Protein 2LLF (pdb70)

Solvent-accessible surface area: 7889 Å² total; per-residue (Å²): 60,101,7,20,33,2,38,32,166,136,66,194,57,72,50,76,90,38,87,37,86,66,54,137,82,36,67,149,59,26,0,6,0,2,1,18,239,106,22,14,20,24,28,29,12,162,47,13,71,140,69,4,70,109,34,1,22,128,61,5,74,133,75,22,175,86,70,117,56,107,188,95,70,89,58,108,63,94,116,14,135,72,63,127,100,42,29,88,5,4,24,75,20,131,60,197,33,108,106,39,158,59,98,189,192,70,268

Organism: Gallus gallus (NCBI:txid9031)

Sequence (107 aa):
PRLFECSNKTGRFLATEIVDFTQDDLDENDVYLLDTWDQIFFWIGKGANESEKEAAAETAQEYLRSHPGSRDLDTPIIVVKQGFEPPTFTGWFMAWDPLCWSDRKSYPRLFECSNKTGRFLATEIVDFTQDDLDENDVYLLDTWDQIFFWIGKGANESEKEAAAETAQEYLRSHPGSRDLDTPIIVVKQGFEPPTFTGWFMAWDPLCWSDRKSYPRLFECSNKTGRFLATEIVDFTQDDLDENDVYLLDTWDQIFFWIGKGANESEKEAAAETAQEYLRSHPGSRDLDTPIIVVKQGFEPPTFTGWFMAWDPLCWSDRKSYPRLFECSNKTGRFLATEIVDFTQDDLDENDVYLLDTWDQIFFWIGKGANESEKEAAAETAQEYLRSHPGSRDLDTPIIVVKQGFEPPTFTGWFMAWDPLCWSDRKSYPRLFECSNKTGRFLATEIVDFTQDDLDENDVYLLDTWDQIFFWIGKGANESEKEAAAETAQEYLRSHPGSRDLDTPIIVVKQGFEPPTFTGWFMAWDPLCWSDRKSYPRLFECSNKTGRFLATEIVDFTQDDLDENDVYLLDTWDQIFFWIGKGANESEKEAAAETAQEYLRSHPGSRDLDTPIIVVKQGFEPPTFTGWFMAWDPLCWSDRKSYPRLFECSNKTGRFLATEIVDFTQDDLDENDVYLLDTWDQIFFWIGKGANESEKEAAAETAQEYLRSHPGSRDLDTPIIVVKQGFEPPTFTGWFMAWDPLCWSDRKSYPRLFECSNKTGRFLATEIVDFTQDDLDENDVYLLDTWDQIFFWIGKGANESEKEAAAETAQEYLRSHPGSRDLDTPIIVVKQGFEPPTFTGWFMAWDPLCWSDRKSYPRLFECSNKTGRFLATEIVDFTQDDLDENDVYLLDTWDQIFFWIGKGANESEKEAAAETAQEYLRSHPGSRDLDTPIIVVKQGFEPPTFTGWFMAWDPLCWSDRKSYPRLFECSNKTGRFLATEIVDFTQDDLDENDVYLLDTWDQIFFWIGKGANESEKEAAAETAQEYLRSHPGSRDLDTPIIVVKQGFEPPTFTGWFMAWDPLCWSDRKSY

Foldseek 3Di:
DFKWWWADDPPDIGTGTGGQDACVPVDQATWMWAADDLGIETEGEDPGDPVRNVVNVVVVVVVCVVPDDPSHVVDDYDYHYHPDDDQVVNVSHPDHDPCVCVCVVPD

Radius of gyration: 14.47 Å; Cα contacts (8 Å, |Δi|>4): 159; chains: 1; bounding box: 26×46×34 Å

Structure (mmCIF, N/CA/C/O backbone):
data_2LLF
#
_entry.id   2LLF
#
loop_
_atom_site.group_PDB
_atom_site.id
_atom_site.type_symbol
_atom_site.label_atom_id
_atom_site.label_alt_id
_atom_site.label_comp_id
_atom_site.label_asym_id
_atom_site.label_entity_id
_atom_site.label_seq_id
_atom_site.pdbx_PDB_ins_code
_atom_site.Cartn_x
_atom_site.Cartn_y
_atom_site.Cartn_z
_atom_site.occupancy
_atom_site.B_iso_or_equiv
_atom_site.auth_seq_id
_atom_site.auth_comp_id
_atom_site.auth_asym_id
_atom_site.auth_atom_id
_atom_site.pdbx_PDB_model_num
ATOM 1 N N . PRO A 1 1 ? 0.966 -0.035 -0.511 1.00 4.44 1 PRO A N 1
ATOM 2 C CA . PRO A 1 1 ? 1.562 -0.266 -1.830 1.00 4.22 1 PRO A CA 1
ATOM 3 C C . PRO A 1 1 ? 1.649 -1.749 -2.175 1.00 4.52 1 PRO A C 1
ATOM 4 O O . PRO A 1 1 ? 1.536 -2.132 -3.339 1.00 72.21 1 PRO A O 1
ATOM 15 N N . ARG A 1 2 ? 1.851 -2.578 -1.156 1.00 0.41 2 ARG A N 1
ATOM 16 C CA . ARG A 1 2 ? 1.954 -4.019 -1.352 1.00 51.42 2 ARG A CA 1
ATOM 17 C C . ARG A 1 2 ? 0.647 -4.713 -0.981 1.00 14.51 2 ARG A C 1
ATOM 18 O O . ARG A 1 2 ? 0.003 -4.360 0.008 1.00 1.24 2 ARG A O 1
ATOM 39 N N . LEU A 1 3 ? 0.259 -5.700 -1.781 1.00 24.25 3 LEU A N 1
ATOM 40 C CA . LEU A 1 3 ? -0.972 -6.444 -1.537 1.00 4.02 3 LEU A CA 1
ATOM 41 C C . LEU A 1 3 ? -0.730 -7.591 -0.561 1.00 75.41 3 LEU A C 1
ATOM 42 O O . LEU A 1 3 ? 0.401 -7.838 -0.145 1.00 25.45 3 LEU A O 1
ATOM 58 N N . PHE A 1 4 ? -1.802 -8.291 -0.202 1.00 2.21 4 PHE A N 1
ATOM 59 C CA . PHE A 1 4 ? -1.707 -9.413 0.724 1.00 63.51 4 PHE A CA 1
ATOM 60 C C . PHE A 1 4 ? -2.838 -10.410 0.488 1.00 22.12 4 PHE A C 1
ATOM 61 O O . PHE A 1 4 ? -3.957 -10.217 0.961 1.00 53.42 4 PHE A O 1
ATOM 78 N N . GLU A 1 5 ? -2.536 -11.476 -0.247 1.00 22.15 5 GLU A N 1
ATOM 79 C CA . GLU A 1 5 ? -3.528 -12.502 -0.546 1.00 65.33 5 GLU A CA 1
ATOM 80 C C . GLU A 1 5 ? -3.547 -13.574 0.540 1.00 13.42 5 GLU A C 1
ATOM 81 O O . GLU A 1 5 ? -2.609 -14.361 0.668 1.00 44.41 5 GLU A O 1
ATOM 93 N N . CYS A 1 6 ? -4.622 -13.597 1.320 1.00 12.43 6 CYS A N 1
ATOM 94 C CA . CYS A 1 6 ? -4.765 -14.570 2.397 1.00 4.13 6 CYS A CA 1
ATOM 95 C C . CYS A 1 6 ? -6.091 -15.314 2.285 1.00 31.44 6 CYS A C 1
ATOM 96 O O . CYS A 1 6 ? -7.157 -14.740 2.507 1.00 32.42 6 CYS A O 1
ATOM 104 N N . SER A 1 7 ? -6.017 -16.595 1.938 1.00 34.44 7 SER A N 1
ATOM 105 C CA . SER A 1 7 ? -7.213 -17.418 1.791 1.00 3.53 7 SER A CA 1
ATOM 106 C C . SER A 1 7 ? -6.996 -18.803 2.391 1.00 31.44 7 SER A C 1
ATOM 107 O O . SER A 1 7 ? -5.864 -19.272 2.507 1.00 54.43 7 SER A O 1
ATOM 115 N N . ASN A 1 8 ? -8.091 -19.454 2.772 1.00 24.20 8 ASN A N 1
ATOM 116 C CA . ASN A 1 8 ? -8.022 -20.787 3.361 1.00 3.51 8 ASN A CA 1
ATOM 117 C C . ASN A 1 8 ? -8.168 -21.863 2.290 1.00 34.11 8 ASN A C 1
ATOM 118 O O . ASN A 1 8 ? -8.964 -21.726 1.361 1.00 51.14 8 ASN A O 1
ATOM 129 N N . LYS A 1 9 ? -7.396 -22.935 2.427 1.00 22.41 9 LYS A N 1
ATOM 130 C CA . LYS A 1 9 ? -7.440 -24.038 1.474 1.00 43.44 9 LYS A CA 1
ATOM 131 C C . LYS A 1 9 ? -8.716 -24.855 1.646 1.00 62.35 9 LYS A C 1
ATOM 132 O O . LYS A 1 9 ? -9.501 -25.005 0.709 1.00 60.34 9 LYS A O 1
ATOM 151 N N . THR A 1 10 ? -8.918 -25.382 2.849 1.00 14.24 10 THR A N 1
ATOM 152 C CA . THR A 1 10 ? -10.099 -26.184 3.144 1.00 11.31 10 THR A CA 1
ATOM 153 C C . THR A 1 10 ? -10.704 -25.798 4.489 1.00 21.22 10 THR A C 1
ATOM 154 O O . THR A 1 10 ? -11.878 -25.440 4.573 1.00 2.13 10 THR A O 1
ATOM 165 N N . GLY A 1 11 ? -9.894 -25.873 5.541 1.00 65.52 11 GLY A N 1
ATOM 166 C CA . GLY A 1 11 ? -10.367 -25.529 6.868 1.00 12.45 11 GLY A CA 1
ATOM 167 C C . GLY A 1 11 ? -9.380 -24.666 7.630 1.00 33.32 11 GLY A C 1
ATOM 168 O O . GLY A 1 11 ? -9.613 -24.321 8.789 1.00 42.12 11 GLY A O 1
ATOM 172 N N . ARG A 1 12 ? -8.275 -24.319 6.979 1.00 21.03 12 ARG A N 1
ATOM 173 C CA . ARG A 1 12 ? -7.248 -23.494 7.604 1.00 23.30 12 ARG A CA 1
ATOM 174 C C . ARG A 1 12 ? -6.961 -22.254 6.763 1.00 4.11 12 ARG A C 1
ATOM 175 O O . ARG A 1 12 ? -6.846 -22.333 5.540 1.00 70.22 12 ARG A O 1
ATOM 196 N N . PHE A 1 13 ? -6.846 -21.109 7.427 1.00 0.43 13 PHE A N 1
ATOM 197 C CA . PHE A 1 13 ? -6.574 -19.851 6.741 1.00 1.12 13 PHE A CA 1
ATOM 198 C C . PHE A 1 13 ? -5.076 -19.671 6.510 1.00 55.45 13 PHE A C 1
ATOM 199 O O . PHE A 1 13 ? -4.259 -19.996 7.372 1.00 75.20 13 PHE A O 1
ATOM 216 N N . LEU A 1 14 ? -4.724 -19.150 5.339 1.00 24.52 14 LEU A N 1
ATOM 217 C CA . LEU A 1 14 ? -3.324 -18.927 4.992 1.00 14.31 14 LEU A CA 1
ATOM 218 C C . LEU A 1 14 ? -3.069 -17.455 4.684 1.00 44.12 14 LEU A C 1
ATOM 219 O O . LEU A 1 14 ? -3.810 -16.831 3.925 1.00 32.52 14 LEU A O 1
ATOM 235 N N . ALA A 1 15 ? -2.013 -16.907 5.276 1.00 44.41 15 ALA A N 1
ATOM 236 C CA . ALA A 1 15 ? -1.656 -15.510 5.061 1.00 13.42 15 ALA A CA 1
ATOM 237 C C . ALA A 1 15 ? -0.384 -15.389 4.229 1.00 31.21 15 ALA A C 1
ATOM 238 O O . ALA A 1 15 ? 0.675 -15.882 4.619 1.00 1.44 15 ALA A O 1
ATOM 245 N N . THR A 1 16 ? -0.495 -14.732 3.079 1.00 43.31 16 THR A N 1
ATOM 246 C CA . THR A 1 16 ? 0.646 -14.548 2.191 1.00 61.44 16 THR A CA 1
ATOM 247 C C . THR A 1 16 ? 0.673 -13.137 1.614 1.00 21.34 16 THR A C 1
ATOM 248 O O . THR A 1 16 ? -0.356 -12.610 1.192 1.00 24.24 16 THR A O 1
ATOM 259 N N . GLU A 1 17 ? 1.856 -12.532 1.599 1.00 4.44 17 GLU A N 1
ATOM 260 C CA . GLU A 1 17 ? 2.016 -11.181 1.074 1.00 14.43 17 GLU A CA 1
ATOM 261 C C . GLU A 1 17 ? 2.290 -11.209 -0.427 1.00 22.15 17 GLU A C 1
ATOM 262 O O . GLU A 1 17 ? 2.931 -12.131 -0.933 1.00 53.55 17 GLU A O 1
ATOM 274 N N . ILE A 1 18 ? 1.801 -10.194 -1.131 1.00 34.32 18 ILE A N 1
ATOM 275 C CA . ILE A 1 18 ? 1.993 -10.103 -2.573 1.00 3.43 18 ILE A CA 1
ATOM 276 C C . ILE A 1 18 ? 2.544 -8.737 -2.968 1.00 0.41 18 ILE A C 1
ATOM 277 O O . ILE A 1 18 ? 1.882 -7.714 -2.792 1.00 2.44 18 ILE A O 1
ATOM 293 N N . VAL A 1 19 ? 3.760 -8.728 -3.505 1.00 52.43 19 VAL A N 1
ATOM 294 C CA . VAL A 1 19 ? 4.399 -7.488 -3.929 1.00 3.31 19 VAL A CA 1
ATOM 295 C C . VAL A 1 19 ? 3.441 -6.625 -4.741 1.00 54.44 19 VAL A C 1
ATOM 296 O O . VAL A 1 19 ? 2.554 -7.138 -5.424 1.00 41.25 19 VAL A O 1
ATOM 309 N N . ASP A 1 20 ? 3.625 -5.311 -4.663 1.00 34.40 20 ASP A N 1
ATOM 310 C CA . ASP A 1 20 ? 2.777 -4.376 -5.393 1.00 12.44 20 ASP A CA 1
ATOM 311 C C . ASP A 1 20 ? 2.543 -4.855 -6.822 1.00 11.02 20 ASP A C 1
ATOM 312 O O . ASP A 1 20 ? 3.365 -4.621 -7.708 1.00 74.24 20 ASP A O 1
ATOM 321 N N . PHE A 1 21 ? 1.417 -5.528 -7.038 1.00 45.41 21 PHE A N 1
ATOM 322 C CA . PHE A 1 21 ? 1.076 -6.042 -8.359 1.00 62.13 21 PHE A CA 1
ATOM 323 C C . PHE A 1 21 ? -0.095 -5.269 -8.958 1.00 50.11 21 PHE A C 1
ATOM 324 O O . PHE A 1 21 ? -0.669 -4.390 -8.314 1.00 30.11 21 PHE A O 1
ATOM 341 N N . THR A 1 22 ? -0.445 -5.602 -10.197 1.00 1.12 22 THR A N 1
ATOM 342 C CA . THR A 1 22 ? -1.546 -4.939 -10.884 1.00 44.05 22 THR A CA 1
ATOM 343 C C . THR A 1 22 ? -2.842 -5.728 -10.736 1.00 4.22 22 THR A C 1
ATOM 344 O O . THR A 1 22 ? -2.882 -6.747 -10.047 1.00 13.43 22 THR A O 1
ATOM 355 N N . GLN A 1 23 ? -3.897 -5.250 -11.387 1.00 35.53 23 GLN A N 1
ATOM 356 C CA . GLN A 1 23 ? -5.195 -5.913 -11.326 1.00 12.41 23 GLN A CA 1
ATOM 357 C C . GLN A 1 23 ? -5.167 -7.236 -12.084 1.00 12.30 23 GLN A C 1
ATOM 358 O O . GLN A 1 23 ? -6.012 -8.105 -11.867 1.00 50.40 23 GLN A O 1
ATOM 372 N N . ASP A 1 24 ? -4.191 -7.382 -12.974 1.00 15.55 24 ASP A N 1
ATOM 373 C CA . ASP A 1 24 ? -4.053 -8.599 -13.764 1.00 20.43 24 ASP A CA 1
ATOM 374 C C . ASP A 1 24 ? -3.929 -9.822 -12.860 1.00 71.22 24 ASP A C 1
ATOM 375 O O . ASP A 1 24 ? -4.607 -10.829 -13.065 1.00 73.12 24 ASP A O 1
ATOM 384 N N . ASP A 1 25 ? -3.058 -9.728 -11.861 1.00 54.44 25 ASP A N 1
ATOM 385 C CA . ASP A 1 25 ? -2.845 -10.826 -10.926 1.00 72.02 25 ASP A CA 1
ATOM 386 C C . ASP A 1 25 ? -3.959 -10.877 -9.885 1.00 2.23 25 ASP A C 1
ATOM 387 O O . ASP A 1 25 ? -4.057 -11.831 -9.112 1.00 15.23 25 ASP A O 1
ATOM 396 N N . LEU A 1 26 ? -4.794 -9.844 -9.869 1.00 35.30 26 LEU A N 1
ATOM 397 C CA . LEU A 1 26 ? -5.901 -9.770 -8.921 1.00 72.24 26 LEU A CA 1
ATOM 398 C C . LEU A 1 26 ? -6.866 -10.935 -9.119 1.00 53.32 26 LEU A C 1
ATOM 399 O O . LEU A 1 26 ? -7.692 -10.922 -10.033 1.00 3.35 26 LEU A O 1
ATOM 415 N N . ASP A 1 27 ? -6.758 -11.939 -8.256 1.00 41.04 27 ASP A N 1
ATOM 416 C CA . ASP A 1 27 ? -7.623 -13.110 -8.334 1.00 32.31 27 ASP A CA 1
ATOM 417 C C . ASP A 1 27 ? -9.091 -12.698 -8.401 1.00 25.55 27 ASP A C 1
ATOM 418 O O . ASP A 1 27 ? -9.428 -11.535 -8.185 1.00 73.03 27 ASP A O 1
ATOM 427 N N . GLU A 1 28 ? -9.957 -13.661 -8.701 1.00 50.22 28 GLU A N 1
ATOM 428 C CA . GLU A 1 28 ? -11.388 -13.397 -8.798 1.00 2.40 28 GLU A CA 1
ATOM 429 C C . GLU A 1 28 ? -11.962 -13.004 -7.440 1.00 4.43 28 GLU A C 1
ATOM 430 O O . GLU A 1 28 ? -12.406 -11.873 -7.246 1.00 2.05 28 GLU A O 1
ATOM 442 N N . ASN A 1 29 ? -11.949 -13.947 -6.503 1.00 42.32 29 ASN A N 1
ATOM 443 C CA . ASN A 1 29 ? -12.469 -13.700 -5.163 1.00 62.12 29 ASN A CA 1
ATOM 444 C C . ASN A 1 29 ? -11.427 -14.046 -4.103 1.00 73.34 29 ASN A C 1
ATOM 445 O O . ASN A 1 29 ? -11.240 -15.214 -3.761 1.00 1.24 29 ASN A O 1
ATOM 456 N N . ASP A 1 30 ? -10.753 -13.024 -3.588 1.00 74.12 30 ASP A N 1
ATOM 457 C CA . ASP A 1 30 ? -9.732 -13.219 -2.566 1.00 22.21 30 ASP A CA 1
ATOM 458 C C . ASP A 1 30 ? -9.669 -12.021 -1.624 1.00 53.54 30 ASP A C 1
ATOM 459 O O . ASP A 1 30 ? -10.256 -10.973 -1.896 1.00 73.01 30 ASP A O 1
ATOM 468 N N . VAL A 1 31 ? -8.955 -12.182 -0.515 1.00 65.23 31 VAL A N 1
ATOM 469 C CA . VAL A 1 31 ? -8.815 -11.114 0.467 1.00 52.31 31 VAL A CA 1
ATOM 470 C C . VAL A 1 31 ? -7.478 -10.398 0.314 1.00 2.22 31 VAL A C 1
ATOM 471 O O . VAL A 1 31 ? -6.428 -10.943 0.655 1.00 3.55 31 VAL A O 1
ATOM 484 N N . TYR A 1 32 ? -7.524 -9.174 -0.200 1.00 63.13 32 TYR A N 1
ATOM 485 C CA . TYR A 1 32 ? -6.315 -8.383 -0.400 1.00 72.23 32 TYR A CA 1
ATOM 486 C C . TYR A 1 32 ? -6.262 -7.213 0.577 1.00 22.12 32 TYR A C 1
ATOM 487 O O . TYR A 1 32 ? -7.285 -6.798 1.123 1.00 3.44 32 TYR A O 1
ATOM 505 N N . LEU A 1 33 ? -5.062 -6.685 0.793 1.00 70.24 33 LEU A N 1
ATOM 506 C CA . LEU A 1 33 ? -4.873 -5.562 1.704 1.00 42.33 33 LEU A CA 1
ATOM 507 C C . LEU A 1 33 ? -3.959 -4.508 1.086 1.00 13.22 33 LEU A C 1
ATOM 508 O O . LEU A 1 33 ? -2.762 -4.735 0.910 1.00 64.23 33 LEU A O 1
ATOM 524 N N . LEU A 1 34 ? -4.531 -3.354 0.761 1.00 13.44 34 LEU A N 1
ATOM 525 C CA . LEU A 1 34 ? -3.768 -2.262 0.165 1.00 31.55 34 LEU A CA 1
ATOM 526 C C . LEU A 1 34 ? -3.658 -1.085 1.129 1.00 31.21 34 LEU A C 1
ATOM 527 O O . LEU A 1 34 ? -4.581 -0.279 1.248 1.00 61.00 34 LEU A O 1
ATOM 543 N N . ASP A 1 35 ? -2.523 -0.992 1.813 1.00 12.42 35 ASP A N 1
ATOM 544 C CA . ASP A 1 35 ? -2.291 0.089 2.764 1.00 4.22 35 ASP A CA 1
ATOM 545 C C . ASP A 1 35 ? -1.734 1.323 2.060 1.00 73.43 35 ASP A C 1
ATOM 546 O O . ASP A 1 35 ? -0.605 1.315 1.569 1.00 24.14 35 ASP A O 1
ATOM 555 N N . THR A 1 36 ? -2.536 2.382 2.012 1.00 44.45 36 THR A N 1
ATOM 556 C CA . THR A 1 36 ? -2.125 3.622 1.365 1.00 1.42 36 THR A CA 1
ATOM 557 C C . THR A 1 36 ? -1.804 4.699 2.395 1.00 3.14 36 THR A C 1
ATOM 558 O O . THR A 1 36 ? -1.890 4.464 3.601 1.00 73.35 36 THR A O 1
ATOM 569 N N . TRP A 1 37 ? -1.434 5.880 1.914 1.00 43.13 37 TRP A N 1
ATOM 570 C CA . TRP A 1 37 ? -1.100 6.994 2.794 1.00 31.04 37 TRP A CA 1
ATOM 571 C C . TRP A 1 37 ? -2.330 7.470 3.559 1.00 10.33 37 TRP A C 1
ATOM 572 O O . TRP A 1 37 ? -2.322 7.532 4.789 1.00 51.21 37 TRP A O 1
ATOM 593 N N . ASP A 1 38 ? -3.385 7.805 2.825 1.00 50.40 38 ASP A N 1
ATOM 594 C CA . ASP A 1 38 ? -4.623 8.275 3.435 1.00 14.13 38 ASP A CA 1
ATOM 595 C C . ASP A 1 38 ? -5.217 7.208 4.350 1.00 0.42 38 ASP A C 1
ATOM 596 O O . ASP A 1 38 ? -5.609 7.496 5.481 1.00 62.12 38 ASP A O 1
ATOM 605 N N . GLN A 1 39 ? -5.281 5.978 3.852 1.00 24.23 39 GLN A N 1
ATOM 606 C CA . GLN A 1 39 ? -5.828 4.869 4.625 1.00 53.12 39 GLN A CA 1
ATOM 607 C C . GLN A 1 39 ? -5.719 3.560 3.851 1.00 64.42 39 GLN A C 1
ATOM 608 O O . GLN A 1 39 ? -5.492 3.560 2.640 1.00 11.14 39 GLN A O 1
ATOM 622 N N . ILE A 1 40 ? -5.880 2.446 4.557 1.00 70.53 40 ILE A N 1
ATOM 623 C CA . ILE A 1 40 ? -5.800 1.130 3.935 1.00 23.51 40 ILE A CA 1
ATOM 624 C C . ILE A 1 40 ? -7.135 0.731 3.316 1.00 13.52 40 ILE A C 1
ATOM 625 O O . ILE A 1 40 ? -8.172 0.760 3.979 1.00 32.14 40 ILE A O 1
ATOM 641 N N . PHE A 1 41 ? -7.103 0.359 2.041 1.00 24.31 41 PHE A N 1
ATOM 642 C CA . PHE A 1 41 ? -8.311 -0.047 1.332 1.00 45.32 41 PHE A CA 1
ATOM 643 C C . PHE A 1 41 ? -8.518 -1.555 1.430 1.00 74.13 41 PHE A C 1
ATOM 644 O O . PHE A 1 41 ? -7.733 -2.338 0.895 1.00 44.53 41 PHE A O 1
ATOM 661 N N . PHE A 1 42 ? -9.582 -1.956 2.118 1.00 73.34 42 PHE A N 1
ATOM 662 C CA . PHE A 1 42 ? -9.894 -3.371 2.288 1.00 41.31 42 PHE A CA 1
ATOM 663 C C . PHE A 1 42 ? -10.827 -3.859 1.184 1.00 54.31 42 PHE A C 1
ATOM 664 O O . PHE A 1 42 ? -12.015 -3.535 1.173 1.00 31.40 42 PHE A O 1
ATOM 681 N N . TRP A 1 43 ? -10.281 -4.638 0.257 1.00 11.44 43 TRP A N 1
ATOM 682 C CA . TRP A 1 43 ? -11.064 -5.170 -0.852 1.00 33.21 43 TRP A CA 1
ATOM 683 C C . TRP A 1 43 ? -11.518 -6.597 -0.562 1.00 52.44 43 TRP A C 1
ATOM 684 O O . TRP A 1 43 ? -10.705 -7.521 -0.525 1.00 51.33 43 TRP A O 1
ATOM 705 N N . ILE A 1 44 ? -12.820 -6.769 -0.358 1.00 42.22 44 ILE A N 1
ATOM 706 C CA . ILE A 1 44 ? -13.380 -8.084 -0.073 1.00 54.24 44 ILE A CA 1
ATOM 707 C C . ILE A 1 44 ? -14.348 -8.518 -1.169 1.00 65.25 44 ILE A C 1
ATOM 708 O O . ILE A 1 44 ? -15.361 -7.865 -1.412 1.00 51.44 44 ILE A O 1
ATOM 724 N N . GLY A 1 45 ? -14.027 -9.628 -1.828 1.00 74.11 45 GLY A N 1
ATOM 725 C CA . GLY A 1 45 ? -14.879 -10.132 -2.890 1.00 23.43 45 GLY A CA 1
ATOM 726 C C . GLY A 1 45 ? -16.071 -10.903 -2.360 1.00 35.24 45 GLY A C 1
ATOM 727 O O . GLY A 1 45 ? -16.424 -10.786 -1.186 1.00 34.21 45 GLY A O 1
ATOM 731 N N . LYS A 1 46 ? -16.696 -11.693 -3.226 1.00 72.04 46 LYS A N 1
ATOM 732 C CA . LYS A 1 46 ? -17.857 -12.486 -2.840 1.00 60.44 46 LYS A CA 1
ATOM 733 C C . LYS A 1 46 ? -17.440 -13.892 -2.421 1.00 21.40 46 LYS A C 1
ATOM 734 O O . LYS A 1 46 ? -18.058 -14.499 -1.547 1.00 72.14 46 LYS A O 1
ATOM 753 N N . GLY A 1 47 ? -16.386 -14.405 -3.049 1.00 43.52 47 GLY A N 1
ATOM 754 C CA . GLY A 1 47 ? -15.904 -15.735 -2.726 1.00 43.31 47 GLY A CA 1
ATOM 755 C C . GLY A 1 47 ? -15.110 -15.766 -1.435 1.00 60.01 47 GLY A C 1
ATOM 756 O O . GLY A 1 47 ? -15.113 -16.768 -0.721 1.00 70.30 47 GLY A O 1
ATOM 760 N N . ALA A 1 48 ? -14.427 -14.666 -1.135 1.00 62.24 48 ALA A N 1
ATOM 761 C CA . ALA A 1 48 ? -13.625 -14.572 0.078 1.00 12.33 48 ALA A CA 1
ATOM 762 C C . ALA A 1 48 ? -14.427 -15.006 1.301 1.00 42.32 48 ALA A C 1
ATOM 763 O O . ALA A 1 48 ? -15.487 -14.452 1.588 1.00 50.21 48 ALA A O 1
ATOM 770 N N . ASN A 1 49 ? -13.913 -16.001 2.017 1.00 50.51 49 ASN A N 1
ATOM 771 C CA . ASN A 1 49 ? -14.582 -16.510 3.208 1.00 14.33 49 ASN A CA 1
ATOM 772 C C . ASN A 1 49 ? -14.692 -15.425 4.276 1.00 74.31 49 ASN A C 1
ATOM 773 O O . ASN A 1 49 ? -14.033 -14.390 4.192 1.00 54.41 49 ASN A O 1
ATOM 784 N N . GLU A 1 50 ? -15.529 -15.672 5.279 1.00 73.42 50 GLU A N 1
ATOM 785 C CA . GLU A 1 50 ? -15.725 -14.717 6.362 1.00 12.45 50 GLU A CA 1
ATOM 786 C C . GLU A 1 50 ? -14.512 -14.687 7.288 1.00 71.02 50 GLU A C 1
ATOM 787 O O . GLU A 1 50 ? -14.177 -13.648 7.857 1.00 34.21 50 GLU A O 1
ATOM 799 N N . SER A 1 51 ? -13.858 -15.835 7.433 1.00 1.00 51 SER A N 1
ATOM 800 C CA . SER A 1 51 ? -12.685 -15.943 8.292 1.00 3.23 51 SER A CA 1
ATOM 801 C C . SER A 1 51 ? -11.473 -15.283 7.642 1.00 4.41 51 SER A C 1
ATOM 802 O O . SER A 1 51 ? -10.724 -14.556 8.295 1.00 54.11 51 SER A O 1
ATOM 810 N N . GLU A 1 52 ? -11.287 -15.542 6.352 1.00 44.24 52 GLU A N 1
ATOM 811 C CA . GLU A 1 52 ? -10.165 -14.974 5.613 1.00 51.41 52 GLU A CA 1
ATOM 812 C C . GLU A 1 52 ? -10.111 -13.459 5.787 1.00 41.53 52 GLU A C 1
ATOM 813 O O . GLU A 1 52 ? -9.059 -12.894 6.088 1.00 13.34 52 GLU A O 1
ATOM 825 N N . LYS A 1 53 ? -11.252 -12.806 5.593 1.00 2.44 53 LYS A N 1
ATOM 826 C CA . LYS A 1 53 ? -11.337 -11.356 5.729 1.00 70.42 53 LYS A CA 1
ATOM 827 C C . LYS A 1 53 ? -11.002 -10.922 7.152 1.00 22.21 53 LYS A C 1
ATOM 828 O O . LYS A 1 53 ? -10.498 -9.822 7.372 1.00 44.52 53 LYS A O 1
ATOM 847 N N . GLU A 1 54 ? -11.284 -11.795 8.114 1.00 12.13 54 GLU A N 1
ATOM 848 C CA . GLU A 1 54 ? -11.011 -11.500 9.516 1.00 34.31 54 GLU A CA 1
ATOM 849 C C . GLU A 1 54 ? -9.526 -11.659 9.826 1.00 4.51 54 GLU A C 1
ATOM 850 O O . GLU A 1 54 ? -8.880 -10.731 10.312 1.00 0.44 54 GLU A O 1
ATOM 862 N N . ALA A 1 55 ? -8.990 -12.841 9.541 1.00 35.24 55 ALA A N 1
ATOM 863 C CA . ALA A 1 55 ? -7.581 -13.121 9.788 1.00 75.50 55 ALA A CA 1
ATOM 864 C C . ALA A 1 55 ? -6.687 -12.205 8.960 1.00 25.33 55 ALA A C 1
ATOM 865 O O . ALA A 1 55 ? -5.761 -11.587 9.485 1.00 41.01 55 ALA A O 1
ATOM 872 N N . ALA A 1 56 ? -6.968 -12.124 7.664 1.00 14.31 56 ALA A N 1
ATOM 873 C CA . ALA A 1 56 ? -6.190 -11.282 6.764 1.00 5.04 56 ALA A CA 1
ATOM 874 C C . ALA A 1 56 ? -6.247 -9.820 7.193 1.00 10.33 56 ALA A C 1
ATOM 875 O O . ALA A 1 56 ? -5.341 -9.041 6.900 1.00 43.14 56 ALA A O 1
ATOM 882 N N . ALA A 1 57 ? -7.319 -9.454 7.889 1.00 44.41 57 ALA A N 1
ATOM 883 C CA . ALA A 1 57 ? -7.493 -8.085 8.359 1.00 33.00 57 ALA A CA 1
ATOM 884 C C . ALA A 1 57 ? -6.552 -7.779 9.519 1.00 0.30 57 ALA A C 1
ATOM 885 O O . ALA A 1 57 ? -5.944 -6.710 9.570 1.00 25.43 57 ALA A O 1
ATOM 892 N N . GLU A 1 58 ? -6.438 -8.723 10.448 1.00 13.21 58 GLU A N 1
ATOM 893 C CA . GLU A 1 58 ? -5.572 -8.551 11.608 1.00 24.42 58 GLU A CA 1
ATOM 894 C C . GLU A 1 58 ? -4.105 -8.711 11.220 1.00 44.34 58 GLU A C 1
ATOM 895 O O . GLU A 1 58 ? -3.242 -7.967 11.687 1.00 4.31 58 GLU A O 1
ATOM 907 N N . THR A 1 59 ? -3.828 -9.687 10.361 1.00 75.32 59 THR A N 1
ATOM 908 C CA . THR A 1 59 ? -2.467 -9.947 9.910 1.00 0.41 59 THR A CA 1
ATOM 909 C C . THR A 1 59 ? -1.855 -8.707 9.268 1.00 50.02 59 THR A C 1
ATOM 910 O O . THR A 1 59 ? -0.652 -8.471 9.375 1.00 51.41 59 THR A O 1
ATOM 921 N N . ALA A 1 60 ? -2.691 -7.918 8.601 1.00 41.02 60 ALA A N 1
ATOM 922 C CA . ALA A 1 60 ? -2.232 -6.701 7.943 1.00 1.45 60 ALA A CA 1
ATOM 923 C C . ALA A 1 60 ? -1.823 -5.646 8.966 1.00 41.43 60 ALA A C 1
ATOM 924 O O . ALA A 1 60 ? -0.819 -4.956 8.791 1.00 64.22 60 ALA A O 1
ATOM 931 N N . GLN A 1 61 ? -2.608 -5.525 10.031 1.00 21.35 61 GLN A N 1
ATOM 932 C CA . GLN A 1 61 ? -2.327 -4.552 11.081 1.00 61.44 61 GLN A CA 1
ATOM 933 C C . GLN A 1 61 ? -0.888 -4.680 11.570 1.00 41.43 61 GLN A C 1
ATOM 934 O O . GLN A 1 61 ? -0.269 -3.693 11.967 1.00 65.34 61 GLN A O 1
ATOM 948 N N . GLU A 1 62 ? -0.363 -5.901 11.538 1.00 0.42 62 GLU A N 1
ATOM 949 C CA . GLU A 1 62 ? 1.003 -6.156 11.980 1.00 41.41 62 GLU A CA 1
ATOM 950 C C . GLU A 1 62 ? 1.998 -5.317 11.182 1.00 22.54 62 GLU A C 1
ATOM 951 O O . GLU A 1 62 ? 2.968 -4.795 11.733 1.00 71.23 62 GLU A O 1
ATOM 963 N N . TYR A 1 63 ? 1.751 -5.194 9.883 1.00 30.31 63 TYR A N 1
ATOM 964 C CA . TYR A 1 63 ? 2.626 -4.423 9.008 1.00 11.35 63 TYR A CA 1
ATOM 965 C C . TYR A 1 63 ? 2.462 -2.926 9.256 1.00 33.30 63 TYR A C 1
ATOM 966 O O . TYR A 1 63 ? 3.437 -2.174 9.256 1.00 50.14 63 TYR A O 1
ATOM 984 N N . LEU A 1 64 ? 1.221 -2.501 9.468 1.00 61.21 64 LEU A N 1
ATOM 985 C CA . LEU A 1 64 ? 0.926 -1.095 9.718 1.00 5.50 64 LEU A CA 1
ATOM 986 C C . LEU A 1 64 ? 1.773 -0.557 10.867 1.00 4.20 64 LEU A C 1
ATOM 987 O O . LEU A 1 64 ? 2.157 0.613 10.874 1.00 15.21 64 LEU A O 1
ATOM 1003 N N . ARG A 1 65 ? 2.064 -1.419 11.836 1.00 75.35 65 ARG A N 1
ATOM 1004 C CA . ARG A 1 65 ? 2.866 -1.031 12.989 1.00 22.21 65 ARG A CA 1
ATOM 1005 C C . ARG A 1 65 ? 4.225 -0.493 12.550 1.00 53.22 65 ARG A C 1
ATOM 1006 O O . ARG A 1 65 ? 4.861 0.276 13.270 1.00 24.33 65 ARG A O 1
ATOM 1027 N N . SER A 1 66 ? 4.662 -0.902 11.363 1.00 23.34 66 SER A N 1
ATOM 1028 C CA . SER A 1 66 ? 5.947 -0.465 10.830 1.00 51.21 66 SER A CA 1
ATOM 1029 C C . SER A 1 66 ? 5.860 0.967 10.310 1.00 1.03 66 SER A C 1
ATOM 1030 O O . SER A 1 66 ? 6.861 1.682 10.256 1.00 24.03 66 SER A O 1
ATOM 1038 N N . HIS A 1 67 ? 4.655 1.379 9.929 1.00 44.43 67 HIS A N 1
ATOM 1039 C CA . HIS A 1 67 ? 4.436 2.726 9.413 1.00 1.25 67 HIS A CA 1
ATOM 1040 C C . HIS A 1 67 ? 4.481 3.753 10.541 1.00 50.20 67 HIS A C 1
ATOM 1041 O O . HIS A 1 67 ? 4.326 3.426 11.718 1.00 42.12 67 HIS A O 1
ATOM 1055 N N . PRO A 1 68 ? 4.699 5.025 10.175 1.00 14.23 68 PRO A N 1
ATOM 1056 C CA . PRO A 1 68 ? 4.769 6.126 11.141 1.00 22.53 68 PRO A CA 1
ATOM 1057 C C . PRO A 1 68 ? 3.414 6.435 11.768 1.00 71.30 68 PRO A C 1
ATOM 1058 O O . PRO A 1 68 ? 2.491 5.624 11.706 1.00 71.41 68 PRO A O 1
ATOM 1069 N N . GLY A 1 69 ? 3.301 7.614 12.372 1.00 41.04 69 GLY A N 1
ATOM 1070 C CA . GLY A 1 69 ? 2.054 8.009 13.001 1.00 44.24 69 GLY A CA 1
ATOM 1071 C C . GLY A 1 69 ? 1.888 7.411 14.384 1.00 52.34 69 GLY A C 1
ATOM 1072 O O . GLY A 1 69 ? 2.583 6.462 14.745 1.00 62.02 69 GLY A O 1
ATOM 1076 N N . SER A 1 70 ? 0.964 7.969 15.160 1.00 24.23 70 SER A N 1
ATOM 1077 C CA . SER A 1 70 ? 0.712 7.488 16.514 1.00 43.22 70 SER A CA 1
ATOM 1078 C C . SER A 1 70 ? -0.570 6.663 16.567 1.00 10.44 70 SER A C 1
ATOM 1079 O O . SER A 1 70 ? -0.528 5.437 16.667 1.00 35.00 70 SER A O 1
ATOM 1087 N N . ARG A 1 71 ? -1.708 7.346 16.501 1.00 73.04 71 ARG A N 1
ATOM 1088 C CA . ARG A 1 71 ? -3.003 6.678 16.543 1.00 75.13 71 ARG A CA 1
ATOM 1089 C C . ARG A 1 71 ? -3.601 6.561 15.143 1.00 23.05 71 ARG A C 1
ATOM 1090 O O . ARG A 1 71 ? -4.814 6.426 14.985 1.00 71.41 71 ARG A O 1
ATOM 1111 N N . ASP A 1 72 ? -2.741 6.615 14.133 1.00 64.15 72 ASP A N 1
ATOM 1112 C CA . ASP A 1 72 ? -3.183 6.515 12.746 1.00 23.44 72 ASP A CA 1
ATOM 1113 C C . ASP A 1 72 ? -3.940 5.211 12.510 1.00 3.44 72 ASP A C 1
ATOM 1114 O O . ASP A 1 72 ? -4.735 5.103 11.576 1.00 11.41 72 ASP A O 1
ATOM 1123 N N . LEU A 1 73 ? -3.687 4.224 13.362 1.00 64.30 73 LEU A N 1
ATOM 1124 C CA . LEU A 1 73 ? -4.343 2.926 13.246 1.00 55.30 73 LEU A CA 1
ATOM 1125 C C . LEU A 1 73 ? -5.819 3.028 13.620 1.00 62.51 73 LEU A C 1
ATOM 1126 O O . LEU A 1 73 ? -6.642 2.235 13.161 1.00 25.11 73 LEU A O 1
ATOM 1142 N N . ASP A 1 74 ? -6.146 4.009 14.454 1.00 74.45 74 ASP A N 1
ATOM 1143 C CA . ASP A 1 74 ? -7.523 4.216 14.887 1.00 54.04 74 ASP A CA 1
ATOM 1144 C C . ASP A 1 74 ? -8.426 4.528 13.697 1.00 31.21 74 ASP A C 1
ATOM 1145 O O . ASP A 1 74 ? -9.607 4.179 13.691 1.00 31.50 74 ASP A O 1
ATOM 1154 N N . THR A 1 75 ? -7.863 5.189 12.690 1.00 21.33 75 THR A N 1
ATOM 1155 C CA . THR A 1 75 ? -8.617 5.550 11.496 1.00 23.24 75 THR A CA 1
ATOM 1156 C C . THR A 1 75 ? -9.334 4.338 10.912 1.00 53.50 75 THR A C 1
ATOM 1157 O O . THR A 1 75 ? -8.756 3.265 10.745 1.00 64.31 75 THR A O 1
ATOM 1168 N N . PRO A 1 76 ? -10.625 4.512 10.592 1.00 34.12 76 PRO A N 1
ATOM 1169 C CA . PRO A 1 76 ? -11.450 3.443 10.020 1.00 44.31 76 PRO A CA 1
ATOM 1170 C C . PRO A 1 76 ? -11.041 3.098 8.592 1.00 31.30 76 PRO A C 1
ATOM 1171 O O . PRO A 1 76 ? -10.397 3.896 7.910 1.00 32.15 76 PRO A O 1
ATOM 1182 N N . ILE A 1 77 ? -11.419 1.905 8.146 1.00 74.23 77 ILE A N 1
ATOM 1183 C CA . ILE A 1 77 ? -11.093 1.455 6.798 1.00 53.30 77 ILE A CA 1
ATOM 1184 C C . ILE A 1 77 ? -12.328 1.459 5.903 1.00 32.24 77 ILE A C 1
ATOM 1185 O O . ILE A 1 77 ? -13.435 1.166 6.356 1.00 54.03 77 ILE A O 1
ATOM 1201 N N . ILE A 1 78 ? -12.130 1.790 4.632 1.00 1.30 78 ILE A N 1
ATOM 1202 C CA . ILE A 1 78 ? -13.227 1.829 3.673 1.00 31.31 78 ILE A CA 1
ATOM 1203 C C . ILE A 1 78 ? -13.496 0.446 3.090 1.00 33.41 78 ILE A C 1
ATOM 1204 O O . ILE A 1 78 ? -12.796 -0.005 2.183 1.00 0.14 78 ILE A O 1
ATOM 1220 N N . VAL A 1 79 ? -14.517 -0.224 3.616 1.00 54.32 79 VAL A N 1
ATOM 1221 C CA . VAL A 1 79 ? -14.882 -1.555 3.146 1.00 51.12 79 VAL A CA 1
ATOM 1222 C C . VAL A 1 79 ? -15.333 -1.519 1.690 1.00 34.21 79 VAL A C 1
ATOM 1223 O O . VAL A 1 79 ? -16.007 -0.582 1.260 1.00 24.42 79 VAL A O 1
ATOM 1236 N N . VAL A 1 80 ? -14.959 -2.547 0.935 1.00 44.34 80 VAL A N 1
ATOM 1237 C CA . VAL A 1 80 ? -15.326 -2.634 -0.474 1.00 31.54 80 VAL A CA 1
ATOM 1238 C C . VAL A 1 80 ? -16.013 -3.961 -0.781 1.00 4.42 80 VAL A C 1
ATOM 1239 O O . VAL A 1 80 ? -15.619 -5.009 -0.270 1.00 33.42 80 VAL A O 1
ATOM 1252 N N . LYS A 1 81 ? -17.042 -3.907 -1.620 1.00 25.32 81 LYS A N 1
ATOM 1253 C CA . LYS A 1 81 ? -17.784 -5.104 -1.998 1.00 64.02 81 LYS A CA 1
ATOM 1254 C C . LYS A 1 81 ? -17.398 -5.562 -3.401 1.00 75.12 81 LYS A C 1
ATOM 1255 O O . LYS A 1 81 ? -16.777 -4.817 -4.158 1.00 3.33 81 LYS A O 1
ATOM 1274 N N . GLN A 1 82 ? -17.773 -6.791 -3.741 1.00 74.14 82 GLN A N 1
ATOM 1275 C CA . GLN A 1 82 ? -17.467 -7.347 -5.054 1.00 52.32 82 GLN A CA 1
ATOM 1276 C C . GLN A 1 82 ? -18.418 -6.798 -6.113 1.00 3.41 82 GLN A C 1
ATOM 1277 O O . GLN A 1 82 ? -19.619 -7.060 -6.079 1.00 12.22 82 GLN A O 1
ATOM 1291 N N . GLY A 1 83 ? -17.871 -6.033 -7.053 1.00 64.13 83 GLY A N 1
ATOM 1292 C CA . GLY A 1 83 ? -18.684 -5.459 -8.109 1.00 15.54 83 GLY A CA 1
ATOM 1293 C C . GLY A 1 83 ? -18.599 -3.946 -8.148 1.00 42.32 83 GLY A C 1
ATOM 1294 O O . GLY A 1 83 ? -19.401 -3.288 -8.812 1.00 63.31 83 GLY A O 1
ATOM 1298 N N . PHE A 1 84 ? -17.625 -3.391 -7.434 1.00 40.22 84 PHE A N 1
ATOM 1299 C CA . PHE A 1 84 ? -17.439 -1.945 -7.388 1.00 71.22 84 PHE A CA 1
ATOM 1300 C C . PHE A 1 84 ? -15.957 -1.585 -7.441 1.00 72.43 84 PHE A C 1
ATOM 1301 O O . PHE A 1 84 ? -15.211 -1.846 -6.498 1.00 61.34 84 PHE A O 1
ATOM 1318 N N . GLU A 1 85 ? -15.539 -0.985 -8.552 1.00 34.35 85 GLU A N 1
ATOM 1319 C CA . GLU A 1 85 ? -14.147 -0.591 -8.728 1.00 64.12 85 GLU A CA 1
ATOM 1320 C C . GLU A 1 85 ? -14.029 0.917 -8.928 1.00 12.23 85 GLU A C 1
ATOM 1321 O O . GLU A 1 85 ? -14.080 1.427 -10.047 1.00 74.44 85 GLU A O 1
ATOM 1333 N N . PRO A 1 86 ? -13.868 1.650 -7.816 1.00 34.02 86 PRO A N 1
ATOM 1334 C CA . PRO A 1 86 ? -13.740 3.110 -7.842 1.00 15.04 86 PRO A CA 1
ATOM 1335 C C . PRO A 1 86 ? -12.419 3.565 -8.451 1.00 3.54 86 PRO A C 1
ATOM 1336 O O . PRO A 1 86 ? -11.377 2.933 -8.277 1.00 60.42 86 PRO A O 1
ATOM 1347 N N . PRO A 1 87 ? -12.459 4.690 -9.181 1.00 70.42 87 PRO A N 1
ATOM 1348 C CA . PRO A 1 87 ? -11.272 5.255 -9.830 1.00 13.12 87 PRO A CA 1
ATOM 1349 C C . PRO A 1 87 ? -10.280 5.828 -8.824 1.00 65.11 87 PRO A C 1
ATOM 1350 O O . PRO A 1 87 ? -9.127 6.102 -9.160 1.00 63.50 87 PRO A O 1
ATOM 1361 N N . THR A 1 88 ? -10.734 6.007 -7.587 1.00 45.14 88 THR A N 1
ATOM 1362 C CA . THR A 1 88 ? -9.885 6.548 -6.533 1.00 35.03 88 THR A CA 1
ATOM 1363 C C . THR A 1 88 ? -8.898 5.501 -6.031 1.00 4.34 88 THR A C 1
ATOM 1364 O O . THR A 1 88 ? -7.702 5.769 -5.911 1.00 63.31 88 THR A O 1
ATOM 1375 N N . PHE A 1 89 ? -9.404 4.308 -5.738 1.00 54.13 89 PHE A N 1
ATOM 1376 C CA . PHE A 1 89 ? -8.566 3.220 -5.248 1.00 42.44 89 PHE A CA 1
ATOM 1377 C C . PHE A 1 89 ? -7.488 2.863 -6.268 1.00 73.20 89 PHE A C 1
ATOM 1378 O O . PHE A 1 89 ? -6.316 2.711 -5.923 1.00 61.30 89 PHE A O 1
ATOM 1395 N N . THR A 1 90 ? -7.894 2.729 -7.527 1.00 12.20 90 THR A N 1
ATOM 1396 C CA . THR A 1 90 ? -6.966 2.388 -8.597 1.00 63.02 90 THR A CA 1
ATOM 1397 C C . THR A 1 90 ? -5.750 3.308 -8.585 1.00 32.12 90 THR A C 1
ATOM 1398 O O . THR A 1 90 ? -4.632 2.879 -8.868 1.00 53.41 90 THR A O 1
ATOM 1409 N N . GLY A 1 91 ? -5.976 4.576 -8.254 1.00 34.33 91 GLY A N 1
ATOM 1410 C CA . GLY A 1 91 ? -4.889 5.536 -8.210 1.00 14.20 91 GLY A CA 1
ATOM 1411 C C . GLY A 1 91 ? -3.769 5.102 -7.286 1.00 41.11 91 GLY A C 1
ATOM 1412 O O . GLY A 1 91 ? -2.639 5.575 -7.406 1.00 3.13 91 GLY A O 1
ATOM 1416 N N . TRP A 1 92 ? -4.082 4.201 -6.362 1.00 11.31 92 TRP A N 1
ATOM 1417 C CA . TRP A 1 92 ? -3.092 3.705 -5.412 1.00 74.14 92 TRP A CA 1
ATOM 1418 C C . TRP A 1 92 ? -2.083 2.796 -6.104 1.00 64.20 92 TRP A C 1
ATOM 1419 O O . TRP A 1 92 ? -1.065 2.424 -5.519 1.00 42.33 92 TRP A O 1
ATOM 1440 N N . PHE A 1 93 ? -2.370 2.441 -7.352 1.00 61.10 93 PHE A N 1
ATOM 1441 C CA . PHE A 1 93 ? -1.486 1.574 -8.123 1.00 52.20 93 PHE A CA 1
ATOM 1442 C C . PHE A 1 93 ? -0.478 2.396 -8.920 1.00 41.33 93 PHE A C 1
ATOM 1443 O O . PHE A 1 93 ? -0.565 3.623 -8.973 1.00 65.30 93 PHE A O 1
ATOM 1460 N N . MET A 1 94 ? 0.478 1.711 -9.539 1.00 4.05 94 MET A N 1
ATOM 1461 C CA . MET A 1 94 ? 1.503 2.377 -10.334 1.00 3.33 94 MET A CA 1
ATOM 1462 C C . MET A 1 94 ? 1.003 2.647 -11.749 1.00 64.45 94 MET A C 1
ATOM 1463 O O . MET A 1 94 ? 1.559 3.478 -12.466 1.00 44.13 94 MET A O 1
ATOM 1477 N N . ALA A 1 95 ? -0.049 1.938 -12.146 1.00 23.24 95 ALA A N 1
ATOM 1478 C CA . ALA A 1 95 ? -0.624 2.102 -13.475 1.00 0.02 95 ALA A CA 1
ATOM 1479 C C . ALA A 1 95 ? -1.933 2.882 -13.414 1.00 31.31 95 ALA A C 1
ATOM 1480 O O . ALA A 1 95 ? -2.950 2.370 -12.945 1.00 61.25 95 ALA A O 1
ATOM 1487 N N . TRP A 1 96 ? -1.900 4.121 -13.889 1.00 52.31 96 TRP A N 1
ATOM 1488 C CA . TRP A 1 96 ? -3.085 4.972 -13.888 1.00 32.14 96 TRP A CA 1
ATOM 1489 C C . TRP A 1 96 ? -4.267 4.260 -14.537 1.00 30.05 96 TRP A C 1
ATOM 1490 O O . TRP A 1 96 ? -4.092 3.279 -15.259 1.00 62.23 96 TRP A O 1
ATOM 1511 N N . ASP A 1 97 ? -5.470 4.760 -14.275 1.00 24.15 97 ASP A N 1
ATOM 1512 C CA . ASP A 1 97 ? -6.681 4.172 -14.835 1.00 23.32 97 ASP A CA 1
ATOM 1513 C C . ASP A 1 97 ? -7.430 5.186 -15.694 1.00 20.42 97 ASP A C 1
ATOM 1514 O O . ASP A 1 97 ? -7.560 6.358 -15.342 1.00 43.33 97 ASP A O 1
ATOM 1523 N N . PRO A 1 98 ? -7.935 4.725 -16.848 1.00 43.41 98 PRO A N 1
ATOM 1524 C CA . PRO A 1 98 ? -8.679 5.576 -17.782 1.00 31.04 98 PRO A CA 1
ATOM 1525 C C . PRO A 1 98 ? -10.043 5.982 -17.234 1.00 1.50 98 PRO A C 1
ATOM 1526 O O . PRO A 1 98 ? -10.718 6.844 -17.799 1.00 14.04 98 PRO A O 1
ATOM 1537 N N . LEU A 1 99 ? -10.442 5.358 -16.132 1.00 15.24 99 LEU A N 1
ATOM 1538 C CA . LEU A 1 99 ? -11.727 5.656 -15.507 1.00 23.33 99 LEU A CA 1
ATOM 1539 C C . LEU A 1 99 ? -11.586 6.775 -14.480 1.00 54.11 99 LEU A C 1
ATOM 1540 O O . LEU A 1 99 ? -12.503 7.032 -13.698 1.00 64.00 99 LEU A O 1
ATOM 1556 N N . CYS A 1 100 ? -10.436 7.439 -14.490 1.00 22.32 100 CYS A N 1
ATOM 1557 C CA . CYS A 1 100 ? -10.176 8.532 -13.560 1.00 50.31 100 CYS A CA 1
ATOM 1558 C C . CYS A 1 100 ? -11.006 9.760 -13.920 1.00 3.50 100 CYS A C 1
ATOM 1559 O O . CYS A 1 100 ? -11.114 10.701 -13.133 1.00 32.42 100 CYS A O 1
ATOM 1567 N N . TRP A 1 101 ? -11.587 9.746 -15.114 1.00 33.42 101 TRP A N 1
ATOM 1568 C CA . TRP A 1 101 ? -12.406 10.860 -15.579 1.00 31.53 101 TRP A CA 1
ATOM 1569 C C . TRP A 1 101 ? -13.874 10.637 -15.233 1.00 54.23 101 TRP A C 1
ATOM 1570 O O . TRP A 1 101 ? -14.757 11.299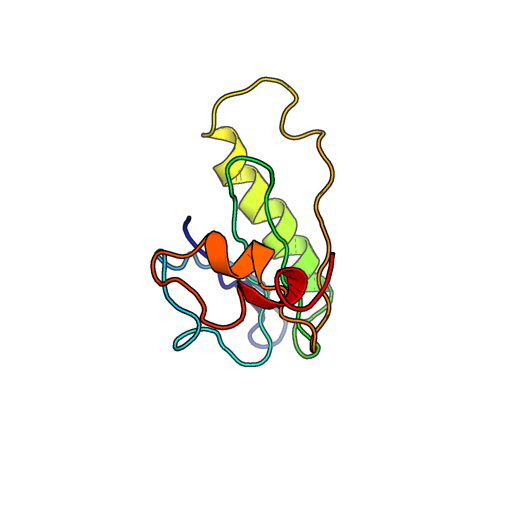 -15.780 1.00 31.43 101 TRP A O 1
ATOM 1591 N N . SER A 1 102 ? -14.129 9.703 -14.323 1.00 61.41 102 SER A N 1
ATOM 1592 C CA . SER A 1 102 ? -15.492 9.391 -13.908 1.00 5.23 102 SER A CA 1
ATOM 1593 C C . SER A 1 102 ? -16.150 10.602 -13.254 1.00 14.10 102 SER A C 1
ATOM 1594 O O . SER A 1 102 ? -17.372 10.657 -13.112 1.00 71.30 102 SER A O 1
ATOM 1602 N N . ASP A 1 103 ? -15.332 11.571 -12.858 1.00 31.31 103 ASP A N 1
ATOM 1603 C CA . ASP A 1 103 ? -15.834 12.782 -12.220 1.00 2.21 103 ASP A CA 1
ATOM 1604 C C . ASP A 1 103 ? -15.820 13.956 -13.195 1.00 23.53 103 ASP A C 1
ATOM 1605 O O . ASP A 1 103 ? -16.699 14.817 -13.157 1.00 64.24 103 ASP A O 1
ATOM 1614 N N . ARG A 1 104 ? -14.816 13.983 -14.065 1.00 70.24 104 ARG A N 1
ATOM 1615 C CA . ARG A 1 104 ? -14.686 15.052 -15.049 1.00 33.55 104 ARG A CA 1
ATOM 1616 C C . ARG A 1 104 ? -15.946 15.160 -15.903 1.00 42.01 104 ARG A C 1
ATOM 1617 O O . ARG A 1 104 ? -16.279 16.234 -16.404 1.00 12.34 104 ARG A O 1
ATOM 1638 N N . LYS A 1 105 ? -16.642 14.040 -16.066 1.00 41.15 105 LYS A N 1
ATOM 1639 C CA . LYS A 1 105 ? -17.865 14.008 -16.859 1.00 71.34 105 LYS A CA 1
ATOM 1640 C C . LYS A 1 105 ? -18.927 14.923 -16.258 1.00 74.45 105 LYS A C 1
ATOM 1641 O O . LYS A 1 105 ? -19.869 15.327 -16.940 1.00 35.31 105 LYS A O 1
ATOM 1660 N N . SER A 1 106 ? -18.768 15.246 -14.979 1.00 51.42 106 SER A N 1
ATOM 1661 C CA . SER A 1 106 ? -19.715 16.112 -14.286 1.00 51.12 106 SER A CA 1
ATOM 1662 C C . SER A 1 106 ? -18.999 17.297 -13.646 1.00 14.53 106 SER A C 1
ATOM 1663 O O . SER A 1 106 ? -17.774 17.401 -13.702 1.00 42.42 106 SER A O 1
ATOM 1671 N N . TYR A 1 107 ? -19.773 18.189 -13.037 1.00 74.01 107 TYR A N 1
ATOM 1672 C CA . TYR A 1 107 ? -19.215 19.369 -12.388 1.00 31.05 107 TYR A CA 1
ATOM 1673 C C . TYR A 1 107 ? -18.468 18.987 -11.113 1.00 53.31 107 TYR A C 1
ATOM 1674 O O . TYR A 1 107 ? -17.287 19.293 -10.959 1.00 60.54 107 TYR A O 1
ATOM 1692 N N . PRO A 1 1 ? 1.341 0.000 0.000 1.00 3.00 1 PRO A N 2
ATOM 1693 C CA . PRO A 1 1 ? 2.133 -0.001 -1.234 1.00 11.02 1 PRO A CA 2
ATOM 1694 C C . PRO A 1 1 ? 2.035 -1.325 -1.984 1.00 43.11 1 PRO A C 2
ATOM 1695 O O . PRO A 1 1 ? 1.952 -1.348 -3.212 1.00 65.52 1 PRO A O 2
ATOM 1706 N N . ARG A 1 2 ? 2.045 -2.425 -1.238 1.00 42.31 2 ARG A N 2
ATOM 1707 C CA . ARG A 1 2 ? 1.958 -3.753 -1.834 1.00 4.45 2 ARG A CA 2
ATOM 1708 C C . ARG A 1 2 ? 0.622 -4.411 -1.502 1.00 4.02 2 ARG A C 2
ATOM 1709 O O . ARG A 1 2 ? -0.229 -3.815 -0.841 1.00 3.52 2 ARG A O 2
ATOM 1730 N N . LEU A 1 3 ? 0.445 -5.643 -1.965 1.00 70.23 3 LEU A N 2
ATOM 1731 C CA . LEU A 1 3 ? -0.788 -6.383 -1.719 1.00 22.34 3 LEU A CA 2
ATOM 1732 C C . LEU A 1 3 ? -0.538 -7.560 -0.780 1.00 51.25 3 LEU A C 2
ATOM 1733 O O . LEU A 1 3 ? 0.603 -7.847 -0.418 1.00 11.01 3 LEU A O 2
ATOM 1749 N N . PHE A 1 4 ? -1.612 -8.239 -0.392 1.00 55.15 4 PHE A N 2
ATOM 1750 C CA . PHE A 1 4 ? -1.510 -9.386 0.502 1.00 11.45 4 PHE A CA 2
ATOM 1751 C C . PHE A 1 4 ? -2.678 -10.345 0.293 1.00 14.35 4 PHE A C 2
ATOM 1752 O O . PHE A 1 4 ? -3.783 -10.108 0.781 1.00 72.03 4 PHE A O 2
ATOM 1769 N N . GLU A 1 5 ? -2.425 -11.427 -0.435 1.00 64.31 5 GLU A N 2
ATOM 1770 C CA . GLU A 1 5 ? -3.456 -12.421 -0.710 1.00 25.31 5 GLU A CA 2
ATOM 1771 C C . GLU A 1 5 ? -3.483 -13.491 0.378 1.00 75.11 5 GLU A C 2
ATOM 1772 O O . GLU A 1 5 ? -2.540 -14.270 0.522 1.00 52.11 5 GLU A O 2
ATOM 1784 N N . CYS A 1 6 ? -4.570 -13.522 1.141 1.00 75.23 6 CYS A N 2
ATOM 1785 C CA . CYS A 1 6 ? -4.722 -14.495 2.217 1.00 63.21 6 CYS A CA 2
ATOM 1786 C C . CYS A 1 6 ? -6.038 -15.254 2.083 1.00 40.02 6 CYS A C 2
ATOM 1787 O O . CYS A 1 6 ? -7.114 -14.691 2.284 1.00 41.11 6 CYS A O 2
ATOM 1795 N N . SER A 1 7 ? -5.944 -16.535 1.740 1.00 14.21 7 SER A N 2
ATOM 1796 C CA . SER A 1 7 ? -7.128 -17.370 1.573 1.00 11.04 7 SER A CA 2
ATOM 1797 C C . SER A 1 7 ? -6.909 -18.751 2.184 1.00 62.04 7 SER A C 2
ATOM 1798 O O . SER A 1 7 ? -5.775 -19.207 2.322 1.00 21.41 7 SER A O 2
ATOM 1806 N N . ASN A 1 8 ? -8.004 -19.411 2.547 1.00 62.12 8 ASN A N 2
ATOM 1807 C CA . ASN A 1 8 ? -7.933 -20.740 3.143 1.00 24.20 8 ASN A CA 2
ATOM 1808 C C . ASN A 1 8 ? -8.042 -21.823 2.074 1.00 54.34 8 ASN A C 2
ATOM 1809 O O . ASN A 1 8 ? -8.817 -21.698 1.125 1.00 41.23 8 ASN A O 2
ATOM 1820 N N . LYS A 1 9 ? -7.262 -22.886 2.234 1.00 73.30 9 LYS A N 2
ATOM 1821 C CA . LYS A 1 9 ? -7.272 -23.993 1.285 1.00 42.14 9 LYS A CA 2
ATOM 1822 C C . LYS A 1 9 ? -8.542 -24.824 1.431 1.00 74.13 9 LYS A C 2
ATOM 1823 O O . LYS A 1 9 ? -9.302 -24.989 0.476 1.00 75.32 9 LYS A O 2
ATOM 1842 N N . THR A 1 10 ? -8.769 -25.345 2.633 1.00 43.02 10 THR A N 2
ATOM 1843 C CA . THR A 1 10 ? -9.947 -26.158 2.904 1.00 72.52 10 THR A CA 2
ATOM 1844 C C . THR A 1 10 ? -10.590 -25.771 4.231 1.00 44.33 10 THR A C 2
ATOM 1845 O O . THR A 1 10 ? -11.769 -25.425 4.283 1.00 50.42 10 THR A O 2
ATOM 1856 N N . GLY A 1 11 ? -9.805 -25.831 5.303 1.00 53.53 11 GLY A N 2
ATOM 1857 C CA . GLY A 1 11 ? -10.316 -25.482 6.616 1.00 62.13 11 GLY A CA 2
ATOM 1858 C C . GLY A 1 11 ? -9.357 -24.606 7.397 1.00 41.32 11 GLY A C 2
ATOM 1859 O O . GLY A 1 11 ? -9.622 -24.255 8.547 1.00 54.24 11 GLY A O 2
ATOM 1863 N N . ARG A 1 12 ? -8.238 -24.253 6.772 1.00 11.54 12 ARG A N 2
ATOM 1864 C CA . ARG A 1 12 ? -7.235 -23.414 7.418 1.00 61.33 12 ARG A CA 2
ATOM 1865 C C . ARG A 1 12 ? -6.939 -22.176 6.577 1.00 41.20 12 ARG A C 2
ATOM 1866 O O . ARG A 1 12 ? -6.791 -22.261 5.358 1.00 73.14 12 ARG A O 2
ATOM 1887 N N . PHE A 1 13 ? -6.854 -21.025 7.237 1.00 62.51 13 PHE A N 2
ATOM 1888 C CA . PHE A 1 13 ? -6.577 -19.769 6.551 1.00 50.05 13 PHE A CA 2
ATOM 1889 C C . PHE A 1 13 ? -5.076 -19.578 6.349 1.00 35.25 13 PHE A C 2
ATOM 1890 O O . PHE A 1 13 ? -4.275 -19.895 7.230 1.00 53.41 13 PHE A O 2
ATOM 1907 N N . LEU A 1 14 ? -4.703 -19.059 5.185 1.00 71.40 14 LEU A N 2
ATOM 1908 C CA . LEU A 1 14 ? -3.299 -18.826 4.866 1.00 23.14 14 LEU A CA 2
ATOM 1909 C C . LEU A 1 14 ? -3.048 -17.354 4.554 1.00 33.23 14 LEU A C 2
ATOM 1910 O O . LEU A 1 14 ? -3.778 -16.742 3.776 1.00 52.25 14 LEU A O 2
ATOM 1926 N N . ALA A 1 15 ? -2.010 -16.793 5.166 1.00 73.30 15 ALA A N 2
ATOM 1927 C CA . ALA A 1 15 ? -1.661 -15.395 4.950 1.00 1.32 15 ALA A CA 2
ATOM 1928 C C . ALA A 1 15 ? -0.375 -15.269 4.141 1.00 44.11 15 ALA A C 2
ATOM 1929 O O . ALA A 1 15 ? 0.682 -15.747 4.555 1.00 31.42 15 ALA A O 2
ATOM 1936 N N . THR A 1 16 ? -0.470 -14.622 2.983 1.00 21.22 16 THR A N 2
ATOM 1937 C CA . THR A 1 16 ? 0.685 -14.435 2.115 1.00 64.12 16 THR A CA 2
ATOM 1938 C C . THR A 1 16 ? 0.760 -13.002 1.600 1.00 22.22 16 THR A C 2
ATOM 1939 O O . THR A 1 16 ? -0.250 -12.303 1.536 1.00 33.12 16 THR A O 2
ATOM 1950 N N . GLU A 1 17 ? 1.964 -12.572 1.234 1.00 15.30 17 GLU A N 2
ATOM 1951 C CA . GLU A 1 17 ? 2.168 -11.221 0.725 1.00 45.21 17 GLU A CA 2
ATOM 1952 C C . GLU A 1 17 ? 2.390 -11.236 -0.785 1.00 32.12 17 GLU A C 2
ATOM 1953 O O . GLU A 1 17 ? 2.982 -12.170 -1.326 1.00 70.14 17 GLU A O 2
ATOM 1965 N N . ILE A 1 18 ? 1.910 -10.196 -1.458 1.00 14.23 18 ILE A N 2
ATOM 1966 C CA . ILE A 1 18 ? 2.055 -10.089 -2.904 1.00 62.21 18 ILE A CA 2
ATOM 1967 C C . ILE A 1 18 ? 2.515 -8.693 -3.309 1.00 13.41 18 ILE A C 2
ATOM 1968 O O . ILE A 1 18 ? 1.795 -7.712 -3.122 1.00 14.34 18 ILE A O 2
ATOM 1984 N N . VAL A 1 19 ? 3.718 -8.610 -3.867 1.00 24.03 19 VAL A N 2
ATOM 1985 C CA . VAL A 1 19 ? 4.274 -7.334 -4.301 1.00 53.14 19 VAL A CA 2
ATOM 1986 C C . VAL A 1 19 ? 3.254 -6.537 -5.107 1.00 11.31 19 VAL A C 2
ATOM 1987 O O . VAL A 1 19 ? 2.395 -7.108 -5.779 1.00 42.23 19 VAL A O 2
ATOM 2000 N N . ASP A 1 20 ? 3.355 -5.214 -5.034 1.00 73.15 20 ASP A N 2
ATOM 2001 C CA . ASP A 1 20 ? 2.442 -4.337 -5.758 1.00 51.14 20 ASP A CA 2
ATOM 2002 C C . ASP A 1 20 ? 2.224 -4.836 -7.183 1.00 60.23 20 ASP A C 2
ATOM 2003 O O . ASP A 1 20 ? 3.018 -4.552 -8.080 1.00 42.11 20 ASP A O 2
ATOM 2012 N N . PHE A 1 21 ? 1.143 -5.583 -7.384 1.00 43.15 21 PHE A N 2
ATOM 2013 C CA . PHE A 1 21 ? 0.822 -6.124 -8.700 1.00 12.10 21 PHE A CA 2
ATOM 2014 C C . PHE A 1 21 ? -0.410 -5.438 -9.284 1.00 22.10 21 PHE A C 2
ATOM 2015 O O . PHE A 1 21 ? -1.047 -4.614 -8.627 1.00 3.11 21 PHE A O 2
ATOM 2032 N N . THR A 1 22 ? -0.740 -5.784 -10.524 1.00 72.14 22 THR A N 2
ATOM 2033 C CA . THR A 1 22 ? -1.894 -5.202 -11.199 1.00 5.22 22 THR A CA 2
ATOM 2034 C C . THR A 1 22 ? -3.119 -6.098 -11.065 1.00 33.04 22 THR A C 2
ATOM 2035 O O . THR A 1 22 ? -3.089 -7.103 -10.354 1.00 53.35 22 THR A O 2
ATOM 2046 N N . GLN A 1 23 ? -4.195 -5.728 -11.751 1.00 53.04 23 GLN A N 2
ATOM 2047 C CA . GLN A 1 23 ? -5.432 -6.500 -11.708 1.00 5.11 23 GLN A CA 2
ATOM 2048 C C . GLN A 1 23 ? -5.264 -7.837 -12.422 1.00 40.24 23 GLN A C 2
ATOM 2049 O O . GLN A 1 23 ? -6.033 -8.772 -12.199 1.00 11.20 23 GLN A O 2
ATOM 2063 N N . ASP A 1 24 ? -4.255 -7.920 -13.282 1.00 43.01 24 ASP A N 2
ATOM 2064 C CA . ASP A 1 24 ? -3.986 -9.143 -14.029 1.00 64.13 24 ASP A CA 2
ATOM 2065 C C . ASP A 1 24 ? -3.825 -10.332 -13.087 1.00 4.55 24 ASP A C 2
ATOM 2066 O O . ASP A 1 24 ? -4.402 -11.396 -13.309 1.00 52.21 24 ASP A O 2
ATOM 2075 N N . ASP A 1 25 ? -3.036 -10.143 -12.034 1.00 42.25 25 ASP A N 2
ATOM 2076 C CA . ASP A 1 25 ? -2.799 -11.199 -11.057 1.00 65.15 25 ASP A CA 2
ATOM 2077 C C . ASP A 1 25 ? -3.890 -11.209 -9.992 1.00 1.34 25 ASP A C 2
ATOM 2078 O O . ASP A 1 25 ? -4.020 -12.168 -9.230 1.00 14.00 25 ASP A O 2
ATOM 2087 N N . LEU A 1 26 ? -4.671 -10.135 -9.942 1.00 62.23 26 LEU A N 2
ATOM 2088 C CA . LEU A 1 26 ? -5.751 -10.019 -8.969 1.00 10.02 26 LEU A CA 2
ATOM 2089 C C . LEU A 1 26 ? -6.817 -11.083 -9.209 1.00 30.34 26 LEU A C 2
ATOM 2090 O O . LEU A 1 26 ? -7.642 -10.957 -10.114 1.00 21.03 26 LEU A O 2
ATOM 2106 N N . ASP A 1 27 ? -6.795 -12.130 -8.391 1.00 11.23 27 ASP A N 2
ATOM 2107 C CA . ASP A 1 27 ? -7.762 -13.215 -8.511 1.00 42.04 27 ASP A CA 2
ATOM 2108 C C . ASP A 1 27 ? -9.186 -12.670 -8.569 1.00 24.54 27 ASP A C 2
ATOM 2109 O O . ASP A 1 27 ? -9.421 -11.494 -8.297 1.00 40.44 27 ASP A O 2
ATOM 2118 N N . GLU A 1 28 ? -10.131 -13.535 -8.924 1.00 63.13 28 GLU A N 2
ATOM 2119 C CA . GLU A 1 28 ? -11.531 -13.139 -9.019 1.00 21.22 28 GLU A CA 2
ATOM 2120 C C . GLU A 1 28 ? -12.080 -12.749 -7.649 1.00 44.13 28 GLU A C 2
ATOM 2121 O O . GLU A 1 28 ? -12.478 -11.606 -7.432 1.00 15.33 28 GLU A O 2
ATOM 2133 N N . ASN A 1 29 ? -12.096 -13.708 -6.730 1.00 34.42 29 ASN A N 2
ATOM 2134 C CA . ASN A 1 29 ? -12.597 -13.466 -5.382 1.00 21.25 29 ASN A CA 2
ATOM 2135 C C . ASN A 1 29 ? -11.557 -13.859 -4.336 1.00 71.25 29 ASN A C 2
ATOM 2136 O O . ASN A 1 29 ? -11.395 -15.038 -4.020 1.00 13.25 29 ASN A O 2
ATOM 2147 N N . ASP A 1 30 ? -10.856 -12.864 -3.805 1.00 23.33 30 ASP A N 2
ATOM 2148 C CA . ASP A 1 30 ? -9.832 -13.105 -2.794 1.00 15.01 30 ASP A CA 2
ATOM 2149 C C . ASP A 1 30 ? -9.741 -11.932 -1.823 1.00 40.32 30 ASP A C 2
ATOM 2150 O O . ASP A 1 30 ? -10.299 -10.863 -2.070 1.00 55.24 30 ASP A O 2
ATOM 2159 N N . VAL A 1 31 ? -9.034 -12.139 -0.717 1.00 64.20 31 VAL A N 2
ATOM 2160 C CA . VAL A 1 31 ? -8.869 -11.099 0.291 1.00 23.13 31 VAL A CA 2
ATOM 2161 C C . VAL A 1 31 ? -7.505 -10.428 0.171 1.00 53.34 31 VAL A C 2
ATOM 2162 O O . VAL A 1 31 ? -6.479 -11.017 0.511 1.00 12.12 31 VAL A O 2
ATOM 2175 N N . TYR A 1 32 ? -7.502 -9.192 -0.316 1.00 1.31 32 TYR A N 2
ATOM 2176 C CA . TYR A 1 32 ? -6.264 -8.440 -0.484 1.00 10.23 32 TYR A CA 2
ATOM 2177 C C . TYR A 1 32 ? -6.133 -7.360 0.586 1.00 54.21 32 TYR A C 2
ATOM 2178 O O . TYR A 1 32 ? -7.084 -7.073 1.315 1.00 23.12 32 TYR A O 2
ATOM 2196 N N . LEU A 1 33 ? -4.950 -6.763 0.673 1.00 24.31 33 LEU A N 2
ATOM 2197 C CA . LEU A 1 33 ? -4.692 -5.713 1.653 1.00 74.33 33 LEU A CA 2
ATOM 2198 C C . LEU A 1 33 ? -3.798 -4.627 1.064 1.00 2.13 33 LEU A C 2
ATOM 2199 O O . LEU A 1 33 ? -2.617 -4.857 0.797 1.00 14.34 33 LEU A O 2
ATOM 2215 N N . LEU A 1 34 ? -4.366 -3.443 0.866 1.00 14.22 34 LEU A N 2
ATOM 2216 C CA . LEU A 1 34 ? -3.620 -2.319 0.311 1.00 1.14 34 LEU A CA 2
ATOM 2217 C C . LEU A 1 34 ? -3.504 -1.187 1.328 1.00 73.33 34 LEU A C 2
ATOM 2218 O O . LEU A 1 34 ? -4.474 -0.477 1.594 1.00 41.25 34 LEU A O 2
ATOM 2234 N N . ASP A 1 35 ? -2.312 -1.025 1.891 1.00 52.42 35 ASP A N 2
ATOM 2235 C CA . ASP A 1 35 ? -2.068 0.023 2.876 1.00 53.14 35 ASP A CA 2
ATOM 2236 C C . ASP A 1 35 ? -1.524 1.281 2.207 1.00 44.32 35 ASP A C 2
ATOM 2237 O O . ASP A 1 35 ? -0.408 1.287 1.685 1.00 53.44 35 ASP A O 2
ATOM 2246 N N . THR A 1 36 ? -2.319 2.347 2.225 1.00 24.22 36 THR A N 2
ATOM 2247 C CA . THR A 1 36 ? -1.918 3.610 1.619 1.00 3.10 36 THR A CA 2
ATOM 2248 C C . THR A 1 36 ? -1.535 4.633 2.682 1.00 14.24 36 THR A C 2
ATOM 2249 O O . THR A 1 36 ? -1.670 4.378 3.879 1.00 11.31 36 THR A O 2
ATOM 2260 N N . TRP A 1 37 ? -1.059 5.791 2.238 1.00 31.34 37 TRP A N 2
ATOM 2261 C CA . TRP A 1 37 ? -0.658 6.853 3.153 1.00 2.25 37 TRP A CA 2
ATOM 2262 C C . TRP A 1 37 ? -1.865 7.420 3.893 1.00 61.24 37 TRP A C 2
ATOM 2263 O O . TRP A 1 37 ? -1.775 7.772 5.069 1.00 70.21 37 TRP A O 2
ATOM 2284 N N . ASP A 1 38 ? -2.993 7.505 3.196 1.00 0.13 38 ASP A N 2
ATOM 2285 C CA . ASP A 1 38 ? -4.219 8.028 3.788 1.00 50.12 38 ASP A CA 2
ATOM 2286 C C . ASP A 1 38 ? -4.902 6.970 4.648 1.00 22.43 38 ASP A C 2
ATOM 2287 O O . ASP A 1 38 ? -5.323 7.247 5.771 1.00 72.32 38 ASP A O 2
ATOM 2296 N N . GLN A 1 39 ? -5.008 5.758 4.113 1.00 21.42 39 GLN A N 2
ATOM 2297 C CA . GLN A 1 39 ? -5.641 4.658 4.832 1.00 13.51 39 GLN A CA 2
ATOM 2298 C C . GLN A 1 39 ? -5.554 3.363 4.032 1.00 31.22 39 GLN A C 2
ATOM 2299 O O . GLN A 1 39 ? -5.274 3.380 2.833 1.00 15.21 39 GLN A O 2
ATOM 2313 N N . ILE A 1 40 ? -5.794 2.242 4.703 1.00 35.35 40 ILE A N 2
ATOM 2314 C CA . ILE A 1 40 ? -5.744 0.937 4.055 1.00 44.55 40 ILE A CA 2
ATOM 2315 C C . ILE A 1 40 ? -7.088 0.581 3.430 1.00 53.52 40 ILE A C 2
ATOM 2316 O O . ILE A 1 40 ? -8.131 0.678 4.077 1.00 1.23 40 ILE A O 2
ATOM 2332 N N . PHE A 1 41 ? -7.057 0.167 2.167 1.00 1.44 41 PHE A N 2
ATOM 2333 C CA . PHE A 1 41 ? -8.273 -0.205 1.454 1.00 14.44 41 PHE A CA 2
ATOM 2334 C C . PHE A 1 41 ? -8.517 -1.708 1.543 1.00 74.23 41 PHE A C 2
ATOM 2335 O O . PHE A 1 41 ? -7.741 -2.506 1.017 1.00 74.51 41 PHE A O 2
ATOM 2352 N N . PHE A 1 42 ? -9.601 -2.087 2.212 1.00 21.42 42 PHE A N 2
ATOM 2353 C CA . PHE A 1 42 ? -9.948 -3.495 2.372 1.00 45.13 42 PHE A CA 2
ATOM 2354 C C . PHE A 1 42 ? -10.865 -3.960 1.245 1.00 71.13 42 PHE A C 2
ATOM 2355 O O . PHE A 1 42 ? -12.045 -3.611 1.207 1.00 70.30 42 PHE A O 2
ATOM 2372 N N . TRP A 1 43 ? -10.314 -4.748 0.329 1.00 30.41 43 TRP A N 2
ATOM 2373 C CA . TRP A 1 43 ? -11.082 -5.261 -0.800 1.00 32.43 43 TRP A CA 2
ATOM 2374 C C . TRP A 1 43 ? -11.569 -6.680 -0.527 1.00 35.12 43 TRP A C 2
ATOM 2375 O O . TRP A 1 43 ? -10.780 -7.625 -0.513 1.00 72.12 43 TRP A O 2
ATOM 2396 N N . ILE A 1 44 ? -12.873 -6.822 -0.310 1.00 63.03 44 ILE A N 2
ATOM 2397 C CA . ILE A 1 44 ? -13.464 -8.126 -0.039 1.00 61.52 44 ILE A CA 2
ATOM 2398 C C . ILE A 1 44 ? -14.459 -8.516 -1.127 1.00 13.31 44 ILE A C 2
ATOM 2399 O O . ILE A 1 44 ? -15.537 -7.932 -1.234 1.00 60.24 44 ILE A O 2
ATOM 2415 N N . GLY A 1 45 ? -14.091 -9.508 -1.931 1.00 64.05 45 GLY A N 2
ATOM 2416 C CA . GLY A 1 45 ? -14.963 -9.960 -3.000 1.00 22.04 45 GLY A CA 2
ATOM 2417 C C . GLY A 1 45 ? -16.163 -10.727 -2.482 1.00 73.43 45 GLY A C 2
ATOM 2418 O O . GLY A 1 45 ? -16.495 -10.652 -1.299 1.00 72.41 45 GLY A O 2
ATOM 2422 N N . LYS A 1 46 ? -16.818 -11.467 -3.371 1.00 33.23 46 LYS A N 2
ATOM 2423 C CA . LYS A 1 46 ? -17.990 -12.252 -2.999 1.00 4.22 46 LYS A CA 2
ATOM 2424 C C . LYS A 1 46 ? -17.598 -13.685 -2.655 1.00 64.44 46 LYS A C 2
ATOM 2425 O O . LYS A 1 46 ? -18.239 -14.334 -1.830 1.00 0.22 46 LYS A O 2
ATOM 2444 N N . GLY A 1 47 ? -16.538 -14.174 -3.294 1.00 55.11 47 GLY A N 2
ATOM 2445 C CA . GLY A 1 47 ? -16.079 -15.527 -3.041 1.00 42.13 47 GLY A CA 2
ATOM 2446 C C . GLY A 1 47 ? -15.260 -15.633 -1.770 1.00 61.01 47 GLY A C 2
ATOM 2447 O O . GLY A 1 47 ? -15.270 -16.666 -1.101 1.00 75.14 47 GLY A O 2
ATOM 2451 N N . ALA A 1 48 ? -14.547 -14.562 -1.436 1.00 63.44 48 ALA A N 2
ATOM 2452 C CA . ALA A 1 48 ? -13.719 -14.540 -0.237 1.00 3.50 48 ALA A CA 2
ATOM 2453 C C . ALA A 1 48 ? -14.503 -15.018 0.980 1.00 4.24 48 ALA A C 2
ATOM 2454 O O . ALA A 1 48 ? -15.594 -14.524 1.261 1.00 61.02 48 ALA A O 2
ATOM 2461 N N . ASN A 1 49 ? -13.939 -15.983 1.700 1.00 43.41 49 ASN A N 2
ATOM 2462 C CA . ASN A 1 49 ? -14.586 -16.529 2.887 1.00 12.41 49 ASN A CA 2
ATOM 2463 C C . ASN A 1 49 ? -14.715 -15.466 3.974 1.00 53.41 49 ASN A C 2
ATOM 2464 O O . ASN A 1 49 ? -14.066 -14.422 3.915 1.00 65.41 49 ASN A O 2
ATOM 2475 N N . GLU A 1 50 ? -15.558 -15.739 4.965 1.00 70.41 50 GLU A N 2
ATOM 2476 C CA . GLU A 1 50 ? -15.772 -14.806 6.065 1.00 61.14 50 GLU A CA 2
ATOM 2477 C C . GLU A 1 50 ? -14.567 -14.784 7.001 1.00 14.33 50 GLU A C 2
ATOM 2478 O O . GLU A 1 50 ? -14.250 -13.754 7.597 1.00 61.31 50 GLU A O 2
ATOM 2490 N N . SER A 1 51 ? -13.901 -15.927 7.126 1.00 12.04 51 SER A N 2
ATOM 2491 C CA . SER A 1 51 ? -12.734 -16.041 7.994 1.00 53.24 51 SER A CA 2
ATOM 2492 C C . SER A 1 51 ? -11.525 -15.351 7.370 1.00 64.52 51 SER A C 2
ATOM 2493 O O . SER A 1 51 ? -10.793 -14.628 8.045 1.00 53.01 51 SER A O 2
ATOM 2501 N N . GLU A 1 52 ? -11.321 -15.582 6.076 1.00 35.34 52 GLU A N 2
ATOM 2502 C CA . GLU A 1 52 ? -10.200 -14.984 5.361 1.00 31.44 52 GLU A CA 2
ATOM 2503 C C . GLU A 1 52 ? -10.165 -13.473 5.570 1.00 75.11 52 GLU A C 2
ATOM 2504 O O . GLU A 1 52 ? -9.126 -12.904 5.905 1.00 31.50 52 GLU A O 2
ATOM 2516 N N . LYS A 1 53 ? -11.309 -12.828 5.369 1.00 53.34 53 LYS A N 2
ATOM 2517 C CA . LYS A 1 53 ? -11.413 -11.383 5.535 1.00 44.25 53 LYS A CA 2
ATOM 2518 C C . LYS A 1 53 ? -11.102 -10.977 6.972 1.00 45.45 53 LYS A C 2
ATOM 2519 O O . LYS A 1 53 ? -10.611 -9.876 7.222 1.00 34.10 53 LYS A O 2
ATOM 2538 N N . GLU A 1 54 ? -11.388 -11.873 7.911 1.00 55.25 54 GLU A N 2
ATOM 2539 C CA . GLU A 1 54 ? -11.138 -11.606 9.322 1.00 30.11 54 GLU A CA 2
ATOM 2540 C C . GLU A 1 54 ? -9.655 -11.752 9.648 1.00 25.05 54 GLU A C 2
ATOM 2541 O O . GLU A 1 54 ? -9.027 -10.826 10.160 1.00 44.50 54 GLU A O 2
ATOM 2553 N N . ALA A 1 55 ? -9.101 -12.923 9.349 1.00 13.22 55 ALA A N 2
ATOM 2554 C CA . ALA A 1 55 ? -7.692 -13.191 9.609 1.00 52.50 55 ALA A CA 2
ATOM 2555 C C . ALA A 1 55 ? -6.798 -12.249 8.810 1.00 51.24 55 ALA A C 2
ATOM 2556 O O . ALA A 1 55 ? -5.886 -11.630 9.357 1.00 52.21 55 ALA A O 2
ATOM 2563 N N . ALA A 1 56 ? -7.065 -12.146 7.512 1.00 72.12 56 ALA A N 2
ATOM 2564 C CA . ALA A 1 56 ? -6.285 -11.279 6.638 1.00 53.24 56 ALA A CA 2
ATOM 2565 C C . ALA A 1 56 ? -6.360 -9.826 7.096 1.00 32.53 56 ALA A C 2
ATOM 2566 O O . ALA A 1 56 ? -5.457 -9.034 6.831 1.00 63.44 56 ALA A O 2
ATOM 2573 N N . ALA A 1 57 ? -7.443 -9.484 7.786 1.00 54.32 57 ALA A N 2
ATOM 2574 C CA . ALA A 1 57 ? -7.635 -8.127 8.282 1.00 12.24 57 ALA A CA 2
ATOM 2575 C C . ALA A 1 57 ? -6.716 -7.840 9.465 1.00 12.00 57 ALA A C 2
ATOM 2576 O O . ALA A 1 57 ? -6.087 -6.785 9.531 1.00 5.11 57 ALA A O 2
ATOM 2583 N N . GLU A 1 58 ? -6.645 -8.786 10.397 1.00 53.34 58 GLU A N 2
ATOM 2584 C CA . GLU A 1 58 ? -5.804 -8.632 11.578 1.00 62.25 58 GLU A CA 2
ATOM 2585 C C . GLU A 1 58 ? -4.327 -8.762 11.214 1.00 34.32 58 GLU A C 2
ATOM 2586 O O . GLU A 1 58 ? -3.479 -8.048 11.749 1.00 24.33 58 GLU A O 2
ATOM 2598 N N . THR A 1 59 ? -4.027 -9.680 10.300 1.00 35.23 59 THR A N 2
ATOM 2599 C CA . THR A 1 59 ? -2.655 -9.906 9.866 1.00 62.20 59 THR A CA 2
ATOM 2600 C C . THR A 1 59 ? -2.040 -8.631 9.300 1.00 72.32 59 THR A C 2
ATOM 2601 O O . THR A 1 59 ? -0.841 -8.394 9.439 1.00 22.15 59 THR A O 2
ATOM 2612 N N . ALA A 1 60 ? -2.870 -7.813 8.661 1.00 70.11 60 ALA A N 2
ATOM 2613 C CA . ALA A 1 60 ? -2.408 -6.560 8.076 1.00 70.50 60 ALA A CA 2
ATOM 2614 C C . ALA A 1 60 ? -2.013 -5.562 9.159 1.00 55.34 60 ALA A C 2
ATOM 2615 O O . ALA A 1 60 ? -1.009 -4.861 9.033 1.00 75.24 60 ALA A O 2
ATOM 2622 N N . GLN A 1 61 ? -2.810 -5.502 10.221 1.00 53.33 61 GLN A N 2
ATOM 2623 C CA . GLN A 1 61 ? -2.544 -4.587 11.324 1.00 3.23 61 GLN A CA 2
ATOM 2624 C C . GLN A 1 61 ? -1.109 -4.735 11.820 1.00 41.34 61 GLN A C 2
ATOM 2625 O O . GLN A 1 61 ? -0.496 -3.768 12.272 1.00 72.05 61 GLN A O 2
ATOM 2639 N N . GLU A 1 62 ? -0.580 -5.951 11.731 1.00 22.13 62 GLU A N 2
ATOM 2640 C CA . GLU A 1 62 ? 0.783 -6.225 12.172 1.00 10.50 62 GLU A CA 2
ATOM 2641 C C . GLU A 1 62 ? 1.783 -5.345 11.426 1.00 33.33 62 GLU A C 2
ATOM 2642 O O . GLU A 1 62 ? 2.749 -4.853 12.009 1.00 11.05 62 GLU A O 2
ATOM 2654 N N . TYR A 1 63 ? 1.543 -5.153 10.134 1.00 65.41 63 TYR A N 2
ATOM 2655 C CA . TYR A 1 63 ? 2.424 -4.337 9.307 1.00 54.53 63 TYR A CA 2
ATOM 2656 C C . TYR A 1 63 ? 2.255 -2.855 9.630 1.00 21.10 63 TYR A C 2
ATOM 2657 O O . TYR A 1 63 ? 3.229 -2.103 9.676 1.00 2.43 63 TYR A O 2
ATOM 2675 N N . LEU A 1 64 ? 1.012 -2.443 9.854 1.00 62.02 64 LEU A N 2
ATOM 2676 C CA . LEU A 1 64 ? 0.713 -1.051 10.174 1.00 64.50 64 LEU A CA 2
ATOM 2677 C C . LEU A 1 64 ? 1.550 -0.573 11.357 1.00 75.32 64 LEU A C 2
ATOM 2678 O O . LEU A 1 64 ? 2.042 0.555 11.365 1.00 24.24 64 LEU A O 2
ATOM 2694 N N . ARG A 1 65 ? 1.707 -1.440 12.352 1.00 14.53 65 ARG A N 2
ATOM 2695 C CA . ARG A 1 65 ? 2.484 -1.106 13.540 1.00 41.03 65 ARG A CA 2
ATOM 2696 C C . ARG A 1 65 ? 3.967 -0.981 13.201 1.00 32.34 65 ARG A C 2
ATOM 2697 O O . ARG A 1 65 ? 4.712 -0.277 13.883 1.00 61.43 65 ARG A O 2
ATOM 2718 N N . SER A 1 66 ? 4.387 -1.670 12.145 1.00 4.12 66 SER A N 2
ATOM 2719 C CA . SER A 1 66 ? 5.782 -1.640 11.719 1.00 54.11 66 SER A CA 2
ATOM 2720 C C . SER A 1 66 ? 6.193 -0.230 11.306 1.00 3.03 66 SER A C 2
ATOM 2721 O O . SER A 1 66 ? 7.369 0.130 11.371 1.00 2.02 66 SER A O 2
ATOM 2729 N N . HIS A 1 67 ? 5.216 0.565 10.881 1.00 20.43 67 HIS A N 2
ATOM 2730 C CA . HIS A 1 67 ? 5.475 1.936 10.458 1.00 3.10 67 HIS A CA 2
ATOM 2731 C C . HIS A 1 67 ? 5.076 2.926 11.548 1.00 22.24 67 HIS A C 2
ATOM 2732 O O . HIS A 1 67 ? 4.297 2.614 12.449 1.00 22.52 67 HIS A O 2
ATOM 2746 N N . PRO A 1 68 ? 5.622 4.148 11.468 1.00 42.35 68 PRO A N 2
ATOM 2747 C CA . PRO A 1 68 ? 5.338 5.208 12.439 1.00 13.24 68 PRO A CA 2
ATOM 2748 C C . PRO A 1 68 ? 3.910 5.731 12.325 1.00 10.33 68 PRO A C 2
ATOM 2749 O O . PRO A 1 68 ? 3.048 5.086 11.730 1.00 11.31 68 PRO A O 2
ATOM 2760 N N . GLY A 1 69 ? 3.667 6.906 12.900 1.00 71.42 69 GLY A N 2
ATOM 2761 C CA . GLY A 1 69 ? 2.342 7.495 12.851 1.00 52.44 69 GLY A CA 2
ATOM 2762 C C . GLY A 1 69 ? 1.703 7.601 14.221 1.00 0.12 69 GLY A C 2
ATOM 2763 O O . GLY A 1 69 ? 2.149 6.960 15.173 1.00 44.23 69 GLY A O 2
ATOM 2767 N N . SER A 1 70 ? 0.656 8.413 14.323 1.00 11.43 70 SER A N 2
ATOM 2768 C CA . SER A 1 70 ? -0.042 8.605 15.589 1.00 11.31 70 SER A CA 2
ATOM 2769 C C . SER A 1 70 ? -1.365 7.846 15.601 1.00 70.53 70 SER A C 2
ATOM 2770 O O . SER A 1 70 ? -1.490 6.805 16.246 1.00 32.15 70 SER A O 2
ATOM 2778 N N . ARG A 1 71 ? -2.350 8.374 14.881 1.00 22.23 71 ARG A N 2
ATOM 2779 C CA . ARG A 1 71 ? -3.664 7.747 14.809 1.00 12.30 71 ARG A CA 2
ATOM 2780 C C . ARG A 1 71 ? -3.869 7.067 13.459 1.00 43.15 71 ARG A C 2
ATOM 2781 O O . ARG A 1 71 ? -5.001 6.842 13.031 1.00 40.13 71 ARG A O 2
ATOM 2802 N N . ASP A 1 72 ? -2.766 6.743 12.792 1.00 11.03 72 ASP A N 2
ATOM 2803 C CA . ASP A 1 72 ? -2.824 6.088 11.491 1.00 41.14 72 ASP A CA 2
ATOM 2804 C C . ASP A 1 72 ? -3.575 4.764 11.581 1.00 34.35 72 ASP A C 2
ATOM 2805 O O . ASP A 1 72 ? -4.079 4.253 10.580 1.00 42.21 72 ASP A O 2
ATOM 2814 N N . LEU A 1 73 ? -3.647 4.211 12.788 1.00 45.44 73 LEU A N 2
ATOM 2815 C CA . LEU A 1 73 ? -4.336 2.945 13.010 1.00 42.13 73 LEU A CA 2
ATOM 2816 C C . LEU A 1 73 ? -5.769 3.180 13.476 1.00 71.31 73 LEU A C 2
ATOM 2817 O O . LEU A 1 73 ? -6.658 2.370 13.213 1.00 55.14 73 LEU A O 2
ATOM 2833 N N . ASP A 1 74 ? -5.986 4.293 14.167 1.00 1.03 74 ASP A N 2
ATOM 2834 C CA . ASP A 1 74 ? -7.312 4.636 14.667 1.00 11.54 74 ASP A CA 2
ATOM 2835 C C . ASP A 1 74 ? -8.262 4.953 13.516 1.00 3.43 74 ASP A C 2
ATOM 2836 O O . ASP A 1 74 ? -9.476 4.788 13.635 1.00 13.31 74 ASP A O 2
ATOM 2845 N N . THR A 1 75 ? -7.700 5.411 12.401 1.00 32.24 75 THR A N 2
ATOM 2846 C CA . THR A 1 75 ? -8.496 5.753 11.230 1.00 53.14 75 THR A CA 2
ATOM 2847 C C . THR A 1 75 ? -9.259 4.540 10.709 1.00 24.11 75 THR A C 2
ATOM 2848 O O . THR A 1 75 ? -8.711 3.446 10.568 1.00 40.31 75 THR A O 2
ATOM 2859 N N . PRO A 1 76 ? -10.553 4.734 10.416 1.00 42.53 76 PRO A N 2
ATOM 2860 C CA . PRO A 1 76 ? -11.418 3.667 9.905 1.00 62.04 76 PRO A CA 2
ATOM 2861 C C . PRO A 1 76 ? -11.055 3.259 8.481 1.00 72.31 76 PRO A C 2
ATOM 2862 O O . PRO A 1 76 ? -10.572 4.075 7.695 1.00 23.45 76 PRO A O 2
ATOM 2873 N N . ILE A 1 77 ? -11.292 1.993 8.155 1.00 61.50 77 ILE A N 2
ATOM 2874 C CA . ILE A 1 77 ? -10.991 1.478 6.825 1.00 73.41 77 ILE A CA 2
ATOM 2875 C C . ILE A 1 77 ? -12.224 1.517 5.929 1.00 74.24 77 ILE A C 2
ATOM 2876 O O . ILE A 1 77 ? -13.344 1.282 6.385 1.00 3.33 77 ILE A O 2
ATOM 2892 N N . ILE A 1 78 ? -12.011 1.813 4.651 1.00 72.10 78 ILE A N 2
ATOM 2893 C CA . ILE A 1 78 ? -13.105 1.880 3.690 1.00 71.40 78 ILE A CA 2
ATOM 2894 C C . ILE A 1 78 ? -13.426 0.500 3.126 1.00 72.31 78 ILE A C 2
ATOM 2895 O O . ILE A 1 78 ? -12.752 0.016 2.216 1.00 4.55 78 ILE A O 2
ATOM 2911 N N . VAL A 1 79 ? -14.462 -0.130 3.671 1.00 55.13 79 VAL A N 2
ATOM 2912 C CA . VAL A 1 79 ? -14.876 -1.453 3.220 1.00 21.51 79 VAL A CA 2
ATOM 2913 C C . VAL A 1 79 ? -15.304 -1.427 1.757 1.00 33.02 79 VAL A C 2
ATOM 2914 O O . VAL A 1 79 ? -15.927 -0.469 1.299 1.00 42.04 79 VAL A O 2
ATOM 2927 N N . VAL A 1 80 ? -14.967 -2.486 1.028 1.00 33.33 80 VAL A N 2
ATOM 2928 C CA . VAL A 1 80 ? -15.318 -2.586 -0.383 1.00 54.03 80 VAL A CA 2
ATOM 2929 C C . VAL A 1 80 ? -16.067 -3.882 -0.673 1.00 63.23 80 VAL A C 2
ATOM 2930 O O . VAL A 1 80 ? -15.824 -4.908 -0.037 1.00 14.02 80 VAL A O 2
ATOM 2943 N N . LYS A 1 81 ? -16.978 -3.830 -1.639 1.00 44.31 81 LYS A N 2
ATOM 2944 C CA . LYS A 1 81 ? -17.762 -5.000 -2.017 1.00 3.45 81 LYS A CA 2
ATOM 2945 C C . LYS A 1 81 ? -17.388 -5.476 -3.417 1.00 34.24 81 LYS A C 2
ATOM 2946 O O . LYS A 1 81 ? -16.736 -4.757 -4.173 1.00 13.12 81 LYS A O 2
ATOM 2965 N N . GLN A 1 82 ? -17.808 -6.691 -3.755 1.00 24.45 82 GLN A N 2
ATOM 2966 C CA . GLN A 1 82 ? -17.517 -7.262 -5.064 1.00 72.24 82 GLN A CA 2
ATOM 2967 C C . GLN A 1 82 ? -18.439 -6.677 -6.130 1.00 21.44 82 GLN A C 2
ATOM 2968 O O . GLN A 1 82 ? -19.649 -6.895 -6.105 1.00 34.31 82 GLN A O 2
ATOM 2982 N N . GLY A 1 83 ? -17.857 -5.932 -7.065 1.00 21.52 83 GLY A N 2
ATOM 2983 C CA . GLY A 1 83 ? -18.641 -5.327 -8.125 1.00 71.23 83 GLY A CA 2
ATOM 2984 C C . GLY A 1 83 ? -18.496 -3.819 -8.165 1.00 13.11 83 GLY A C 2
ATOM 2985 O O . GLY A 1 83 ? -19.265 -3.132 -8.838 1.00 3.40 83 GLY A O 2
ATOM 2989 N N . PHE A 1 84 ? -17.510 -3.302 -7.441 1.00 4.55 84 PHE A N 2
ATOM 2990 C CA . PHE A 1 84 ? -17.268 -1.864 -7.393 1.00 72.23 84 PHE A CA 2
ATOM 2991 C C . PHE A 1 84 ? -15.773 -1.563 -7.417 1.00 44.35 84 PHE A C 2
ATOM 2992 O O . PHE A 1 84 ? -15.056 -1.849 -6.459 1.00 32.01 84 PHE A O 2
ATOM 3009 N N . GLU A 1 85 ? -15.309 -0.984 -8.521 1.00 14.52 85 GLU A N 2
ATOM 3010 C CA . GLU A 1 85 ? -13.899 -0.645 -8.670 1.00 51.35 85 GLU A CA 2
ATOM 3011 C C . GLU A 1 85 ? -13.719 0.856 -8.878 1.00 12.45 85 GLU A C 2
ATOM 3012 O O . GLU A 1 85 ? -13.727 1.359 -10.002 1.00 25.15 85 GLU A O 2
ATOM 3024 N N . PRO A 1 86 ? -13.554 1.591 -7.767 1.00 73.23 86 PRO A N 2
ATOM 3025 C CA . PRO A 1 86 ? -13.369 3.045 -7.800 1.00 75.31 86 PRO A CA 2
ATOM 3026 C C . PRO A 1 86 ? -12.018 3.444 -8.383 1.00 53.31 86 PRO A C 2
ATOM 3027 O O . PRO A 1 86 ? -10.997 2.799 -8.145 1.00 72.13 86 PRO A O 2
ATOM 3038 N N . PRO A 1 87 ? -12.009 4.534 -9.165 1.00 12.10 87 PRO A N 2
ATOM 3039 C CA . PRO A 1 87 ? -10.789 5.045 -9.797 1.00 72.42 87 PRO A CA 2
ATOM 3040 C C . PRO A 1 87 ? -9.818 5.643 -8.785 1.00 33.32 87 PRO A C 2
ATOM 3041 O O . PRO A 1 87 ? -8.644 5.858 -9.087 1.00 21.14 87 PRO A O 2
ATOM 3052 N N . THR A 1 88 ? -10.315 5.910 -7.581 1.00 35.50 88 THR A N 2
ATOM 3053 C CA . THR A 1 88 ? -9.492 6.483 -6.524 1.00 53.41 88 THR A CA 2
ATOM 3054 C C . THR A 1 88 ? -8.540 5.444 -5.943 1.00 40.44 88 THR A C 2
ATOM 3055 O O . THR A 1 88 ? -7.344 5.697 -5.797 1.00 61.12 88 THR A O 2
ATOM 3066 N N . PHE A 1 89 ? -9.077 4.274 -5.614 1.00 55.43 89 PHE A N 2
ATOM 3067 C CA . PHE A 1 89 ? -8.275 3.196 -5.049 1.00 4.30 89 PHE A CA 2
ATOM 3068 C C . PHE A 1 89 ? -7.158 2.791 -6.006 1.00 25.40 89 PHE A C 2
ATOM 3069 O O . PHE A 1 89 ? -6.003 2.641 -5.604 1.00 40.32 89 PHE A O 2
ATOM 3086 N N . THR A 1 90 ? -7.509 2.613 -7.276 1.00 35.13 90 THR A N 2
ATOM 3087 C CA . THR A 1 90 ? -6.539 2.223 -8.290 1.00 62.14 90 THR A CA 2
ATOM 3088 C C . THR A 1 90 ? -5.313 3.129 -8.256 1.00 32.31 90 THR A C 2
ATOM 3089 O O . THR A 1 90 ? -4.189 2.678 -8.473 1.00 34.52 90 THR A O 2
ATOM 3100 N N . GLY A 1 91 ? -5.537 4.410 -7.981 1.00 14.22 91 GLY A N 2
ATOM 3101 C CA . GLY A 1 91 ? -4.441 5.359 -7.922 1.00 51.23 91 GLY A CA 2
ATOM 3102 C C . GLY A 1 91 ? -3.364 4.941 -6.942 1.00 24.53 91 GLY A C 2
ATOM 3103 O O . GLY A 1 91 ? -2.218 5.381 -7.043 1.00 35.23 91 GLY A O 2
ATOM 3107 N N . TRP A 1 92 ? -3.730 4.090 -5.990 1.00 74.12 92 TRP A N 2
ATOM 3108 C CA . TRP A 1 92 ? -2.786 3.613 -4.986 1.00 11.31 92 TRP A CA 2
ATOM 3109 C C . TRP A 1 92 ? -1.771 2.658 -5.603 1.00 42.13 92 TRP A C 2
ATOM 3110 O O . TRP A 1 92 ? -0.781 2.293 -4.968 1.00 34.20 92 TRP A O 2
ATOM 3131 N N . PHE A 1 93 ? -2.021 2.257 -6.845 1.00 73.31 93 PHE A N 2
ATOM 3132 C CA . PHE A 1 93 ? -1.128 1.343 -7.548 1.00 35.30 93 PHE A CA 2
ATOM 3133 C C . PHE A 1 93 ? -0.244 2.098 -8.535 1.00 41.44 93 PHE A C 2
ATOM 3134 O O . PHE A 1 93 ? -0.425 3.295 -8.757 1.00 2.44 93 PHE A O 2
ATOM 3151 N N . MET A 1 94 ? 0.713 1.390 -9.125 1.00 63.12 94 MET A N 2
ATOM 3152 C CA . MET A 1 94 ? 1.626 1.993 -10.090 1.00 10.05 94 MET A CA 2
ATOM 3153 C C . MET A 1 94 ? 0.936 2.201 -11.434 1.00 44.21 94 MET A C 2
ATOM 3154 O O . MET A 1 94 ? 1.413 2.962 -12.275 1.00 43.34 94 MET A O 2
ATOM 3168 N N . ALA A 1 95 ? -0.188 1.520 -11.629 1.00 62.14 95 ALA A N 2
ATOM 3169 C CA . ALA A 1 95 ? -0.943 1.632 -12.871 1.00 32.01 95 ALA A CA 2
ATOM 3170 C C . ALA A 1 95 ? -2.227 2.429 -12.663 1.00 24.34 95 ALA A C 2
ATOM 3171 O O . ALA A 1 95 ? -3.172 1.948 -12.038 1.00 72.33 95 ALA A O 2
ATOM 3178 N N . TRP A 1 96 ? -2.252 3.648 -13.188 1.00 71.02 96 TRP A N 2
ATOM 3179 C CA . TRP A 1 96 ? -3.420 4.512 -13.059 1.00 33.43 96 TRP A CA 2
ATOM 3180 C C . TRP A 1 96 ? -4.622 3.914 -13.781 1.00 72.44 96 TRP A C 2
ATOM 3181 O O . TRP A 1 96 ? -4.474 3.033 -14.629 1.00 25.12 96 TRP A O 2
ATOM 3202 N N . ASP A 1 97 ? -5.812 4.397 -13.442 1.00 0.13 97 ASP A N 2
ATOM 3203 C CA . ASP A 1 97 ? -7.040 3.911 -14.060 1.00 21.41 97 ASP A CA 2
ATOM 3204 C C . ASP A 1 97 ? -7.641 4.969 -14.980 1.00 35.44 97 ASP A C 2
ATOM 3205 O O . ASP A 1 97 ? -7.682 6.156 -14.657 1.00 42.22 97 ASP A O 2
ATOM 3214 N N . PRO A 1 98 ? -8.120 4.530 -16.153 1.00 42.05 98 PRO A N 2
ATOM 3215 C CA . PRO A 1 98 ? -8.727 5.423 -17.144 1.00 53.42 98 PRO A CA 2
ATOM 3216 C C . PRO A 1 98 ? -10.077 5.966 -16.686 1.00 23.35 98 PRO A C 2
ATOM 3217 O O . PRO A 1 98 ? -10.651 6.849 -17.323 1.00 14.42 98 PRO A O 2
ATOM 3228 N N . LEU A 1 99 ? -10.578 5.432 -15.577 1.00 25.10 99 LEU A N 2
ATOM 3229 C CA . LEU A 1 99 ? -11.860 5.863 -15.032 1.00 53.01 99 LEU A CA 2
ATOM 3230 C C . LEU A 1 99 ? -11.675 7.016 -14.050 1.00 72.43 99 LEU A C 2
ATOM 3231 O O . LEU A 1 99 ? -12.596 7.369 -13.312 1.00 44.44 99 LEU A O 2
ATOM 3247 N N . CYS A 1 100 ? -10.481 7.598 -14.049 1.00 15.34 100 CYS A N 2
ATOM 3248 C CA . CYS A 1 100 ? -10.176 8.713 -13.158 1.00 61.34 100 CYS A CA 2
ATOM 3249 C C . CYS A 1 100 ? -11.045 9.923 -13.484 1.00 42.04 100 CYS A C 2
ATOM 3250 O O . CYS A 1 100 ? -11.180 10.839 -12.673 1.00 33.31 100 CYS A O 2
ATOM 3258 N N . TRP A 1 101 ? -11.629 9.921 -14.677 1.00 34.32 101 TRP A N 2
ATOM 3259 C CA . TRP A 1 101 ? -12.484 11.020 -15.111 1.00 32.12 101 TRP A CA 2
ATOM 3260 C C . TRP A 1 101 ? -13.944 10.743 -14.767 1.00 44.03 101 TRP A C 2
ATOM 3261 O O . TRP A 1 101 ? -14.848 11.402 -15.281 1.00 5.11 101 TRP A O 2
ATOM 3282 N N . SER A 1 102 ? -14.167 9.764 -13.896 1.00 3.51 102 SER A N 2
ATOM 3283 C CA . SER A 1 102 ? -15.518 9.398 -13.487 1.00 3.52 102 SER A CA 2
ATOM 3284 C C . SER A 1 102 ? -16.193 10.551 -12.749 1.00 24.43 102 SER A C 2
ATOM 3285 O O . SER A 1 102 ? -17.411 10.558 -12.569 1.00 5.42 102 SER A O 2
ATOM 3293 N N . ASP A 1 103 ? -15.392 11.522 -12.324 1.00 34.03 103 ASP A N 2
ATOM 3294 C CA . ASP A 1 103 ? -15.911 12.681 -11.606 1.00 21.43 103 ASP A CA 2
ATOM 3295 C C . ASP A 1 103 ? -16.167 13.842 -12.561 1.00 75.22 103 ASP A C 2
ATOM 3296 O O . ASP A 1 103 ? -17.171 14.545 -12.444 1.00 33.21 103 ASP A O 2
ATOM 3305 N N . ARG A 1 104 ? -15.253 14.037 -13.506 1.00 12.43 104 ARG A N 2
ATOM 3306 C CA . ARG A 1 104 ? -15.379 15.115 -14.480 1.00 34.32 104 ARG A CA 2
ATOM 3307 C C . ARG A 1 104 ? -16.695 15.005 -15.245 1.00 30.41 104 ARG A C 2
ATOM 3308 O O . ARG A 1 104 ? -17.266 16.010 -15.669 1.00 24.12 104 ARG A O 2
ATOM 3329 N N . LYS A 1 105 ? -17.171 13.776 -15.418 1.00 54.45 105 LYS A N 2
ATOM 3330 C CA . LYS A 1 105 ? -18.420 13.533 -16.131 1.00 42.15 105 LYS A CA 2
ATOM 3331 C C . LYS A 1 105 ? -19.620 13.926 -15.276 1.00 72.13 105 LYS A C 2
ATOM 3332 O O . LYS A 1 105 ? -20.715 14.149 -15.792 1.00 74.21 105 LYS A O 2
ATOM 3351 N N . SER A 1 106 ? -19.406 14.010 -13.967 1.00 53.11 106 SER A N 2
ATOM 3352 C CA . SER A 1 106 ? -20.472 14.374 -13.040 1.00 63.03 106 SER A CA 2
ATOM 3353 C C . SER A 1 106 ? -20.324 15.823 -12.585 1.00 32.41 106 SER A C 2
ATOM 3354 O O . SER A 1 106 ? -19.241 16.402 -12.661 1.00 65.14 106 SER A O 2
ATOM 3362 N N . TYR A 1 107 ? -21.422 16.401 -12.111 1.00 2.50 107 TYR A N 2
ATOM 3363 C CA . TYR A 1 107 ? -21.417 17.783 -11.645 1.00 41.11 107 TYR A CA 2
ATOM 3364 C C . TYR A 1 107 ? -20.835 17.882 -10.238 1.00 74.51 107 TYR A C 2
ATOM 3365 O O . TYR A 1 107 ? -20.565 16.868 -9.596 1.00 5.42 107 TYR A O 2
ATOM 3383 N N . PRO A 1 1 ? 2.458 -0.103 -0.210 1.00 3.42 1 PRO A N 3
ATOM 3384 C CA . PRO A 1 1 ? 2.144 -0.061 -1.641 1.00 34.51 1 PRO A CA 3
ATOM 3385 C C . PRO A 1 1 ? 2.117 -1.451 -2.269 1.00 3.31 1 PRO A C 3
ATOM 3386 O O . PRO A 1 1 ? 2.251 -1.595 -3.484 1.00 74.51 1 PRO A O 3
ATOM 3397 N N . ARG A 1 2 ? 1.944 -2.470 -1.433 1.00 43.43 2 ARG A N 3
ATOM 3398 C CA . ARG A 1 2 ? 1.901 -3.848 -1.907 1.00 43.43 2 ARG A CA 3
ATOM 3399 C C . ARG A 1 2 ? 0.580 -4.511 -1.531 1.00 32.22 2 ARG A C 3
ATOM 3400 O O . ARG A 1 2 ? -0.224 -3.943 -0.790 1.00 25.13 2 ARG A O 3
ATOM 3421 N N . LEU A 1 3 ? 0.361 -5.716 -2.046 1.00 52.32 3 LEU A N 3
ATOM 3422 C CA . LEU A 1 3 ? -0.864 -6.457 -1.765 1.00 24.21 3 LEU A CA 3
ATOM 3423 C C . LEU A 1 3 ? -0.596 -7.602 -0.793 1.00 62.11 3 LEU A C 3
ATOM 3424 O O . LEU A 1 3 ? 0.543 -7.829 -0.384 1.00 30.41 3 LEU A O 3
ATOM 3440 N N . PHE A 1 4 ? -1.652 -8.322 -0.429 1.00 50.41 4 PHE A N 3
ATOM 3441 C CA . PHE A 1 4 ? -1.531 -9.444 0.494 1.00 60.33 4 PHE A CA 3
ATOM 3442 C C . PHE A 1 4 ? -2.646 -10.460 0.263 1.00 21.33 4 PHE A C 3
ATOM 3443 O O . PHE A 1 4 ? -3.777 -10.266 0.706 1.00 32.24 4 PHE A O 3
ATOM 3460 N N . GLU A 1 5 ? -2.317 -11.543 -0.434 1.00 24.43 5 GLU A N 3
ATOM 3461 C CA . GLU A 1 5 ? -3.290 -12.589 -0.724 1.00 74.23 5 GLU A CA 3
ATOM 3462 C C . GLU A 1 5 ? -3.320 -13.630 0.391 1.00 32.03 5 GLU A C 3
ATOM 3463 O O . GLU A 1 5 ? -2.363 -14.382 0.579 1.00 40.11 5 GLU A O 3
ATOM 3475 N N . CYS A 1 6 ? -4.425 -13.667 1.128 1.00 4.34 6 CYS A N 3
ATOM 3476 C CA . CYS A 1 6 ? -4.580 -14.614 2.227 1.00 43.12 6 CYS A CA 3
ATOM 3477 C C . CYS A 1 6 ? -5.872 -15.411 2.079 1.00 2.43 6 CYS A C 3
ATOM 3478 O O . CYS A 1 6 ? -6.967 -14.871 2.235 1.00 10.32 6 CYS A O 3
ATOM 3486 N N . SER A 1 7 ? -5.736 -16.698 1.776 1.00 10.33 7 SER A N 3
ATOM 3487 C CA . SER A 1 7 ? -6.893 -17.568 1.602 1.00 61.10 7 SER A CA 3
ATOM 3488 C C . SER A 1 7 ? -6.653 -18.927 2.253 1.00 71.13 7 SER A C 3
ATOM 3489 O O . SER A 1 7 ? -5.511 -19.349 2.432 1.00 15.30 7 SER A O 3
ATOM 3497 N N . ASN A 1 8 ? -7.739 -19.608 2.604 1.00 13.32 8 ASN A N 3
ATOM 3498 C CA . ASN A 1 8 ? -7.649 -20.919 3.236 1.00 65.12 8 ASN A CA 3
ATOM 3499 C C . ASN A 1 8 ? -7.703 -22.031 2.192 1.00 12.51 8 ASN A C 3
ATOM 3500 O O . ASN A 1 8 ? -8.461 -21.953 1.225 1.00 51.21 8 ASN A O 3
ATOM 3511 N N . LYS A 1 9 ? -6.895 -23.065 2.395 1.00 63.31 9 LYS A N 3
ATOM 3512 C CA . LYS A 1 9 ? -6.851 -24.195 1.474 1.00 50.32 9 LYS A CA 3
ATOM 3513 C C . LYS A 1 9 ? -8.098 -25.061 1.616 1.00 72.31 9 LYS A C 3
ATOM 3514 O O . LYS A 1 9 ? -8.837 -25.268 0.652 1.00 11.25 9 LYS A O 3
ATOM 3533 N N . THR A 1 10 ? -8.328 -25.566 2.824 1.00 14.12 10 THR A N 3
ATOM 3534 C CA . THR A 1 10 ? -9.486 -26.410 3.092 1.00 11.53 10 THR A CA 3
ATOM 3535 C C . THR A 1 10 ? -10.160 -26.018 4.402 1.00 31.14 10 THR A C 3
ATOM 3536 O O . THR A 1 10 ? -11.350 -25.708 4.431 1.00 33.20 10 THR A O 3
ATOM 3547 N N . GLY A 1 11 ? -9.390 -26.034 5.487 1.00 55.24 11 GLY A N 3
ATOM 3548 C CA . GLY A 1 11 ? -9.931 -25.678 6.785 1.00 12.33 11 GLY A CA 3
ATOM 3549 C C . GLY A 1 11 ? -9.016 -24.751 7.560 1.00 24.03 11 GLY A C 3
ATOM 3550 O O . GLY A 1 11 ? -9.312 -24.383 8.697 1.00 2.11 11 GLY A O 3
ATOM 3554 N N . ARG A 1 12 ? -7.899 -24.374 6.945 1.00 34.23 12 ARG A N 3
ATOM 3555 C CA . ARG A 1 12 ? -6.936 -23.487 7.586 1.00 31.22 12 ARG A CA 3
ATOM 3556 C C . ARG A 1 12 ? -6.668 -22.259 6.721 1.00 75.10 12 ARG A C 3
ATOM 3557 O O . ARG A 1 12 ? -6.520 -22.365 5.503 1.00 3.14 12 ARG A O 3
ATOM 3578 N N . PHE A 1 13 ? -6.609 -21.094 7.358 1.00 31.41 13 PHE A N 3
ATOM 3579 C CA . PHE A 1 13 ? -6.361 -19.846 6.647 1.00 51.30 13 PHE A CA 3
ATOM 3580 C C . PHE A 1 13 ? -4.864 -19.610 6.468 1.00 52.12 13 PHE A C 3
ATOM 3581 O O . PHE A 1 13 ? -4.069 -19.879 7.370 1.00 53.35 13 PHE A O 3
ATOM 3598 N N . LEU A 1 14 ? -4.487 -19.107 5.298 1.00 42.42 14 LEU A N 3
ATOM 3599 C CA . LEU A 1 14 ? -3.085 -18.834 4.998 1.00 32.53 14 LEU A CA 3
ATOM 3600 C C . LEU A 1 14 ? -2.876 -17.361 4.666 1.00 4.43 14 LEU A C 3
ATOM 3601 O O . LEU A 1 14 ? -3.609 -16.785 3.863 1.00 44.21 14 LEU A O 3
ATOM 3617 N N . ALA A 1 15 ? -1.869 -16.757 5.289 1.00 44.53 15 ALA A N 3
ATOM 3618 C CA . ALA A 1 15 ? -1.560 -15.351 5.056 1.00 23.11 15 ALA A CA 3
ATOM 3619 C C . ALA A 1 15 ? -0.266 -15.197 4.264 1.00 24.32 15 ALA A C 3
ATOM 3620 O O . ALA A 1 15 ? 0.798 -15.642 4.699 1.00 54.42 15 ALA A O 3
ATOM 3627 N N . THR A 1 16 ? -0.362 -14.566 3.098 1.00 0.54 16 THR A N 3
ATOM 3628 C CA . THR A 1 16 ? 0.800 -14.355 2.245 1.00 44.12 16 THR A CA 3
ATOM 3629 C C . THR A 1 16 ? 0.824 -12.936 1.688 1.00 75.13 16 THR A C 3
ATOM 3630 O O . THR A 1 16 ? -0.215 -12.284 1.583 1.00 61.43 16 THR A O 3
ATOM 3641 N N . GLU A 1 17 ? 2.014 -12.464 1.332 1.00 63.45 17 GLU A N 3
ATOM 3642 C CA . GLU A 1 17 ? 2.171 -11.122 0.785 1.00 51.31 17 GLU A CA 3
ATOM 3643 C C . GLU A 1 17 ? 2.412 -11.172 -0.721 1.00 73.02 17 GLU A C 3
ATOM 3644 O O . GLU A 1 17 ? 3.021 -12.112 -1.232 1.00 20.43 17 GLU A O 3
ATOM 3656 N N . ILE A 1 18 ? 1.929 -10.154 -1.426 1.00 35.42 18 ILE A N 3
ATOM 3657 C CA . ILE A 1 18 ? 2.091 -10.082 -2.873 1.00 24.25 18 ILE A CA 3
ATOM 3658 C C . ILE A 1 18 ? 2.622 -8.717 -3.298 1.00 71.55 18 ILE A C 3
ATOM 3659 O O . ILE A 1 18 ? 1.958 -7.697 -3.118 1.00 15.02 18 ILE A O 3
ATOM 3675 N N . VAL A 1 19 ? 3.823 -8.707 -3.867 1.00 45.10 19 VAL A N 3
ATOM 3676 C CA . VAL A 1 19 ? 4.443 -7.468 -4.322 1.00 70.02 19 VAL A CA 3
ATOM 3677 C C . VAL A 1 19 ? 3.456 -6.619 -5.116 1.00 20.32 19 VAL A C 3
ATOM 3678 O O . VAL A 1 19 ? 2.553 -7.145 -5.767 1.00 41.21 19 VAL A O 3
ATOM 3691 N N . ASP A 1 20 ? 3.635 -5.304 -5.057 1.00 74.31 20 ASP A N 3
ATOM 3692 C CA . ASP A 1 20 ? 2.760 -4.381 -5.772 1.00 25.31 20 ASP A CA 3
ATOM 3693 C C . ASP A 1 20 ? 2.493 -4.875 -7.190 1.00 42.55 20 ASP A C 3
ATOM 3694 O O . ASP A 1 20 ? 3.292 -4.646 -8.099 1.00 52.22 20 ASP A O 3
ATOM 3703 N N . PHE A 1 21 ? 1.365 -5.553 -7.373 1.00 24.32 21 PHE A N 3
ATOM 3704 C CA . PHE A 1 21 ? 0.994 -6.081 -8.680 1.00 55.04 21 PHE A CA 3
ATOM 3705 C C . PHE A 1 21 ? -0.184 -5.306 -9.265 1.00 30.23 21 PHE A C 3
ATOM 3706 O O . PHE A 1 21 ? -0.737 -4.414 -8.621 1.00 2.23 21 PHE A O 3
ATOM 3723 N N . THR A 1 22 ? -0.563 -5.653 -10.491 1.00 33.42 22 THR A N 3
ATOM 3724 C CA . THR A 1 22 ? -1.673 -4.991 -11.164 1.00 12.31 22 THR A CA 3
ATOM 3725 C C . THR A 1 22 ? -2.953 -5.812 -11.053 1.00 65.25 22 THR A C 3
ATOM 3726 O O . THR A 1 22 ? -2.933 -6.944 -10.572 1.00 35.45 22 THR A O 3
ATOM 3737 N N . GLN A 1 23 ? -4.062 -5.235 -11.504 1.00 2.35 23 GLN A N 3
ATOM 3738 C CA . GLN A 1 23 ? -5.351 -5.915 -11.455 1.00 25.14 23 GLN A CA 3
ATOM 3739 C C . GLN A 1 23 ? -5.318 -7.203 -12.271 1.00 5.11 23 GLN A C 3
ATOM 3740 O O . GLN A 1 23 ? -6.149 -8.091 -12.082 1.00 11.24 23 GLN A O 3
ATOM 3754 N N . ASP A 1 24 ? -4.352 -7.297 -13.179 1.00 34.43 24 ASP A N 3
ATOM 3755 C CA . ASP A 1 24 ? -4.210 -8.477 -14.024 1.00 35.31 24 ASP A CA 3
ATOM 3756 C C . ASP A 1 24 ? -4.062 -9.738 -13.177 1.00 54.42 24 ASP A C 3
ATOM 3757 O O . ASP A 1 24 ? -4.733 -10.741 -13.418 1.00 33.51 24 ASP A O 3
ATOM 3766 N N . ASP A 1 25 ? -3.180 -9.678 -12.186 1.00 64.14 25 ASP A N 3
ATOM 3767 C CA . ASP A 1 25 ? -2.943 -10.815 -11.304 1.00 11.54 25 ASP A CA 3
ATOM 3768 C C . ASP A 1 25 ? -4.048 -10.930 -10.259 1.00 34.14 25 ASP A C 3
ATOM 3769 O O . ASP A 1 25 ? -4.132 -11.923 -9.535 1.00 21.31 25 ASP A O 3
ATOM 3778 N N . LEU A 1 26 ? -4.894 -9.908 -10.184 1.00 73.53 26 LEU A N 3
ATOM 3779 C CA . LEU A 1 26 ? -5.995 -9.894 -9.227 1.00 23.42 26 LEU A CA 3
ATOM 3780 C C . LEU A 1 26 ? -6.962 -11.043 -9.492 1.00 71.51 26 LEU A C 3
ATOM 3781 O O . LEU A 1 26 ? -7.771 -10.986 -10.419 1.00 25.12 26 LEU A O 3
ATOM 3797 N N . ASP A 1 27 ? -6.875 -12.085 -8.672 1.00 0.44 27 ASP A N 3
ATOM 3798 C CA . ASP A 1 27 ? -7.745 -13.246 -8.815 1.00 62.23 27 ASP A CA 3
ATOM 3799 C C . ASP A 1 27 ? -9.211 -12.827 -8.840 1.00 74.12 27 ASP A C 3
ATOM 3800 O O . ASP A 1 27 ? -9.535 -11.657 -8.638 1.00 35.54 27 ASP A O 3
ATOM 3809 N N . GLU A 1 28 ? -10.093 -13.790 -9.091 1.00 22.21 28 GLU A N 3
ATOM 3810 C CA . GLU A 1 28 ? -11.525 -13.520 -9.144 1.00 44.51 28 GLU A CA 3
ATOM 3811 C C . GLU A 1 28 ? -12.056 -13.128 -7.768 1.00 61.41 28 GLU A C 3
ATOM 3812 O O . GLU A 1 28 ? -12.492 -11.997 -7.558 1.00 72.52 28 GLU A O 3
ATOM 3824 N N . ASN A 1 29 ? -12.016 -14.073 -6.834 1.00 64.32 29 ASN A N 3
ATOM 3825 C CA . ASN A 1 29 ? -12.494 -13.829 -5.478 1.00 42.33 29 ASN A CA 3
ATOM 3826 C C . ASN A 1 29 ? -11.421 -14.179 -4.452 1.00 1.23 29 ASN A C 3
ATOM 3827 O O . ASN A 1 29 ? -11.203 -15.350 -4.141 1.00 71.01 29 ASN A O 3
ATOM 3838 N N . ASP A 1 30 ? -10.754 -13.156 -3.928 1.00 54.35 30 ASP A N 3
ATOM 3839 C CA . ASP A 1 30 ? -9.705 -13.354 -2.935 1.00 72.43 30 ASP A CA 3
ATOM 3840 C C . ASP A 1 30 ? -9.651 -12.182 -1.960 1.00 62.34 30 ASP A C 3
ATOM 3841 O O . ASP A 1 30 ? -10.254 -11.136 -2.197 1.00 42.54 30 ASP A O 3
ATOM 3850 N N . VAL A 1 31 ? -8.925 -12.366 -0.862 1.00 41.10 31 VAL A N 3
ATOM 3851 C CA . VAL A 1 31 ? -8.792 -11.324 0.149 1.00 24.13 31 VAL A CA 3
ATOM 3852 C C . VAL A 1 31 ? -7.453 -10.606 0.025 1.00 3.22 31 VAL A C 3
ATOM 3853 O O . VAL A 1 31 ? -6.399 -11.185 0.291 1.00 42.44 31 VAL A O 3
ATOM 3866 N N . TYR A 1 32 ? -7.501 -9.342 -0.379 1.00 53.43 32 TYR A N 3
ATOM 3867 C CA . TYR A 1 32 ? -6.292 -8.544 -0.541 1.00 4.33 32 TYR A CA 3
ATOM 3868 C C . TYR A 1 32 ? -6.245 -7.412 0.482 1.00 61.23 32 TYR A C 3
ATOM 3869 O O . TYR A 1 32 ? -7.244 -7.108 1.135 1.00 23.12 32 TYR A O 3
ATOM 3887 N N . LEU A 1 33 ? -5.078 -6.791 0.614 1.00 21.52 33 LEU A N 3
ATOM 3888 C CA . LEU A 1 33 ? -4.899 -5.692 1.556 1.00 23.11 33 LEU A CA 3
ATOM 3889 C C . LEU A 1 33 ? -3.981 -4.621 0.975 1.00 72.10 33 LEU A C 3
ATOM 3890 O O . LEU A 1 33 ? -2.784 -4.846 0.794 1.00 4.44 33 LEU A O 3
ATOM 3906 N N . LEU A 1 34 ? -4.550 -3.456 0.686 1.00 43.12 34 LEU A N 3
ATOM 3907 C CA . LEU A 1 34 ? -3.783 -2.348 0.127 1.00 5.00 34 LEU A CA 3
ATOM 3908 C C . LEU A 1 34 ? -3.679 -1.199 1.125 1.00 24.44 34 LEU A C 3
ATOM 3909 O O . LEU A 1 34 ? -4.615 -0.416 1.285 1.00 45.32 34 LEU A O 3
ATOM 3925 N N . ASP A 1 35 ? -2.534 -1.105 1.793 1.00 11.12 35 ASP A N 3
ATOM 3926 C CA . ASP A 1 35 ? -2.306 -0.050 2.774 1.00 51.01 35 ASP A CA 3
ATOM 3927 C C . ASP A 1 35 ? -1.895 1.249 2.088 1.00 11.55 35 ASP A C 3
ATOM 3928 O O . ASP A 1 35 ? -0.809 1.346 1.517 1.00 43.52 35 ASP A O 3
ATOM 3937 N N . THR A 1 36 ? -2.772 2.247 2.149 1.00 44.34 36 THR A N 3
ATOM 3938 C CA . THR A 1 36 ? -2.501 3.540 1.532 1.00 15.12 36 THR A CA 3
ATOM 3939 C C . THR A 1 36 ? -2.181 4.595 2.585 1.00 21.10 36 THR A C 3
ATOM 3940 O O . THR A 1 36 ? -2.087 4.290 3.774 1.00 52.00 36 THR A O 3
ATOM 3951 N N . TRP A 1 37 ? -2.015 5.835 2.141 1.00 44.31 37 TRP A N 3
ATOM 3952 C CA . TRP A 1 37 ? -1.705 6.936 3.047 1.00 50.05 37 TRP A CA 3
ATOM 3953 C C . TRP A 1 37 ? -2.880 7.225 3.974 1.00 53.13 37 TRP A C 3
ATOM 3954 O O . TRP A 1 37 ? -2.744 7.181 5.196 1.00 24.14 37 TRP A O 3
ATOM 3975 N N . ASP A 1 38 ? -4.034 7.521 3.385 1.00 61.50 38 ASP A N 3
ATOM 3976 C CA . ASP A 1 38 ? -5.234 7.816 4.159 1.00 21.43 38 ASP A CA 3
ATOM 3977 C C . ASP A 1 38 ? -5.643 6.615 5.007 1.00 62.23 38 ASP A C 3
ATOM 3978 O O . ASP A 1 38 ? -5.935 6.753 6.194 1.00 22.42 38 ASP A O 3
ATOM 3987 N N . GLN A 1 39 ? -5.662 5.439 4.387 1.00 12.03 39 GLN A N 3
ATOM 3988 C CA . GLN A 1 39 ? -6.037 4.215 5.085 1.00 73.21 39 GLN A CA 3
ATOM 3989 C C . GLN A 1 39 ? -5.911 3.004 4.166 1.00 4.12 39 GLN A C 3
ATOM 3990 O O . GLN A 1 39 ? -5.794 3.146 2.949 1.00 44.44 39 GLN A O 3
ATOM 4004 N N . ILE A 1 40 ? -5.934 1.814 4.757 1.00 14.20 40 ILE A N 3
ATOM 4005 C CA . ILE A 1 40 ? -5.823 0.579 3.991 1.00 1.10 40 ILE A CA 3
ATOM 4006 C C . ILE A 1 40 ? -7.164 0.190 3.378 1.00 64.32 40 ILE A C 3
ATOM 4007 O O . ILE A 1 40 ? -8.156 0.016 4.086 1.00 4.21 40 ILE A O 3
ATOM 4023 N N . PHE A 1 41 ? -7.186 0.052 2.056 1.00 22.02 41 PHE A N 3
ATOM 4024 C CA . PHE A 1 41 ? -8.405 -0.318 1.347 1.00 62.25 41 PHE A CA 3
ATOM 4025 C C . PHE A 1 41 ? -8.649 -1.822 1.432 1.00 24.13 41 PHE A C 3
ATOM 4026 O O . PHE A 1 41 ? -7.865 -2.620 0.917 1.00 2.24 41 PHE A O 3
ATOM 4043 N N . PHE A 1 42 ? -9.741 -2.202 2.087 1.00 3.12 42 PHE A N 3
ATOM 4044 C CA . PHE A 1 42 ? -10.088 -3.610 2.243 1.00 52.43 42 PHE A CA 3
ATOM 4045 C C . PHE A 1 42 ? -10.995 -4.075 1.107 1.00 12.41 42 PHE A C 3
ATOM 4046 O O . PHE A 1 42 ? -12.175 -3.727 1.059 1.00 11.02 42 PHE A O 3
ATOM 4063 N N . TRP A 1 43 ? -10.435 -4.861 0.196 1.00 72.45 43 TRP A N 3
ATOM 4064 C CA . TRP A 1 43 ? -11.193 -5.374 -0.941 1.00 3.14 43 TRP A CA 3
ATOM 4065 C C . TRP A 1 43 ? -11.651 -6.806 -0.688 1.00 64.11 43 TRP A C 3
ATOM 4066 O O . TRP A 1 43 ? -10.851 -7.741 -0.739 1.00 42.05 43 TRP A O 3
ATOM 4087 N N . ILE A 1 44 ? -12.941 -6.971 -0.416 1.00 24.02 44 ILE A N 3
ATOM 4088 C CA . ILE A 1 44 ? -13.504 -8.290 -0.157 1.00 24.31 44 ILE A CA 3
ATOM 4089 C C . ILE A 1 44 ? -14.447 -8.715 -1.277 1.00 65.24 44 ILE A C 3
ATOM 4090 O O . ILE A 1 44 ? -15.459 -8.064 -1.531 1.00 71.22 44 ILE A O 3
ATOM 4106 N N . GLY A 1 45 ? -14.107 -9.814 -1.945 1.00 30.13 45 GLY A N 3
ATOM 4107 C CA . GLY A 1 45 ? -14.935 -10.309 -3.029 1.00 45.35 45 GLY A CA 3
ATOM 4108 C C . GLY A 1 45 ? -16.124 -11.107 -2.534 1.00 21.02 45 GLY A C 3
ATOM 4109 O O . GLY A 1 45 ? -16.490 -11.027 -1.361 1.00 21.31 45 GLY A O 3
ATOM 4113 N N . LYS A 1 46 ? -16.731 -11.879 -3.429 1.00 51.51 46 LYS A N 3
ATOM 4114 C CA . LYS A 1 46 ? -17.887 -12.695 -3.078 1.00 21.13 46 LYS A CA 3
ATOM 4115 C C . LYS A 1 46 ? -17.460 -14.113 -2.711 1.00 52.03 46 LYS A C 3
ATOM 4116 O O . LYS A 1 46 ? -18.067 -14.752 -1.853 1.00 75.24 46 LYS A O 3
ATOM 4135 N N . GLY A 1 47 ? -16.410 -14.598 -3.367 1.00 32.50 47 GLY A N 3
ATOM 4136 C CA . GLY A 1 47 ? -15.920 -15.937 -3.095 1.00 2.11 47 GLY A CA 3
ATOM 4137 C C . GLY A 1 47 ? -15.097 -16.006 -1.824 1.00 12.35 47 GLY A C 3
ATOM 4138 O O . GLY A 1 47 ? -15.088 -17.027 -1.137 1.00 45.01 47 GLY A O 3
ATOM 4142 N N . ALA A 1 48 ? -14.404 -14.916 -1.510 1.00 24.33 48 ALA A N 3
ATOM 4143 C CA . ALA A 1 48 ? -13.574 -14.857 -0.312 1.00 75.24 48 ALA A CA 3
ATOM 4144 C C . ALA A 1 48 ? -14.345 -15.335 0.913 1.00 34.24 48 ALA A C 3
ATOM 4145 O O . ALA A 1 48 ? -15.444 -14.858 1.192 1.00 54.10 48 ALA A O 3
ATOM 4152 N N . ASN A 1 49 ? -13.762 -16.281 1.642 1.00 23.30 49 ASN A N 3
ATOM 4153 C CA . ASN A 1 49 ? -14.395 -16.825 2.838 1.00 52.11 49 ASN A CA 3
ATOM 4154 C C . ASN A 1 49 ? -14.549 -15.749 3.909 1.00 64.30 49 ASN A C 3
ATOM 4155 O O . ASN A 1 49 ? -13.904 -14.703 3.848 1.00 40.01 49 ASN A O 3
ATOM 4166 N N . GLU A 1 50 ? -15.406 -16.016 4.889 1.00 12.11 50 GLU A N 3
ATOM 4167 C CA . GLU A 1 50 ? -15.644 -15.070 5.973 1.00 21.34 50 GLU A CA 3
ATOM 4168 C C . GLU A 1 50 ? -14.452 -15.024 6.926 1.00 54.33 50 GLU A C 3
ATOM 4169 O O . GLU A 1 50 ? -14.157 -13.985 7.517 1.00 62.13 50 GLU A O 3
ATOM 4181 N N . SER A 1 51 ? -13.773 -16.157 7.069 1.00 5.33 51 SER A N 3
ATOM 4182 C CA . SER A 1 51 ? -12.616 -16.247 7.953 1.00 61.43 51 SER A CA 3
ATOM 4183 C C . SER A 1 51 ? -11.405 -15.554 7.335 1.00 30.42 51 SER A C 3
ATOM 4184 O O . SER A 1 51 ? -10.683 -14.824 8.013 1.00 41.13 51 SER A O 3
ATOM 4192 N N . GLU A 1 52 ? -11.190 -15.790 6.045 1.00 75.24 52 GLU A N 3
ATOM 4193 C CA . GLU A 1 52 ? -10.067 -15.189 5.336 1.00 62.54 52 GLU A CA 3
ATOM 4194 C C . GLU A 1 52 ? -10.046 -13.676 5.531 1.00 33.20 52 GLU A C 3
ATOM 4195 O O . GLU A 1 52 ? -9.019 -13.098 5.886 1.00 62.02 52 GLU A O 3
ATOM 4207 N N . LYS A 1 53 ? -11.189 -13.040 5.296 1.00 1.13 53 LYS A N 3
ATOM 4208 C CA . LYS A 1 53 ? -11.305 -11.594 5.446 1.00 21.25 53 LYS A CA 3
ATOM 4209 C C . LYS A 1 53 ? -11.021 -11.172 6.884 1.00 4.04 53 LYS A C 3
ATOM 4210 O O . LYS A 1 53 ? -10.545 -10.065 7.133 1.00 50.45 53 LYS A O 3
ATOM 4229 N N . GLU A 1 54 ? -11.314 -12.062 7.827 1.00 61.40 54 GLU A N 3
ATOM 4230 C CA . GLU A 1 54 ? -11.088 -11.781 9.240 1.00 55.52 54 GLU A CA 3
ATOM 4231 C C . GLU A 1 54 ? -9.610 -11.913 9.592 1.00 45.33 54 GLU A C 3
ATOM 4232 O O . GLU A 1 54 ? -8.994 -10.973 10.095 1.00 70.41 54 GLU A O 3
ATOM 4244 N N . ALA A 1 55 ? -9.046 -13.086 9.324 1.00 72.24 55 ALA A N 3
ATOM 4245 C CA . ALA A 1 55 ? -7.640 -13.342 9.610 1.00 11.21 55 ALA A CA 3
ATOM 4246 C C . ALA A 1 55 ? -6.739 -12.401 8.817 1.00 25.54 55 ALA A C 3
ATOM 4247 O O . ALA A 1 55 ? -5.840 -11.772 9.374 1.00 1.23 55 ALA A O 3
ATOM 4254 N N . ALA A 1 56 ? -6.984 -12.312 7.514 1.00 35.14 56 ALA A N 3
ATOM 4255 C CA . ALA A 1 56 ? -6.196 -11.448 6.646 1.00 45.44 56 ALA A CA 3
ATOM 4256 C C . ALA A 1 56 ? -6.288 -9.992 7.090 1.00 43.34 56 ALA A C 3
ATOM 4257 O O . ALA A 1 56 ? -5.382 -9.198 6.837 1.00 10.45 56 ALA A O 3
ATOM 4264 N N . ALA A 1 57 ? -7.388 -9.648 7.751 1.00 21.23 57 ALA A N 3
ATOM 4265 C CA . ALA A 1 57 ? -7.597 -8.288 8.231 1.00 12.13 57 ALA A CA 3
ATOM 4266 C C . ALA A 1 57 ? -6.706 -7.986 9.431 1.00 44.31 57 ALA A C 3
ATOM 4267 O O . ALA A 1 57 ? -6.028 -6.959 9.469 1.00 71.34 57 ALA A O 3
ATOM 4274 N N . GLU A 1 58 ? -6.712 -8.886 10.409 1.00 62.11 58 GLU A N 3
ATOM 4275 C CA . GLU A 1 58 ? -5.904 -8.713 11.610 1.00 21.45 58 GLU A CA 3
ATOM 4276 C C . GLU A 1 58 ? -4.416 -8.800 11.283 1.00 70.22 58 GLU A C 3
ATOM 4277 O O . GLU A 1 58 ? -3.601 -8.063 11.839 1.00 34.01 58 GLU A O 3
ATOM 4289 N N . THR A 1 59 ? -4.068 -9.707 10.375 1.00 22.45 59 THR A N 3
ATOM 4290 C CA . THR A 1 59 ? -2.679 -9.893 9.974 1.00 31.12 59 THR A CA 3
ATOM 4291 C C . THR A 1 59 ? -2.087 -8.599 9.428 1.00 60.02 59 THR A C 3
ATOM 4292 O O . THR A 1 59 ? -0.900 -8.326 9.603 1.00 62.23 59 THR A O 3
ATOM 4303 N N . ALA A 1 60 ? -2.922 -7.805 8.766 1.00 51.21 60 ALA A N 3
ATOM 4304 C CA . ALA A 1 60 ? -2.481 -6.538 8.196 1.00 12.43 60 ALA A CA 3
ATOM 4305 C C . ALA A 1 60 ? -2.143 -5.532 9.291 1.00 11.43 60 ALA A C 3
ATOM 4306 O O . ALA A 1 60 ? -1.157 -4.802 9.193 1.00 62.23 60 ALA A O 3
ATOM 4313 N N . GLN A 1 61 ? -2.968 -5.498 10.333 1.00 61.11 61 GLN A N 3
ATOM 4314 C CA . GLN A 1 61 ? -2.756 -4.580 11.445 1.00 1.35 61 GLN A CA 3
ATOM 4315 C C . GLN A 1 61 ? -1.331 -4.689 11.978 1.00 61.51 61 GLN A C 3
ATOM 4316 O O . GLN A 1 61 ? -0.756 -3.707 12.446 1.00 74.13 61 GLN A O 3
ATOM 4330 N N . GLU A 1 62 ? -0.767 -5.891 11.903 1.00 34.24 62 GLU A N 3
ATOM 4331 C CA . GLU A 1 62 ? 0.590 -6.128 12.380 1.00 63.35 62 GLU A CA 3
ATOM 4332 C C . GLU A 1 62 ? 1.585 -5.222 11.660 1.00 22.02 62 GLU A C 3
ATOM 4333 O O . GLU A 1 62 ? 2.523 -4.705 12.268 1.00 33.12 62 GLU A O 3
ATOM 4345 N N . TYR A 1 63 ? 1.374 -5.035 10.362 1.00 1.22 63 TYR A N 3
ATOM 4346 C CA . TYR A 1 63 ? 2.253 -4.194 9.558 1.00 2.14 63 TYR A CA 3
ATOM 4347 C C . TYR A 1 63 ? 2.038 -2.718 9.879 1.00 5.14 63 TYR A C 3
ATOM 4348 O O . TYR A 1 63 ? 2.992 -1.941 9.953 1.00 75.04 63 TYR A O 3
ATOM 4366 N N . LEU A 1 64 ? 0.780 -2.338 10.071 1.00 60.13 64 LEU A N 3
ATOM 4367 C CA . LEU A 1 64 ? 0.438 -0.955 10.385 1.00 34.31 64 LEU A CA 3
ATOM 4368 C C . LEU A 1 64 ? 1.228 -0.460 11.592 1.00 54.50 64 LEU A C 3
ATOM 4369 O O . LEU A 1 64 ? 1.725 0.666 11.601 1.00 44.45 64 LEU A O 3
ATOM 4385 N N . ARG A 1 65 ? 1.340 -1.308 12.608 1.00 21.44 65 ARG A N 3
ATOM 4386 C CA . ARG A 1 65 ? 2.071 -0.957 13.820 1.00 14.11 65 ARG A CA 3
ATOM 4387 C C . ARG A 1 65 ? 3.572 -0.899 13.552 1.00 32.55 65 ARG A C 3
ATOM 4388 O O . ARG A 1 65 ? 4.313 -0.216 14.259 1.00 33.43 65 ARG A O 3
ATOM 4409 N N . SER A 1 66 ? 4.013 -1.622 12.528 1.00 40.24 66 SER A N 3
ATOM 4410 C CA . SER A 1 66 ? 5.426 -1.657 12.169 1.00 1.32 66 SER A CA 3
ATOM 4411 C C . SER A 1 66 ? 5.873 -0.317 11.592 1.00 63.11 66 SER A C 3
ATOM 4412 O O . SER A 1 66 ? 7.049 0.042 11.664 1.00 21.15 66 SER A O 3
ATOM 4420 N N . HIS A 1 67 ? 4.926 0.419 11.018 1.00 65.50 67 HIS A N 3
ATOM 4421 C CA . HIS A 1 67 ? 5.222 1.719 10.428 1.00 55.41 67 HIS A CA 3
ATOM 4422 C C . HIS A 1 67 ? 4.816 2.848 11.371 1.00 51.22 67 HIS A C 3
ATOM 4423 O O . HIS A 1 67 ? 4.006 2.669 12.281 1.00 70.04 67 HIS A O 3
ATOM 4437 N N . PRO A 1 68 ? 5.392 4.040 11.151 1.00 73.51 68 PRO A N 3
ATOM 4438 C CA . PRO A 1 68 ? 5.105 5.221 11.971 1.00 64.43 68 PRO A CA 3
ATOM 4439 C C . PRO A 1 68 ? 3.694 5.752 11.748 1.00 14.05 68 PRO A C 3
ATOM 4440 O O . PRO A 1 68 ? 2.833 5.053 11.215 1.00 64.20 68 PRO A O 3
ATOM 4451 N N . GLY A 1 69 ? 3.462 6.995 12.161 1.00 31.32 69 GLY A N 3
ATOM 4452 C CA . GLY A 1 69 ? 2.153 7.599 11.998 1.00 75.41 69 GLY A CA 3
ATOM 4453 C C . GLY A 1 69 ? 1.505 7.947 13.324 1.00 44.24 69 GLY A C 3
ATOM 4454 O O . GLY A 1 69 ? 1.920 7.455 14.373 1.00 42.11 69 GLY A O 3
ATOM 4458 N N . SER A 1 70 ? 0.487 8.800 13.277 1.00 32.11 70 SER A N 3
ATOM 4459 C CA . SER A 1 70 ? -0.215 9.218 14.485 1.00 54.44 70 SER A CA 3
ATOM 4460 C C . SER A 1 70 ? -1.569 8.524 14.594 1.00 34.20 70 SER A C 3
ATOM 4461 O O . SER A 1 70 ? -1.739 7.590 15.378 1.00 3.25 70 SER A O 3
ATOM 4469 N N . ARG A 1 71 ? -2.531 8.987 13.802 1.00 64.25 71 ARG A N 3
ATOM 4470 C CA . ARG A 1 71 ? -3.870 8.412 13.809 1.00 33.23 71 ARG A CA 3
ATOM 4471 C C . ARG A 1 71 ? -4.107 7.567 12.561 1.00 64.21 71 ARG A C 3
ATOM 4472 O O . ARG A 1 71 ? -5.248 7.332 12.165 1.00 55.41 71 ARG A O 3
ATOM 4493 N N . ASP A 1 72 ? -3.020 7.113 11.946 1.00 51.34 72 ASP A N 3
ATOM 4494 C CA . ASP A 1 72 ? -3.109 6.294 10.742 1.00 23.05 72 ASP A CA 3
ATOM 4495 C C . ASP A 1 72 ? -3.985 5.068 10.983 1.00 42.52 72 ASP A C 3
ATOM 4496 O O . ASP A 1 72 ? -4.573 4.520 10.050 1.00 65.42 72 ASP A O 3
ATOM 4505 N N . LEU A 1 73 ? -4.067 4.644 12.239 1.00 60.43 73 LEU A N 3
ATOM 4506 C CA . LEU A 1 73 ? -4.871 3.482 12.602 1.00 23.33 73 LEU A CA 3
ATOM 4507 C C . LEU A 1 73 ? -6.241 3.908 13.118 1.00 35.32 73 LEU A C 3
ATOM 4508 O O . LEU A 1 73 ? -7.205 3.144 13.054 1.00 23.55 73 LEU A O 3
ATOM 4524 N N . ASP A 1 74 ? -6.322 5.132 13.627 1.00 40.21 74 ASP A N 3
ATOM 4525 C CA . ASP A 1 74 ? -7.576 5.662 14.151 1.00 63.42 74 ASP A CA 3
ATOM 4526 C C . ASP A 1 74 ? -8.610 5.810 13.039 1.00 23.01 74 ASP A C 3
ATOM 4527 O O . ASP A 1 74 ? -9.813 5.689 13.274 1.00 25.11 74 ASP A O 3
ATOM 4536 N N . THR A 1 75 ? -8.134 6.074 11.826 1.00 5.22 75 THR A N 3
ATOM 4537 C CA . THR A 1 75 ? -9.016 6.242 10.678 1.00 21.44 75 THR A CA 3
ATOM 4538 C C . THR A 1 75 ? -9.629 4.911 10.258 1.00 74.11 75 THR A C 3
ATOM 4539 O O . THR A 1 75 ? -8.946 3.893 10.143 1.00 2.42 75 THR A O 3
ATOM 4550 N N . PRO A 1 76 ? -10.950 4.916 10.021 1.00 24.42 76 PRO A N 3
ATOM 4551 C CA . PRO A 1 76 ? -11.684 3.716 9.608 1.00 0.10 76 PRO A CA 3
ATOM 4552 C C . PRO A 1 76 ? -11.332 3.281 8.190 1.00 71.34 76 PRO A C 3
ATOM 4553 O O . PRO A 1 76 ? -10.973 4.105 7.348 1.00 14.34 76 PRO A O 3
ATOM 4564 N N . ILE A 1 77 ? -11.437 1.982 7.931 1.00 33.42 77 ILE A N 3
ATOM 4565 C CA . ILE A 1 77 ? -11.131 1.438 6.614 1.00 54.23 77 ILE A CA 3
ATOM 4566 C C . ILE A 1 77 ? -12.356 1.477 5.705 1.00 24.24 77 ILE A C 3
ATOM 4567 O O . ILE A 1 77 ? -13.480 1.250 6.153 1.00 72.13 77 ILE A O 3
ATOM 4583 N N . ILE A 1 78 ? -12.129 1.764 4.428 1.00 21.30 78 ILE A N 3
ATOM 4584 C CA . ILE A 1 78 ? -13.213 1.829 3.456 1.00 31.11 78 ILE A CA 3
ATOM 4585 C C . ILE A 1 78 ? -13.531 0.448 2.894 1.00 73.50 78 ILE A C 3
ATOM 4586 O O . ILE A 1 78 ? -12.845 -0.043 1.997 1.00 54.42 78 ILE A O 3
ATOM 4602 N N . VAL A 1 79 ? -14.578 -0.176 3.427 1.00 42.54 79 VAL A N 3
ATOM 4603 C CA . VAL A 1 79 ? -14.990 -1.500 2.976 1.00 4.34 79 VAL A CA 3
ATOM 4604 C C . VAL A 1 79 ? -15.384 -1.482 1.504 1.00 45.43 79 VAL A C 3
ATOM 4605 O O . VAL A 1 79 ? -15.994 -0.526 1.025 1.00 52.11 79 VAL A O 3
ATOM 4618 N N . VAL A 1 80 ? -15.030 -2.545 0.789 1.00 33.42 80 VAL A N 3
ATOM 4619 C CA . VAL A 1 80 ? -15.348 -2.653 -0.630 1.00 32.23 80 VAL A CA 3
ATOM 4620 C C . VAL A 1 80 ? -16.031 -3.980 -0.941 1.00 31.34 80 VAL A C 3
ATOM 4621 O O . VAL A 1 80 ? -15.648 -5.026 -0.416 1.00 71.44 80 VAL A O 3
ATOM 4634 N N . LYS A 1 81 ? -17.045 -3.931 -1.798 1.00 12.14 81 LYS A N 3
ATOM 4635 C CA . LYS A 1 81 ? -17.782 -5.129 -2.181 1.00 52.04 81 LYS A CA 3
ATOM 4636 C C . LYS A 1 81 ? -17.324 -5.636 -3.545 1.00 23.41 81 LYS A C 3
ATOM 4637 O O . LYS A 1 81 ? -16.649 -4.923 -4.287 1.00 21.41 81 LYS A O 3
ATOM 4656 N N . GLN A 1 82 ? -17.696 -6.871 -3.868 1.00 1.14 82 GLN A N 3
ATOM 4657 C CA . GLN A 1 82 ? -17.323 -7.472 -5.143 1.00 23.05 82 GLN A CA 3
ATOM 4658 C C . GLN A 1 82 ? -18.215 -6.959 -6.268 1.00 62.01 82 GLN A C 3
ATOM 4659 O O . GLN A 1 82 ? -19.414 -7.233 -6.297 1.00 41.40 82 GLN A O 3
ATOM 4673 N N . GLY A 1 83 ? -17.621 -6.213 -7.194 1.00 43.44 83 GLY A N 3
ATOM 4674 C CA . GLY A 1 83 ? -18.377 -5.673 -8.309 1.00 42.32 83 GLY A CA 3
ATOM 4675 C C . GLY A 1 83 ? -18.302 -4.160 -8.382 1.00 35.51 83 GLY A C 3
ATOM 4676 O O . GLY A 1 83 ? -19.074 -3.528 -9.103 1.00 13.31 83 GLY A O 3
ATOM 4680 N N . PHE A 1 84 ? -17.372 -3.579 -7.632 1.00 53.42 84 PHE A N 3
ATOM 4681 C CA . PHE A 1 84 ? -17.202 -2.130 -7.613 1.00 21.55 84 PHE A CA 3
ATOM 4682 C C . PHE A 1 84 ? -15.723 -1.757 -7.587 1.00 65.24 84 PHE A C 3
ATOM 4683 O O . PHE A 1 84 ? -15.032 -1.984 -6.595 1.00 21.04 84 PHE A O 3
ATOM 4700 N N . GLU A 1 85 ? -15.244 -1.184 -8.687 1.00 71.34 85 GLU A N 3
ATOM 4701 C CA . GLU A 1 85 ? -13.847 -0.781 -8.792 1.00 23.01 85 GLU A CA 3
ATOM 4702 C C . GLU A 1 85 ? -13.731 0.721 -9.034 1.00 5.21 85 GLU A C 3
ATOM 4703 O O . GLU A 1 85 ? -13.718 1.193 -10.171 1.00 11.21 85 GLU A O 3
ATOM 4715 N N . PRO A 1 86 ? -13.644 1.491 -7.939 1.00 40.42 86 PRO A N 3
ATOM 4716 C CA . PRO A 1 86 ? -13.527 2.951 -8.006 1.00 14.25 86 PRO A CA 3
ATOM 4717 C C . PRO A 1 86 ? -12.175 3.401 -8.548 1.00 72.33 86 PRO A C 3
ATOM 4718 O O . PRO A 1 86 ? -11.145 2.768 -8.316 1.00 43.13 86 PRO A O 3
ATOM 4729 N N . PRO A 1 87 ? -12.176 4.519 -9.288 1.00 42.33 87 PRO A N 3
ATOM 4730 C CA . PRO A 1 87 ? -10.956 5.079 -9.879 1.00 32.25 87 PRO A CA 3
ATOM 4731 C C . PRO A 1 87 ? -10.016 5.658 -8.827 1.00 12.12 87 PRO A C 3
ATOM 4732 O O . PRO A 1 87 ? -8.839 5.901 -9.096 1.00 74.04 87 PRO A O 3
ATOM 4743 N N . THR A 1 88 ? -10.543 5.878 -7.626 1.00 25.42 88 THR A N 3
ATOM 4744 C CA . THR A 1 88 ? -9.751 6.429 -6.534 1.00 23.05 88 THR A CA 3
ATOM 4745 C C . THR A 1 88 ? -8.790 5.388 -5.971 1.00 64.01 88 THR A C 3
ATOM 4746 O O . THR A 1 88 ? -7.602 5.658 -5.791 1.00 10.22 88 THR A O 3
ATOM 4757 N N . PHE A 1 89 ? -9.310 4.197 -5.696 1.00 61.50 89 PHE A N 3
ATOM 4758 C CA . PHE A 1 89 ? -8.497 3.114 -5.153 1.00 51.24 89 PHE A CA 3
ATOM 4759 C C . PHE A 1 89 ? -7.391 2.723 -6.129 1.00 70.10 89 PHE A C 3
ATOM 4760 O O . PHE A 1 89 ? -6.232 2.569 -5.743 1.00 22.10 89 PHE A O 3
ATOM 4777 N N . THR A 1 90 ? -7.758 2.563 -7.397 1.00 23.21 90 THR A N 3
ATOM 4778 C CA . THR A 1 90 ? -6.799 2.188 -8.428 1.00 63.13 90 THR A CA 3
ATOM 4779 C C . THR A 1 90 ? -5.571 3.091 -8.392 1.00 22.54 90 THR A C 3
ATOM 4780 O O . THR A 1 90 ? -4.452 2.643 -8.639 1.00 41.22 90 THR A O 3
ATOM 4791 N N . GLY A 1 91 ? -5.788 4.365 -8.080 1.00 64.11 91 GLY A N 3
ATOM 4792 C CA . GLY A 1 91 ? -4.688 5.310 -8.016 1.00 55.32 91 GLY A CA 3
ATOM 4793 C C . GLY A 1 91 ? -3.591 4.860 -7.073 1.00 4.11 91 GLY A C 3
ATOM 4794 O O . GLY A 1 91 ? -2.444 5.290 -7.195 1.00 24.11 91 GLY A O 3
ATOM 4798 N N . TRP A 1 92 ? -3.942 3.994 -6.129 1.00 52.05 92 TRP A N 3
ATOM 4799 C CA . TRP A 1 92 ? -2.978 3.487 -5.160 1.00 64.21 92 TRP A CA 3
ATOM 4800 C C . TRP A 1 92 ? -1.988 2.535 -5.823 1.00 53.05 92 TRP A C 3
ATOM 4801 O O . TRP A 1 92 ? -0.890 2.311 -5.314 1.00 12.04 92 TRP A O 3
ATOM 4822 N N . PHE A 1 93 ? -2.384 1.977 -6.963 1.00 44.31 93 PHE A N 3
ATOM 4823 C CA . PHE A 1 93 ? -1.531 1.049 -7.696 1.00 30.52 93 PHE A CA 3
ATOM 4824 C C . PHE A 1 93 ? -0.497 1.801 -8.528 1.00 24.30 93 PHE A C 3
ATOM 4825 O O . PHE A 1 93 ? -0.540 3.026 -8.632 1.00 12.23 93 PHE A O 3
ATOM 4842 N N . MET A 1 94 ? 0.433 1.057 -9.118 1.00 42.04 94 MET A N 3
ATOM 4843 C CA . MET A 1 94 ? 1.479 1.653 -9.942 1.00 53.10 94 MET A CA 3
ATOM 4844 C C . MET A 1 94 ? 0.950 1.990 -11.332 1.00 55.34 94 MET A C 3
ATOM 4845 O O . MET A 1 94 ? 1.571 2.748 -12.076 1.00 44.13 94 MET A O 3
ATOM 4859 N N . ALA A 1 95 ? -0.202 1.422 -11.676 1.00 43.43 95 ALA A N 3
ATOM 4860 C CA . ALA A 1 95 ? -0.815 1.665 -12.976 1.00 63.44 95 ALA A CA 3
ATOM 4861 C C . ALA A 1 95 ? -2.080 2.504 -12.839 1.00 13.02 95 ALA A C 3
ATOM 4862 O O . ALA A 1 95 ? -3.095 2.034 -12.326 1.00 35.44 95 ALA A O 3
ATOM 4869 N N . TRP A 1 96 ? -2.012 3.748 -13.299 1.00 72.24 96 TRP A N 3
ATOM 4870 C CA . TRP A 1 96 ? -3.154 4.653 -13.227 1.00 4.04 96 TRP A CA 3
ATOM 4871 C C . TRP A 1 96 ? -4.371 4.051 -13.920 1.00 43.32 96 TRP A C 3
ATOM 4872 O O . TRP A 1 96 ? -4.246 3.121 -14.717 1.00 42.31 96 TRP A O 3
ATOM 4893 N N . ASP A 1 97 ? -5.547 4.587 -13.612 1.00 44.35 97 ASP A N 3
ATOM 4894 C CA . ASP A 1 97 ? -6.787 4.103 -14.208 1.00 2.41 97 ASP A CA 3
ATOM 4895 C C . ASP A 1 97 ? -7.423 5.176 -15.086 1.00 45.25 97 ASP A C 3
ATOM 4896 O O . ASP A 1 97 ? -7.464 6.356 -14.736 1.00 61.14 97 ASP A O 3
ATOM 4905 N N . PRO A 1 98 ? -7.930 4.760 -16.256 1.00 65.33 98 PRO A N 3
ATOM 4906 C CA . PRO A 1 98 ? -8.572 5.669 -17.210 1.00 1.55 98 PRO A CA 3
ATOM 4907 C C . PRO A 1 98 ? -9.913 6.189 -16.702 1.00 5.14 98 PRO A C 3
ATOM 4908 O O . PRO A 1 98 ? -10.501 7.097 -17.290 1.00 74.11 98 PRO A O 3
ATOM 4919 N N . LEU A 1 99 ? -10.390 5.609 -15.606 1.00 61.12 99 LEU A N 3
ATOM 4920 C CA . LEU A 1 99 ? -11.662 6.014 -15.018 1.00 50.11 99 LEU A CA 3
ATOM 4921 C C . LEU A 1 99 ? -11.459 7.129 -13.998 1.00 15.44 99 LEU A C 3
ATOM 4922 O O . LEU A 1 99 ? -12.372 7.467 -13.242 1.00 72.45 99 LEU A O 3
ATOM 4938 N N . CYS A 1 100 ? -10.260 7.699 -13.982 1.00 44.11 100 CYS A N 3
ATOM 4939 C CA . CYS A 1 100 ? -9.938 8.778 -13.055 1.00 45.31 100 CYS A CA 3
ATOM 4940 C C . CYS A 1 100 ? -10.712 10.045 -13.405 1.00 31.22 100 CYS A C 3
ATOM 4941 O O . CYS A 1 100 ? -10.799 10.973 -12.600 1.00 75.45 100 CYS A O 3
ATOM 4949 N N . TRP A 1 101 ? -11.271 10.076 -14.609 1.00 43.42 101 TRP A N 3
ATOM 4950 C CA . TRP A 1 101 ? -12.037 11.230 -15.066 1.00 43.41 101 TRP A CA 3
ATOM 4951 C C . TRP A 1 101 ? -13.516 11.067 -14.736 1.00 73.13 101 TRP A C 3
ATOM 4952 O O . TRP A 1 101 ? -14.361 11.801 -15.249 1.00 42.01 101 TRP A O 3
ATOM 4973 N N . SER A 1 102 ? -13.823 10.100 -13.877 1.00 54.32 102 SER A N 3
ATOM 4974 C CA . SER A 1 102 ? -15.202 9.839 -13.482 1.00 34.31 102 SER A CA 3
ATOM 4975 C C . SER A 1 102 ? -15.751 10.983 -12.634 1.00 61.53 102 SER A C 3
ATOM 4976 O O . SER A 1 102 ? -16.953 11.060 -12.380 1.00 50.52 102 SER A O 3
ATOM 4984 N N . ASP A 1 103 ? -14.861 11.868 -12.200 1.00 22.22 103 ASP A N 3
ATOM 4985 C CA . ASP A 1 103 ? -15.254 13.009 -11.381 1.00 72.14 103 ASP A CA 3
ATOM 4986 C C . ASP A 1 103 ? -15.342 14.277 -12.224 1.00 52.42 103 ASP A C 3
ATOM 4987 O O . ASP A 1 103 ? -16.085 15.202 -11.896 1.00 15.32 103 ASP A O 3
ATOM 4996 N N . ARG A 1 104 ? -14.578 14.314 -13.311 1.00 20.02 104 ARG A N 3
ATOM 4997 C CA . ARG A 1 104 ? -14.568 15.470 -14.199 1.00 60.13 104 ARG A CA 3
ATOM 4998 C C . ARG A 1 104 ? -15.971 15.768 -14.719 1.00 13.53 104 ARG A C 3
ATOM 4999 O O . ARG A 1 104 ? -16.286 16.906 -15.070 1.00 34.31 104 ARG A O 3
ATOM 5020 N N . LYS A 1 105 ? -16.811 14.739 -14.765 1.00 44.55 105 LYS A N 3
ATOM 5021 C CA . LYS A 1 105 ? -18.181 14.890 -15.241 1.00 3.00 105 LYS A CA 3
ATOM 5022 C C . LYS A 1 105 ? -19.094 15.379 -14.122 1.00 15.02 105 LYS A C 3
ATOM 5023 O O . LYS A 1 105 ? -20.172 15.916 -14.377 1.00 51.15 105 LYS A O 3
ATOM 5042 N N . SER A 1 106 ? -18.656 15.191 -12.881 1.00 71.42 106 SER A N 3
ATOM 5043 C CA . SER A 1 106 ? -19.436 15.611 -11.723 1.00 20.32 106 SER A CA 3
ATOM 5044 C C . SER A 1 106 ? -18.947 16.957 -11.198 1.00 2.02 106 SER A C 3
ATOM 5045 O O . SER A 1 106 ? -17.894 17.449 -11.605 1.00 13.42 106 SER A O 3
ATOM 5053 N N . TYR A 1 107 ? -19.718 17.547 -10.292 1.00 13.03 107 TYR A N 3
ATOM 5054 C CA . TYR A 1 107 ? -19.366 18.838 -9.712 1.00 31.43 107 TYR A CA 3
ATOM 5055 C C . TYR A 1 107 ? -19.156 18.719 -8.205 1.00 71.13 107 TYR A C 3
ATOM 5056 O O . TYR A 1 107 ? -18.607 17.731 -7.721 1.00 61.45 107 TYR A O 3
ATOM 5074 N N . PRO A 1 1 ? 3.543 0.203 -0.901 1.00 22.23 1 PRO A N 4
ATOM 5075 C CA . PRO A 1 1 ? 2.226 -0.137 -1.446 1.00 34.31 1 PRO A CA 4
ATOM 5076 C C . PRO A 1 1 ? 2.199 -1.528 -2.072 1.00 14.51 1 PRO A C 4
ATOM 5077 O O . PRO A 1 1 ? 2.316 -1.673 -3.289 1.00 1.12 1 PRO A O 4
ATOM 5088 N N . ARG A 1 2 ? 2.043 -2.546 -1.233 1.00 33.31 2 ARG A N 4
ATOM 5089 C CA . ARG A 1 2 ? 2.001 -3.925 -1.705 1.00 20.12 2 ARG A CA 4
ATOM 5090 C C . ARG A 1 2 ? 0.690 -4.597 -1.306 1.00 42.21 2 ARG A C 4
ATOM 5091 O O . ARG A 1 2 ? -0.003 -4.139 -0.396 1.00 65.50 2 ARG A O 4
ATOM 5112 N N . LEU A 1 3 ? 0.356 -5.683 -1.993 1.00 74.41 3 LEU A N 4
ATOM 5113 C CA . LEU A 1 3 ? -0.873 -6.419 -1.711 1.00 44.44 3 LEU A CA 4
ATOM 5114 C C . LEU A 1 3 ? -0.611 -7.564 -0.739 1.00 64.31 3 LEU A C 4
ATOM 5115 O O . LEU A 1 3 ? 0.530 -7.810 -0.346 1.00 31.13 3 LEU A O 4
ATOM 5131 N N . PHE A 1 4 ? -1.674 -8.264 -0.357 1.00 1.23 4 PHE A N 4
ATOM 5132 C CA . PHE A 1 4 ? -1.559 -9.385 0.569 1.00 40.04 4 PHE A CA 4
ATOM 5133 C C . PHE A 1 4 ? -2.696 -10.381 0.360 1.00 20.01 4 PHE A C 4
ATOM 5134 O O . PHE A 1 4 ? -3.816 -10.165 0.822 1.00 22.21 4 PHE A O 4
ATOM 5151 N N . GLU A 1 5 ? -2.399 -11.472 -0.340 1.00 4.44 5 GLU A N 4
ATOM 5152 C CA . GLU A 1 5 ? -3.396 -12.500 -0.611 1.00 31.04 5 GLU A CA 4
ATOM 5153 C C . GLU A 1 5 ? -3.416 -13.545 0.501 1.00 15.25 5 GLU A C 4
ATOM 5154 O O . GLU A 1 5 ? -2.458 -14.297 0.678 1.00 25.24 5 GLU A O 4
ATOM 5166 N N . CYS A 1 6 ? -4.515 -13.584 1.248 1.00 64.33 6 CYS A N 4
ATOM 5167 C CA . CYS A 1 6 ? -4.660 -14.535 2.344 1.00 33.40 6 CYS A CA 4
ATOM 5168 C C . CYS A 1 6 ? -5.956 -15.329 2.207 1.00 45.02 6 CYS A C 4
ATOM 5169 O O . CYS A 1 6 ? -7.048 -14.788 2.376 1.00 1.53 6 CYS A O 4
ATOM 5177 N N . SER A 1 7 ? -5.826 -16.615 1.897 1.00 25.12 7 SER A N 4
ATOM 5178 C CA . SER A 1 7 ? -6.986 -17.482 1.732 1.00 61.55 7 SER A CA 4
ATOM 5179 C C . SER A 1 7 ? -6.745 -18.842 2.381 1.00 61.05 7 SER A C 4
ATOM 5180 O O . SER A 1 7 ? -5.603 -19.267 2.551 1.00 51.12 7 SER A O 4
ATOM 5188 N N . ASN A 1 8 ? -7.830 -19.519 2.741 1.00 72.43 8 ASN A N 4
ATOM 5189 C CA . ASN A 1 8 ? -7.738 -20.831 3.372 1.00 52.02 8 ASN A CA 4
ATOM 5190 C C . ASN A 1 8 ? -7.795 -21.942 2.328 1.00 62.21 8 ASN A C 4
ATOM 5191 O O . ASN A 1 8 ? -8.553 -21.863 1.361 1.00 43.02 8 ASN A O 4
ATOM 5202 N N . LYS A 1 9 ? -6.988 -22.978 2.530 1.00 32.35 9 LYS A N 4
ATOM 5203 C CA . LYS A 1 9 ? -6.946 -24.108 1.609 1.00 14.32 9 LYS A CA 4
ATOM 5204 C C . LYS A 1 9 ? -8.194 -24.973 1.752 1.00 15.11 9 LYS A C 4
ATOM 5205 O O . LYS A 1 9 ? -8.932 -25.182 0.788 1.00 13.54 9 LYS A O 4
ATOM 5224 N N . THR A 1 10 ? -8.427 -25.474 2.962 1.00 44.24 10 THR A N 4
ATOM 5225 C CA . THR A 1 10 ? -9.585 -26.316 3.231 1.00 53.14 10 THR A CA 4
ATOM 5226 C C . THR A 1 10 ? -10.262 -25.919 4.538 1.00 63.12 10 THR A C 4
ATOM 5227 O O . THR A 1 10 ? -11.452 -25.608 4.563 1.00 62.32 10 THR A O 4
ATOM 5238 N N . GLY A 1 11 ? -9.494 -25.931 5.624 1.00 73.14 11 GLY A N 4
ATOM 5239 C CA . GLY A 1 11 ? -10.037 -25.570 6.920 1.00 54.31 11 GLY A CA 4
ATOM 5240 C C . GLY A 1 11 ? -9.120 -24.645 7.696 1.00 72.25 11 GLY A C 4
ATOM 5241 O O . GLY A 1 11 ? -9.418 -24.274 8.831 1.00 24.32 11 GLY A O 4
ATOM 5245 N N . ARG A 1 12 ? -8.001 -24.273 7.082 1.00 33.24 12 ARG A N 4
ATOM 5246 C CA . ARG A 1 12 ? -7.036 -23.389 7.724 1.00 12.22 12 ARG A CA 4
ATOM 5247 C C . ARG A 1 12 ? -6.762 -22.163 6.857 1.00 24.44 12 ARG A C 4
ATOM 5248 O O . ARG A 1 12 ? -6.608 -22.272 5.641 1.00 64.43 12 ARG A O 4
ATOM 5269 N N . PHE A 1 13 ? -6.702 -20.997 7.492 1.00 32.31 13 PHE A N 4
ATOM 5270 C CA . PHE A 1 13 ? -6.448 -19.751 6.779 1.00 2.11 13 PHE A CA 4
ATOM 5271 C C . PHE A 1 13 ? -4.950 -19.526 6.594 1.00 20.20 13 PHE A C 4
ATOM 5272 O O . PHE A 1 13 ? -4.153 -19.803 7.492 1.00 53.50 13 PHE A O 4
ATOM 5289 N N . LEU A 1 14 ? -4.574 -19.024 5.423 1.00 4.23 14 LEU A N 4
ATOM 5290 C CA . LEU A 1 14 ? -3.171 -18.762 5.118 1.00 13.24 14 LEU A CA 4
ATOM 5291 C C . LEU A 1 14 ? -2.954 -17.291 4.776 1.00 21.33 14 LEU A C 4
ATOM 5292 O O . LEU A 1 14 ? -3.690 -16.715 3.976 1.00 45.23 14 LEU A O 4
ATOM 5308 N N . ALA A 1 15 ? -1.938 -16.691 5.387 1.00 23.01 15 ALA A N 4
ATOM 5309 C CA . ALA A 1 15 ? -1.621 -15.289 5.144 1.00 23.20 15 ALA A CA 4
ATOM 5310 C C . ALA A 1 15 ? -0.324 -15.149 4.353 1.00 15.42 15 ALA A C 4
ATOM 5311 O O . ALA A 1 15 ? 0.736 -15.592 4.795 1.00 44.41 15 ALA A O 4
ATOM 5318 N N . THR A 1 16 ? -0.416 -14.530 3.180 1.00 14.42 16 THR A N 4
ATOM 5319 C CA . THR A 1 16 ? 0.748 -14.332 2.327 1.00 64.43 16 THR A CA 4
ATOM 5320 C C . THR A 1 16 ? 0.782 -12.918 1.760 1.00 12.42 16 THR A C 4
ATOM 5321 O O . THR A 1 16 ? -0.252 -12.260 1.648 1.00 74.33 16 THR A O 4
ATOM 5332 N N . GLU A 1 17 ? 1.976 -12.455 1.404 1.00 24.45 17 GLU A N 4
ATOM 5333 C CA . GLU A 1 17 ? 2.143 -11.117 0.849 1.00 33.34 17 GLU A CA 4
ATOM 5334 C C . GLU A 1 17 ? 2.351 -11.177 -0.661 1.00 44.01 17 GLU A C 4
ATOM 5335 O O . GLU A 1 17 ? 2.934 -12.129 -1.180 1.00 64.14 17 GLU A O 4
ATOM 5347 N N . ILE A 1 18 ? 1.871 -10.154 -1.360 1.00 34.04 18 ILE A N 4
ATOM 5348 C CA . ILE A 1 18 ? 2.005 -10.090 -2.810 1.00 14.44 18 ILE A CA 4
ATOM 5349 C C . ILE A 1 18 ? 2.540 -8.732 -3.252 1.00 72.14 18 ILE A C 4
ATOM 5350 O O . ILE A 1 18 ? 1.882 -7.706 -3.077 1.00 25.13 18 ILE A O 4
ATOM 5366 N N . VAL A 1 19 ? 3.737 -8.734 -3.830 1.00 2.33 19 VAL A N 4
ATOM 5367 C CA . VAL A 1 19 ? 4.360 -7.503 -4.301 1.00 43.21 19 VAL A CA 4
ATOM 5368 C C . VAL A 1 19 ? 3.379 -6.666 -5.114 1.00 73.32 19 VAL A C 4
ATOM 5369 O O . VAL A 1 19 ? 2.478 -7.202 -5.760 1.00 53.41 19 VAL A O 4
ATOM 5382 N N . ASP A 1 20 ? 3.560 -5.351 -5.078 1.00 52.21 20 ASP A N 4
ATOM 5383 C CA . ASP A 1 20 ? 2.691 -4.439 -5.813 1.00 51.01 20 ASP A CA 4
ATOM 5384 C C . ASP A 1 20 ? 2.421 -4.962 -7.221 1.00 11.24 20 ASP A C 4
ATOM 5385 O O . ASP A 1 20 ? 3.220 -4.756 -8.134 1.00 61.43 20 ASP A O 4
ATOM 5394 N N . PHE A 1 21 ? 1.290 -5.639 -7.388 1.00 20.43 21 PHE A N 4
ATOM 5395 C CA . PHE A 1 21 ? 0.915 -6.194 -8.683 1.00 43.24 21 PHE A CA 4
ATOM 5396 C C . PHE A 1 21 ? -0.258 -5.425 -9.285 1.00 63.51 21 PHE A C 4
ATOM 5397 O O . PHE A 1 21 ? -0.806 -4.516 -8.661 1.00 22.42 21 PHE A O 4
ATOM 5414 N N . THR A 1 22 ? -0.638 -5.797 -10.504 1.00 12.04 22 THR A N 4
ATOM 5415 C CA . THR A 1 22 ? -1.744 -5.143 -11.192 1.00 31.05 22 THR A CA 4
ATOM 5416 C C . THR A 1 22 ? -3.032 -5.947 -11.051 1.00 4.12 22 THR A C 4
ATOM 5417 O O . THR A 1 22 ? -3.049 -7.000 -10.414 1.00 13.21 22 THR A O 4
ATOM 5428 N N . GLN A 1 23 ? -4.106 -5.444 -11.650 1.00 13.15 23 GLN A N 4
ATOM 5429 C CA . GLN A 1 23 ? -5.398 -6.117 -11.590 1.00 55.30 23 GLN A CA 4
ATOM 5430 C C . GLN A 1 23 ? -5.359 -7.439 -12.349 1.00 52.01 23 GLN A C 4
ATOM 5431 O O . GLN A 1 23 ? -6.198 -8.314 -12.135 1.00 33.11 23 GLN A O 4
ATOM 5445 N N . ASP A 1 24 ? -4.380 -7.577 -13.236 1.00 73.04 24 ASP A N 4
ATOM 5446 C CA . ASP A 1 24 ? -4.231 -8.793 -14.027 1.00 71.22 24 ASP A CA 4
ATOM 5447 C C . ASP A 1 24 ? -4.108 -10.017 -13.125 1.00 2.35 24 ASP A C 4
ATOM 5448 O O . ASP A 1 24 ? -4.781 -11.026 -13.335 1.00 1.13 24 ASP A O 4
ATOM 5457 N N . ASP A 1 25 ? -3.243 -9.920 -12.121 1.00 13.04 25 ASP A N 4
ATOM 5458 C CA . ASP A 1 25 ? -3.031 -11.019 -11.185 1.00 54.25 25 ASP A CA 4
ATOM 5459 C C . ASP A 1 25 ? -4.155 -11.080 -10.155 1.00 44.30 25 ASP A C 4
ATOM 5460 O O . ASP A 1 25 ? -4.260 -12.040 -9.391 1.00 64.53 25 ASP A O 4
ATOM 5469 N N . LEU A 1 26 ? -4.991 -10.048 -10.138 1.00 74.11 26 LEU A N 4
ATOM 5470 C CA . LEU A 1 26 ? -6.107 -9.983 -9.200 1.00 71.34 26 LEU A CA 4
ATOM 5471 C C . LEU A 1 26 ? -7.079 -11.136 -9.430 1.00 31.20 26 LEU A C 4
ATOM 5472 O O . LEU A 1 26 ? -7.896 -11.098 -10.350 1.00 34.41 26 LEU A O 4
ATOM 5488 N N . ASP A 1 27 ? -6.986 -12.159 -8.587 1.00 3.51 27 ASP A N 4
ATOM 5489 C CA . ASP A 1 27 ? -7.859 -13.321 -8.695 1.00 60.45 27 ASP A CA 4
ATOM 5490 C C . ASP A 1 27 ? -9.325 -12.900 -8.719 1.00 41.24 27 ASP A C 4
ATOM 5491 O O . ASP A 1 27 ? -9.645 -11.726 -8.539 1.00 53.53 27 ASP A O 4
ATOM 5500 N N . GLU A 1 28 ? -10.210 -13.866 -8.944 1.00 62.11 28 GLU A N 4
ATOM 5501 C CA . GLU A 1 28 ? -11.641 -13.594 -8.994 1.00 14.55 28 GLU A CA 4
ATOM 5502 C C . GLU A 1 28 ? -12.163 -13.175 -7.622 1.00 12.10 28 GLU A C 4
ATOM 5503 O O . GLU A 1 28 ? -12.591 -12.038 -7.430 1.00 12.32 28 GLU A O 4
ATOM 5515 N N . ASN A 1 29 ? -12.124 -14.103 -6.672 1.00 32.51 29 ASN A N 4
ATOM 5516 C CA . ASN A 1 29 ? -12.594 -13.832 -5.318 1.00 60.01 29 ASN A CA 4
ATOM 5517 C C . ASN A 1 29 ? -11.521 -14.178 -4.290 1.00 60.43 29 ASN A C 4
ATOM 5518 O O . ASN A 1 29 ? -11.317 -15.347 -3.960 1.00 40.25 29 ASN A O 4
ATOM 5529 N N . ASP A 1 30 ? -10.839 -13.155 -3.788 1.00 21.33 30 ASP A N 4
ATOM 5530 C CA . ASP A 1 30 ? -9.788 -13.350 -2.796 1.00 23.51 30 ASP A CA 4
ATOM 5531 C C . ASP A 1 30 ? -9.710 -12.160 -1.845 1.00 62.02 30 ASP A C 4
ATOM 5532 O O . ASP A 1 30 ? -10.300 -11.110 -2.099 1.00 42.30 30 ASP A O 4
ATOM 5541 N N . VAL A 1 31 ? -8.979 -12.332 -0.748 1.00 44.25 31 VAL A N 4
ATOM 5542 C CA . VAL A 1 31 ? -8.823 -11.272 0.241 1.00 53.03 31 VAL A CA 4
ATOM 5543 C C . VAL A 1 31 ? -7.478 -10.571 0.089 1.00 61.32 31 VAL A C 4
ATOM 5544 O O . VAL A 1 31 ? -6.426 -11.165 0.329 1.00 13.13 31 VAL A O 4
ATOM 5557 N N . TYR A 1 32 ? -7.518 -9.305 -0.311 1.00 75.33 32 TYR A N 4
ATOM 5558 C CA . TYR A 1 32 ? -6.302 -8.523 -0.497 1.00 71.24 32 TYR A CA 4
ATOM 5559 C C . TYR A 1 32 ? -6.208 -7.408 0.539 1.00 3.32 32 TYR A C 4
ATOM 5560 O O . TYR A 1 32 ? -7.177 -7.110 1.239 1.00 61.32 32 TYR A O 4
ATOM 5578 N N . LEU A 1 33 ? -5.034 -6.793 0.632 1.00 64.23 33 LEU A N 4
ATOM 5579 C CA . LEU A 1 33 ? -4.810 -5.709 1.582 1.00 74.10 33 LEU A CA 4
ATOM 5580 C C . LEU A 1 33 ? -3.914 -4.632 0.979 1.00 74.13 33 LEU A C 4
ATOM 5581 O O . LEU A 1 33 ? -2.725 -4.855 0.750 1.00 61.44 33 LEU A O 4
ATOM 5597 N N . LEU A 1 34 ? -4.492 -3.463 0.725 1.00 31.03 34 LEU A N 4
ATOM 5598 C CA . LEU A 1 34 ? -3.746 -2.349 0.151 1.00 64.24 34 LEU A CA 4
ATOM 5599 C C . LEU A 1 34 ? -3.659 -1.186 1.134 1.00 73.41 34 LEU A C 4
ATOM 5600 O O . LEU A 1 34 ? -4.608 -0.417 1.285 1.00 11.41 34 LEU A O 4
ATOM 5616 N N . ASP A 1 35 ? -2.515 -1.064 1.798 1.00 35.13 35 ASP A N 4
ATOM 5617 C CA . ASP A 1 35 ? -2.304 0.007 2.765 1.00 44.11 35 ASP A CA 4
ATOM 5618 C C . ASP A 1 35 ? -1.742 1.251 2.083 1.00 22.13 35 ASP A C 4
ATOM 5619 O O . ASP A 1 35 ? -0.604 1.254 1.612 1.00 72.14 35 ASP A O 4
ATOM 5628 N N . THR A 1 36 ? -2.547 2.307 2.034 1.00 54.41 36 THR A N 4
ATOM 5629 C CA . THR A 1 36 ? -2.132 3.556 1.408 1.00 12.42 36 THR A CA 4
ATOM 5630 C C . THR A 1 36 ? -1.825 4.621 2.456 1.00 71.44 36 THR A C 4
ATOM 5631 O O . THR A 1 36 ? -1.936 4.373 3.656 1.00 14.14 36 THR A O 4
ATOM 5642 N N . TRP A 1 37 ? -1.439 5.804 1.994 1.00 52.33 37 TRP A N 4
ATOM 5643 C CA . TRP A 1 37 ? -1.117 6.907 2.892 1.00 4.02 37 TRP A CA 4
ATOM 5644 C C . TRP A 1 37 ? -2.358 7.380 3.641 1.00 43.12 37 TRP A C 4
ATOM 5645 O O . TRP A 1 37 ? -2.368 7.436 4.871 1.00 54.14 37 TRP A O 4
ATOM 5666 N N . ASP A 1 38 ? -3.401 7.719 2.892 1.00 14.32 38 ASP A N 4
ATOM 5667 C CA . ASP A 1 38 ? -4.649 8.187 3.486 1.00 63.51 38 ASP A CA 4
ATOM 5668 C C . ASP A 1 38 ? -5.257 7.115 4.386 1.00 42.40 38 ASP A C 4
ATOM 5669 O O . ASP A 1 38 ? -5.666 7.397 5.512 1.00 52.33 38 ASP A O 4
ATOM 5678 N N . GLN A 1 39 ? -5.313 5.887 3.881 1.00 40.31 39 GLN A N 4
ATOM 5679 C CA . GLN A 1 39 ? -5.873 4.775 4.639 1.00 30.11 39 GLN A CA 4
ATOM 5680 C C . GLN A 1 39 ? -5.756 3.470 3.858 1.00 1.12 39 GLN A C 4
ATOM 5681 O O . GLN A 1 39 ? -5.516 3.478 2.650 1.00 31.14 39 GLN A O 4
ATOM 5695 N N . ILE A 1 40 ? -5.926 2.352 4.555 1.00 30.24 40 ILE A N 4
ATOM 5696 C CA . ILE A 1 40 ? -5.840 1.040 3.927 1.00 61.34 40 ILE A CA 4
ATOM 5697 C C . ILE A 1 40 ? -7.172 0.642 3.300 1.00 31.22 40 ILE A C 4
ATOM 5698 O O . ILE A 1 40 ? -8.215 0.688 3.952 1.00 15.31 40 ILE A O 4
ATOM 5714 N N . PHE A 1 41 ? -7.129 0.249 2.031 1.00 31.35 41 PHE A N 4
ATOM 5715 C CA . PHE A 1 41 ? -8.333 -0.159 1.316 1.00 2.31 41 PHE A CA 4
ATOM 5716 C C . PHE A 1 41 ? -8.540 -1.667 1.415 1.00 30.24 41 PHE A C 4
ATOM 5717 O O . PHE A 1 41 ? -7.746 -2.450 0.893 1.00 54.03 41 PHE A O 4
ATOM 5734 N N . PHE A 1 42 ? -9.612 -2.068 2.091 1.00 51.13 42 PHE A N 4
ATOM 5735 C CA . PHE A 1 42 ? -9.924 -3.482 2.261 1.00 71.22 42 PHE A CA 4
ATOM 5736 C C . PHE A 1 42 ? -10.836 -3.976 1.142 1.00 73.31 42 PHE A C 4
ATOM 5737 O O . PHE A 1 42 ? -12.024 -3.654 1.107 1.00 21.02 42 PHE A O 4
ATOM 5754 N N . TRP A 1 43 ? -10.272 -4.759 0.230 1.00 73.34 43 TRP A N 4
ATOM 5755 C CA . TRP A 1 43 ? -11.034 -5.298 -0.892 1.00 11.24 43 TRP A CA 4
ATOM 5756 C C . TRP A 1 43 ? -11.462 -6.735 -0.618 1.00 74.32 43 TRP A C 4
ATOM 5757 O O . TRP A 1 43 ? -10.626 -7.633 -0.517 1.00 63.14 43 TRP A O 4
ATOM 5778 N N . ILE A 1 44 ? -12.769 -6.947 -0.500 1.00 2.53 44 ILE A N 4
ATOM 5779 C CA . ILE A 1 44 ? -13.307 -8.276 -0.239 1.00 63.04 44 ILE A CA 4
ATOM 5780 C C . ILE A 1 44 ? -14.311 -8.682 -1.312 1.00 71.53 44 ILE A C 4
ATOM 5781 O O . ILE A 1 44 ? -15.299 -7.988 -1.547 1.00 72.35 44 ILE A O 4
ATOM 5797 N N . GLY A 1 45 ? -14.052 -9.814 -1.960 1.00 63.41 45 GLY A N 4
ATOM 5798 C CA . GLY A 1 45 ? -14.943 -10.295 -2.999 1.00 61.35 45 GLY A CA 4
ATOM 5799 C C . GLY A 1 45 ? -16.127 -11.059 -2.440 1.00 63.34 45 GLY A C 4
ATOM 5800 O O . GLY A 1 45 ? -16.435 -10.960 -1.253 1.00 12.53 45 GLY A O 4
ATOM 5804 N N . LYS A 1 46 ? -16.794 -11.824 -3.298 1.00 63.11 46 LYS A N 4
ATOM 5805 C CA . LYS A 1 46 ? -17.951 -12.608 -2.885 1.00 32.54 46 LYS A CA 4
ATOM 5806 C C . LYS A 1 46 ? -17.541 -14.031 -2.517 1.00 52.00 46 LYS A C 4
ATOM 5807 O O . LYS A 1 46 ? -18.144 -14.655 -1.645 1.00 73.54 46 LYS A O 4
ATOM 5826 N N . GLY A 1 47 ? -16.510 -14.537 -3.187 1.00 73.02 47 GLY A N 4
ATOM 5827 C CA . GLY A 1 47 ? -16.037 -15.882 -2.915 1.00 41.35 47 GLY A CA 4
ATOM 5828 C C . GLY A 1 47 ? -15.205 -15.959 -1.651 1.00 3.11 47 GLY A C 4
ATOM 5829 O O . GLY A 1 47 ? -15.210 -16.975 -0.957 1.00 73.43 47 GLY A O 4
ATOM 5833 N N . ALA A 1 48 ? -14.486 -14.882 -1.351 1.00 22.11 48 ALA A N 4
ATOM 5834 C CA . ALA A 1 48 ? -13.645 -14.832 -0.161 1.00 61.13 48 ALA A CA 4
ATOM 5835 C C . ALA A 1 48 ? -14.413 -15.291 1.074 1.00 52.44 48 ALA A C 4
ATOM 5836 O O . ALA A 1 48 ? -15.488 -14.773 1.375 1.00 4.13 48 ALA A O 4
ATOM 5843 N N . ASN A 1 49 ? -13.855 -16.265 1.784 1.00 70.50 49 ASN A N 4
ATOM 5844 C CA . ASN A 1 49 ? -14.489 -16.795 2.986 1.00 10.40 49 ASN A CA 4
ATOM 5845 C C . ASN A 1 49 ? -14.653 -15.704 4.040 1.00 50.42 49 ASN A C 4
ATOM 5846 O O . ASN A 1 49 ? -14.026 -14.648 3.956 1.00 12.05 49 ASN A O 4
ATOM 5857 N N . GLU A 1 50 ? -15.499 -15.967 5.030 1.00 35.43 50 GLU A N 4
ATOM 5858 C CA . GLU A 1 50 ? -15.746 -15.008 6.100 1.00 5.51 50 GLU A CA 4
ATOM 5859 C C . GLU A 1 50 ? -14.549 -14.927 7.044 1.00 14.42 50 GLU A C 4
ATOM 5860 O O . GLU A 1 50 ? -14.258 -13.870 7.604 1.00 25.13 50 GLU A O 4
ATOM 5872 N N . SER A 1 51 ? -13.861 -16.051 7.216 1.00 54.12 51 SER A N 4
ATOM 5873 C CA . SER A 1 51 ? -12.700 -16.109 8.095 1.00 24.42 51 SER A CA 4
ATOM 5874 C C . SER A 1 51 ? -11.498 -15.422 7.454 1.00 62.31 51 SER A C 4
ATOM 5875 O O . SER A 1 51 ? -10.780 -14.666 8.108 1.00 32.40 51 SER A O 4
ATOM 5883 N N . GLU A 1 52 ? -11.286 -15.692 6.169 1.00 3.35 52 GLU A N 4
ATOM 5884 C CA . GLU A 1 52 ? -10.170 -15.100 5.440 1.00 75.24 52 GLU A CA 4
ATOM 5885 C C . GLU A 1 52 ? -10.164 -13.582 5.592 1.00 14.13 52 GLU A C 4
ATOM 5886 O O . GLU A 1 52 ? -9.136 -12.982 5.906 1.00 12.21 52 GLU A O 4
ATOM 5898 N N . LYS A 1 53 ? -11.320 -12.966 5.367 1.00 31.13 53 LYS A N 4
ATOM 5899 C CA . LYS A 1 53 ? -11.451 -11.518 5.480 1.00 64.22 53 LYS A CA 4
ATOM 5900 C C . LYS A 1 53 ? -11.161 -11.055 6.904 1.00 51.21 53 LYS A C 4
ATOM 5901 O O . LYS A 1 53 ? -10.695 -9.937 7.119 1.00 5.21 53 LYS A O 4
ATOM 5920 N N . GLU A 1 54 ? -11.440 -11.922 7.872 1.00 21.20 54 GLU A N 4
ATOM 5921 C CA . GLU A 1 54 ? -11.208 -11.600 9.275 1.00 32.42 54 GLU A CA 4
ATOM 5922 C C . GLU A 1 54 ? -9.725 -11.705 9.620 1.00 52.24 54 GLU A C 4
ATOM 5923 O O . GLU A 1 54 ? -9.120 -10.747 10.101 1.00 60.34 54 GLU A O 4
ATOM 5935 N N . ALA A 1 55 ? -9.147 -12.875 9.370 1.00 22.01 55 ALA A N 4
ATOM 5936 C CA . ALA A 1 55 ? -7.735 -13.105 9.652 1.00 73.01 55 ALA A CA 4
ATOM 5937 C C . ALA A 1 55 ? -6.852 -12.175 8.827 1.00 12.33 55 ALA A C 4
ATOM 5938 O O . ALA A 1 55 ? -5.957 -11.520 9.360 1.00 64.00 55 ALA A O 4
ATOM 5945 N N . ALA A 1 56 ? -7.110 -12.122 7.525 1.00 53.23 56 ALA A N 4
ATOM 5946 C CA . ALA A 1 56 ? -6.339 -11.271 6.627 1.00 14.41 56 ALA A CA 4
ATOM 5947 C C . ALA A 1 56 ? -6.451 -9.804 7.030 1.00 32.24 56 ALA A C 4
ATOM 5948 O O . ALA A 1 56 ? -5.564 -9.002 6.741 1.00 0.13 56 ALA A O 4
ATOM 5955 N N . ALA A 1 57 ? -7.547 -9.461 7.699 1.00 73.01 57 ALA A N 4
ATOM 5956 C CA . ALA A 1 57 ? -7.774 -8.091 8.143 1.00 60.32 57 ALA A CA 4
ATOM 5957 C C . ALA A 1 57 ? -6.869 -7.738 9.318 1.00 31.23 57 ALA A C 4
ATOM 5958 O O . ALA A 1 57 ? -6.295 -6.651 9.366 1.00 11.11 57 ALA A O 4
ATOM 5965 N N . GLU A 1 58 ? -6.747 -8.664 10.264 1.00 33.15 58 GLU A N 4
ATOM 5966 C CA . GLU A 1 58 ? -5.913 -8.448 11.441 1.00 62.24 58 GLU A CA 4
ATOM 5967 C C . GLU A 1 58 ? -4.434 -8.588 11.092 1.00 61.15 58 GLU A C 4
ATOM 5968 O O . GLU A 1 58 ? -3.588 -7.865 11.619 1.00 40.34 58 GLU A O 4
ATOM 5980 N N . THR A 1 59 ? -4.129 -9.525 10.199 1.00 45.11 59 THR A N 4
ATOM 5981 C CA . THR A 1 59 ? -2.753 -9.762 9.780 1.00 41.00 59 THR A CA 4
ATOM 5982 C C . THR A 1 59 ? -2.125 -8.494 9.212 1.00 70.53 59 THR A C 4
ATOM 5983 O O . THR A 1 59 ? -0.926 -8.262 9.364 1.00 71.53 59 THR A O 4
ATOM 5994 N N . ALA A 1 60 ? -2.943 -7.677 8.557 1.00 41.21 60 ALA A N 4
ATOM 5995 C CA . ALA A 1 60 ? -2.467 -6.431 7.968 1.00 15.03 60 ALA A CA 4
ATOM 5996 C C . ALA A 1 60 ? -2.062 -5.433 9.048 1.00 73.21 60 ALA A C 4
ATOM 5997 O O . ALA A 1 60 ? -1.047 -4.750 8.923 1.00 4.45 60 ALA A O 4
ATOM 6004 N N . GLN A 1 61 ? -2.863 -5.355 10.106 1.00 74.04 61 GLN A N 4
ATOM 6005 C CA . GLN A 1 61 ? -2.588 -4.439 11.206 1.00 44.10 61 GLN A CA 4
ATOM 6006 C C . GLN A 1 61 ? -1.159 -4.609 11.711 1.00 64.11 61 GLN A C 4
ATOM 6007 O O . GLN A 1 61 ? -0.533 -3.651 12.163 1.00 24.11 61 GLN A O 4
ATOM 6021 N N . GLU A 1 62 ? -0.650 -5.835 11.630 1.00 4.55 62 GLU A N 4
ATOM 6022 C CA . GLU A 1 62 ? 0.706 -6.129 12.081 1.00 74.21 62 GLU A CA 4
ATOM 6023 C C . GLU A 1 62 ? 1.724 -5.268 11.340 1.00 65.22 62 GLU A C 4
ATOM 6024 O O . GLU A 1 62 ? 2.695 -4.790 11.928 1.00 34.33 62 GLU A O 4
ATOM 6036 N N . TYR A 1 63 ? 1.497 -5.075 10.045 1.00 20.44 63 TYR A N 4
ATOM 6037 C CA . TYR A 1 63 ? 2.396 -4.275 9.222 1.00 12.03 63 TYR A CA 4
ATOM 6038 C C . TYR A 1 63 ? 2.248 -2.790 9.540 1.00 23.11 63 TYR A C 4
ATOM 6039 O O . TYR A 1 63 ? 3.234 -2.054 9.595 1.00 2.35 63 TYR A O 4
ATOM 6057 N N . LEU A 1 64 ? 1.010 -2.357 9.749 1.00 50.13 64 LEU A N 4
ATOM 6058 C CA . LEU A 1 64 ? 0.731 -0.960 10.062 1.00 12.22 64 LEU A CA 4
ATOM 6059 C C . LEU A 1 64 ? 1.562 -0.492 11.253 1.00 72.23 64 LEU A C 4
ATOM 6060 O O . LEU A 1 64 ? 1.983 0.663 11.313 1.00 61.01 64 LEU A O 4
ATOM 6076 N N . ARG A 1 65 ? 1.795 -1.398 12.197 1.00 44.11 65 ARG A N 4
ATOM 6077 C CA . ARG A 1 65 ? 2.577 -1.079 13.385 1.00 1.53 65 ARG A CA 4
ATOM 6078 C C . ARG A 1 65 ? 3.923 -0.469 13.003 1.00 13.33 65 ARG A C 4
ATOM 6079 O O . ARG A 1 65 ? 4.488 0.330 13.750 1.00 53.41 65 ARG A O 4
ATOM 6100 N N . SER A 1 66 ? 4.430 -0.852 11.836 1.00 23.02 66 SER A N 4
ATOM 6101 C CA . SER A 1 66 ? 5.711 -0.347 11.357 1.00 44.31 66 SER A CA 4
ATOM 6102 C C . SER A 1 66 ? 5.596 1.116 10.938 1.00 61.21 66 SER A C 4
ATOM 6103 O O . SER A 1 66 ? 6.499 1.917 11.182 1.00 62.31 66 SER A O 4
ATOM 6111 N N . HIS A 1 67 ? 4.478 1.457 10.305 1.00 11.24 67 HIS A N 4
ATOM 6112 C CA . HIS A 1 67 ? 4.243 2.823 9.852 1.00 13.51 67 HIS A CA 4
ATOM 6113 C C . HIS A 1 67 ? 4.321 3.804 11.019 1.00 73.15 67 HIS A C 4
ATOM 6114 O O . HIS A 1 67 ? 4.202 3.429 12.185 1.00 33.02 67 HIS A O 4
ATOM 6128 N N . PRO A 1 68 ? 4.526 5.090 10.698 1.00 1.15 68 PRO A N 4
ATOM 6129 C CA . PRO A 1 68 ? 4.625 6.150 11.706 1.00 51.51 68 PRO A CA 4
ATOM 6130 C C . PRO A 1 68 ? 3.289 6.431 12.385 1.00 12.10 68 PRO A C 4
ATOM 6131 O O . PRO A 1 68 ? 2.365 5.621 12.319 1.00 64.12 68 PRO A O 4
ATOM 6142 N N . GLY A 1 69 ? 3.193 7.585 13.038 1.00 12.33 69 GLY A N 4
ATOM 6143 C CA . GLY A 1 69 ? 1.965 7.952 13.720 1.00 43.11 69 GLY A CA 4
ATOM 6144 C C . GLY A 1 69 ? 1.744 7.150 14.987 1.00 52.01 69 GLY A C 4
ATOM 6145 O O . GLY A 1 69 ? 2.379 6.116 15.194 1.00 75.11 69 GLY A O 4
ATOM 6149 N N . SER A 1 70 ? 0.842 7.628 15.838 1.00 11.21 70 SER A N 4
ATOM 6150 C CA . SER A 1 70 ? 0.542 6.951 17.095 1.00 43.44 70 SER A CA 4
ATOM 6151 C C . SER A 1 70 ? -0.784 6.203 17.006 1.00 54.33 70 SER A C 4
ATOM 6152 O O . SER A 1 70 ? -0.812 4.977 16.906 1.00 73.42 70 SER A O 4
ATOM 6160 N N . ARG A 1 71 ? -1.882 6.952 17.043 1.00 31.41 71 ARG A N 4
ATOM 6161 C CA . ARG A 1 71 ? -3.213 6.360 16.968 1.00 4.42 71 ARG A CA 4
ATOM 6162 C C . ARG A 1 71 ? -3.737 6.382 15.536 1.00 54.24 71 ARG A C 4
ATOM 6163 O O . ARG A 1 71 ? -4.945 6.322 15.305 1.00 33.34 71 ARG A O 4
ATOM 6184 N N . ASP A 1 72 ? -2.822 6.470 14.577 1.00 22.41 72 ASP A N 4
ATOM 6185 C CA . ASP A 1 72 ? -3.192 6.499 13.167 1.00 62.02 72 ASP A CA 4
ATOM 6186 C C . ASP A 1 72 ? -3.989 5.255 12.788 1.00 32.11 72 ASP A C 4
ATOM 6187 O O . ASP A 1 72 ? -4.733 5.256 11.806 1.00 1.02 72 ASP A O 4
ATOM 6196 N N . LEU A 1 73 ? -3.829 4.194 13.572 1.00 2.50 73 LEU A N 4
ATOM 6197 C CA . LEU A 1 73 ? -4.533 2.942 13.319 1.00 51.22 73 LEU A CA 4
ATOM 6198 C C . LEU A 1 73 ? -6.018 3.078 13.642 1.00 63.53 73 LEU A C 4
ATOM 6199 O O . LEU A 1 73 ? -6.851 2.357 13.092 1.00 41.24 73 LEU A O 4
ATOM 6215 N N . ASP A 1 74 ? -6.341 4.006 14.535 1.00 52.01 74 ASP A N 4
ATOM 6216 C CA . ASP A 1 74 ? -7.726 4.239 14.929 1.00 61.52 74 ASP A CA 4
ATOM 6217 C C . ASP A 1 74 ? -8.598 4.521 13.709 1.00 4.32 74 ASP A C 4
ATOM 6218 O O . ASP A 1 74 ? -9.775 4.161 13.676 1.00 1.34 74 ASP A O 4
ATOM 6227 N N . THR A 1 75 ? -8.012 5.170 12.707 1.00 32.30 75 THR A N 4
ATOM 6228 C CA . THR A 1 75 ? -8.735 5.503 11.486 1.00 13.14 75 THR A CA 4
ATOM 6229 C C . THR A 1 75 ? -9.424 4.275 10.902 1.00 31.05 75 THR A C 4
ATOM 6230 O O . THR A 1 75 ? -8.826 3.209 10.755 1.00 45.35 75 THR A O 4
ATOM 6241 N N . PRO A 1 76 ? -10.713 4.424 10.561 1.00 3.43 76 PRO A N 4
ATOM 6242 C CA . PRO A 1 76 ? -11.511 3.337 9.986 1.00 5.35 76 PRO A CA 4
ATOM 6243 C C . PRO A 1 76 ? -11.074 2.985 8.568 1.00 13.24 76 PRO A C 4
ATOM 6244 O O . PRO A 1 76 ? -10.347 3.744 7.927 1.00 64.52 76 PRO A O 4
ATOM 6255 N N . ILE A 1 77 ? -11.523 1.832 8.085 1.00 35.24 77 ILE A N 4
ATOM 6256 C CA . ILE A 1 77 ? -11.180 1.381 6.742 1.00 11.14 77 ILE A CA 4
ATOM 6257 C C . ILE A 1 77 ? -12.403 1.385 5.832 1.00 52.33 77 ILE A C 4
ATOM 6258 O O . ILE A 1 77 ? -13.517 1.097 6.270 1.00 31.13 77 ILE A O 4
ATOM 6274 N N . ILE A 1 78 ? -12.187 1.712 4.562 1.00 15.51 78 ILE A N 4
ATOM 6275 C CA . ILE A 1 78 ? -13.272 1.751 3.589 1.00 41.02 78 ILE A CA 4
ATOM 6276 C C . ILE A 1 78 ? -13.540 0.366 3.009 1.00 11.24 78 ILE A C 4
ATOM 6277 O O . ILE A 1 78 ? -12.845 -0.083 2.098 1.00 4.22 78 ILE A O 4
ATOM 6293 N N . VAL A 1 79 ? -14.555 -0.306 3.543 1.00 21.33 79 VAL A N 4
ATOM 6294 C CA . VAL A 1 79 ? -14.918 -1.639 3.078 1.00 61.44 79 VAL A CA 4
ATOM 6295 C C . VAL A 1 79 ? -15.345 -1.613 1.614 1.00 24.02 79 VAL A C 4
ATOM 6296 O O . VAL A 1 79 ? -16.004 -0.676 1.165 1.00 13.54 79 VAL A O 4
ATOM 6309 N N . VAL A 1 80 ? -14.964 -2.649 0.874 1.00 61.33 80 VAL A N 4
ATOM 6310 C CA . VAL A 1 80 ? -15.308 -2.746 -0.540 1.00 33.53 80 VAL A CA 4
ATOM 6311 C C . VAL A 1 80 ? -15.986 -4.076 -0.850 1.00 20.40 80 VAL A C 4
ATOM 6312 O O . VAL A 1 80 ? -15.584 -5.124 -0.343 1.00 72.12 80 VAL A O 4
ATOM 6325 N N . LYS A 1 81 ? -17.017 -4.028 -1.687 1.00 1.32 81 LYS A N 4
ATOM 6326 C CA . LYS A 1 81 ? -17.751 -5.228 -2.068 1.00 31.42 81 LYS A CA 4
ATOM 6327 C C . LYS A 1 81 ? -17.332 -5.705 -3.455 1.00 21.44 81 LYS A C 4
ATOM 6328 O O . LYS A 1 81 ? -16.683 -4.974 -4.202 1.00 11.01 81 LYS A O 4
ATOM 6347 N N . GLN A 1 82 ? -17.708 -6.935 -3.791 1.00 53.14 82 GLN A N 4
ATOM 6348 C CA . GLN A 1 82 ? -17.371 -7.508 -5.089 1.00 53.21 82 GLN A CA 4
ATOM 6349 C C . GLN A 1 82 ? -18.300 -6.977 -6.176 1.00 70.12 82 GLN A C 4
ATOM 6350 O O . GLN A 1 82 ? -19.499 -7.253 -6.171 1.00 41.35 82 GLN A O 4
ATOM 6364 N N . GLY A 1 83 ? -17.737 -6.213 -7.108 1.00 32.13 83 GLY A N 4
ATOM 6365 C CA . GLY A 1 83 ? -18.530 -5.655 -8.188 1.00 24.30 83 GLY A CA 4
ATOM 6366 C C . GLY A 1 83 ? -18.459 -4.142 -8.237 1.00 13.11 83 GLY A C 4
ATOM 6367 O O . GLY A 1 83 ? -19.256 -3.498 -8.919 1.00 54.14 83 GLY A O 4
ATOM 6371 N N . PHE A 1 84 ? -17.504 -3.572 -7.510 1.00 50.31 84 PHE A N 4
ATOM 6372 C CA . PHE A 1 84 ? -17.334 -2.124 -7.471 1.00 54.22 84 PHE A CA 4
ATOM 6373 C C . PHE A 1 84 ? -15.856 -1.749 -7.499 1.00 4.40 84 PHE A C 4
ATOM 6374 O O . PHE A 1 84 ? -15.125 -1.993 -6.540 1.00 20.33 84 PHE A O 4
ATOM 6391 N N . GLU A 1 85 ? -15.423 -1.154 -8.606 1.00 41.43 85 GLU A N 4
ATOM 6392 C CA . GLU A 1 85 ? -14.031 -0.746 -8.760 1.00 12.04 85 GLU A CA 4
ATOM 6393 C C . GLU A 1 85 ? -13.926 0.761 -8.975 1.00 53.14 85 GLU A C 4
ATOM 6394 O O . GLU A 1 85 ? -13.961 1.256 -10.102 1.00 51.21 85 GLU A O 4
ATOM 6406 N N . PRO A 1 86 ? -13.795 1.509 -7.870 1.00 34.13 86 PRO A N 4
ATOM 6407 C CA . PRO A 1 86 ? -13.683 2.970 -7.911 1.00 21.11 86 PRO A CA 4
ATOM 6408 C C . PRO A 1 86 ? -12.355 3.433 -8.499 1.00 65.45 86 PRO A C 4
ATOM 6409 O O . PRO A 1 86 ? -11.312 2.806 -8.310 1.00 21.14 86 PRO A O 4
ATOM 6420 N N . PRO A 1 87 ? -12.390 4.556 -9.231 1.00 41.23 87 PRO A N 4
ATOM 6421 C CA . PRO A 1 87 ? -11.196 5.128 -9.862 1.00 15.23 87 PRO A CA 4
ATOM 6422 C C . PRO A 1 87 ? -10.223 5.707 -8.841 1.00 2.21 87 PRO A C 4
ATOM 6423 O O . PRO A 1 87 ? -9.062 5.973 -9.155 1.00 61.31 87 PRO A O 4
ATOM 6434 N N . THR A 1 88 ? -10.702 5.901 -7.616 1.00 71.21 88 THR A N 4
ATOM 6435 C CA . THR A 1 88 ? -9.874 6.449 -6.549 1.00 72.02 88 THR A CA 4
ATOM 6436 C C . THR A 1 88 ? -8.886 5.410 -6.032 1.00 3.44 88 THR A C 4
ATOM 6437 O O . THR A 1 88 ? -7.694 5.687 -5.894 1.00 11.53 88 THR A O 4
ATOM 6448 N N . PHE A 1 89 ? -9.387 4.213 -5.747 1.00 13.21 89 PHE A N 4
ATOM 6449 C CA . PHE A 1 89 ? -8.547 3.132 -5.244 1.00 15.32 89 PHE A CA 4
ATOM 6450 C C . PHE A 1 89 ? -7.471 2.762 -6.260 1.00 1.21 89 PHE A C 4
ATOM 6451 O O . PHE A 1 89 ? -6.300 2.604 -5.912 1.00 71.33 89 PHE A O 4
ATOM 6468 N N . THR A 1 90 ? -7.876 2.625 -7.519 1.00 3.12 90 THR A N 4
ATOM 6469 C CA . THR A 1 90 ? -6.948 2.272 -8.586 1.00 20.02 90 THR A CA 4
ATOM 6470 C C . THR A 1 90 ? -5.725 3.181 -8.574 1.00 4.30 90 THR A C 4
ATOM 6471 O O . THR A 1 90 ? -4.611 2.744 -8.863 1.00 14.35 90 THR A O 4
ATOM 6482 N N . GLY A 1 91 ? -5.939 4.450 -8.237 1.00 63.34 91 GLY A N 4
ATOM 6483 C CA . GLY A 1 91 ? -4.843 5.401 -8.194 1.00 33.34 91 GLY A CA 4
ATOM 6484 C C . GLY A 1 91 ? -3.724 4.953 -7.275 1.00 44.41 91 GLY A C 4
ATOM 6485 O O . GLY A 1 91 ? -2.588 5.410 -7.403 1.00 4.24 91 GLY A O 4
ATOM 6489 N N . TRP A 1 92 ? -4.044 4.060 -6.346 1.00 60.25 92 TRP A N 4
ATOM 6490 C CA . TRP A 1 92 ? -3.056 3.552 -5.401 1.00 41.13 92 TRP A CA 4
ATOM 6491 C C . TRP A 1 92 ? -2.078 2.608 -6.091 1.00 65.12 92 TRP A C 4
ATOM 6492 O O . TRP A 1 92 ? -1.045 2.247 -5.526 1.00 43.43 92 TRP A O 4
ATOM 6513 N N . PHE A 1 93 ? -2.409 2.211 -7.315 1.00 63.43 93 PHE A N 4
ATOM 6514 C CA . PHE A 1 93 ? -1.559 1.307 -8.082 1.00 3.11 93 PHE A CA 4
ATOM 6515 C C . PHE A 1 93 ? -0.556 2.089 -8.926 1.00 72.31 93 PHE A C 4
ATOM 6516 O O . PHE A 1 93 ? -0.623 3.315 -9.011 1.00 24.52 93 PHE A O 4
ATOM 6533 N N . MET A 1 94 ? 0.372 1.369 -9.548 1.00 41.43 94 MET A N 4
ATOM 6534 C CA . MET A 1 94 ? 1.388 1.995 -10.387 1.00 24.15 94 MET A CA 4
ATOM 6535 C C . MET A 1 94 ? 0.839 2.290 -11.779 1.00 30.34 94 MET A C 4
ATOM 6536 O O . MET A 1 94 ? 1.391 3.107 -12.514 1.00 5.53 94 MET A O 4
ATOM 6550 N N . ALA A 1 95 ? -0.251 1.618 -12.134 1.00 73.01 95 ALA A N 4
ATOM 6551 C CA . ALA A 1 95 ? -0.876 1.810 -13.437 1.00 63.31 95 ALA A CA 4
ATOM 6552 C C . ALA A 1 95 ? -2.148 2.641 -13.319 1.00 14.40 95 ALA A C 4
ATOM 6553 O O . ALA A 1 95 ? -3.166 2.168 -12.813 1.00 25.15 95 ALA A O 4
ATOM 6560 N N . TRP A 1 96 ? -2.084 3.882 -13.788 1.00 51.04 96 TRP A N 4
ATOM 6561 C CA . TRP A 1 96 ? -3.232 4.780 -13.734 1.00 72.02 96 TRP A CA 4
ATOM 6562 C C . TRP A 1 96 ? -4.448 4.150 -14.405 1.00 41.21 96 TRP A C 4
ATOM 6563 O O . TRP A 1 96 ? -4.320 3.196 -15.173 1.00 10.31 96 TRP A O 4
ATOM 6584 N N . ASP A 1 97 ? -5.626 4.689 -14.111 1.00 1.11 97 ASP A N 4
ATOM 6585 C CA . ASP A 1 97 ? -6.865 4.180 -14.687 1.00 40.03 97 ASP A CA 4
ATOM 6586 C C . ASP A 1 97 ? -7.568 5.259 -15.505 1.00 1.55 97 ASP A C 4
ATOM 6587 O O . ASP A 1 97 ? -7.644 6.422 -15.107 1.00 40.44 97 ASP A O 4
ATOM 6596 N N . PRO A 1 98 ? -8.094 4.868 -16.675 1.00 24.13 98 PRO A N 4
ATOM 6597 C CA . PRO A 1 98 ? -8.799 5.787 -17.573 1.00 10.13 98 PRO A CA 4
ATOM 6598 C C . PRO A 1 98 ? -10.143 6.234 -17.007 1.00 23.55 98 PRO A C 4
ATOM 6599 O O . PRO A 1 98 ? -10.792 7.126 -17.552 1.00 52.54 98 PRO A O 4
ATOM 6610 N N . LEU A 1 99 ? -10.554 5.608 -15.909 1.00 73.35 99 LEU A N 4
ATOM 6611 C CA . LEU A 1 99 ? -11.822 5.941 -15.268 1.00 44.23 99 LEU A CA 4
ATOM 6612 C C . LEU A 1 99 ? -11.633 7.039 -14.227 1.00 4.51 99 LEU A C 4
ATOM 6613 O O . LEU A 1 99 ? -12.530 7.312 -13.428 1.00 44.32 99 LEU A O 4
ATOM 6629 N N . CYS A 1 100 ? -10.462 7.667 -14.243 1.00 10.24 100 CYS A N 4
ATOM 6630 C CA . CYS A 1 100 ? -10.156 8.737 -13.300 1.00 43.52 100 CYS A CA 4
ATOM 6631 C C . CYS A 1 100 ? -10.972 9.987 -13.612 1.00 53.25 100 CYS A C 4
ATOM 6632 O O . CYS A 1 100 ? -11.078 10.894 -12.786 1.00 73.35 100 CYS A O 4
ATOM 6640 N N . TRP A 1 101 ? -11.546 10.029 -14.810 1.00 23.44 101 TRP A N 4
ATOM 6641 C CA . TRP A 1 101 ? -12.352 11.169 -15.232 1.00 23.42 101 TRP A CA 4
ATOM 6642 C C . TRP A 1 101 ? -13.824 10.945 -14.906 1.00 31.23 101 TRP A C 4
ATOM 6643 O O . TRP A 1 101 ? -14.697 11.643 -15.422 1.00 62.42 101 TRP A O 4
ATOM 6664 N N . SER A 1 102 ? -14.094 9.968 -14.046 1.00 24.32 102 SER A N 4
ATOM 6665 C CA . SER A 1 102 ? -15.462 9.650 -13.654 1.00 2.11 102 SER A CA 4
ATOM 6666 C C . SER A 1 102 ? -16.103 10.824 -12.921 1.00 54.40 102 SER A C 4
ATOM 6667 O O . SER A 1 102 ? -17.323 10.880 -12.764 1.00 12.54 102 SER A O 4
ATOM 6675 N N . ASP A 1 103 ? -15.273 11.760 -12.475 1.00 43.20 103 ASP A N 4
ATOM 6676 C CA . ASP A 1 103 ? -15.757 12.935 -11.759 1.00 74.33 103 ASP A CA 4
ATOM 6677 C C . ASP A 1 103 ? -15.896 14.126 -12.702 1.00 4.55 103 ASP A C 4
ATOM 6678 O O . ASP A 1 103 ? -16.865 14.881 -12.625 1.00 52.34 103 ASP A O 4
ATOM 6687 N N . ARG A 1 104 ? -14.919 14.290 -13.588 1.00 71.31 104 ARG A N 4
ATOM 6688 C CA . ARG A 1 104 ? -14.931 15.391 -14.543 1.00 63.04 104 ARG A CA 4
ATOM 6689 C C . ARG A 1 104 ? -16.206 15.370 -15.382 1.00 4.25 104 ARG A C 4
ATOM 6690 O O . ARG A 1 104 ? -16.713 16.417 -15.786 1.00 62.54 104 ARG A O 4
ATOM 6711 N N . LYS A 1 105 ? -16.719 14.172 -15.639 1.00 22.02 105 LYS A N 4
ATOM 6712 C CA . LYS A 1 105 ? -17.935 14.013 -16.428 1.00 4.21 105 LYS A CA 4
ATOM 6713 C C . LYS A 1 105 ? -19.162 14.439 -15.628 1.00 22.50 105 LYS A C 4
ATOM 6714 O O . LYS A 1 105 ? -20.213 14.735 -16.196 1.00 63.03 105 LYS A O 4
ATOM 6733 N N . SER A 1 106 ? -19.020 14.468 -14.307 1.00 35.44 106 SER A N 4
ATOM 6734 C CA . SER A 1 106 ? -20.119 14.855 -13.429 1.00 25.23 106 SER A CA 4
ATOM 6735 C C . SER A 1 106 ? -19.971 16.306 -12.981 1.00 64.24 106 SER A C 4
ATOM 6736 O O . SER A 1 106 ? -18.858 16.819 -12.858 1.00 52.04 106 SER A O 4
ATOM 6744 N N . TYR A 1 107 ? -21.100 16.962 -12.739 1.00 72.55 107 TYR A N 4
ATOM 6745 C CA . TYR A 1 107 ? -21.098 18.354 -12.308 1.00 51.31 107 TYR A CA 4
ATOM 6746 C C . TYR A 1 107 ? -20.902 18.457 -10.799 1.00 33.24 107 TYR A C 4
ATOM 6747 O O . TYR A 1 107 ? -19.901 18.994 -10.328 1.00 12.01 107 TYR A O 4
ATOM 6765 N N . PRO A 1 1 ? 2.535 -0.305 -0.135 1.00 23.45 1 PRO A N 5
ATOM 6766 C CA . PRO A 1 1 ? 2.318 -0.246 -1.583 1.00 35.11 1 PRO A CA 5
ATOM 6767 C C . PRO A 1 1 ? 2.268 -1.631 -2.219 1.00 34.22 1 PRO A C 5
ATOM 6768 O O . PRO A 1 1 ? 2.397 -1.771 -3.435 1.00 64.10 1 PRO A O 5
ATOM 6779 N N . ARG A 1 2 ? 2.078 -2.652 -1.389 1.00 4.21 2 ARG A N 5
ATOM 6780 C CA . ARG A 1 2 ? 2.012 -4.026 -1.871 1.00 22.23 2 ARG A CA 5
ATOM 6781 C C . ARG A 1 2 ? 0.679 -4.669 -1.499 1.00 1.11 2 ARG A C 5
ATOM 6782 O O . ARG A 1 2 ? -0.116 -4.091 -0.757 1.00 3.53 2 ARG A O 5
ATOM 6803 N N . LEU A 1 3 ? 0.441 -5.868 -2.020 1.00 13.53 3 LEU A N 5
ATOM 6804 C CA . LEU A 1 3 ? -0.796 -6.590 -1.743 1.00 54.52 3 LEU A CA 5
ATOM 6805 C C . LEU A 1 3 ? -0.546 -7.755 -0.791 1.00 42.32 3 LEU A C 5
ATOM 6806 O O . LEU A 1 3 ? 0.596 -8.037 -0.426 1.00 75.31 3 LEU A O 5
ATOM 6822 N N . PHE A 1 4 ? -1.620 -8.429 -0.394 1.00 62.23 4 PHE A N 5
ATOM 6823 C CA . PHE A 1 4 ? -1.516 -9.565 0.514 1.00 35.13 4 PHE A CA 5
ATOM 6824 C C . PHE A 1 4 ? -2.683 -10.529 0.315 1.00 1.43 4 PHE A C 5
ATOM 6825 O O . PHE A 1 4 ? -3.803 -10.261 0.749 1.00 41.52 4 PHE A O 5
ATOM 6842 N N . GLU A 1 5 ? -2.410 -11.650 -0.344 1.00 34.41 5 GLU A N 5
ATOM 6843 C CA . GLU A 1 5 ? -3.437 -12.653 -0.602 1.00 14.14 5 GLU A CA 5
ATOM 6844 C C . GLU A 1 5 ? -3.467 -13.700 0.508 1.00 3.34 5 GLU A C 5
ATOM 6845 O O . GLU A 1 5 ? -2.518 -14.466 0.678 1.00 22.32 5 GLU A O 5
ATOM 6857 N N . CYS A 1 6 ? -4.561 -13.725 1.261 1.00 40.32 6 CYS A N 5
ATOM 6858 C CA . CYS A 1 6 ? -4.714 -14.676 2.356 1.00 72.01 6 CYS A CA 5
ATOM 6859 C C . CYS A 1 6 ? -6.018 -15.456 2.220 1.00 12.55 6 CYS A C 5
ATOM 6860 O O . CYS A 1 6 ? -7.105 -14.900 2.382 1.00 23.35 6 CYS A O 5
ATOM 6868 N N . SER A 1 7 ? -5.902 -16.745 1.921 1.00 71.33 7 SER A N 5
ATOM 6869 C CA . SER A 1 7 ? -7.072 -17.600 1.758 1.00 61.43 7 SER A CA 5
ATOM 6870 C C . SER A 1 7 ? -6.853 -18.954 2.426 1.00 24.30 7 SER A C 5
ATOM 6871 O O . SER A 1 7 ? -5.717 -19.391 2.610 1.00 74.33 7 SER A O 5
ATOM 6879 N N . ASN A 1 8 ? -7.949 -19.613 2.788 1.00 62.14 8 ASN A N 5
ATOM 6880 C CA . ASN A 1 8 ? -7.878 -20.917 3.436 1.00 24.34 8 ASN A CA 5
ATOM 6881 C C . ASN A 1 8 ? -7.971 -22.042 2.409 1.00 1.44 8 ASN A C 5
ATOM 6882 O O . ASN A 1 8 ? -8.737 -21.959 1.449 1.00 34.04 8 ASN A O 5
ATOM 6893 N N . LYS A 1 9 ? -7.186 -23.093 2.618 1.00 4.12 9 LYS A N 5
ATOM 6894 C CA . LYS A 1 9 ? -7.180 -24.236 1.713 1.00 45.11 9 LYS A CA 5
ATOM 6895 C C . LYS A 1 9 ? -8.446 -25.069 1.880 1.00 54.12 9 LYS A C 5
ATOM 6896 O O . LYS A 1 9 ? -9.195 -25.279 0.925 1.00 42.34 9 LYS A O 5
ATOM 6915 N N . THR A 1 10 ? -8.683 -25.541 3.100 1.00 5.11 10 THR A N 5
ATOM 6916 C CA . THR A 1 10 ? -9.859 -26.350 3.392 1.00 22.40 10 THR A CA 5
ATOM 6917 C C . THR A 1 10 ? -10.518 -25.912 4.695 1.00 54.05 10 THR A C 5
ATOM 6918 O O . THR A 1 10 ? -11.700 -25.570 4.719 1.00 42.31 10 THR A O 5
ATOM 6929 N N . GLY A 1 11 ? -9.746 -25.924 5.777 1.00 34.11 11 GLY A N 5
ATOM 6930 C CA . GLY A 1 11 ? -10.274 -25.525 7.069 1.00 42.12 11 GLY A CA 5
ATOM 6931 C C . GLY A 1 11 ? -9.321 -24.625 7.831 1.00 74.01 11 GLY A C 5
ATOM 6932 O O . GLY A 1 11 ? -9.590 -24.250 8.972 1.00 33.44 11 GLY A O 5
ATOM 6936 N N . ARG A 1 12 ? -8.204 -24.278 7.200 1.00 74.54 12 ARG A N 5
ATOM 6937 C CA . ARG A 1 12 ? -7.207 -23.419 7.827 1.00 74.41 12 ARG A CA 5
ATOM 6938 C C . ARG A 1 12 ? -6.912 -22.202 6.955 1.00 35.40 12 ARG A C 5
ATOM 6939 O O . ARG A 1 12 ? -6.758 -22.319 5.739 1.00 31.32 12 ARG A O 5
ATOM 6960 N N . PHE A 1 13 ? -6.836 -21.035 7.585 1.00 52.55 13 PHE A N 5
ATOM 6961 C CA . PHE A 1 13 ? -6.561 -19.795 6.866 1.00 34.44 13 PHE A CA 5
ATOM 6962 C C . PHE A 1 13 ? -5.061 -19.602 6.670 1.00 63.12 13 PHE A C 5
ATOM 6963 O O . PHE A 1 13 ? -4.265 -19.877 7.569 1.00 44.14 13 PHE A O 5
ATOM 6980 N N . LEU A 1 14 ? -4.681 -19.128 5.488 1.00 33.12 14 LEU A N 5
ATOM 6981 C CA . LEU A 1 14 ? -3.276 -18.898 5.172 1.00 40.14 14 LEU A CA 5
ATOM 6982 C C . LEU A 1 14 ? -3.032 -17.436 4.809 1.00 22.52 14 LEU A C 5
ATOM 6983 O O . LEU A 1 14 ? -3.763 -16.855 4.009 1.00 53.32 14 LEU A O 5
ATOM 6999 N N . ALA A 1 15 ? -1.997 -16.850 5.402 1.00 12.04 15 ALA A N 5
ATOM 7000 C CA . ALA A 1 15 ? -1.654 -15.458 5.139 1.00 62.21 15 ALA A CA 5
ATOM 7001 C C . ALA A 1 15 ? -0.382 -15.355 4.304 1.00 23.13 15 ALA A C 5
ATOM 7002 O O . ALA A 1 15 ? 0.681 -15.826 4.711 1.00 32.52 15 ALA A O 5
ATOM 7009 N N . THR A 1 16 ? -0.496 -14.736 3.133 1.00 30.13 16 THR A N 5
ATOM 7010 C CA . THR A 1 16 ? 0.644 -14.573 2.240 1.00 2.04 16 THR A CA 5
ATOM 7011 C C . THR A 1 16 ? 0.729 -13.146 1.712 1.00 1.42 16 THR A C 5
ATOM 7012 O O . THR A 1 16 ? -0.271 -12.430 1.671 1.00 43.45 16 THR A O 5
ATOM 7023 N N . GLU A 1 17 ? 1.929 -12.739 1.309 1.00 11.11 17 GLU A N 5
ATOM 7024 C CA . GLU A 1 17 ? 2.143 -11.396 0.783 1.00 13.34 17 GLU A CA 5
ATOM 7025 C C . GLU A 1 17 ? 2.362 -11.431 -0.726 1.00 41.13 17 GLU A C 5
ATOM 7026 O O . GLU A 1 17 ? 2.929 -12.385 -1.259 1.00 63.05 17 GLU A O 5
ATOM 7038 N N . ILE A 1 18 ? 1.908 -10.385 -1.409 1.00 4.13 18 ILE A N 5
ATOM 7039 C CA . ILE A 1 18 ? 2.055 -10.296 -2.856 1.00 43.31 18 ILE A CA 5
ATOM 7040 C C . ILE A 1 18 ? 2.604 -8.934 -3.270 1.00 22.50 18 ILE A C 5
ATOM 7041 O O . ILE A 1 18 ? 1.954 -7.907 -3.080 1.00 54.21 18 ILE A O 5
ATOM 7057 N N . VAL A 1 19 ? 3.806 -8.935 -3.839 1.00 13.03 19 VAL A N 5
ATOM 7058 C CA . VAL A 1 19 ? 4.442 -7.701 -4.283 1.00 13.50 19 VAL A CA 5
ATOM 7059 C C . VAL A 1 19 ? 3.471 -6.839 -5.083 1.00 60.31 19 VAL A C 5
ATOM 7060 O O . VAL A 1 19 ? 2.569 -7.354 -5.745 1.00 1.52 19 VAL A O 5
ATOM 7073 N N . ASP A 1 20 ? 3.662 -5.526 -5.018 1.00 62.33 20 ASP A N 5
ATOM 7074 C CA . ASP A 1 20 ? 2.804 -4.592 -5.738 1.00 64.22 20 ASP A CA 5
ATOM 7075 C C . ASP A 1 20 ? 2.534 -5.085 -7.156 1.00 61.24 20 ASP A C 5
ATOM 7076 O O . ASP A 1 20 ? 3.338 -4.870 -8.064 1.00 1.34 20 ASP A O 5
ATOM 7085 N N . PHE A 1 21 ? 1.398 -5.749 -7.340 1.00 15.10 21 PHE A N 5
ATOM 7086 C CA . PHE A 1 21 ? 1.022 -6.275 -8.647 1.00 51.33 21 PHE A CA 5
ATOM 7087 C C . PHE A 1 21 ? -0.137 -5.479 -9.241 1.00 20.11 21 PHE A C 5
ATOM 7088 O O . PHE A 1 21 ? -0.676 -4.574 -8.603 1.00 42.10 21 PHE A O 5
ATOM 7105 N N . THR A 1 22 ? -0.516 -5.823 -10.468 1.00 0.00 22 THR A N 5
ATOM 7106 C CA . THR A 1 22 ? -1.609 -5.141 -11.150 1.00 21.24 22 THR A CA 5
ATOM 7107 C C . THR A 1 22 ? -2.902 -5.943 -11.055 1.00 64.51 22 THR A C 5
ATOM 7108 O O . THR A 1 22 ? -2.953 -6.978 -10.390 1.00 1.51 22 THR A O 5
ATOM 7119 N N . GLN A 1 23 ? -3.943 -5.460 -11.725 1.00 62.42 23 GLN A N 5
ATOM 7120 C CA . GLN A 1 23 ? -5.236 -6.134 -11.716 1.00 21.12 23 GLN A CA 5
ATOM 7121 C C . GLN A 1 23 ? -5.174 -7.441 -12.499 1.00 74.23 23 GLN A C 5
ATOM 7122 O O . GLN A 1 23 ? -6.021 -8.318 -12.329 1.00 73.55 23 GLN A O 5
ATOM 7136 N N . ASP A 1 24 ? -4.168 -7.564 -13.357 1.00 42.13 24 ASP A N 5
ATOM 7137 C CA . ASP A 1 24 ? -3.995 -8.764 -14.167 1.00 33.40 24 ASP A CA 5
ATOM 7138 C C . ASP A 1 24 ? -3.902 -10.006 -13.285 1.00 42.22 24 ASP A C 5
ATOM 7139 O O . ASP A 1 24 ? -4.563 -11.012 -13.541 1.00 34.13 24 ASP A O 5
ATOM 7148 N N . ASP A 1 25 ? -3.076 -9.927 -12.248 1.00 22.32 25 ASP A N 5
ATOM 7149 C CA . ASP A 1 25 ? -2.895 -11.044 -11.328 1.00 34.31 25 ASP A CA 5
ATOM 7150 C C . ASP A 1 25 ? -4.049 -11.120 -10.333 1.00 31.52 25 ASP A C 5
ATOM 7151 O O . ASP A 1 25 ? -4.171 -12.088 -9.580 1.00 10.20 25 ASP A O 5
ATOM 7160 N N . LEU A 1 26 ? -4.893 -10.095 -10.334 1.00 0.53 26 LEU A N 5
ATOM 7161 C CA . LEU A 1 26 ? -6.037 -10.044 -9.430 1.00 72.21 26 LEU A CA 5
ATOM 7162 C C . LEU A 1 26 ? -6.980 -11.217 -9.680 1.00 12.22 26 LEU A C 5
ATOM 7163 O O . LEU A 1 26 ? -7.802 -11.181 -10.596 1.00 32.14 26 LEU A O 5
ATOM 7179 N N . ASP A 1 27 ? -6.857 -12.254 -8.858 1.00 41.54 27 ASP A N 5
ATOM 7180 C CA . ASP A 1 27 ? -7.701 -13.436 -8.988 1.00 25.03 27 ASP A CA 5
ATOM 7181 C C . ASP A 1 27 ? -9.177 -13.052 -9.001 1.00 3.35 27 ASP A C 5
ATOM 7182 O O . ASP A 1 27 ? -9.527 -11.890 -8.796 1.00 44.22 27 ASP A O 5
ATOM 7191 N N . GLU A 1 28 ? -10.037 -14.036 -9.243 1.00 52.40 28 GLU A N 5
ATOM 7192 C CA . GLU A 1 28 ? -11.475 -13.799 -9.284 1.00 54.23 28 GLU A CA 5
ATOM 7193 C C . GLU A 1 28 ? -12.002 -13.406 -7.907 1.00 30.42 28 GLU A C 5
ATOM 7194 O O . GLU A 1 28 ? -12.460 -12.283 -7.703 1.00 5.23 28 GLU A O 5
ATOM 7206 N N . ASN A 1 29 ? -11.934 -14.342 -6.965 1.00 42.12 29 ASN A N 5
ATOM 7207 C CA . ASN A 1 29 ? -12.404 -14.095 -5.607 1.00 75.11 29 ASN A CA 5
ATOM 7208 C C . ASN A 1 29 ? -11.318 -14.421 -4.587 1.00 61.51 29 ASN A C 5
ATOM 7209 O O . ASN A 1 29 ? -11.073 -15.588 -4.278 1.00 4.43 29 ASN A O 5
ATOM 7220 N N . ASP A 1 30 ? -10.671 -13.384 -4.068 1.00 2.00 30 ASP A N 5
ATOM 7221 C CA . ASP A 1 30 ? -9.611 -13.559 -3.081 1.00 73.43 30 ASP A CA 5
ATOM 7222 C C . ASP A 1 30 ? -9.587 -12.394 -2.097 1.00 70.20 30 ASP A C 5
ATOM 7223 O O . ASP A 1 30 ? -10.219 -11.362 -2.324 1.00 61.45 30 ASP A O 5
ATOM 7232 N N . VAL A 1 31 ? -8.854 -12.567 -1.002 1.00 11.45 31 VAL A N 5
ATOM 7233 C CA . VAL A 1 31 ? -8.747 -11.530 0.018 1.00 53.31 31 VAL A CA 5
ATOM 7234 C C . VAL A 1 31 ? -7.420 -10.787 -0.091 1.00 14.03 31 VAL A C 5
ATOM 7235 O O . VAL A 1 31 ? -6.366 -11.326 0.247 1.00 1.40 31 VAL A O 5
ATOM 7248 N N . TYR A 1 32 ? -7.480 -9.547 -0.564 1.00 21.14 32 TYR A N 5
ATOM 7249 C CA . TYR A 1 32 ? -6.282 -8.730 -0.719 1.00 14.12 32 TYR A CA 5
ATOM 7250 C C . TYR A 1 32 ? -6.220 -7.646 0.353 1.00 41.11 32 TYR A C 5
ATOM 7251 O O . TYR A 1 32 ? -7.233 -7.300 0.963 1.00 44.22 32 TYR A O 5
ATOM 7269 N N . LEU A 1 33 ? -5.024 -7.113 0.577 1.00 41.13 33 LEU A N 5
ATOM 7270 C CA . LEU A 1 33 ? -4.827 -6.067 1.574 1.00 1.22 33 LEU A CA 5
ATOM 7271 C C . LEU A 1 33 ? -3.936 -4.955 1.029 1.00 74.12 33 LEU A C 5
ATOM 7272 O O . LEU A 1 33 ? -2.745 -5.159 0.791 1.00 72.40 33 LEU A O 5
ATOM 7288 N N . LEU A 1 34 ? -4.521 -3.778 0.835 1.00 44.14 34 LEU A N 5
ATOM 7289 C CA . LEU A 1 34 ? -3.780 -2.632 0.319 1.00 4.23 34 LEU A CA 5
ATOM 7290 C C . LEU A 1 34 ? -3.693 -1.525 1.365 1.00 5.21 34 LEU A C 5
ATOM 7291 O O . LEU A 1 34 ? -4.697 -0.901 1.708 1.00 42.52 34 LEU A O 5
ATOM 7307 N N . ASP A 1 35 ? -2.486 -1.286 1.867 1.00 41.22 35 ASP A N 5
ATOM 7308 C CA . ASP A 1 35 ? -2.267 -0.252 2.871 1.00 3.52 35 ASP A CA 5
ATOM 7309 C C . ASP A 1 35 ? -1.671 1.002 2.239 1.00 41.40 35 ASP A C 5
ATOM 7310 O O . ASP A 1 35 ? -0.522 1.002 1.795 1.00 20.03 35 ASP A O 5
ATOM 7319 N N . THR A 1 36 ? -2.460 2.072 2.200 1.00 71.43 36 THR A N 5
ATOM 7320 C CA . THR A 1 36 ? -2.012 3.331 1.620 1.00 51.41 36 THR A CA 5
ATOM 7321 C C . THR A 1 36 ? -1.736 4.368 2.703 1.00 21.22 36 THR A C 5
ATOM 7322 O O . THR A 1 36 ? -2.004 4.134 3.882 1.00 53.14 36 THR A O 5
ATOM 7333 N N . TRP A 1 37 ? -1.199 5.512 2.297 1.00 52.53 37 TRP A N 5
ATOM 7334 C CA . TRP A 1 37 ? -0.887 6.586 3.234 1.00 34.41 37 TRP A CA 5
ATOM 7335 C C . TRP A 1 37 ? -2.161 7.176 3.829 1.00 51.34 37 TRP A C 5
ATOM 7336 O O . TRP A 1 37 ? -2.195 7.548 5.002 1.00 40.23 37 TRP A O 5
ATOM 7357 N N . ASP A 1 38 ? -3.206 7.260 3.013 1.00 72.51 38 ASP A N 5
ATOM 7358 C CA . ASP A 1 38 ? -4.483 7.804 3.459 1.00 11.24 38 ASP A CA 5
ATOM 7359 C C . ASP A 1 38 ? -5.242 6.786 4.305 1.00 11.52 38 ASP A C 5
ATOM 7360 O O . ASP A 1 38 ? -5.787 7.123 5.356 1.00 74.21 38 ASP A O 5
ATOM 7369 N N . GLN A 1 39 ? -5.273 5.542 3.839 1.00 50.44 39 GLN A N 5
ATOM 7370 C CA . GLN A 1 39 ? -5.967 4.477 4.552 1.00 61.42 39 GLN A CA 5
ATOM 7371 C C . GLN A 1 39 ? -5.773 3.136 3.850 1.00 12.33 39 GLN A C 5
ATOM 7372 O O . GLN A 1 39 ? -5.361 3.086 2.691 1.00 25.53 39 GLN A O 5
ATOM 7386 N N . ILE A 1 40 ? -6.073 2.054 4.560 1.00 32.11 40 ILE A N 5
ATOM 7387 C CA . ILE A 1 40 ? -5.933 0.714 4.005 1.00 65.43 40 ILE A CA 5
ATOM 7388 C C . ILE A 1 40 ? -7.233 0.247 3.359 1.00 21.34 40 ILE A C 5
ATOM 7389 O O . ILE A 1 40 ? -8.238 0.043 4.040 1.00 14.31 40 ILE A O 5
ATOM 7405 N N . PHE A 1 41 ? -7.205 0.077 2.042 1.00 73.24 41 PHE A N 5
ATOM 7406 C CA . PHE A 1 41 ? -8.382 -0.367 1.303 1.00 22.43 41 PHE A CA 5
ATOM 7407 C C . PHE A 1 41 ? -8.462 -1.891 1.273 1.00 44.11 41 PHE A C 5
ATOM 7408 O O . PHE A 1 41 ? -7.655 -2.553 0.620 1.00 62.12 41 PHE A O 5
ATOM 7425 N N . PHE A 1 42 ? -9.440 -2.440 1.985 1.00 61.53 42 PHE A N 5
ATOM 7426 C CA . PHE A 1 42 ? -9.625 -3.886 2.041 1.00 13.24 42 PHE A CA 5
ATOM 7427 C C . PHE A 1 42 ? -10.566 -4.357 0.937 1.00 74.23 42 PHE A C 5
ATOM 7428 O O . PHE A 1 42 ? -11.768 -4.093 0.976 1.00 51.10 42 PHE A O 5
ATOM 7445 N N . TRP A 1 43 ? -10.011 -5.055 -0.047 1.00 71.31 43 TRP A N 5
ATOM 7446 C CA . TRP A 1 43 ? -10.800 -5.563 -1.164 1.00 32.34 43 TRP A CA 5
ATOM 7447 C C . TRP A 1 43 ? -11.234 -7.003 -0.913 1.00 33.22 43 TRP A C 5
ATOM 7448 O O . TRP A 1 43 ? -10.399 -7.895 -0.758 1.00 40.33 43 TRP A O 5
ATOM 7469 N N . ILE A 1 44 ? -12.544 -7.223 -0.874 1.00 30.53 44 ILE A N 5
ATOM 7470 C CA . ILE A 1 44 ? -13.087 -8.556 -0.643 1.00 34.21 44 ILE A CA 5
ATOM 7471 C C . ILE A 1 44 ? -14.085 -8.939 -1.731 1.00 12.13 44 ILE A C 5
ATOM 7472 O O . ILE A 1 44 ? -15.006 -8.183 -2.037 1.00 12.12 44 ILE A O 5
ATOM 7488 N N . GLY A 1 45 ? -13.896 -10.120 -2.311 1.00 31.43 45 GLY A N 5
ATOM 7489 C CA . GLY A 1 45 ? -14.788 -10.584 -3.357 1.00 73.40 45 GLY A CA 5
ATOM 7490 C C . GLY A 1 45 ? -15.978 -11.347 -2.809 1.00 12.44 45 GLY A C 5
ATOM 7491 O O . GLY A 1 45 ? -16.298 -11.245 -1.624 1.00 53.21 45 GLY A O 5
ATOM 7495 N N . LYS A 1 46 ? -16.637 -12.112 -3.672 1.00 34.03 46 LYS A N 5
ATOM 7496 C CA . LYS A 1 46 ? -17.800 -12.895 -3.269 1.00 5.15 46 LYS A CA 5
ATOM 7497 C C . LYS A 1 46 ? -17.392 -14.311 -2.874 1.00 44.30 46 LYS A C 5
ATOM 7498 O O . LYS A 1 46 ? -18.010 -14.927 -2.007 1.00 54.43 46 LYS A O 5
ATOM 7517 N N . GLY A 1 47 ? -16.345 -14.821 -3.516 1.00 5.24 47 GLY A N 5
ATOM 7518 C CA . GLY A 1 47 ? -15.871 -16.160 -3.217 1.00 15.35 47 GLY A CA 5
ATOM 7519 C C . GLY A 1 47 ? -15.086 -16.221 -1.922 1.00 21.34 47 GLY A C 5
ATOM 7520 O O . GLY A 1 47 ? -15.122 -17.227 -1.213 1.00 52.31 47 GLY A O 5
ATOM 7524 N N . ALA A 1 48 ? -14.372 -15.144 -1.613 1.00 11.45 48 ALA A N 5
ATOM 7525 C CA . ALA A 1 48 ? -13.574 -15.079 -0.394 1.00 75.33 48 ALA A CA 5
ATOM 7526 C C . ALA A 1 48 ? -14.399 -15.483 0.824 1.00 42.34 48 ALA A C 5
ATOM 7527 O O . ALA A 1 48 ? -15.518 -15.009 1.011 1.00 15.14 48 ALA A O 5
ATOM 7534 N N . ASN A 1 49 ? -13.837 -16.361 1.648 1.00 73.11 49 ASN A N 5
ATOM 7535 C CA . ASN A 1 49 ? -14.522 -16.829 2.848 1.00 63.34 49 ASN A CA 5
ATOM 7536 C C . ASN A 1 49 ? -14.695 -15.695 3.853 1.00 43.21 49 ASN A C 5
ATOM 7537 O O . ASN A 1 49 ? -14.050 -14.652 3.743 1.00 35.22 49 ASN A O 5
ATOM 7548 N N . GLU A 1 50 ? -15.568 -15.907 4.832 1.00 15.01 50 GLU A N 5
ATOM 7549 C CA . GLU A 1 50 ? -15.826 -14.902 5.857 1.00 42.34 50 GLU A CA 5
ATOM 7550 C C . GLU A 1 50 ? -14.655 -14.806 6.831 1.00 53.00 50 GLU A C 5
ATOM 7551 O O . GLU A 1 50 ? -14.365 -13.736 7.366 1.00 61.02 50 GLU A O 5
ATOM 7563 N N . SER A 1 51 ? -13.987 -15.933 7.057 1.00 53.31 51 SER A N 5
ATOM 7564 C CA . SER A 1 51 ? -12.851 -15.978 7.970 1.00 53.10 51 SER A CA 5
ATOM 7565 C C . SER A 1 51 ? -11.624 -15.323 7.343 1.00 70.41 51 SER A C 5
ATOM 7566 O O . SER A 1 51 ? -10.926 -14.543 7.989 1.00 13.50 51 SER A O 5
ATOM 7574 N N . GLU A 1 52 ? -11.368 -15.649 6.080 1.00 41.23 52 GLU A N 5
ATOM 7575 C CA . GLU A 1 52 ? -10.225 -15.093 5.365 1.00 25.42 52 GLU A CA 5
ATOM 7576 C C . GLU A 1 52 ? -10.212 -13.570 5.459 1.00 71.32 52 GLU A C 5
ATOM 7577 O O . GLU A 1 52 ? -9.189 -12.965 5.780 1.00 53.44 52 GLU A O 5
ATOM 7589 N N . LYS A 1 53 ? -11.356 -12.957 5.176 1.00 51.23 53 LYS A N 5
ATOM 7590 C CA . LYS A 1 53 ? -11.479 -11.505 5.228 1.00 55.12 53 LYS A CA 5
ATOM 7591 C C . LYS A 1 53 ? -11.229 -10.988 6.641 1.00 50.11 53 LYS A C 5
ATOM 7592 O O . LYS A 1 53 ? -10.755 -9.868 6.826 1.00 2.31 53 LYS A O 5
ATOM 7611 N N . GLU A 1 54 ? -11.550 -11.812 7.633 1.00 24.33 54 GLU A N 5
ATOM 7612 C CA . GLU A 1 54 ? -11.358 -11.437 9.029 1.00 0.03 54 GLU A CA 5
ATOM 7613 C C . GLU A 1 54 ? -9.887 -11.538 9.423 1.00 51.11 54 GLU A C 5
ATOM 7614 O O . GLU A 1 54 ? -9.291 -10.568 9.890 1.00 22.12 54 GLU A O 5
ATOM 7626 N N . ALA A 1 55 ? -9.309 -12.719 9.231 1.00 41.03 55 ALA A N 5
ATOM 7627 C CA . ALA A 1 55 ? -7.908 -12.947 9.564 1.00 73.12 55 ALA A CA 5
ATOM 7628 C C . ALA A 1 55 ? -6.995 -12.044 8.742 1.00 4.14 55 ALA A C 5
ATOM 7629 O O . ALA A 1 55 ? -6.110 -11.382 9.284 1.00 23.54 55 ALA A O 5
ATOM 7636 N N . ALA A 1 56 ? -7.215 -12.022 7.432 1.00 45.11 56 ALA A N 5
ATOM 7637 C CA . ALA A 1 56 ? -6.411 -11.199 6.536 1.00 15.22 56 ALA A CA 5
ATOM 7638 C C . ALA A 1 56 ? -6.523 -9.722 6.900 1.00 74.14 56 ALA A C 5
ATOM 7639 O O . ALA A 1 56 ? -5.610 -8.939 6.641 1.00 11.34 56 ALA A O 5
ATOM 7646 N N . ALA A 1 57 ? -7.649 -9.349 7.499 1.00 11.34 57 ALA A N 5
ATOM 7647 C CA . ALA A 1 57 ? -7.879 -7.966 7.899 1.00 33.12 57 ALA A CA 5
ATOM 7648 C C . ALA A 1 57 ? -7.048 -7.603 9.125 1.00 34.53 57 ALA A C 5
ATOM 7649 O O . ALA A 1 57 ? -6.458 -6.526 9.189 1.00 12.31 57 ALA A O 5
ATOM 7656 N N . GLU A 1 58 ? -7.008 -8.510 10.096 1.00 30.45 58 GLU A N 5
ATOM 7657 C CA . GLU A 1 58 ? -6.250 -8.284 11.321 1.00 11.44 58 GLU A CA 5
ATOM 7658 C C . GLU A 1 58 ? -4.754 -8.462 11.077 1.00 74.14 58 GLU A C 5
ATOM 7659 O O . GLU A 1 58 ? -3.931 -7.729 11.627 1.00 73.55 58 GLU A O 5
ATOM 7671 N N . THR A 1 59 ? -4.409 -9.442 10.247 1.00 32.23 59 THR A N 5
ATOM 7672 C CA . THR A 1 59 ? -3.014 -9.719 9.930 1.00 21.23 59 THR A CA 5
ATOM 7673 C C . THR A 1 59 ? -2.325 -8.486 9.358 1.00 4.35 59 THR A C 5
ATOM 7674 O O . THR A 1 59 ? -1.134 -8.270 9.580 1.00 5.22 59 THR A O 5
ATOM 7685 N N . ALA A 1 60 ? -3.081 -7.679 8.622 1.00 13.41 60 ALA A N 5
ATOM 7686 C CA . ALA A 1 60 ? -2.543 -6.465 8.021 1.00 52.32 60 ALA A CA 5
ATOM 7687 C C . ALA A 1 60 ? -2.211 -5.425 9.086 1.00 63.31 60 ALA A C 5
ATOM 7688 O O . ALA A 1 60 ? -1.182 -4.755 9.011 1.00 43.53 60 ALA A O 5
ATOM 7695 N N . GLN A 1 61 ? -3.088 -5.297 10.076 1.00 73.52 61 GLN A N 5
ATOM 7696 C CA . GLN A 1 61 ? -2.887 -4.338 11.155 1.00 32.02 61 GLN A CA 5
ATOM 7697 C C . GLN A 1 61 ? -1.502 -4.497 11.774 1.00 34.32 61 GLN A C 5
ATOM 7698 O O . GLN A 1 61 ? -0.904 -3.527 12.237 1.00 52.45 61 GLN A O 5
ATOM 7712 N N . GLU A 1 62 ? -1.000 -5.728 11.779 1.00 21.03 62 GLU A N 5
ATOM 7713 C CA . GLU A 1 62 ? 0.314 -6.013 12.343 1.00 23.41 62 GLU A CA 5
ATOM 7714 C C . GLU A 1 62 ? 1.395 -5.190 11.648 1.00 71.10 62 GLU A C 5
ATOM 7715 O O . GLU A 1 62 ? 2.321 -4.693 12.290 1.00 53.14 62 GLU A O 5
ATOM 7727 N N . TYR A 1 63 ? 1.270 -5.051 10.333 1.00 61.31 63 TYR A N 5
ATOM 7728 C CA . TYR A 1 63 ? 2.237 -4.291 9.549 1.00 32.43 63 TYR A CA 5
ATOM 7729 C C . TYR A 1 63 ? 2.080 -2.794 9.794 1.00 54.30 63 TYR A C 5
ATOM 7730 O O . TYR A 1 63 ? 3.065 -2.062 9.892 1.00 3.41 63 TYR A O 5
ATOM 7748 N N . LEU A 1 64 ? 0.833 -2.345 9.892 1.00 2.22 64 LEU A N 5
ATOM 7749 C CA . LEU A 1 64 ? 0.544 -0.934 10.126 1.00 22.24 64 LEU A CA 5
ATOM 7750 C C . LEU A 1 64 ? 1.289 -0.423 11.355 1.00 10.52 64 LEU A C 5
ATOM 7751 O O . LEU A 1 64 ? 1.805 0.695 11.360 1.00 50.23 64 LEU A O 5
ATOM 7767 N N . ARG A 1 65 ? 1.342 -1.249 12.395 1.00 45.41 65 ARG A N 5
ATOM 7768 C CA . ARG A 1 65 ? 2.025 -0.880 13.629 1.00 22.02 65 ARG A CA 5
ATOM 7769 C C . ARG A 1 65 ? 3.533 -0.791 13.411 1.00 52.21 65 ARG A C 5
ATOM 7770 O O . ARG A 1 65 ? 4.235 -0.087 14.137 1.00 54.33 65 ARG A O 5
ATOM 7791 N N . SER A 1 66 ? 4.024 -1.510 12.406 1.00 13.24 66 SER A N 5
ATOM 7792 C CA . SER A 1 66 ? 5.448 -1.515 12.095 1.00 22.41 66 SER A CA 5
ATOM 7793 C C . SER A 1 66 ? 5.905 -0.141 11.614 1.00 34.34 66 SER A C 5
ATOM 7794 O O . SER A 1 66 ? 7.070 0.227 11.766 1.00 61.34 66 SER A O 5
ATOM 7802 N N . HIS A 1 67 ? 4.977 0.614 11.034 1.00 62.20 67 HIS A N 5
ATOM 7803 C CA . HIS A 1 67 ? 5.283 1.948 10.531 1.00 51.32 67 HIS A CA 5
ATOM 7804 C C . HIS A 1 67 ? 4.815 3.019 11.512 1.00 53.14 67 HIS A C 5
ATOM 7805 O O . HIS A 1 67 ? 3.965 2.780 12.370 1.00 54.43 67 HIS A O 5
ATOM 7819 N N . PRO A 1 68 ? 5.382 4.228 11.384 1.00 32.11 68 PRO A N 5
ATOM 7820 C CA . PRO A 1 68 ? 5.038 5.359 12.251 1.00 51.13 68 PRO A CA 5
ATOM 7821 C C . PRO A 1 68 ? 3.630 5.883 11.988 1.00 3.53 68 PRO A C 5
ATOM 7822 O O . PRO A 1 68 ? 2.809 5.204 11.375 1.00 53.05 68 PRO A O 5
ATOM 7833 N N . GLY A 1 69 ? 3.359 7.098 12.457 1.00 31.33 69 GLY A N 5
ATOM 7834 C CA . GLY A 1 69 ? 2.050 7.693 12.263 1.00 75.53 69 GLY A CA 5
ATOM 7835 C C . GLY A 1 69 ? 1.394 8.091 13.570 1.00 52.41 69 GLY A C 5
ATOM 7836 O O . GLY A 1 69 ? 1.807 7.647 14.641 1.00 63.44 69 GLY A O 5
ATOM 7840 N N . SER A 1 70 ? 0.369 8.934 13.483 1.00 23.24 70 SER A N 5
ATOM 7841 C CA . SER A 1 70 ? -0.341 9.397 14.669 1.00 15.33 70 SER A CA 5
ATOM 7842 C C . SER A 1 70 ? -1.687 8.692 14.806 1.00 14.01 70 SER A C 5
ATOM 7843 O O . SER A 1 70 ? -1.850 7.798 15.637 1.00 75.04 70 SER A O 5
ATOM 7851 N N . ARG A 1 71 ? -2.649 9.101 13.985 1.00 1.40 71 ARG A N 5
ATOM 7852 C CA . ARG A 1 71 ? -3.981 8.511 14.014 1.00 35.44 71 ARG A CA 5
ATOM 7853 C C . ARG A 1 71 ? -4.197 7.596 12.812 1.00 32.02 71 ARG A C 5
ATOM 7854 O O . ARG A 1 71 ? -5.333 7.314 12.430 1.00 51.10 71 ARG A O 5
ATOM 7875 N N . ASP A 1 72 ? -3.100 7.137 12.221 1.00 71.53 72 ASP A N 5
ATOM 7876 C CA . ASP A 1 72 ? -3.169 6.253 11.062 1.00 2.42 72 ASP A CA 5
ATOM 7877 C C . ASP A 1 72 ? -4.017 5.022 11.367 1.00 45.31 72 ASP A C 5
ATOM 7878 O O . ASP A 1 72 ? -4.591 4.412 10.464 1.00 31.13 72 ASP A O 5
ATOM 7887 N N . LEU A 1 73 ? -4.089 4.662 12.643 1.00 35.14 73 LEU A N 5
ATOM 7888 C CA . LEU A 1 73 ? -4.866 3.502 13.068 1.00 54.41 73 LEU A CA 5
ATOM 7889 C C . LEU A 1 73 ? -6.247 3.923 13.561 1.00 20.15 73 LEU A C 5
ATOM 7890 O O . LEU A 1 73 ? -7.200 3.146 13.507 1.00 71.42 73 LEU A O 5
ATOM 7906 N N . ASP A 1 74 ? -6.347 5.158 14.041 1.00 72.31 74 ASP A N 5
ATOM 7907 C CA . ASP A 1 74 ? -7.612 5.683 14.541 1.00 11.41 74 ASP A CA 5
ATOM 7908 C C . ASP A 1 74 ? -8.619 5.848 13.407 1.00 43.22 74 ASP A C 5
ATOM 7909 O O . ASP A 1 74 ? -9.829 5.771 13.620 1.00 73.15 74 ASP A O 5
ATOM 7918 N N . THR A 1 75 ? -8.110 6.077 12.200 1.00 54.12 75 THR A N 5
ATOM 7919 C CA . THR A 1 75 ? -8.964 6.255 11.032 1.00 11.31 75 THR A CA 5
ATOM 7920 C C . THR A 1 75 ? -9.549 4.925 10.571 1.00 51.44 75 THR A C 5
ATOM 7921 O O . THR A 1 75 ? -8.850 3.918 10.458 1.00 33.12 75 THR A O 5
ATOM 7932 N N . PRO A 1 76 ? -10.862 4.919 10.296 1.00 42.15 76 PRO A N 5
ATOM 7933 C CA . PRO A 1 76 ? -11.569 3.719 9.840 1.00 34.32 76 PRO A CA 5
ATOM 7934 C C . PRO A 1 76 ? -11.171 3.313 8.425 1.00 33.23 76 PRO A C 5
ATOM 7935 O O . PRO A 1 76 ? -10.780 4.154 7.615 1.00 23.34 76 PRO A O 5
ATOM 7946 N N . ILE A 1 77 ? -11.274 2.020 8.134 1.00 12.45 77 ILE A N 5
ATOM 7947 C CA . ILE A 1 77 ? -10.926 1.504 6.816 1.00 12.44 77 ILE A CA 5
ATOM 7948 C C . ILE A 1 77 ? -12.150 1.443 5.909 1.00 13.31 77 ILE A C 5
ATOM 7949 O O . ILE A 1 77 ? -13.245 1.093 6.350 1.00 32.31 77 ILE A O 5
ATOM 7965 N N . ILE A 1 78 ? -11.957 1.785 4.640 1.00 64.02 78 ILE A N 5
ATOM 7966 C CA . ILE A 1 78 ? -13.044 1.766 3.670 1.00 53.03 78 ILE A CA 5
ATOM 7967 C C . ILE A 1 78 ? -13.259 0.363 3.111 1.00 5.33 78 ILE A C 5
ATOM 7968 O O . ILE A 1 78 ? -12.588 -0.049 2.165 1.00 24.21 78 ILE A O 5
ATOM 7984 N N . VAL A 1 79 ? -14.200 -0.366 3.703 1.00 43.24 79 VAL A N 5
ATOM 7985 C CA . VAL A 1 79 ? -14.505 -1.722 3.263 1.00 53.12 79 VAL A CA 5
ATOM 7986 C C . VAL A 1 79 ? -15.015 -1.732 1.826 1.00 41.11 79 VAL A C 5
ATOM 7987 O O . VAL A 1 79 ? -15.772 -0.851 1.418 1.00 34.22 79 VAL A O 5
ATOM 8000 N N . VAL A 1 80 ? -14.594 -2.735 1.062 1.00 53.24 80 VAL A N 5
ATOM 8001 C CA . VAL A 1 80 ? -15.009 -2.861 -0.330 1.00 71.24 80 VAL A CA 5
ATOM 8002 C C . VAL A 1 80 ? -15.775 -4.159 -0.560 1.00 33.22 80 VAL A C 5
ATOM 8003 O O . VAL A 1 80 ? -15.506 -5.174 0.083 1.00 72.20 80 VAL A O 5
ATOM 8016 N N . LYS A 1 81 ? -16.732 -4.120 -1.481 1.00 62.12 81 LYS A N 5
ATOM 8017 C CA . LYS A 1 81 ? -17.538 -5.293 -1.799 1.00 25.24 81 LYS A CA 5
ATOM 8018 C C . LYS A 1 81 ? -17.274 -5.765 -3.225 1.00 41.41 81 LYS A C 5
ATOM 8019 O O . LYS A 1 81 ? -16.696 -5.036 -4.031 1.00 61.54 81 LYS A O 5
ATOM 8038 N N . GLN A 1 82 ? -17.703 -6.985 -3.529 1.00 22.31 82 GLN A N 5
ATOM 8039 C CA . GLN A 1 82 ? -17.513 -7.552 -4.859 1.00 31.22 82 GLN A CA 5
ATOM 8040 C C . GLN A 1 82 ? -18.499 -6.949 -5.854 1.00 11.45 82 GLN A C 5
ATOM 8041 O O . GLN A 1 82 ? -19.703 -7.191 -5.774 1.00 43.43 82 GLN A O 5
ATOM 8055 N N . GLY A 1 83 ? -17.980 -6.161 -6.790 1.00 41.34 83 GLY A N 5
ATOM 8056 C CA . GLY A 1 83 ? -18.829 -5.534 -7.787 1.00 22.31 83 GLY A CA 5
ATOM 8057 C C . GLY A 1 83 ? -18.716 -4.023 -7.777 1.00 44.34 83 GLY A C 5
ATOM 8058 O O . GLY A 1 83 ? -19.572 -3.325 -8.322 1.00 64.42 83 GLY A O 5
ATOM 8062 N N . PHE A 1 84 ? -17.657 -3.514 -7.155 1.00 72.13 84 PHE A N 5
ATOM 8063 C CA . PHE A 1 84 ? -17.436 -2.075 -7.075 1.00 14.14 84 PHE A CA 5
ATOM 8064 C C . PHE A 1 84 ? -15.951 -1.745 -7.186 1.00 23.51 84 PHE A C 5
ATOM 8065 O O . PHE A 1 84 ? -15.167 -2.058 -6.290 1.00 62.15 84 PHE A O 5
ATOM 8082 N N . GLU A 1 85 ? -15.572 -1.113 -8.292 1.00 52.21 85 GLU A N 5
ATOM 8083 C CA . GLU A 1 85 ? -14.181 -0.742 -8.521 1.00 65.43 85 GLU A CA 5
ATOM 8084 C C . GLU A 1 85 ? -14.037 0.770 -8.670 1.00 33.44 85 GLU A C 5
ATOM 8085 O O . GLU A 1 85 ? -14.134 1.323 -9.765 1.00 14.31 85 GLU A O 5
ATOM 8097 N N . PRO A 1 86 ? -13.801 1.455 -7.541 1.00 33.32 86 PRO A N 5
ATOM 8098 C CA . PRO A 1 86 ? -13.640 2.911 -7.518 1.00 43.50 86 PRO A CA 5
ATOM 8099 C C . PRO A 1 86 ? -12.341 3.361 -8.178 1.00 62.04 86 PRO A C 5
ATOM 8100 O O . PRO A 1 86 ? -11.296 2.723 -8.047 1.00 72.21 86 PRO A O 5
ATOM 8111 N N . PRO A 1 87 ? -12.404 4.486 -8.906 1.00 14.23 87 PRO A N 5
ATOM 8112 C CA . PRO A 1 87 ? -11.241 5.047 -9.600 1.00 74.43 87 PRO A CA 5
ATOM 8113 C C . PRO A 1 87 ? -10.207 5.613 -8.634 1.00 43.20 87 PRO A C 5
ATOM 8114 O O . PRO A 1 87 ? -9.057 5.850 -9.007 1.00 53.41 87 PRO A O 5
ATOM 8125 N N . THR A 1 88 ? -10.621 5.828 -7.389 1.00 53.23 88 THR A N 5
ATOM 8126 C CA . THR A 1 88 ? -9.731 6.368 -6.370 1.00 23.45 88 THR A CA 5
ATOM 8127 C C . THR A 1 88 ? -8.726 5.319 -5.907 1.00 21.14 88 THR A C 5
ATOM 8128 O O . THR A 1 88 ? -7.526 5.584 -5.833 1.00 42.23 88 THR A O 5
ATOM 8139 N N . PHE A 1 89 ? -9.223 4.126 -5.596 1.00 11.55 89 PHE A N 5
ATOM 8140 C CA . PHE A 1 89 ? -8.368 3.037 -5.139 1.00 60.01 89 PHE A CA 5
ATOM 8141 C C . PHE A 1 89 ? -7.291 2.722 -6.173 1.00 23.53 89 PHE A C 5
ATOM 8142 O O . PHE A 1 89 ? -6.115 2.577 -5.837 1.00 44.03 89 PHE A O 5
ATOM 8159 N N . THR A 1 90 ? -7.701 2.615 -7.433 1.00 10.22 90 THR A N 5
ATOM 8160 C CA . THR A 1 90 ? -6.773 2.315 -8.516 1.00 12.21 90 THR A CA 5
ATOM 8161 C C . THR A 1 90 ? -5.569 3.250 -8.483 1.00 72.42 90 THR A C 5
ATOM 8162 O O . THR A 1 90 ? -4.447 2.842 -8.779 1.00 3.20 90 THR A O 5
ATOM 8173 N N . GLY A 1 91 ? -5.810 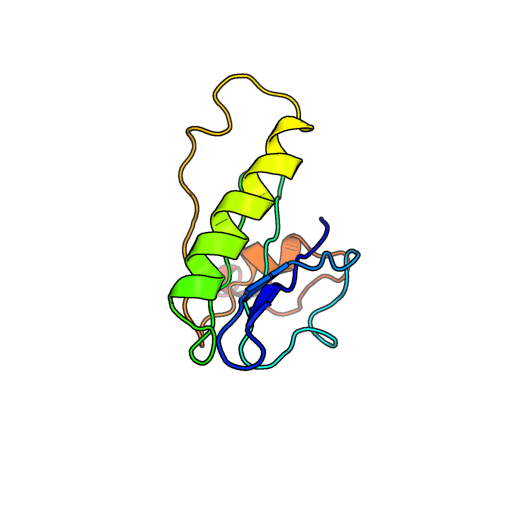4.506 -8.121 1.00 35.03 91 GLY A N 5
ATOM 8174 C CA . GLY A 1 91 ? -4.735 5.479 -8.056 1.00 34.35 91 GLY A CA 5
ATOM 8175 C C . GLY A 1 91 ? -3.603 5.032 -7.152 1.00 72.21 91 GLY A C 5
ATOM 8176 O O . GLY A 1 91 ? -2.479 5.521 -7.267 1.00 33.52 91 GLY A O 5
ATOM 8180 N N . TRP A 1 92 ? -3.900 4.102 -6.251 1.00 4.51 92 TRP A N 5
ATOM 8181 C CA . TRP A 1 92 ? -2.897 3.591 -5.323 1.00 14.23 92 TRP A CA 5
ATOM 8182 C C . TRP A 1 92 ? -1.892 2.701 -6.044 1.00 24.32 92 TRP A C 5
ATOM 8183 O O . TRP A 1 92 ? -0.779 2.487 -5.561 1.00 52.13 92 TRP A O 5
ATOM 8204 N N . PHE A 1 93 ? -2.289 2.183 -7.202 1.00 10.45 93 PHE A N 5
ATOM 8205 C CA . PHE A 1 93 ? -1.422 1.315 -7.989 1.00 24.12 93 PHE A CA 5
ATOM 8206 C C . PHE A 1 93 ? -0.366 2.129 -8.732 1.00 12.15 93 PHE A C 5
ATOM 8207 O O . PHE A 1 93 ? -0.407 3.359 -8.738 1.00 31.00 93 PHE A O 5
ATOM 8224 N N . MET A 1 94 ? 0.578 1.433 -9.356 1.00 22.02 94 MET A N 5
ATOM 8225 C CA . MET A 1 94 ? 1.644 2.091 -10.102 1.00 64.23 94 MET A CA 5
ATOM 8226 C C . MET A 1 94 ? 1.162 2.503 -11.489 1.00 43.34 94 MET A C 5
ATOM 8227 O O . MET A 1 94 ? 1.794 3.321 -12.158 1.00 74.13 94 MET A O 5
ATOM 8241 N N . ALA A 1 95 ? 0.041 1.932 -11.915 1.00 75.03 95 ALA A N 5
ATOM 8242 C CA . ALA A 1 95 ? -0.526 2.242 -13.222 1.00 14.01 95 ALA A CA 5
ATOM 8243 C C . ALA A 1 95 ? -1.822 3.034 -13.084 1.00 51.21 95 ALA A C 5
ATOM 8244 O O . ALA A 1 95 ? -2.847 2.497 -12.664 1.00 1.34 95 ALA A O 5
ATOM 8251 N N . TRP A 1 96 ? -1.769 4.312 -13.440 1.00 42.51 96 TRP A N 5
ATOM 8252 C CA . TRP A 1 96 ? -2.939 5.179 -13.355 1.00 72.32 96 TRP A CA 5
ATOM 8253 C C . TRP A 1 96 ? -4.134 4.550 -14.064 1.00 11.34 96 TRP A C 5
ATOM 8254 O O . TRP A 1 96 ? -3.977 3.638 -14.876 1.00 2.44 96 TRP A O 5
ATOM 8275 N N . ASP A 1 97 ? -5.328 5.043 -13.752 1.00 4.23 97 ASP A N 5
ATOM 8276 C CA . ASP A 1 97 ? -6.550 4.530 -14.360 1.00 44.12 97 ASP A CA 5
ATOM 8277 C C . ASP A 1 97 ? -7.274 5.628 -15.133 1.00 70.22 97 ASP A C 5
ATOM 8278 O O . ASP A 1 97 ? -7.380 6.770 -14.685 1.00 73.35 97 ASP A O 5
ATOM 8287 N N . PRO A 1 98 ? -7.784 5.276 -16.323 1.00 1.20 98 PRO A N 5
ATOM 8288 C CA . PRO A 1 98 ? -8.507 6.217 -17.184 1.00 5.32 98 PRO A CA 5
ATOM 8289 C C . PRO A 1 98 ? -9.864 6.606 -16.607 1.00 64.20 98 PRO A C 5
ATOM 8290 O O . PRO A 1 98 ? -10.526 7.515 -17.109 1.00 3.20 98 PRO A O 5
ATOM 8301 N N . LEU A 1 99 ? -10.272 5.912 -15.550 1.00 55.34 99 LEU A N 5
ATOM 8302 C CA . LEU A 1 99 ? -11.552 6.185 -14.904 1.00 44.33 99 LEU A CA 5
ATOM 8303 C C . LEU A 1 99 ? -11.394 7.231 -13.805 1.00 31.11 99 LEU A C 5
ATOM 8304 O O . LEU A 1 99 ? -12.309 7.454 -13.011 1.00 21.10 99 LEU A O 5
ATOM 8320 N N . CYS A 1 100 ? -10.230 7.870 -13.766 1.00 53.00 100 CYS A N 5
ATOM 8321 C CA . CYS A 1 100 ? -9.953 8.894 -12.765 1.00 33.13 100 CYS A CA 5
ATOM 8322 C C . CYS A 1 100 ? -10.759 10.159 -13.043 1.00 63.23 100 CYS A C 5
ATOM 8323 O O . CYS A 1 100 ? -10.880 11.031 -12.183 1.00 74.20 100 CYS A O 5
ATOM 8331 N N . TRP A 1 101 ? -11.305 10.252 -14.250 1.00 62.12 101 TRP A N 5
ATOM 8332 C CA . TRP A 1 101 ? -12.097 11.412 -14.643 1.00 33.31 101 TRP A CA 5
ATOM 8333 C C . TRP A 1 101 ? -13.578 11.180 -14.360 1.00 44.34 101 TRP A C 5
ATOM 8334 O O . TRP A 1 101 ? -14.436 11.906 -14.863 1.00 63.43 101 TRP A O 5
ATOM 8355 N N . SER A 1 102 ? -13.870 10.166 -13.553 1.00 32.11 102 SER A N 5
ATOM 8356 C CA . SER A 1 102 ? -15.248 9.837 -13.207 1.00 10.33 102 SER A CA 5
ATOM 8357 C C . SER A 1 102 ? -15.901 10.979 -12.433 1.00 23.33 102 SER A C 5
ATOM 8358 O O . SER A 1 102 ? -17.123 11.032 -12.297 1.00 52.34 102 SER A O 5
ATOM 8366 N N . ASP A 1 103 ? -15.076 11.889 -11.927 1.00 13.21 103 ASP A N 5
ATOM 8367 C CA . ASP A 1 103 ? -15.572 13.031 -11.167 1.00 43.10 103 ASP A CA 5
ATOM 8368 C C . ASP A 1 103 ? -15.671 14.270 -12.051 1.00 40.40 103 ASP A C 5
ATOM 8369 O O . ASP A 1 103 ? -16.467 15.172 -11.786 1.00 63.42 103 ASP A O 5
ATOM 8378 N N . ARG A 1 104 ? -14.857 14.309 -13.101 1.00 72.41 104 ARG A N 5
ATOM 8379 C CA . ARG A 1 104 ? -14.852 15.438 -14.023 1.00 2.33 104 ARG A CA 5
ATOM 8380 C C . ARG A 1 104 ? -16.243 15.671 -14.605 1.00 43.32 104 ARG A C 5
ATOM 8381 O O . ARG A 1 104 ? -16.586 16.788 -14.994 1.00 31.01 104 ARG A O 5
ATOM 8402 N N . LYS A 1 105 ? -17.040 14.610 -14.663 1.00 64.34 105 LYS A N 5
ATOM 8403 C CA . LYS A 1 105 ? -18.394 14.697 -15.197 1.00 65.04 105 LYS A CA 5
ATOM 8404 C C . LYS A 1 105 ? -19.381 15.113 -14.112 1.00 21.13 105 LYS A C 5
ATOM 8405 O O . LYS A 1 105 ? -20.473 15.599 -14.406 1.00 2.42 105 LYS A O 5
ATOM 8424 N N . SER A 1 106 ? -18.989 14.920 -12.856 1.00 73.44 106 SER A N 5
ATOM 8425 C CA . SER A 1 106 ? -19.841 15.273 -11.727 1.00 32.32 106 SER A CA 5
ATOM 8426 C C . SER A 1 106 ? -20.158 16.765 -11.731 1.00 2.21 106 SER A C 5
ATOM 8427 O O . SER A 1 106 ? -19.776 17.490 -12.650 1.00 25.20 106 SER A O 5
ATOM 8435 N N . TYR A 1 107 ? -20.859 17.217 -10.697 1.00 44.41 107 TYR A N 5
ATOM 8436 C CA . TYR A 1 107 ? -21.230 18.623 -10.581 1.00 64.33 107 TYR A CA 5
ATOM 8437 C C . TYR A 1 107 ? -20.764 19.201 -9.249 1.00 2.23 107 TYR A C 5
ATOM 8438 O O . TYR A 1 107 ? -19.804 18.716 -8.652 1.00 32.21 107 TYR A O 5
ATOM 8456 N N . PRO A 1 1 ? 1.633 -0.197 0.058 1.00 60.01 1 PRO A N 6
ATOM 8457 C CA . PRO A 1 1 ? 2.307 -0.140 -1.243 1.00 21.34 1 PRO A CA 6
ATOM 8458 C C . PRO A 1 1 ? 2.200 -1.454 -2.009 1.00 30.21 1 PRO A C 6
ATOM 8459 O O . PRO A 1 1 ? 2.264 -1.474 -3.238 1.00 44.32 1 PRO A O 6
ATOM 8470 N N . ARG A 1 2 ? 2.036 -2.550 -1.275 1.00 72.12 2 ARG A N 6
ATOM 8471 C CA . ARG A 1 2 ? 1.920 -3.869 -1.887 1.00 4.44 2 ARG A CA 6
ATOM 8472 C C . ARG A 1 2 ? 0.595 -4.526 -1.514 1.00 71.51 2 ARG A C 6
ATOM 8473 O O . ARG A 1 2 ? -0.191 -3.972 -0.745 1.00 13.11 2 ARG A O 6
ATOM 8494 N N . LEU A 1 3 ? 0.353 -5.711 -2.065 1.00 2.03 3 LEU A N 6
ATOM 8495 C CA . LEU A 1 3 ? -0.877 -6.445 -1.791 1.00 75.01 3 LEU A CA 6
ATOM 8496 C C . LEU A 1 3 ? -0.620 -7.599 -0.827 1.00 15.31 3 LEU A C 6
ATOM 8497 O O . LEU A 1 3 ? 0.517 -7.844 -0.425 1.00 1.11 3 LEU A O 6
ATOM 8513 N N . PHE A 1 4 ? -1.685 -8.306 -0.461 1.00 43.42 4 PHE A N 6
ATOM 8514 C CA . PHE A 1 4 ? -1.574 -9.435 0.455 1.00 54.21 4 PHE A CA 6
ATOM 8515 C C . PHE A 1 4 ? -2.708 -10.431 0.229 1.00 64.33 4 PHE A C 6
ATOM 8516 O O . PHE A 1 4 ? -3.817 -10.248 0.728 1.00 73.04 4 PHE A O 6
ATOM 8533 N N . GLU A 1 5 ? -2.418 -11.486 -0.528 1.00 14.43 5 GLU A N 6
ATOM 8534 C CA . GLU A 1 5 ? -3.413 -12.510 -0.821 1.00 74.33 5 GLU A CA 6
ATOM 8535 C C . GLU A 1 5 ? -3.402 -13.601 0.246 1.00 71.23 5 GLU A C 6
ATOM 8536 O O . GLU A 1 5 ? -2.452 -14.379 0.343 1.00 74.30 5 GLU A O 6
ATOM 8548 N N . CYS A 1 6 ? -4.463 -13.651 1.043 1.00 11.04 6 CYS A N 6
ATOM 8549 C CA . CYS A 1 6 ? -4.576 -14.645 2.105 1.00 64.22 6 CYS A CA 6
ATOM 8550 C C . CYS A 1 6 ? -5.897 -15.401 2.004 1.00 3.31 6 CYS A C 6
ATOM 8551 O O . CYS A 1 6 ? -6.964 -14.841 2.253 1.00 12.32 6 CYS A O 6
ATOM 8559 N N . SER A 1 7 ? -5.817 -16.675 1.636 1.00 61.43 7 SER A N 6
ATOM 8560 C CA . SER A 1 7 ? -7.007 -17.507 1.496 1.00 2.34 7 SER A CA 6
ATOM 8561 C C . SER A 1 7 ? -6.769 -18.898 2.076 1.00 3.45 7 SER A C 6
ATOM 8562 O O . SER A 1 7 ? -5.631 -19.356 2.170 1.00 31.33 7 SER A O 6
ATOM 8570 N N . ASN A 1 8 ? -7.852 -19.563 2.464 1.00 24.44 8 ASN A N 6
ATOM 8571 C CA . ASN A 1 8 ? -7.762 -20.902 3.036 1.00 22.12 8 ASN A CA 6
ATOM 8572 C C . ASN A 1 8 ? -7.917 -21.967 1.955 1.00 65.03 8 ASN A C 6
ATOM 8573 O O . ASN A 1 8 ? -8.729 -21.826 1.040 1.00 5.10 8 ASN A O 6
ATOM 8584 N N . LYS A 1 9 ? -7.132 -23.034 2.066 1.00 13.21 9 LYS A N 6
ATOM 8585 C CA . LYS A 1 9 ? -7.182 -24.125 1.100 1.00 10.11 9 LYS A CA 6
ATOM 8586 C C . LYS A 1 9 ? -8.448 -24.956 1.283 1.00 62.10 9 LYS A C 6
ATOM 8587 O O . LYS A 1 9 ? -9.246 -25.104 0.356 1.00 25.45 9 LYS A O 6
ATOM 8606 N N . THR A 1 10 ? -8.627 -25.496 2.484 1.00 35.25 10 THR A N 6
ATOM 8607 C CA . THR A 1 10 ? -9.796 -26.312 2.789 1.00 52.02 10 THR A CA 6
ATOM 8608 C C . THR A 1 10 ? -10.383 -25.946 4.147 1.00 33.42 10 THR A C 6
ATOM 8609 O O . THR A 1 10 ? -11.558 -25.598 4.253 1.00 35.21 10 THR A O 6
ATOM 8620 N N . GLY A 1 11 ? -9.557 -26.027 5.185 1.00 25.45 11 GLY A N 6
ATOM 8621 C CA . GLY A 1 11 ? -10.012 -25.701 6.524 1.00 35.20 11 GLY A CA 6
ATOM 8622 C C . GLY A 1 11 ? -9.019 -24.843 7.282 1.00 61.20 11 GLY A C 6
ATOM 8623 O O . GLY A 1 11 ? -9.232 -24.521 8.451 1.00 63.10 11 GLY A O 6
ATOM 8627 N N . ARG A 1 12 ? -7.930 -24.473 6.616 1.00 22.50 12 ARG A N 6
ATOM 8628 C CA . ARG A 1 12 ? -6.898 -23.650 7.235 1.00 33.25 12 ARG A CA 6
ATOM 8629 C C . ARG A 1 12 ? -6.634 -22.395 6.408 1.00 35.52 12 ARG A C 6
ATOM 8630 O O . ARG A 1 12 ? -6.539 -22.456 5.182 1.00 32.22 12 ARG A O 6
ATOM 8651 N N . PHE A 1 13 ? -6.518 -21.259 7.087 1.00 31.11 13 PHE A N 6
ATOM 8652 C CA . PHE A 1 13 ? -6.267 -19.989 6.415 1.00 21.42 13 PHE A CA 6
ATOM 8653 C C . PHE A 1 13 ? -4.775 -19.795 6.159 1.00 32.24 13 PHE A C 6
ATOM 8654 O O . PHE A 1 13 ? -3.941 -20.124 7.004 1.00 62.02 13 PHE A O 6
ATOM 8671 N N . LEU A 1 14 ? -4.447 -19.259 4.989 1.00 23.51 14 LEU A N 6
ATOM 8672 C CA . LEU A 1 14 ? -3.056 -19.021 4.620 1.00 24.21 14 LEU A CA 6
ATOM 8673 C C . LEU A 1 14 ? -2.816 -17.544 4.323 1.00 33.30 14 LEU A C 6
ATOM 8674 O O . LEU A 1 14 ? -3.577 -16.918 3.586 1.00 34.13 14 LEU A O 6
ATOM 8690 N N . ALA A 1 15 ? -1.753 -16.995 4.900 1.00 44.20 15 ALA A N 6
ATOM 8691 C CA . ALA A 1 15 ? -1.410 -15.593 4.694 1.00 75.04 15 ALA A CA 6
ATOM 8692 C C . ALA A 1 15 ? -0.150 -15.455 3.847 1.00 40.53 15 ALA A C 6
ATOM 8693 O O . ALA A 1 15 ? 0.918 -15.940 4.220 1.00 65.21 15 ALA A O 6
ATOM 8700 N N . THR A 1 16 ? -0.281 -14.789 2.703 1.00 21.02 16 THR A N 6
ATOM 8701 C CA . THR A 1 16 ? 0.847 -14.588 1.802 1.00 30.42 16 THR A CA 6
ATOM 8702 C C . THR A 1 16 ? 0.848 -13.176 1.228 1.00 32.14 16 THR A C 6
ATOM 8703 O O . THR A 1 16 ? -0.191 -12.665 0.812 1.00 35.43 16 THR A O 6
ATOM 8714 N N . GLU A 1 17 ? 2.021 -12.551 1.209 1.00 12.20 17 GLU A N 6
ATOM 8715 C CA . GLU A 1 17 ? 2.155 -11.196 0.686 1.00 61.44 17 GLU A CA 6
ATOM 8716 C C . GLU A 1 17 ? 2.398 -11.217 -0.821 1.00 1.13 17 GLU A C 6
ATOM 8717 O O . GLU A 1 17 ? 3.036 -12.131 -1.345 1.00 2.54 17 GLU A O 6
ATOM 8729 N N . ILE A 1 18 ? 1.885 -10.204 -1.511 1.00 34.13 18 ILE A N 6
ATOM 8730 C CA . ILE A 1 18 ? 2.046 -10.105 -2.956 1.00 20.31 18 ILE A CA 6
ATOM 8731 C C . ILE A 1 18 ? 2.525 -8.716 -3.362 1.00 4.22 18 ILE A C 6
ATOM 8732 O O . ILE A 1 18 ? 1.826 -7.723 -3.161 1.00 41.31 18 ILE A O 6
ATOM 8748 N N . VAL A 1 19 ? 3.723 -8.653 -3.936 1.00 33.01 19 VAL A N 6
ATOM 8749 C CA . VAL A 1 19 ? 4.295 -7.386 -4.374 1.00 2.55 19 VAL A CA 6
ATOM 8750 C C . VAL A 1 19 ? 3.271 -6.555 -5.140 1.00 25.53 19 VAL A C 6
ATOM 8751 O O . VAL A 1 19 ? 2.383 -7.099 -5.797 1.00 44.41 19 VAL A O 6
ATOM 8764 N N . ASP A 1 20 ? 3.402 -5.236 -5.051 1.00 31.50 20 ASP A N 6
ATOM 8765 C CA . ASP A 1 20 ? 2.489 -4.330 -5.737 1.00 51.14 20 ASP A CA 6
ATOM 8766 C C . ASP A 1 20 ? 2.234 -4.796 -7.168 1.00 11.45 20 ASP A C 6
ATOM 8767 O O . ASP A 1 20 ? 3.012 -4.501 -8.075 1.00 73.24 20 ASP A O 6
ATOM 8776 N N . PHE A 1 21 ? 1.140 -5.525 -7.361 1.00 11.13 21 PHE A N 6
ATOM 8777 C CA . PHE A 1 21 ? 0.783 -6.033 -8.680 1.00 62.41 21 PHE A CA 6
ATOM 8778 C C . PHE A 1 21 ? -0.473 -5.345 -9.207 1.00 21.53 21 PHE A C 6
ATOM 8779 O O . PHE A 1 21 ? -1.085 -4.530 -8.516 1.00 32.32 21 PHE A O 6
ATOM 8796 N N . THR A 1 22 ? -0.852 -5.679 -10.437 1.00 20.45 22 THR A N 6
ATOM 8797 C CA . THR A 1 22 ? -2.033 -5.094 -11.058 1.00 11.23 22 THR A CA 6
ATOM 8798 C C . THR A 1 22 ? -3.222 -6.045 -10.985 1.00 22.45 22 THR A C 6
ATOM 8799 O O . THR A 1 22 ? -3.092 -7.180 -10.525 1.00 51.24 22 THR A O 6
ATOM 8810 N N . GLN A 1 23 ? -4.379 -5.576 -11.441 1.00 4.05 23 GLN A N 6
ATOM 8811 C CA . GLN A 1 23 ? -5.590 -6.387 -11.426 1.00 54.21 23 GLN A CA 6
ATOM 8812 C C . GLN A 1 23 ? -5.407 -7.655 -12.254 1.00 10.51 23 GLN A C 6
ATOM 8813 O O . GLN A 1 23 ? -6.139 -8.630 -12.084 1.00 52.33 23 GLN A O 6
ATOM 8827 N N . ASP A 1 24 ? -4.426 -7.633 -13.149 1.00 71.54 24 ASP A N 6
ATOM 8828 C CA . ASP A 1 24 ? -4.146 -8.782 -14.004 1.00 1.34 24 ASP A CA 6
ATOM 8829 C C . ASP A 1 24 ? -3.916 -10.037 -13.168 1.00 71.32 24 ASP A C 6
ATOM 8830 O O . ASP A 1 24 ? -4.466 -11.099 -13.461 1.00 60.14 24 ASP A O 6
ATOM 8839 N N . ASP A 1 25 ? -3.100 -9.908 -12.128 1.00 31.30 25 ASP A N 6
ATOM 8840 C CA . ASP A 1 25 ? -2.797 -11.032 -11.250 1.00 33.52 25 ASP A CA 6
ATOM 8841 C C . ASP A 1 25 ? -3.851 -11.166 -10.155 1.00 75.43 25 ASP A C 6
ATOM 8842 O O . ASP A 1 25 ? -3.887 -12.162 -9.431 1.00 3.12 25 ASP A O 6
ATOM 8851 N N . LEU A 1 26 ? -4.708 -10.158 -10.040 1.00 12.33 26 LEU A N 6
ATOM 8852 C CA . LEU A 1 26 ? -5.764 -10.162 -9.033 1.00 5.24 26 LEU A CA 6
ATOM 8853 C C . LEU A 1 26 ? -6.754 -11.294 -9.286 1.00 24.22 26 LEU A C 6
ATOM 8854 O O . LEU A 1 26 ? -7.536 -11.247 -10.235 1.00 32.20 26 LEU A O 6
ATOM 8870 N N . ASP A 1 27 ? -6.715 -12.309 -8.430 1.00 23.31 27 ASP A N 6
ATOM 8871 C CA . ASP A 1 27 ? -7.611 -13.453 -8.559 1.00 3.34 27 ASP A CA 6
ATOM 8872 C C . ASP A 1 27 ? -9.068 -13.001 -8.581 1.00 22.41 27 ASP A C 6
ATOM 8873 O O . ASP A 1 27 ? -9.376 -11.854 -8.263 1.00 13.53 27 ASP A O 6
ATOM 8882 N N . GLU A 1 28 ? -9.959 -13.913 -8.960 1.00 45.50 28 GLU A N 6
ATOM 8883 C CA . GLU A 1 28 ? -11.383 -13.606 -9.026 1.00 23.45 28 GLU A CA 6
ATOM 8884 C C . GLU A 1 28 ? -11.916 -13.200 -7.654 1.00 65.15 28 GLU A C 6
ATOM 8885 O O . GLU A 1 28 ? -12.358 -12.069 -7.459 1.00 44.12 28 GLU A O 6
ATOM 8897 N N . ASN A 1 29 ? -11.870 -14.132 -6.708 1.00 70.54 29 ASN A N 6
ATOM 8898 C CA . ASN A 1 29 ? -12.349 -13.873 -5.356 1.00 0.44 29 ASN A CA 6
ATOM 8899 C C . ASN A 1 29 ? -11.272 -14.198 -4.325 1.00 42.23 29 ASN A C 6
ATOM 8900 O O . ASN A 1 29 ? -11.049 -15.362 -3.991 1.00 13.41 29 ASN A O 6
ATOM 8911 N N . ASP A 1 30 ? -10.607 -13.162 -3.826 1.00 1.03 30 ASP A N 6
ATOM 8912 C CA . ASP A 1 30 ? -9.554 -13.336 -2.832 1.00 60.50 30 ASP A CA 6
ATOM 8913 C C . ASP A 1 30 ? -9.514 -12.154 -1.869 1.00 52.01 30 ASP A C 6
ATOM 8914 O O . ASP A 1 30 ? -10.134 -11.119 -2.115 1.00 4.24 30 ASP A O 6
ATOM 8923 N N . VAL A 1 31 ? -8.782 -12.316 -0.771 1.00 51.43 31 VAL A N 6
ATOM 8924 C CA . VAL A 1 31 ? -8.661 -11.262 0.229 1.00 13.20 31 VAL A CA 6
ATOM 8925 C C . VAL A 1 31 ? -7.338 -10.518 0.087 1.00 52.14 31 VAL A C 6
ATOM 8926 O O . VAL A 1 31 ? -6.277 -11.049 0.413 1.00 22.53 31 VAL A O 6
ATOM 8939 N N . TYR A 1 32 ? -7.409 -9.285 -0.403 1.00 0.03 32 TYR A N 6
ATOM 8940 C CA . TYR A 1 32 ? -6.216 -8.468 -0.590 1.00 52.45 32 TYR A CA 6
ATOM 8941 C C . TYR A 1 32 ? -6.165 -7.336 0.431 1.00 12.41 32 TYR A C 6
ATOM 8942 O O . TYR A 1 32 ? -7.164 -7.023 1.080 1.00 33.43 32 TYR A O 6
ATOM 8960 N N . LEU A 1 33 ? -4.994 -6.724 0.568 1.00 51.53 33 LEU A N 6
ATOM 8961 C CA . LEU A 1 33 ? -4.810 -5.625 1.509 1.00 15.45 33 LEU A CA 6
ATOM 8962 C C . LEU A 1 33 ? -3.884 -4.560 0.930 1.00 20.34 33 LEU A C 6
ATOM 8963 O O . LEU A 1 33 ? -2.687 -4.792 0.757 1.00 5.45 33 LEU A O 6
ATOM 8979 N N . LEU A 1 34 ? -4.445 -3.393 0.634 1.00 3.03 34 LEU A N 6
ATOM 8980 C CA . LEU A 1 34 ? -3.668 -2.291 0.077 1.00 55.23 34 LEU A CA 6
ATOM 8981 C C . LEU A 1 34 ? -3.551 -1.146 1.078 1.00 61.20 34 LEU A C 6
ATOM 8982 O O . LEU A 1 34 ? -4.470 -0.340 1.225 1.00 22.23 34 LEU A O 6
ATOM 8998 N N . ASP A 1 35 ? -2.414 -1.080 1.762 1.00 31.11 35 ASP A N 6
ATOM 8999 C CA . ASP A 1 35 ? -2.174 -0.032 2.747 1.00 34.03 35 ASP A CA 6
ATOM 9000 C C . ASP A 1 35 ? -1.710 1.254 2.071 1.00 73.03 35 ASP A C 6
ATOM 9001 O O . ASP A 1 35 ? -0.613 1.315 1.515 1.00 40.41 35 ASP A O 6
ATOM 9010 N N . THR A 1 36 ? -2.554 2.281 2.120 1.00 24.43 36 THR A N 6
ATOM 9011 C CA . THR A 1 36 ? -2.231 3.565 1.511 1.00 73.43 36 THR A CA 6
ATOM 9012 C C . THR A 1 36 ? -1.875 4.602 2.569 1.00 24.23 36 THR A C 6
ATOM 9013 O O . THR A 1 36 ? -1.809 4.291 3.759 1.00 63.04 36 THR A O 6
ATOM 9024 N N . TRP A 1 37 ? -1.646 5.834 2.130 1.00 71.12 37 TRP A N 6
ATOM 9025 C CA . TRP A 1 37 ? -1.296 6.918 3.041 1.00 35.32 37 TRP A CA 6
ATOM 9026 C C . TRP A 1 37 ? -2.465 7.254 3.961 1.00 53.24 37 TRP A C 6
ATOM 9027 O O . TRP A 1 37 ? -2.338 7.206 5.184 1.00 33.22 37 TRP A O 6
ATOM 9048 N N . ASP A 1 38 ? -3.602 7.595 3.364 1.00 34.43 38 ASP A N 6
ATOM 9049 C CA . ASP A 1 38 ? -4.795 7.938 4.131 1.00 63.14 38 ASP A CA 6
ATOM 9050 C C . ASP A 1 38 ? -5.253 6.757 4.980 1.00 35.21 38 ASP A C 6
ATOM 9051 O O . ASP A 1 38 ? -5.542 6.909 6.167 1.00 52.44 38 ASP A O 6
ATOM 9060 N N . GLN A 1 39 ? -5.319 5.581 4.364 1.00 42.13 39 GLN A N 6
ATOM 9061 C CA . GLN A 1 39 ? -5.744 4.375 5.064 1.00 74.24 39 GLN A CA 6
ATOM 9062 C C . GLN A 1 39 ? -5.667 3.158 4.148 1.00 61.05 39 GLN A C 6
ATOM 9063 O O . GLN A 1 39 ? -5.552 3.293 2.929 1.00 64.10 39 GLN A O 6
ATOM 9077 N N . ILE A 1 40 ? -5.731 1.971 4.742 1.00 43.33 40 ILE A N 6
ATOM 9078 C CA . ILE A 1 40 ? -5.669 0.731 3.979 1.00 44.05 40 ILE A CA 6
ATOM 9079 C C . ILE A 1 40 ? -7.029 0.381 3.386 1.00 54.41 40 ILE A C 6
ATOM 9080 O O . ILE A 1 40 ? -8.053 0.456 4.066 1.00 3.44 40 ILE A O 6
ATOM 9096 N N . PHE A 1 41 ? -7.034 -0.003 2.114 1.00 45.23 41 PHE A N 6
ATOM 9097 C CA . PHE A 1 41 ? -8.269 -0.365 1.429 1.00 63.43 41 PHE A CA 6
ATOM 9098 C C . PHE A 1 41 ? -8.521 -1.867 1.522 1.00 75.42 41 PHE A C 6
ATOM 9099 O O . PHE A 1 41 ? -7.731 -2.673 1.031 1.00 64.03 41 PHE A O 6
ATOM 9116 N N . PHE A 1 42 ? -9.629 -2.237 2.156 1.00 13.41 42 PHE A N 6
ATOM 9117 C CA . PHE A 1 42 ? -9.987 -3.641 2.316 1.00 63.42 42 PHE A CA 6
ATOM 9118 C C . PHE A 1 42 ? -10.918 -4.096 1.196 1.00 34.22 42 PHE A C 6
ATOM 9119 O O . PHE A 1 42 ? -12.097 -3.742 1.173 1.00 51.21 42 PHE A O 6
ATOM 9136 N N . TRP A 1 43 ? -10.381 -4.882 0.270 1.00 21.15 43 TRP A N 6
ATOM 9137 C CA . TRP A 1 43 ? -11.163 -5.385 -0.853 1.00 34.42 43 TRP A CA 6
ATOM 9138 C C . TRP A 1 43 ? -11.611 -6.822 -0.605 1.00 2.45 43 TRP A C 6
ATOM 9139 O O . TRP A 1 43 ? -10.813 -7.755 -0.699 1.00 3.34 43 TRP A O 6
ATOM 9160 N N . ILE A 1 44 ? -12.890 -6.992 -0.288 1.00 1.03 44 ILE A N 6
ATOM 9161 C CA . ILE A 1 44 ? -13.442 -8.316 -0.028 1.00 11.44 44 ILE A CA 6
ATOM 9162 C C . ILE A 1 44 ? -14.382 -8.749 -1.148 1.00 25.22 44 ILE A C 6
ATOM 9163 O O . ILE A 1 44 ? -15.439 -8.154 -1.350 1.00 71.35 44 ILE A O 6
ATOM 9179 N N . GLY A 1 45 ? -13.988 -9.792 -1.873 1.00 21.25 45 GLY A N 6
ATOM 9180 C CA . GLY A 1 45 ? -14.807 -10.290 -2.963 1.00 2.54 45 GLY A CA 6
ATOM 9181 C C . GLY A 1 45 ? -16.005 -11.079 -2.474 1.00 51.21 45 GLY A C 6
ATOM 9182 O O . GLY A 1 45 ? -16.390 -10.980 -1.309 1.00 32.52 45 GLY A O 6
ATOM 9186 N N . LYS A 1 46 ? -16.599 -11.864 -3.367 1.00 44.41 46 LYS A N 6
ATOM 9187 C CA . LYS A 1 46 ? -17.761 -12.673 -3.022 1.00 60.41 46 LYS A CA 6
ATOM 9188 C C . LYS A 1 46 ? -17.341 -14.081 -2.611 1.00 41.11 46 LYS A C 6
ATOM 9189 O O . LYS A 1 46 ? -17.975 -14.705 -1.761 1.00 61.24 46 LYS A O 6
ATOM 9208 N N . GLY A 1 47 ? -16.266 -14.575 -3.219 1.00 54.42 47 GLY A N 6
ATOM 9209 C CA . GLY A 1 47 ? -15.780 -15.904 -2.902 1.00 23.42 47 GLY A CA 6
ATOM 9210 C C . GLY A 1 47 ? -14.967 -15.934 -1.623 1.00 31.35 47 GLY A C 6
ATOM 9211 O O . GLY A 1 47 ? -14.959 -16.936 -0.908 1.00 13.14 47 GLY A O 6
ATOM 9215 N N . ALA A 1 48 ? -14.280 -14.834 -1.334 1.00 1.01 48 ALA A N 6
ATOM 9216 C CA . ALA A 1 48 ? -13.461 -14.738 -0.132 1.00 64.22 48 ALA A CA 6
ATOM 9217 C C . ALA A 1 48 ? -14.241 -15.180 1.101 1.00 32.20 48 ALA A C 6
ATOM 9218 O O . ALA A 1 48 ? -15.304 -14.638 1.402 1.00 61.35 48 ALA A O 6
ATOM 9225 N N . ASN A 1 49 ? -13.707 -16.168 1.811 1.00 24.32 49 ASN A N 6
ATOM 9226 C CA . ASN A 1 49 ? -14.355 -16.684 3.012 1.00 65.03 49 ASN A CA 6
ATOM 9227 C C . ASN A 1 49 ? -14.454 -15.603 4.084 1.00 43.25 49 ASN A C 6
ATOM 9228 O O . ASN A 1 49 ? -13.794 -14.568 3.997 1.00 52.41 49 ASN A O 6
ATOM 9239 N N . GLU A 1 50 ? -15.282 -15.852 5.093 1.00 1.01 50 GLU A N 6
ATOM 9240 C CA . GLU A 1 50 ? -15.467 -14.899 6.181 1.00 20.34 50 GLU A CA 6
ATOM 9241 C C . GLU A 1 50 ? -14.246 -14.875 7.097 1.00 51.35 50 GLU A C 6
ATOM 9242 O O . GLU A 1 50 ? -13.907 -13.839 7.669 1.00 31.22 50 GLU A O 6
ATOM 9254 N N . SER A 1 51 ? -13.590 -16.023 7.229 1.00 31.22 51 SER A N 6
ATOM 9255 C CA . SER A 1 51 ? -12.410 -16.136 8.078 1.00 44.52 51 SER A CA 6
ATOM 9256 C C . SER A 1 51 ? -11.203 -15.471 7.421 1.00 33.21 51 SER A C 6
ATOM 9257 O O . SER A 1 51 ? -10.447 -14.752 8.073 1.00 63.42 51 SER A O 6
ATOM 9265 N N . GLU A 1 52 ? -11.032 -15.718 6.126 1.00 23.21 52 GLU A N 6
ATOM 9266 C CA . GLU A 1 52 ? -9.917 -15.145 5.381 1.00 50.10 52 GLU A CA 6
ATOM 9267 C C . GLU A 1 52 ? -9.858 -13.632 5.569 1.00 1.30 52 GLU A C 6
ATOM 9268 O O . GLU A 1 52 ? -8.805 -13.073 5.876 1.00 24.13 52 GLU A O 6
ATOM 9280 N N . LYS A 1 53 ? -10.997 -12.973 5.382 1.00 63.33 53 LYS A N 6
ATOM 9281 C CA . LYS A 1 53 ? -11.077 -11.525 5.531 1.00 72.13 53 LYS A CA 6
ATOM 9282 C C . LYS A 1 53 ? -10.733 -11.105 6.956 1.00 11.20 53 LYS A C 6
ATOM 9283 O O . LYS A 1 53 ? -10.225 -10.007 7.183 1.00 30.40 53 LYS A O 6
ATOM 9302 N N . GLU A 1 54 ? -11.012 -11.986 7.912 1.00 52.32 54 GLU A N 6
ATOM 9303 C CA . GLU A 1 54 ? -10.731 -11.705 9.315 1.00 41.43 54 GLU A CA 6
ATOM 9304 C C . GLU A 1 54 ? -9.243 -11.867 9.614 1.00 14.44 54 GLU A C 6
ATOM 9305 O O . GLU A 1 54 ? -8.593 -10.942 10.101 1.00 33.22 54 GLU A O 6
ATOM 9317 N N . ALA A 1 55 ? -8.712 -13.049 9.320 1.00 1.32 55 ALA A N 6
ATOM 9318 C CA . ALA A 1 55 ? -7.302 -13.332 9.556 1.00 22.33 55 ALA A CA 6
ATOM 9319 C C . ALA A 1 55 ? -6.411 -12.410 8.731 1.00 63.42 55 ALA A C 6
ATOM 9320 O O . ALA A 1 55 ? -5.482 -11.796 9.255 1.00 32.23 55 ALA A O 6
ATOM 9327 N N . ALA A 1 56 ? -6.699 -12.319 7.437 1.00 71.23 56 ALA A N 6
ATOM 9328 C CA . ALA A 1 56 ? -5.924 -11.471 6.539 1.00 34.13 56 ALA A CA 6
ATOM 9329 C C . ALA A 1 56 ? -5.969 -10.014 6.986 1.00 13.21 56 ALA A C 6
ATOM 9330 O O . ALA A 1 56 ? -5.053 -9.241 6.708 1.00 70.03 56 ALA A O 6
ATOM 9337 N N . ALA A 1 57 ? -7.041 -9.645 7.680 1.00 73.13 57 ALA A N 6
ATOM 9338 C CA . ALA A 1 57 ? -7.205 -8.281 8.166 1.00 45.31 57 ALA A CA 6
ATOM 9339 C C . ALA A 1 57 ? -6.281 -8.005 9.348 1.00 75.10 57 ALA A C 6
ATOM 9340 O O . ALA A 1 57 ? -5.669 -6.941 9.433 1.00 22.42 57 ALA A O 6
ATOM 9347 N N . GLU A 1 58 ? -6.188 -8.970 10.258 1.00 51.04 58 GLU A N 6
ATOM 9348 C CA . GLU A 1 58 ? -5.340 -8.829 11.436 1.00 53.24 58 GLU A CA 6
ATOM 9349 C C . GLU A 1 58 ? -3.867 -8.975 11.066 1.00 1.42 58 GLU A C 6
ATOM 9350 O O . GLU A 1 58 ? -3.019 -8.214 11.534 1.00 41.42 58 GLU A O 6
ATOM 9362 N N . THR A 1 59 ? -3.569 -9.959 10.224 1.00 45.23 59 THR A N 6
ATOM 9363 C CA . THR A 1 59 ? -2.199 -10.207 9.792 1.00 3.43 59 THR A CA 6
ATOM 9364 C C . THR A 1 59 ? -1.556 -8.936 9.247 1.00 25.55 59 THR A C 6
ATOM 9365 O O . THR A 1 59 ? -0.355 -8.718 9.410 1.00 34.22 59 THR A O 6
ATOM 9376 N N . ALA A 1 60 ? -2.362 -8.101 8.601 1.00 63.04 60 ALA A N 6
ATOM 9377 C CA . ALA A 1 60 ? -1.871 -6.851 8.034 1.00 10.23 60 ALA A CA 6
ATOM 9378 C C . ALA A 1 60 ? -1.528 -5.848 9.131 1.00 32.41 60 ALA A C 6
ATOM 9379 O O . ALA A 1 60 ? -0.529 -5.136 9.042 1.00 1.21 60 ALA A O 6
ATOM 9386 N N . GLN A 1 61 ? -2.364 -5.799 10.164 1.00 62.24 61 GLN A N 6
ATOM 9387 C CA . GLN A 1 61 ? -2.149 -4.882 11.277 1.00 63.33 61 GLN A CA 6
ATOM 9388 C C . GLN A 1 61 ? -0.734 -5.020 11.830 1.00 71.11 61 GLN A C 6
ATOM 9389 O O . GLN A 1 61 ? -0.150 -4.051 12.314 1.00 74.10 61 GLN A O 6
ATOM 9403 N N . GLU A 1 62 ? -0.190 -6.231 11.755 1.00 42.43 62 GLU A N 6
ATOM 9404 C CA . GLU A 1 62 ? 1.156 -6.494 12.250 1.00 63.24 62 GLU A CA 6
ATOM 9405 C C . GLU A 1 62 ? 2.177 -5.598 11.554 1.00 11.11 62 GLU A C 6
ATOM 9406 O O . GLU A 1 62 ? 3.105 -5.091 12.184 1.00 2.12 62 GLU A O 6
ATOM 9418 N N . TYR A 1 63 ? 1.998 -5.408 10.252 1.00 61.03 63 TYR A N 6
ATOM 9419 C CA . TYR A 1 63 ? 2.904 -4.576 9.469 1.00 2.11 63 TYR A CA 6
ATOM 9420 C C . TYR A 1 63 ? 2.701 -3.098 9.790 1.00 24.35 63 TYR A C 6
ATOM 9421 O O . TYR A 1 63 ? 3.662 -2.332 9.878 1.00 71.02 63 TYR A O 6
ATOM 9439 N N . LEU A 1 64 ? 1.445 -2.705 9.966 1.00 32.13 64 LEU A N 6
ATOM 9440 C CA . LEU A 1 64 ? 1.113 -1.319 10.279 1.00 24.31 64 LEU A CA 6
ATOM 9441 C C . LEU A 1 64 ? 1.894 -0.834 11.496 1.00 4.01 64 LEU A C 6
ATOM 9442 O O . LEU A 1 64 ? 2.226 0.347 11.603 1.00 70.23 64 LEU A O 6
ATOM 9458 N N . ARG A 1 65 ? 2.187 -1.753 12.410 1.00 33.32 65 ARG A N 6
ATOM 9459 C CA . ARG A 1 65 ? 2.930 -1.419 13.619 1.00 31.32 65 ARG A CA 6
ATOM 9460 C C . ARG A 1 65 ? 4.209 -0.661 13.279 1.00 44.22 65 ARG A C 6
ATOM 9461 O O . ARG A 1 65 ? 4.673 0.174 14.055 1.00 24.14 65 ARG A O 6
ATOM 9482 N N . SER A 1 66 ? 4.775 -0.958 12.113 1.00 12.30 66 SER A N 6
ATOM 9483 C CA . SER A 1 66 ? 6.003 -0.307 11.672 1.00 60.35 66 SER A CA 6
ATOM 9484 C C . SER A 1 66 ? 5.823 1.206 11.608 1.00 44.44 66 SER A C 6
ATOM 9485 O O . SER A 1 66 ? 6.751 1.966 11.891 1.00 73.22 66 SER A O 6
ATOM 9493 N N . HIS A 1 67 ? 4.623 1.638 11.233 1.00 3.44 67 HIS A N 6
ATOM 9494 C CA . HIS A 1 67 ? 4.320 3.062 11.132 1.00 23.43 67 HIS A CA 6
ATOM 9495 C C . HIS A 1 67 ? 3.229 3.456 12.123 1.00 3.52 67 HIS A C 6
ATOM 9496 O O . HIS A 1 67 ? 2.036 3.391 11.828 1.00 32.44 67 HIS A O 6
ATOM 9510 N N . PRO A 1 68 ? 3.646 3.876 13.327 1.00 42.10 68 PRO A N 6
ATOM 9511 C CA . PRO A 1 68 ? 2.720 4.289 14.386 1.00 42.54 68 PRO A CA 6
ATOM 9512 C C . PRO A 1 68 ? 2.019 5.604 14.061 1.00 12.15 68 PRO A C 6
ATOM 9513 O O . PRO A 1 68 ? 1.997 6.040 12.911 1.00 12.03 68 PRO A O 6
ATOM 9524 N N . GLY A 1 69 ? 1.446 6.232 15.084 1.00 3.11 69 GLY A N 6
ATOM 9525 C CA . GLY A 1 69 ? 0.752 7.491 14.887 1.00 42.22 69 GLY A CA 6
ATOM 9526 C C . GLY A 1 69 ? -0.666 7.461 15.421 1.00 1.44 69 GLY A C 6
ATOM 9527 O O . GLY A 1 69 ? -1.216 6.392 15.683 1.00 64.52 69 GLY A O 6
ATOM 9531 N N . SER A 1 70 ? -1.260 8.639 15.586 1.00 5.30 70 SER A N 6
ATOM 9532 C CA . SER A 1 70 ? -2.621 8.744 16.098 1.00 3.35 70 SER A CA 6
ATOM 9533 C C . SER A 1 70 ? -3.603 9.051 14.972 1.00 31.32 70 SER A C 6
ATOM 9534 O O . SER A 1 70 ? -4.808 9.167 15.199 1.00 64.22 70 SER A O 6
ATOM 9542 N N . ARG A 1 71 ? -3.079 9.181 13.758 1.00 73.53 71 ARG A N 6
ATOM 9543 C CA . ARG A 1 71 ? -3.909 9.475 12.595 1.00 23.23 71 ARG A CA 6
ATOM 9544 C C . ARG A 1 71 ? -4.309 8.191 11.874 1.00 44.12 71 ARG A C 6
ATOM 9545 O O . ARG A 1 71 ? -4.665 8.215 10.695 1.00 25.55 71 ARG A O 6
ATOM 9566 N N . ASP A 1 72 ? -4.247 7.073 12.589 1.00 43.14 72 ASP A N 6
ATOM 9567 C CA . ASP A 1 72 ? -4.603 5.779 12.017 1.00 3.52 72 ASP A CA 6
ATOM 9568 C C . ASP A 1 72 ? -5.960 5.312 12.534 1.00 50.34 72 ASP A C 6
ATOM 9569 O O . ASP A 1 72 ? -6.604 4.453 11.930 1.00 41.45 72 ASP A O 6
ATOM 9578 N N . LEU A 1 73 ? -6.389 5.882 13.654 1.00 2.13 73 LEU A N 6
ATOM 9579 C CA . LEU A 1 73 ? -7.670 5.524 14.253 1.00 23.54 73 LEU A CA 6
ATOM 9580 C C . LEU A 1 73 ? -8.790 6.407 13.713 1.00 3.04 73 LEU A C 6
ATOM 9581 O O . LEU A 1 73 ? -9.828 5.912 13.274 1.00 24.40 73 LEU A O 6
ATOM 9597 N N . ASP A 1 74 ? -8.571 7.717 13.748 1.00 74.14 74 ASP A N 6
ATOM 9598 C CA . ASP A 1 74 ? -9.561 8.670 13.259 1.00 41.04 74 ASP A CA 6
ATOM 9599 C C . ASP A 1 74 ? -9.961 8.349 11.822 1.00 60.01 74 ASP A C 6
ATOM 9600 O O . ASP A 1 74 ? -11.069 8.666 11.389 1.00 74.45 74 ASP A O 6
ATOM 9609 N N . THR A 1 75 ? -9.050 7.719 11.086 1.00 35.10 75 THR A N 6
ATOM 9610 C CA . THR A 1 75 ? -9.307 7.357 9.698 1.00 61.02 75 THR A CA 6
ATOM 9611 C C . THR A 1 75 ? -9.514 5.854 9.551 1.00 64.14 75 THR A C 6
ATOM 9612 O O . THR A 1 75 ? -8.566 5.086 9.385 1.00 63.11 75 THR A O 6
ATOM 9623 N N . PRO A 1 76 ? -10.782 5.421 9.611 1.00 2.44 76 PRO A N 6
ATOM 9624 C CA . PRO A 1 76 ? -11.142 4.006 9.486 1.00 54.13 76 PRO A CA 6
ATOM 9625 C C . PRO A 1 76 ? -10.926 3.476 8.072 1.00 12.13 76 PRO A C 6
ATOM 9626 O O . PRO A 1 76 ? -10.839 4.248 7.117 1.00 74.13 76 PRO A O 6
ATOM 9637 N N . ILE A 1 77 ? -10.841 2.156 7.947 1.00 4.10 77 ILE A N 6
ATOM 9638 C CA . ILE A 1 77 ? -10.636 1.524 6.650 1.00 52.14 77 ILE A CA 6
ATOM 9639 C C . ILE A 1 77 ? -11.906 1.576 5.807 1.00 41.24 77 ILE A C 6
ATOM 9640 O O . ILE A 1 77 ? -13.009 1.379 6.316 1.00 75.42 77 ILE A O 6
ATOM 9656 N N . ILE A 1 78 ? -11.741 1.842 4.515 1.00 35.41 78 ILE A N 6
ATOM 9657 C CA . ILE A 1 78 ? -12.874 1.916 3.601 1.00 53.41 78 ILE A CA 6
ATOM 9658 C C . ILE A 1 78 ? -13.237 0.537 3.061 1.00 11.21 78 ILE A C 6
ATOM 9659 O O . ILE A 1 78 ? -12.573 0.015 2.166 1.00 60.51 78 ILE A O 6
ATOM 9675 N N . VAL A 1 79 ? -14.297 -0.047 3.610 1.00 30.35 79 VAL A N 6
ATOM 9676 C CA . VAL A 1 79 ? -14.751 -1.365 3.182 1.00 20.14 79 VAL A CA 6
ATOM 9677 C C . VAL A 1 79 ? -15.158 -1.356 1.713 1.00 1.32 79 VAL A C 6
ATOM 9678 O O . VAL A 1 79 ? -15.678 -0.361 1.208 1.00 10.32 79 VAL A O 6
ATOM 9691 N N . VAL A 1 80 ? -14.918 -2.471 1.031 1.00 20.22 80 VAL A N 6
ATOM 9692 C CA . VAL A 1 80 ? -15.261 -2.593 -0.381 1.00 1.23 80 VAL A CA 6
ATOM 9693 C C . VAL A 1 80 ? -15.970 -3.913 -0.662 1.00 43.24 80 VAL A C 6
ATOM 9694 O O . VAL A 1 80 ? -15.569 -4.965 -0.164 1.00 4.30 80 VAL A O 6
ATOM 9707 N N . LYS A 1 81 ? -17.026 -3.851 -1.466 1.00 14.25 81 LYS A N 6
ATOM 9708 C CA . LYS A 1 81 ? -17.792 -5.041 -1.817 1.00 20.04 81 LYS A CA 6
ATOM 9709 C C . LYS A 1 81 ? -17.407 -5.546 -3.204 1.00 31.15 81 LYS A C 6
ATOM 9710 O O . LYS A 1 81 ? -16.775 -4.831 -3.980 1.00 51.23 81 LYS A O 6
ATOM 9729 N N . GLN A 1 82 ? -17.794 -6.781 -3.507 1.00 44.00 82 GLN A N 6
ATOM 9730 C CA . GLN A 1 82 ? -17.489 -7.380 -4.801 1.00 41.00 82 GLN A CA 6
ATOM 9731 C C . GLN A 1 82 ? -18.419 -6.841 -5.883 1.00 44.50 82 GLN A C 6
ATOM 9732 O O . GLN A 1 82 ? -19.622 -7.095 -5.865 1.00 60.52 82 GLN A O 6
ATOM 9746 N N . GLY A 1 83 ? -17.852 -6.093 -6.825 1.00 5.51 83 GLY A N 6
ATOM 9747 C CA . GLY A 1 83 ? -18.644 -5.528 -7.901 1.00 74.45 83 GLY A CA 6
ATOM 9748 C C . GLY A 1 83 ? -18.550 -4.017 -7.961 1.00 2.34 83 GLY A C 6
ATOM 9749 O O . GLY A 1 83 ? -19.350 -3.363 -8.630 1.00 12.13 83 GLY A O 6
ATOM 9753 N N . PHE A 1 84 ? -17.570 -3.459 -7.257 1.00 42.23 84 PHE A N 6
ATOM 9754 C CA . PHE A 1 84 ? -17.375 -2.014 -7.230 1.00 50.13 84 PHE A CA 6
ATOM 9755 C C . PHE A 1 84 ? -15.890 -1.665 -7.250 1.00 43.15 84 PHE A C 6
ATOM 9756 O O . PHE A 1 84 ? -15.170 -1.914 -6.284 1.00 15.24 84 PHE A O 6
ATOM 9773 N N . GLU A 1 85 ? -15.438 -1.088 -8.360 1.00 15.43 85 GLU A N 6
ATOM 9774 C CA . GLU A 1 85 ? -14.039 -0.706 -8.506 1.00 42.24 85 GLU A CA 6
ATOM 9775 C C . GLU A 1 85 ? -13.906 0.797 -8.735 1.00 41.12 85 GLU A C 6
ATOM 9776 O O . GLU A 1 85 ? -13.922 1.282 -9.867 1.00 15.24 85 GLU A O 6
ATOM 9788 N N . PRO A 1 86 ? -13.771 1.553 -7.635 1.00 74.13 86 PRO A N 6
ATOM 9789 C CA . PRO A 1 86 ? -13.633 3.011 -7.689 1.00 51.31 86 PRO A CA 6
ATOM 9790 C C . PRO A 1 86 ? -12.292 3.445 -8.270 1.00 41.44 86 PRO A C 6
ATOM 9791 O O . PRO A 1 86 ? -11.260 2.808 -8.058 1.00 34.13 86 PRO A O 6
ATOM 9802 N N . PRO A 1 87 ? -12.304 4.556 -9.022 1.00 5.30 87 PRO A N 6
ATOM 9803 C CA . PRO A 1 87 ? -11.095 5.101 -9.649 1.00 33.24 87 PRO A CA 6
ATOM 9804 C C . PRO A 1 87 ? -10.125 5.684 -8.627 1.00 11.20 87 PRO A C 6
ATOM 9805 O O . PRO A 1 87 ? -8.956 5.923 -8.931 1.00 2.11 87 PRO A O 6
ATOM 9816 N N . THR A 1 88 ? -10.617 5.912 -7.413 1.00 31.30 88 THR A N 6
ATOM 9817 C CA . THR A 1 88 ? -9.794 6.468 -6.347 1.00 21.24 88 THR A CA 6
ATOM 9818 C C . THR A 1 88 ? -8.818 5.429 -5.807 1.00 21.33 88 THR A C 6
ATOM 9819 O O . THR A 1 88 ? -7.625 5.698 -5.662 1.00 53.44 88 THR A O 6
ATOM 9830 N N . PHE A 1 89 ? -9.331 4.239 -5.510 1.00 53.32 89 PHE A N 6
ATOM 9831 C CA . PHE A 1 89 ? -8.504 3.159 -4.986 1.00 32.14 89 PHE A CA 6
ATOM 9832 C C . PHE A 1 89 ? -7.453 2.734 -6.007 1.00 32.52 89 PHE A C 6
ATOM 9833 O O . PHE A 1 89 ? -6.276 2.585 -5.679 1.00 5.03 89 PHE A O 6
ATOM 9850 N N . THR A 1 90 ? -7.888 2.538 -7.248 1.00 44.10 90 THR A N 6
ATOM 9851 C CA . THR A 1 90 ? -6.986 2.128 -8.318 1.00 15.15 90 THR A CA 6
ATOM 9852 C C . THR A 1 90 ? -5.758 3.028 -8.376 1.00 44.23 90 THR A C 6
ATOM 9853 O O . THR A 1 90 ? -4.656 2.572 -8.677 1.00 64.24 90 THR A O 6
ATOM 9864 N N . GLY A 1 91 ? -5.954 4.311 -8.086 1.00 34.24 91 GLY A N 6
ATOM 9865 C CA . GLY A 1 91 ? -4.852 5.255 -8.111 1.00 34.33 91 GLY A CA 6
ATOM 9866 C C . GLY A 1 91 ? -3.704 4.829 -7.218 1.00 62.30 91 GLY A C 6
ATOM 9867 O O . GLY A 1 91 ? -2.568 5.266 -7.405 1.00 74.14 91 GLY A O 6
ATOM 9871 N N . TRP A 1 92 ? -3.999 3.975 -6.244 1.00 42.32 92 TRP A N 6
ATOM 9872 C CA . TRP A 1 92 ? -2.981 3.492 -5.318 1.00 34.23 92 TRP A CA 6
ATOM 9873 C C . TRP A 1 92 ? -2.049 2.499 -6.003 1.00 44.30 92 TRP A C 6
ATOM 9874 O O . TRP A 1 92 ? -0.920 2.286 -5.560 1.00 43.13 92 TRP A O 6
ATOM 9895 N N . PHE A 1 93 ? -2.527 1.895 -7.086 1.00 21.14 93 PHE A N 6
ATOM 9896 C CA . PHE A 1 93 ? -1.735 0.924 -7.832 1.00 31.23 93 PHE A CA 6
ATOM 9897 C C . PHE A 1 93 ? -0.698 1.624 -8.706 1.00 34.24 93 PHE A C 6
ATOM 9898 O O . PHE A 1 93 ? -0.698 2.848 -8.826 1.00 53.54 93 PHE A O 6
ATOM 9915 N N . MET A 1 94 ? 0.184 0.837 -9.312 1.00 72.43 94 MET A N 6
ATOM 9916 C CA . MET A 1 94 ? 1.226 1.380 -10.176 1.00 12.23 94 MET A CA 6
ATOM 9917 C C . MET A 1 94 ? 0.674 1.693 -11.563 1.00 61.31 94 MET A C 6
ATOM 9918 O O . MET A 1 94 ? 1.292 2.423 -12.337 1.00 0.32 94 MET A O 6
ATOM 9932 N N . ALA A 1 95 ? -0.492 1.134 -11.871 1.00 0.21 95 ALA A N 6
ATOM 9933 C CA . ALA A 1 95 ? -1.127 1.355 -13.164 1.00 40.02 95 ALA A CA 6
ATOM 9934 C C . ALA A 1 95 ? -2.373 2.223 -13.023 1.00 30.40 95 ALA A C 6
ATOM 9935 O O . ALA A 1 95 ? -3.394 1.778 -12.498 1.00 2.24 95 ALA A O 6
ATOM 9942 N N . TRP A 1 96 ? -2.282 3.461 -13.494 1.00 32.10 96 TRP A N 6
ATOM 9943 C CA . TRP A 1 96 ? -3.403 4.391 -13.419 1.00 51.11 96 TRP A CA 6
ATOM 9944 C C . TRP A 1 96 ? -4.663 3.774 -14.015 1.00 53.15 96 TRP A C 6
ATOM 9945 O O . TRP A 1 96 ? -4.593 2.803 -14.769 1.00 33.11 96 TRP A O 6
ATOM 9966 N N . ASP A 1 97 ? -5.814 4.343 -13.674 1.00 50.42 97 ASP A N 6
ATOM 9967 C CA . ASP A 1 97 ? -7.090 3.849 -14.178 1.00 14.34 97 ASP A CA 6
ATOM 9968 C C . ASP A 1 97 ? -7.760 4.887 -15.073 1.00 11.43 97 ASP A C 6
ATOM 9969 O O . ASP A 1 97 ? -7.767 6.083 -14.780 1.00 12.30 97 ASP A O 6
ATOM 9978 N N . PRO A 1 98 ? -8.336 4.422 -16.191 1.00 61.20 98 PRO A N 6
ATOM 9979 C CA . PRO A 1 98 ? -9.018 5.293 -17.152 1.00 53.40 98 PRO A CA 6
ATOM 9980 C C . PRO A 1 98 ? -10.322 5.858 -16.598 1.00 73.35 98 PRO A C 6
ATOM 9981 O O . PRO A 1 98 ? -10.932 6.744 -17.199 1.00 61.42 98 PRO A O 6
ATOM 9992 N N . LEU A 1 99 ? -10.745 5.340 -15.450 1.00 51.44 99 LEU A N 6
ATOM 9993 C CA . LEU A 1 99 ? -11.978 5.793 -14.815 1.00 4.41 99 LEU A CA 6
ATOM 9994 C C . LEU A 1 99 ? -11.705 6.955 -13.865 1.00 12.14 99 LEU A C 6
ATOM 9995 O O . LEU A 1 99 ? -12.570 7.343 -13.079 1.00 14.13 99 LEU A O 6
ATOM 10011 N N . CYS A 1 100 ? -10.499 7.507 -13.944 1.00 35.22 100 CYS A N 6
ATOM 10012 C CA . CYS A 1 100 ? -10.113 8.626 -13.092 1.00 33.25 100 CYS A CA 6
ATOM 10013 C C . CYS A 1 100 ? -10.880 9.888 -13.471 1.00 51.42 100 CYS A C 6
ATOM 10014 O O . CYS A 1 100 ? -10.911 10.859 -12.715 1.00 23.14 100 CYS A O 6
ATOM 10022 N N . TRP A 1 101 ? -11.496 9.868 -14.648 1.00 12.45 101 TRP A N 6
ATOM 10023 C CA . TRP A 1 101 ? -12.262 11.013 -15.129 1.00 22.14 101 TRP A CA 6
ATOM 10024 C C . TRP A 1 101 ? -13.725 10.903 -14.713 1.00 63.53 101 TRP A C 6
ATOM 10025 O O . TRP A 1 101 ? -14.578 11.635 -15.213 1.00 53.12 101 TRP A O 6
ATOM 10046 N N . SER A 1 102 ? -14.007 9.983 -13.796 1.00 74.12 102 SER A N 6
ATOM 10047 C CA . SER A 1 102 ? -15.369 9.775 -13.317 1.00 24.24 102 SER A CA 6
ATOM 10048 C C . SER A 1 102 ? -15.854 10.982 -12.519 1.00 71.43 102 SER A C 6
ATOM 10049 O O . SER A 1 102 ? -17.043 11.107 -12.224 1.00 23.23 102 SER A O 6
ATOM 10057 N N . ASP A 1 103 ? -14.926 11.867 -12.175 1.00 2.14 103 ASP A N 6
ATOM 10058 C CA . ASP A 1 103 ? -15.258 13.065 -11.412 1.00 44.24 103 ASP A CA 6
ATOM 10059 C C . ASP A 1 103 ? -15.581 14.230 -12.344 1.00 24.45 103 ASP A C 6
ATOM 10060 O O . ASP A 1 103 ? -16.435 15.062 -12.039 1.00 41.11 103 ASP A O 6
ATOM 10069 N N . ARG A 1 104 ? -14.891 14.282 -13.479 1.00 31.25 104 ARG A N 6
ATOM 10070 C CA . ARG A 1 104 ? -15.103 15.345 -14.453 1.00 10.31 104 ARG A CA 6
ATOM 10071 C C . ARG A 1 104 ? -16.559 15.383 -14.909 1.00 63.41 104 ARG A C 6
ATOM 10072 O O . ARG A 1 104 ? -17.067 16.428 -15.314 1.00 15.23 104 ARG A O 6
ATOM 10093 N N . LYS A 1 105 ? -17.224 14.234 -14.842 1.00 10.54 105 LYS A N 6
ATOM 10094 C CA . LYS A 1 105 ? -18.621 14.134 -15.246 1.00 52.34 105 LYS A CA 6
ATOM 10095 C C . LYS A 1 105 ? -19.550 14.471 -14.084 1.00 21.50 105 LYS A C 6
ATOM 10096 O O . LYS A 1 105 ? -20.717 14.805 -14.286 1.00 50.24 105 LYS A O 6
ATOM 10115 N N . SER A 1 106 ? -19.024 14.381 -12.867 1.00 25.43 106 SER A N 6
ATOM 10116 C CA . SER A 1 106 ? -19.806 14.673 -11.672 1.00 14.22 106 SER A CA 6
ATOM 10117 C C . SER A 1 106 ? -19.808 16.170 -11.376 1.00 72.05 106 SER A C 6
ATOM 10118 O O . SER A 1 106 ? -19.346 16.974 -12.186 1.00 2.41 106 SER A O 6
ATOM 10126 N N . TYR A 1 107 ? -20.332 16.536 -10.212 1.00 24.12 107 TYR A N 6
ATOM 10127 C CA . TYR A 1 107 ? -20.397 17.936 -9.809 1.00 65.21 107 TYR A CA 6
ATOM 10128 C C . TYR A 1 107 ? -20.729 18.061 -8.325 1.00 42.14 107 TYR A C 6
ATOM 10129 O O . TYR A 1 107 ? -20.324 17.228 -7.516 1.00 42.14 107 TYR A O 6
ATOM 10147 N N . PRO A 1 1 ? 2.683 -0.400 -0.405 1.00 35.45 1 PRO A N 7
ATOM 10148 C CA . PRO A 1 1 ? 2.227 -0.299 -1.794 1.00 71.22 1 PRO A CA 7
ATOM 10149 C C . PRO A 1 1 ? 2.153 -1.659 -2.480 1.00 53.13 1 PRO A C 7
ATOM 10150 O O . PRO A 1 1 ? 2.235 -1.752 -3.705 1.00 50.12 1 PRO A O 7
ATOM 10161 N N . ARG A 1 2 ? 1.996 -2.711 -1.683 1.00 43.15 2 ARG A N 7
ATOM 10162 C CA . ARG A 1 2 ? 1.912 -4.066 -2.215 1.00 12.02 2 ARG A CA 7
ATOM 10163 C C . ARG A 1 2 ? 0.596 -4.726 -1.813 1.00 62.31 2 ARG A C 7
ATOM 10164 O O . ARG A 1 2 ? -0.173 -4.174 -1.025 1.00 21.20 2 ARG A O 7
ATOM 10185 N N . LEU A 1 3 ? 0.343 -5.910 -2.360 1.00 24.20 3 LEU A N 7
ATOM 10186 C CA . LEU A 1 3 ? -0.880 -6.647 -2.059 1.00 44.53 3 LEU A CA 7
ATOM 10187 C C . LEU A 1 3 ? -0.595 -7.814 -1.119 1.00 54.25 3 LEU A C 7
ATOM 10188 O O . LEU A 1 3 ? 0.556 -8.082 -0.777 1.00 22.25 3 LEU A O 7
ATOM 10204 N N . PHE A 1 4 ? -1.652 -8.506 -0.708 1.00 34.21 4 PHE A N 7
ATOM 10205 C CA . PHE A 1 4 ? -1.517 -9.646 0.191 1.00 24.14 4 PHE A CA 7
ATOM 10206 C C . PHE A 1 4 ? -2.675 -10.623 0.010 1.00 64.03 4 PHE A C 7
ATOM 10207 O O . PHE A 1 4 ? -3.784 -10.382 0.485 1.00 44.41 4 PHE A O 7
ATOM 10224 N N . GLU A 1 5 ? -2.407 -11.726 -0.682 1.00 32.41 5 GLU A N 7
ATOM 10225 C CA . GLU A 1 5 ? -3.427 -12.739 -0.928 1.00 32.13 5 GLU A CA 7
ATOM 10226 C C . GLU A 1 5 ? -3.442 -13.778 0.190 1.00 75.34 5 GLU A C 7
ATOM 10227 O O . GLU A 1 5 ? -2.506 -14.565 0.333 1.00 61.23 5 GLU A O 7
ATOM 10239 N N . CYS A 1 6 ? -4.511 -13.774 0.979 1.00 71.14 6 CYS A N 7
ATOM 10240 C CA . CYS A 1 6 ? -4.649 -14.715 2.085 1.00 63.14 6 CYS A CA 7
ATOM 10241 C C . CYS A 1 6 ? -5.976 -15.462 2.001 1.00 12.54 6 CYS A C 7
ATOM 10242 O O . CYS A 1 6 ? -7.041 -14.879 2.206 1.00 31.35 6 CYS A O 7
ATOM 10250 N N . SER A 1 7 ? -5.905 -16.754 1.698 1.00 44.55 7 SER A N 7
ATOM 10251 C CA . SER A 1 7 ? -7.101 -17.579 1.581 1.00 11.15 7 SER A CA 7
ATOM 10252 C C . SER A 1 7 ? -6.883 -18.945 2.225 1.00 72.01 7 SER A C 7
ATOM 10253 O O . SER A 1 7 ? -5.752 -19.412 2.347 1.00 22.03 7 SER A O 7
ATOM 10261 N N . ASN A 1 8 ? -7.976 -19.580 2.634 1.00 35.34 8 ASN A N 7
ATOM 10262 C CA . ASN A 1 8 ? -7.906 -20.893 3.266 1.00 12.12 8 ASN A CA 7
ATOM 10263 C C . ASN A 1 8 ? -8.065 -22.003 2.232 1.00 23.52 8 ASN A C 7
ATOM 10264 O O . ASN A 1 8 ? -8.870 -21.896 1.307 1.00 14.14 8 ASN A O 7
ATOM 10275 N N . LYS A 1 9 ? -7.291 -23.071 2.395 1.00 22.24 9 LYS A N 7
ATOM 10276 C CA . LYS A 1 9 ? -7.345 -24.204 1.479 1.00 52.44 9 LYS A CA 7
ATOM 10277 C C . LYS A 1 9 ? -8.619 -25.016 1.692 1.00 43.42 9 LYS A C 7
ATOM 10278 O O . LYS A 1 9 ? -9.415 -25.195 0.770 1.00 55.30 9 LYS A O 7
ATOM 10297 N N . THR A 1 10 ? -8.806 -25.504 2.914 1.00 60.51 10 THR A N 7
ATOM 10298 C CA . THR A 1 10 ? -9.983 -26.297 3.248 1.00 4.11 10 THR A CA 7
ATOM 10299 C C . THR A 1 10 ? -10.570 -25.871 4.589 1.00 65.10 10 THR A C 7
ATOM 10300 O O . THR A 1 10 ? -11.742 -25.509 4.678 1.00 42.35 10 THR A O 7
ATOM 10311 N N . GLY A 1 11 ? -9.746 -25.917 5.632 1.00 42.32 11 GLY A N 7
ATOM 10312 C CA . GLY A 1 11 ? -10.202 -25.532 6.955 1.00 61.22 11 GLY A CA 7
ATOM 10313 C C . GLY A 1 11 ? -9.207 -24.644 7.676 1.00 71.43 11 GLY A C 7
ATOM 10314 O O . GLY A 1 11 ? -9.428 -24.257 8.823 1.00 31.53 11 GLY A O 7
ATOM 10318 N N . ARG A 1 12 ? -8.108 -24.322 7.002 1.00 4.03 12 ARG A N 7
ATOM 10319 C CA . ARG A 1 12 ? -7.074 -23.477 7.587 1.00 3.42 12 ARG A CA 7
ATOM 10320 C C . ARG A 1 12 ? -6.803 -22.260 6.706 1.00 32.43 12 ARG A C 7
ATOM 10321 O O . ARG A 1 12 ? -6.718 -22.373 5.483 1.00 35.12 12 ARG A O 7
ATOM 10342 N N . PHE A 1 13 ? -6.669 -21.098 7.336 1.00 20.14 13 PHE A N 7
ATOM 10343 C CA . PHE A 1 13 ? -6.410 -19.860 6.610 1.00 24.32 13 PHE A CA 7
ATOM 10344 C C . PHE A 1 13 ? -4.916 -19.682 6.356 1.00 3.32 13 PHE A C 7
ATOM 10345 O O . PHE A 1 13 ? -4.088 -19.969 7.222 1.00 12.12 13 PHE A O 7
ATOM 10362 N N . LEU A 1 14 ? -4.578 -19.206 5.163 1.00 65.23 14 LEU A N 7
ATOM 10363 C CA . LEU A 1 14 ? -3.183 -18.989 4.793 1.00 72.14 14 LEU A CA 7
ATOM 10364 C C . LEU A 1 14 ? -2.932 -17.524 4.452 1.00 10.44 14 LEU A C 7
ATOM 10365 O O . LEU A 1 14 ? -3.680 -16.917 3.686 1.00 0.03 14 LEU A O 7
ATOM 10381 N N . ALA A 1 15 ? -1.873 -16.962 5.026 1.00 41.53 15 ALA A N 7
ATOM 10382 C CA . ALA A 1 15 ? -1.520 -15.569 4.780 1.00 55.31 15 ALA A CA 7
ATOM 10383 C C . ALA A 1 15 ? -0.278 -15.464 3.903 1.00 44.44 15 ALA A C 7
ATOM 10384 O O . ALA A 1 15 ? 0.792 -15.959 4.260 1.00 11.53 15 ALA A O 7
ATOM 10391 N N . THR A 1 16 ? -0.425 -14.816 2.751 1.00 62.22 16 THR A N 7
ATOM 10392 C CA . THR A 1 16 ? 0.685 -14.648 1.821 1.00 1.24 16 THR A CA 7
ATOM 10393 C C . THR A 1 16 ? 0.755 -13.216 1.302 1.00 22.32 16 THR A C 7
ATOM 10394 O O . THR A 1 16 ? -0.246 -12.501 1.291 1.00 31.32 16 THR A O 7
ATOM 10405 N N . GLU A 1 17 ? 1.944 -12.805 0.872 1.00 20.12 17 GLU A N 7
ATOM 10406 C CA . GLU A 1 17 ? 2.143 -11.458 0.352 1.00 41.44 17 GLU A CA 7
ATOM 10407 C C . GLU A 1 17 ? 2.336 -11.482 -1.162 1.00 22.11 17 GLU A C 7
ATOM 10408 O O . GLU A 1 17 ? 2.903 -12.428 -1.711 1.00 10.35 17 GLU A O 7
ATOM 10420 N N . ILE A 1 18 ? 1.860 -10.437 -1.830 1.00 5.30 18 ILE A N 7
ATOM 10421 C CA . ILE A 1 18 ? 1.981 -10.338 -3.279 1.00 50.22 18 ILE A CA 7
ATOM 10422 C C . ILE A 1 18 ? 2.482 -8.959 -3.696 1.00 65.44 18 ILE A C 7
ATOM 10423 O O . ILE A 1 18 ? 1.809 -7.951 -3.483 1.00 23.13 18 ILE A O 7
ATOM 10439 N N . VAL A 1 19 ? 3.669 -8.923 -4.295 1.00 20.54 19 VAL A N 7
ATOM 10440 C CA . VAL A 1 19 ? 4.260 -7.669 -4.745 1.00 63.21 19 VAL A CA 7
ATOM 10441 C C . VAL A 1 19 ? 3.244 -6.824 -5.504 1.00 51.05 19 VAL A C 7
ATOM 10442 O O . VAL A 1 19 ? 2.333 -7.353 -6.142 1.00 22.54 19 VAL A O 7
ATOM 10455 N N . ASP A 1 20 ? 3.406 -5.507 -5.433 1.00 21.53 20 ASP A N 7
ATOM 10456 C CA . ASP A 1 20 ? 2.503 -4.588 -6.115 1.00 4.51 20 ASP A CA 7
ATOM 10457 C C . ASP A 1 20 ? 2.208 -5.067 -7.533 1.00 21.24 20 ASP A C 7
ATOM 10458 O O . ASP A 1 20 ? 2.981 -4.817 -8.458 1.00 1.34 20 ASP A O 7
ATOM 10467 N N . PHE A 1 21 ? 1.085 -5.759 -7.696 1.00 23.01 21 PHE A N 7
ATOM 10468 C CA . PHE A 1 21 ? 0.689 -6.276 -9.000 1.00 53.05 21 PHE A CA 7
ATOM 10469 C C . PHE A 1 21 ? -0.511 -5.508 -9.548 1.00 43.11 21 PHE A C 7
ATOM 10470 O O . PHE A 1 21 ? -1.060 -4.631 -8.880 1.00 24.01 21 PHE A O 7
ATOM 10487 N N . THR A 1 22 ? -0.913 -5.843 -10.770 1.00 61.31 22 THR A N 7
ATOM 10488 C CA . THR A 1 22 ? -2.045 -5.185 -11.409 1.00 73.45 22 THR A CA 7
ATOM 10489 C C . THR A 1 22 ? -3.317 -6.012 -11.260 1.00 74.04 22 THR A C 7
ATOM 10490 O O . THR A 1 22 ? -3.303 -7.086 -10.659 1.00 12.52 22 THR A O 7
ATOM 10501 N N . GLN A 1 23 ? -4.415 -5.505 -11.812 1.00 71.13 23 GLN A N 7
ATOM 10502 C CA . GLN A 1 23 ? -5.696 -6.198 -11.740 1.00 21.21 23 GLN A CA 7
ATOM 10503 C C . GLN A 1 23 ? -5.660 -7.494 -12.544 1.00 51.40 23 GLN A C 7
ATOM 10504 O O . GLN A 1 23 ? -6.480 -8.388 -12.335 1.00 61.13 23 GLN A O 7
ATOM 10518 N N . ASP A 1 24 ? -4.706 -7.587 -13.464 1.00 10.04 24 ASP A N 7
ATOM 10519 C CA . ASP A 1 24 ? -4.563 -8.774 -14.299 1.00 41.41 24 ASP A CA 7
ATOM 10520 C C . ASP A 1 24 ? -4.390 -10.024 -13.442 1.00 53.13 24 ASP A C 7
ATOM 10521 O O . ASP A 1 24 ? -5.052 -11.038 -13.666 1.00 3.10 24 ASP A O 7
ATOM 10530 N N . ASP A 1 25 ? -3.497 -9.944 -12.462 1.00 71.42 25 ASP A N 7
ATOM 10531 C CA . ASP A 1 25 ? -3.237 -11.069 -11.571 1.00 72.55 25 ASP A CA 7
ATOM 10532 C C . ASP A 1 25 ? -4.325 -11.183 -10.508 1.00 70.31 25 ASP A C 7
ATOM 10533 O O . ASP A 1 25 ? -4.386 -12.168 -9.770 1.00 52.31 25 ASP A O 7
ATOM 10542 N N . LEU A 1 26 ? -5.181 -10.170 -10.434 1.00 71.22 26 LEU A N 7
ATOM 10543 C CA . LEU A 1 26 ? -6.267 -10.156 -9.460 1.00 41.40 26 LEU A CA 7
ATOM 10544 C C . LEU A 1 26 ? -7.219 -11.325 -9.689 1.00 13.14 26 LEU A C 7
ATOM 10545 O O . LEU A 1 26 ? -8.061 -11.286 -10.586 1.00 34.41 26 LEU A O 7
ATOM 10561 N N . ASP A 1 27 ? -7.082 -12.362 -8.870 1.00 5.00 27 ASP A N 7
ATOM 10562 C CA . ASP A 1 27 ? -7.932 -13.542 -8.980 1.00 41.54 27 ASP A CA 7
ATOM 10563 C C . ASP A 1 27 ? -9.407 -13.153 -8.953 1.00 43.43 27 ASP A C 7
ATOM 10564 O O . ASP A 1 27 ? -9.747 -11.989 -8.743 1.00 33.11 27 ASP A O 7
ATOM 10573 N N . GLU A 1 28 ? -10.277 -14.135 -9.169 1.00 4.44 28 GLU A N 7
ATOM 10574 C CA . GLU A 1 28 ? -11.715 -13.893 -9.171 1.00 23.55 28 GLU A CA 7
ATOM 10575 C C . GLU A 1 28 ? -12.195 -13.459 -7.789 1.00 34.01 28 GLU A C 7
ATOM 10576 O O . GLU A 1 28 ? -12.635 -12.325 -7.601 1.00 62.43 28 GLU A O 7
ATOM 10588 N N . ASN A 1 29 ? -12.109 -14.370 -6.825 1.00 64.11 29 ASN A N 7
ATOM 10589 C CA . ASN A 1 29 ? -12.535 -14.082 -5.461 1.00 35.34 29 ASN A CA 7
ATOM 10590 C C . ASN A 1 29 ? -11.426 -14.404 -4.464 1.00 43.42 29 ASN A C 7
ATOM 10591 O O . ASN A 1 29 ? -11.175 -15.568 -4.152 1.00 55.03 29 ASN A O 7
ATOM 10602 N N . ASP A 1 30 ? -10.764 -13.364 -3.968 1.00 54.22 30 ASP A N 7
ATOM 10603 C CA . ASP A 1 30 ? -9.682 -13.534 -3.006 1.00 33.44 30 ASP A CA 7
ATOM 10604 C C . ASP A 1 30 ? -9.632 -12.362 -2.031 1.00 34.14 30 ASP A C 7
ATOM 10605 O O . ASP A 1 30 ? -10.270 -11.332 -2.249 1.00 45.43 30 ASP A O 7
ATOM 10614 N N . VAL A 1 31 ? -8.872 -12.527 -0.953 1.00 21.10 31 VAL A N 7
ATOM 10615 C CA . VAL A 1 31 ? -8.739 -11.483 0.056 1.00 63.01 31 VAL A CA 7
ATOM 10616 C C . VAL A 1 31 ? -7.418 -10.736 -0.097 1.00 33.41 31 VAL A C 7
ATOM 10617 O O . VAL A 1 31 ? -6.352 -11.269 0.212 1.00 73.53 31 VAL A O 7
ATOM 10630 N N . TYR A 1 32 ? -7.497 -9.499 -0.575 1.00 24.44 32 TYR A N 7
ATOM 10631 C CA . TYR A 1 32 ? -6.307 -8.679 -0.771 1.00 33.05 32 TYR A CA 7
ATOM 10632 C C . TYR A 1 32 ? -6.246 -7.554 0.258 1.00 21.02 32 TYR A C 7
ATOM 10633 O O . TYR A 1 32 ? -7.246 -7.227 0.898 1.00 11.43 32 TYR A O 7
ATOM 10651 N N . LEU A 1 33 ? -5.065 -6.965 0.411 1.00 30.33 33 LEU A N 7
ATOM 10652 C CA . LEU A 1 33 ? -4.871 -5.875 1.361 1.00 21.55 33 LEU A CA 7
ATOM 10653 C C . LEU A 1 33 ? -3.917 -4.826 0.799 1.00 32.22 33 LEU A C 7
ATOM 10654 O O . LEU A 1 33 ? -2.725 -5.083 0.628 1.00 22.44 33 LEU A O 7
ATOM 10670 N N . LEU A 1 34 ? -4.449 -3.643 0.515 1.00 12.41 34 LEU A N 7
ATOM 10671 C CA . LEU A 1 34 ? -3.645 -2.552 -0.026 1.00 30.31 34 LEU A CA 7
ATOM 10672 C C . LEU A 1 34 ? -3.492 -1.430 0.996 1.00 41.15 34 LEU A C 7
ATOM 10673 O O . LEU A 1 34 ? -4.388 -0.603 1.163 1.00 53.33 34 LEU A O 7
ATOM 10689 N N . ASP A 1 35 ? -2.350 -1.407 1.674 1.00 13.53 35 ASP A N 7
ATOM 10690 C CA . ASP A 1 35 ? -2.078 -0.383 2.677 1.00 22.52 35 ASP A CA 7
ATOM 10691 C C . ASP A 1 35 ? -1.438 0.846 2.040 1.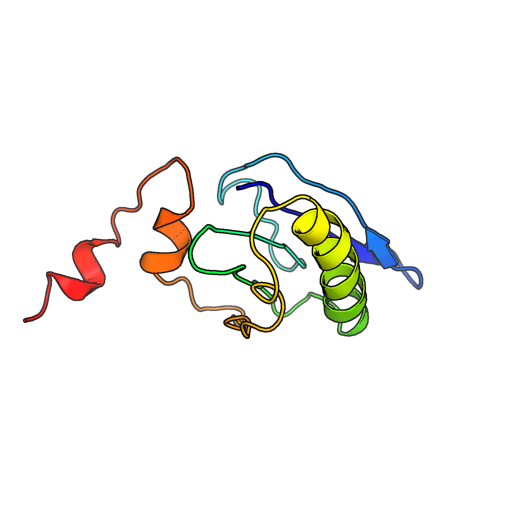00 65.44 35 ASP A C 7
ATOM 10692 O O . ASP A 1 35 ? -0.302 0.793 1.565 1.00 75.43 35 ASP A O 7
ATOM 10701 N N . THR A 1 36 ? -2.173 1.953 2.031 1.00 33.12 36 THR A N 7
ATOM 10702 C CA . THR A 1 36 ? -1.679 3.195 1.450 1.00 20.32 36 THR A CA 7
ATOM 10703 C C . THR A 1 36 ? -1.302 4.197 2.535 1.00 51.43 36 THR A C 7
ATOM 10704 O O . THR A 1 36 ? -1.498 3.943 3.723 1.00 2.12 36 THR A O 7
ATOM 10715 N N . TRP A 1 37 ? -0.762 5.337 2.118 1.00 21.22 37 TRP A N 7
ATOM 10716 C CA . TRP A 1 37 ? -0.358 6.379 3.056 1.00 73.24 37 TRP A CA 7
ATOM 10717 C C . TRP A 1 37 ? -1.572 6.988 3.748 1.00 53.42 37 TRP A C 7
ATOM 10718 O O . TRP A 1 37 ? -1.518 7.331 4.929 1.00 20.42 37 TRP A O 7
ATOM 10739 N N . ASP A 1 38 ? -2.666 7.121 3.006 1.00 52.12 38 ASP A N 7
ATOM 10740 C CA . ASP A 1 38 ? -3.895 7.689 3.549 1.00 24.45 38 ASP A CA 7
ATOM 10741 C C . ASP A 1 38 ? -4.652 6.654 4.376 1.00 2.02 38 ASP A C 7
ATOM 10742 O O . ASP A 1 38 ? -5.122 6.948 5.475 1.00 63.20 38 ASP A O 7
ATOM 10751 N N . GLN A 1 39 ? -4.766 5.444 3.839 1.00 34.31 39 GLN A N 7
ATOM 10752 C CA . GLN A 1 39 ? -5.468 4.367 4.527 1.00 33.41 39 GLN A CA 7
ATOM 10753 C C . GLN A 1 39 ? -5.369 3.063 3.741 1.00 0.24 39 GLN A C 7
ATOM 10754 O O . GLN A 1 39 ? -5.019 3.064 2.561 1.00 44.00 39 GLN A O 7
ATOM 10768 N N . ILE A 1 40 ? -5.679 1.954 4.404 1.00 60.11 40 ILE A N 7
ATOM 10769 C CA . ILE A 1 40 ? -5.625 0.644 3.767 1.00 71.03 40 ILE A CA 7
ATOM 10770 C C . ILE A 1 40 ? -6.968 0.280 3.144 1.00 54.14 40 ILE A C 7
ATOM 10771 O O . ILE A 1 40 ? -7.991 0.235 3.828 1.00 23.22 40 ILE A O 7
ATOM 10787 N N . PHE A 1 41 ? -6.959 0.020 1.840 1.00 23.55 41 PHE A N 7
ATOM 10788 C CA . PHE A 1 41 ? -8.176 -0.342 1.124 1.00 14.20 41 PHE A CA 7
ATOM 10789 C C . PHE A 1 41 ? -8.381 -1.854 1.128 1.00 52.24 41 PHE A C 7
ATOM 10790 O O . PHE A 1 41 ? -7.638 -2.594 0.482 1.00 13.22 41 PHE A O 7
ATOM 10807 N N . PHE A 1 42 ? -9.394 -2.306 1.860 1.00 42.02 42 PHE A N 7
ATOM 10808 C CA . PHE A 1 42 ? -9.696 -3.730 1.950 1.00 55.34 42 PHE A CA 7
ATOM 10809 C C . PHE A 1 42 ? -10.700 -4.141 0.876 1.00 30.13 42 PHE A C 7
ATOM 10810 O O . PHE A 1 42 ? -11.866 -3.749 0.919 1.00 32.43 42 PHE A O 7
ATOM 10827 N N . TRP A 1 43 ? -10.238 -4.932 -0.085 1.00 24.21 43 TRP A N 7
ATOM 10828 C CA . TRP A 1 43 ? -11.094 -5.397 -1.170 1.00 40.34 43 TRP A CA 7
ATOM 10829 C C . TRP A 1 43 ? -11.590 -6.813 -0.904 1.00 33.51 43 TRP A C 7
ATOM 10830 O O . TRP A 1 43 ? -10.839 -7.780 -1.041 1.00 14.22 43 TRP A O 7
ATOM 10851 N N . ILE A 1 44 ? -12.858 -6.930 -0.523 1.00 51.15 44 ILE A N 7
ATOM 10852 C CA . ILE A 1 44 ? -13.454 -8.230 -0.240 1.00 4.44 44 ILE A CA 7
ATOM 10853 C C . ILE A 1 44 ? -14.374 -8.672 -1.372 1.00 41.12 44 ILE A C 7
ATOM 10854 O O . ILE A 1 44 ? -15.331 -7.979 -1.715 1.00 43.22 44 ILE A O 7
ATOM 10870 N N . GLY A 1 45 ? -14.078 -9.833 -1.949 1.00 11.11 45 GLY A N 7
ATOM 10871 C CA . GLY A 1 45 ? -14.889 -10.349 -3.036 1.00 33.22 45 GLY A CA 7
ATOM 10872 C C . GLY A 1 45 ? -16.103 -11.112 -2.542 1.00 64.11 45 GLY A C 7
ATOM 10873 O O . GLY A 1 45 ? -16.501 -10.979 -1.385 1.00 2.13 45 GLY A O 7
ATOM 10877 N N . LYS A 1 46 ? -16.694 -11.913 -3.422 1.00 21.32 46 LYS A N 7
ATOM 10878 C CA . LYS A 1 46 ? -17.870 -12.701 -3.071 1.00 3.35 46 LYS A CA 7
ATOM 10879 C C . LYS A 1 46 ? -17.471 -14.101 -2.615 1.00 42.21 46 LYS A C 7
ATOM 10880 O O . LYS A 1 46 ? -18.099 -14.678 -1.729 1.00 23.14 46 LYS A O 7
ATOM 10899 N N . GLY A 1 47 ? -16.421 -14.641 -3.227 1.00 51.22 47 GLY A N 7
ATOM 10900 C CA . GLY A 1 47 ? -15.956 -15.968 -2.870 1.00 30.22 47 GLY A CA 7
ATOM 10901 C C . GLY A 1 47 ? -15.133 -15.971 -1.597 1.00 32.02 47 GLY A C 7
ATOM 10902 O O . GLY A 1 47 ? -15.123 -16.956 -0.859 1.00 5.32 47 GLY A O 7
ATOM 10906 N N . ALA A 1 48 ? -14.440 -14.866 -1.339 1.00 74.44 48 ALA A N 7
ATOM 10907 C CA . ALA A 1 48 ? -13.611 -14.745 -0.147 1.00 31.32 48 ALA A CA 7
ATOM 10908 C C . ALA A 1 48 ? -14.385 -15.150 1.103 1.00 1.34 48 ALA A C 7
ATOM 10909 O O . ALA A 1 48 ? -15.455 -14.611 1.384 1.00 63.02 48 ALA A O 7
ATOM 10916 N N . ASN A 1 49 ? -13.837 -16.102 1.851 1.00 63.43 49 ASN A N 7
ATOM 10917 C CA . ASN A 1 49 ? -14.477 -16.580 3.071 1.00 40.11 49 ASN A CA 7
ATOM 10918 C C . ASN A 1 49 ? -14.542 -15.474 4.120 1.00 51.12 49 ASN A C 7
ATOM 10919 O O . ASN A 1 49 ? -13.843 -14.466 4.017 1.00 75.22 49 ASN A O 7
ATOM 10930 N N . GLU A 1 50 ? -15.385 -15.671 5.128 1.00 15.03 50 GLU A N 7
ATOM 10931 C CA . GLU A 1 50 ? -15.541 -14.690 6.196 1.00 54.24 50 GLU A CA 7
ATOM 10932 C C . GLU A 1 50 ? -14.323 -14.688 7.115 1.00 54.31 50 GLU A C 7
ATOM 10933 O O . GLU A 1 50 ? -13.964 -13.657 7.684 1.00 21.23 50 GLU A O 7
ATOM 10945 N N . SER A 1 51 ? -13.693 -15.849 7.255 1.00 61.42 51 SER A N 7
ATOM 10946 C CA . SER A 1 51 ? -12.518 -15.984 8.108 1.00 40.40 51 SER A CA 7
ATOM 10947 C C . SER A 1 51 ? -11.293 -15.359 7.447 1.00 23.32 51 SER A C 7
ATOM 10948 O O . SER A 1 51 ? -10.511 -14.665 8.096 1.00 31.02 51 SER A O 7
ATOM 10956 N N . GLU A 1 52 ? -11.133 -15.613 6.152 1.00 50.40 52 GLU A N 7
ATOM 10957 C CA . GLU A 1 52 ? -10.003 -15.076 5.403 1.00 24.31 52 GLU A CA 7
ATOM 10958 C C . GLU A 1 52 ? -9.893 -13.566 5.591 1.00 52.15 52 GLU A C 7
ATOM 10959 O O . GLU A 1 52 ? -8.827 -13.045 5.919 1.00 12.23 52 GLU A O 7
ATOM 10971 N N . LYS A 1 53 ? -11.003 -12.867 5.378 1.00 34.44 53 LYS A N 7
ATOM 10972 C CA . LYS A 1 53 ? -11.035 -11.417 5.524 1.00 50.01 53 LYS A CA 7
ATOM 10973 C C . LYS A 1 53 ? -10.685 -11.006 6.950 1.00 10.54 53 LYS A C 7
ATOM 10974 O O . LYS A 1 53 ? -10.138 -9.927 7.178 1.00 54.12 53 LYS A O 7
ATOM 10993 N N . GLU A 1 54 ? -11.003 -11.873 7.907 1.00 43.34 54 GLU A N 7
ATOM 10994 C CA . GLU A 1 54 ? -10.720 -11.598 9.311 1.00 75.15 54 GLU A CA 7
ATOM 10995 C C . GLU A 1 54 ? -9.241 -11.807 9.619 1.00 44.41 54 GLU A C 7
ATOM 10996 O O . GLU A 1 54 ? -8.562 -10.900 10.100 1.00 11.30 54 GLU A O 7
ATOM 11008 N N . ALA A 1 55 ? -8.747 -13.009 9.339 1.00 55.55 55 ALA A N 7
ATOM 11009 C CA . ALA A 1 55 ? -7.349 -13.337 9.584 1.00 3.41 55 ALA A CA 7
ATOM 11010 C C . ALA A 1 55 ? -6.423 -12.445 8.763 1.00 74.33 55 ALA A C 7
ATOM 11011 O O . ALA A 1 55 ? -5.475 -11.865 9.291 1.00 54.12 55 ALA A O 7
ATOM 11018 N N . ALA A 1 56 ? -6.705 -12.342 7.468 1.00 44.10 56 ALA A N 7
ATOM 11019 C CA . ALA A 1 56 ? -5.898 -11.520 6.574 1.00 31.12 56 ALA A CA 7
ATOM 11020 C C . ALA A 1 56 ? -5.885 -10.065 7.029 1.00 4.32 56 ALA A C 7
ATOM 11021 O O . ALA A 1 56 ? -4.935 -9.329 6.761 1.00 70.52 56 ALA A O 7
ATOM 11028 N N . ALA A 1 57 ? -6.945 -9.655 7.718 1.00 24.35 57 ALA A N 7
ATOM 11029 C CA . ALA A 1 57 ? -7.054 -8.288 8.212 1.00 45.04 57 ALA A CA 7
ATOM 11030 C C . ALA A 1 57 ? -6.137 -8.062 9.409 1.00 43.50 57 ALA A C 7
ATOM 11031 O O . ALA A 1 57 ? -5.452 -7.043 9.493 1.00 1.22 57 ALA A O 7
ATOM 11038 N N . GLU A 1 58 ? -6.130 -9.018 10.333 1.00 50.34 58 GLU A N 7
ATOM 11039 C CA . GLU A 1 58 ? -5.298 -8.920 11.526 1.00 21.10 58 GLU A CA 7
ATOM 11040 C C . GLU A 1 58 ? -3.820 -9.051 11.171 1.00 44.24 58 GLU A C 7
ATOM 11041 O O . GLU A 1 58 ? -2.974 -8.332 11.705 1.00 32.43 58 GLU A O 7
ATOM 11053 N N . THR A 1 59 ? -3.514 -9.974 10.264 1.00 32.11 59 THR A N 7
ATOM 11054 C CA . THR A 1 59 ? -2.139 -10.201 9.838 1.00 71.32 59 THR A CA 7
ATOM 11055 C C . THR A 1 59 ? -1.482 -8.902 9.387 1.00 65.11 59 THR A C 7
ATOM 11056 O O . THR A 1 59 ? -0.280 -8.707 9.570 1.00 33.31 59 THR A O 7
ATOM 11067 N N . ALA A 1 60 ? -2.277 -8.015 8.797 1.00 24.41 60 ALA A N 7
ATOM 11068 C CA . ALA A 1 60 ? -1.772 -6.733 8.323 1.00 64.14 60 ALA A CA 7
ATOM 11069 C C . ALA A 1 60 ? -1.422 -5.815 9.489 1.00 61.20 60 ALA A C 7
ATOM 11070 O O . ALA A 1 60 ? -0.410 -5.115 9.457 1.00 33.12 60 ALA A O 7
ATOM 11077 N N . GLN A 1 61 ? -2.266 -5.824 10.516 1.00 45.50 61 GLN A N 7
ATOM 11078 C CA . GLN A 1 61 ? -2.045 -4.990 11.692 1.00 51.22 61 GLN A CA 7
ATOM 11079 C C . GLN A 1 61 ? -0.634 -5.181 12.238 1.00 70.11 61 GLN A C 7
ATOM 11080 O O . GLN A 1 61 ? -0.041 -4.254 12.788 1.00 31.04 61 GLN A O 7
ATOM 11094 N N . GLU A 1 62 ? -0.103 -6.390 12.082 1.00 41.34 62 GLU A N 7
ATOM 11095 C CA . GLU A 1 62 ? 1.238 -6.702 12.561 1.00 44.32 62 GLU A CA 7
ATOM 11096 C C . GLU A 1 62 ? 2.271 -5.770 11.933 1.00 70.14 62 GLU A C 7
ATOM 11097 O O . GLU A 1 62 ? 3.197 -5.311 12.602 1.00 50.24 62 GLU A O 7
ATOM 11109 N N . TYR A 1 63 ? 2.105 -5.496 10.643 1.00 30.45 63 TYR A N 7
ATOM 11110 C CA . TYR A 1 63 ? 3.023 -4.622 9.923 1.00 24.52 63 TYR A CA 7
ATOM 11111 C C . TYR A 1 63 ? 2.821 -3.166 10.330 1.00 41.14 63 TYR A C 7
ATOM 11112 O O . TYR A 1 63 ? 3.777 -2.394 10.414 1.00 1.20 63 TYR A O 7
ATOM 11130 N N . LEU A 1 64 ? 1.570 -2.797 10.581 1.00 31.31 64 LEU A N 7
ATOM 11131 C CA . LEU A 1 64 ? 1.240 -1.433 10.980 1.00 75.51 64 LEU A CA 7
ATOM 11132 C C . LEU A 1 64 ? 2.070 -1.002 12.184 1.00 45.21 64 LEU A C 7
ATOM 11133 O O . LEU A 1 64 ? 2.400 0.175 12.333 1.00 22.24 64 LEU A O 7
ATOM 11149 N N . ARG A 1 65 ? 2.407 -1.962 13.039 1.00 64.12 65 ARG A N 7
ATOM 11150 C CA . ARG A 1 65 ? 3.201 -1.681 14.229 1.00 31.41 65 ARG A CA 7
ATOM 11151 C C . ARG A 1 65 ? 4.469 -0.913 13.868 1.00 11.15 65 ARG A C 7
ATOM 11152 O O . ARG A 1 65 ? 4.979 -0.127 14.667 1.00 54.20 65 ARG A O 7
ATOM 11173 N N . SER A 1 66 ? 4.973 -1.146 12.661 1.00 71.31 66 SER A N 7
ATOM 11174 C CA . SER A 1 66 ? 6.184 -0.480 12.196 1.00 54.40 66 SER A CA 7
ATOM 11175 C C . SER A 1 66 ? 5.987 1.033 12.148 1.00 73.41 66 SER A C 7
ATOM 11176 O O . SER A 1 66 ? 6.913 1.800 12.413 1.00 32.33 66 SER A O 7
ATOM 11184 N N . HIS A 1 67 ? 4.773 1.455 11.807 1.00 20.53 67 HIS A N 7
ATOM 11185 C CA . HIS A 1 67 ? 4.453 2.875 11.725 1.00 52.15 67 HIS A CA 7
ATOM 11186 C C . HIS A 1 67 ? 3.340 3.239 12.703 1.00 3.11 67 HIS A C 7
ATOM 11187 O O . HIS A 1 67 ? 2.153 3.163 12.387 1.00 52.51 67 HIS A O 7
ATOM 11201 N N . PRO A 1 68 ? 3.731 3.643 13.921 1.00 43.00 68 PRO A N 7
ATOM 11202 C CA . PRO A 1 68 ? 2.782 4.026 14.970 1.00 3.34 68 PRO A CA 7
ATOM 11203 C C . PRO A 1 68 ? 2.070 5.337 14.657 1.00 53.52 68 PRO A C 7
ATOM 11204 O O . PRO A 1 68 ? 2.061 5.793 13.514 1.00 72.51 68 PRO A O 7
ATOM 11215 N N . GLY A 1 69 ? 1.473 5.941 15.680 1.00 11.14 69 GLY A N 7
ATOM 11216 C CA . GLY A 1 69 ? 0.766 7.195 15.493 1.00 63.33 69 GLY A CA 7
ATOM 11217 C C . GLY A 1 69 ? -0.661 7.137 16.000 1.00 51.23 69 GLY A C 7
ATOM 11218 O O . GLY A 1 69 ? -1.202 6.056 16.231 1.00 24.21 69 GLY A O 7
ATOM 11222 N N . SER A 1 70 ? -1.273 8.304 16.174 1.00 1.24 70 SER A N 7
ATOM 11223 C CA . SER A 1 70 ? -2.645 8.383 16.663 1.00 63.52 70 SER A CA 7
ATOM 11224 C C . SER A 1 70 ? -3.609 8.700 15.524 1.00 13.54 70 SER A C 7
ATOM 11225 O O . SER A 1 70 ? -4.819 8.796 15.730 1.00 74.11 70 SER A O 7
ATOM 11233 N N . ARG A 1 71 ? -3.064 8.863 14.323 1.00 11.54 71 ARG A N 7
ATOM 11234 C CA . ARG A 1 71 ? -3.875 9.172 13.152 1.00 61.03 71 ARG A CA 7
ATOM 11235 C C . ARG A 1 71 ? -4.244 7.899 12.396 1.00 54.03 71 ARG A C 7
ATOM 11236 O O . ARG A 1 71 ? -4.585 7.944 11.214 1.00 71.05 71 ARG A O 7
ATOM 11257 N N . ASP A 1 72 ? -4.174 6.766 13.086 1.00 41.04 72 ASP A N 7
ATOM 11258 C CA . ASP A 1 72 ? -4.501 5.480 12.480 1.00 13.41 72 ASP A CA 7
ATOM 11259 C C . ASP A 1 72 ? -5.927 5.064 12.826 1.00 14.15 72 ASP A C 7
ATOM 11260 O O . ASP A 1 72 ? -6.520 4.220 12.153 1.00 21.44 72 ASP A O 7
ATOM 11269 N N . LEU A 1 73 ? -6.473 5.661 13.881 1.00 61.15 73 LEU A N 7
ATOM 11270 C CA . LEU A 1 73 ? -7.830 5.352 14.318 1.00 61.43 73 LEU A CA 7
ATOM 11271 C C . LEU A 1 73 ? -8.835 6.315 13.696 1.00 53.42 73 LEU A C 7
ATOM 11272 O O . LEU A 1 73 ? -9.871 5.898 13.177 1.00 42.43 73 LEU A O 7
ATOM 11288 N N . ASP A 1 74 ? -8.522 7.605 13.750 1.00 11.24 74 ASP A N 7
ATOM 11289 C CA . ASP A 1 74 ? -9.396 8.629 13.190 1.00 74.25 74 ASP A CA 7
ATOM 11290 C C . ASP A 1 74 ? -9.747 8.309 11.740 1.00 42.24 74 ASP A C 7
ATOM 11291 O O . ASP A 1 74 ? -10.816 8.677 11.252 1.00 72.12 74 ASP A O 7
ATOM 11300 N N . THR A 1 75 ? -8.838 7.623 11.054 1.00 71.52 75 THR A N 7
ATOM 11301 C CA . THR A 1 75 ? -9.050 7.255 9.659 1.00 4.34 75 THR A CA 7
ATOM 11302 C C . THR A 1 75 ? -9.328 5.763 9.520 1.00 53.10 75 THR A C 7
ATOM 11303 O O . THR A 1 75 ? -8.416 4.945 9.407 1.00 64.44 75 THR A O 7
ATOM 11314 N N . PRO A 1 76 ? -10.619 5.398 9.528 1.00 41.14 76 PRO A N 7
ATOM 11315 C CA . PRO A 1 76 ? -11.047 4.002 9.401 1.00 35.15 76 PRO A CA 7
ATOM 11316 C C . PRO A 1 76 ? -10.796 3.442 8.006 1.00 41.14 76 PRO A C 7
ATOM 11317 O O . PRO A 1 76 ? -10.638 4.195 7.044 1.00 2.01 76 PRO A O 7
ATOM 11328 N N . ILE A 1 77 ? -10.761 2.118 7.902 1.00 64.02 77 ILE A N 7
ATOM 11329 C CA . ILE A 1 77 ? -10.530 1.458 6.623 1.00 42.44 77 ILE A CA 7
ATOM 11330 C C . ILE A 1 77 ? -11.773 1.518 5.741 1.00 3.31 77 ILE A C 7
ATOM 11331 O O . ILE A 1 77 ? -12.889 1.287 6.208 1.00 45.13 77 ILE A O 7
ATOM 11347 N N . ILE A 1 78 ? -11.572 1.828 4.465 1.00 44.22 78 ILE A N 7
ATOM 11348 C CA . ILE A 1 78 ? -12.676 1.915 3.517 1.00 2.43 78 ILE A CA 7
ATOM 11349 C C . ILE A 1 78 ? -13.018 0.544 2.944 1.00 1.32 78 ILE A C 7
ATOM 11350 O O . ILE A 1 78 ? -12.393 0.086 1.987 1.00 35.24 78 ILE A O 7
ATOM 11366 N N . VAL A 1 79 ? -14.016 -0.106 3.535 1.00 43.20 79 VAL A N 7
ATOM 11367 C CA . VAL A 1 79 ? -14.444 -1.424 3.082 1.00 42.22 79 VAL A CA 7
ATOM 11368 C C . VAL A 1 79 ? -14.947 -1.374 1.644 1.00 52.34 79 VAL A C 7
ATOM 11369 O O . VAL A 1 79 ? -15.607 -0.417 1.238 1.00 14.25 79 VAL A O 7
ATOM 11382 N N . VAL A 1 80 ? -14.631 -2.411 0.875 1.00 34.53 80 VAL A N 7
ATOM 11383 C CA . VAL A 1 80 ? -15.053 -2.487 -0.518 1.00 61.24 80 VAL A CA 7
ATOM 11384 C C . VAL A 1 80 ? -15.788 -3.793 -0.800 1.00 14.41 80 VAL A C 7
ATOM 11385 O O . VAL A 1 80 ? -15.411 -4.852 -0.298 1.00 13.43 80 VAL A O 7
ATOM 11398 N N . LYS A 1 81 ? -16.841 -3.710 -1.607 1.00 64.20 81 LYS A N 7
ATOM 11399 C CA . LYS A 1 81 ? -17.630 -4.885 -1.958 1.00 42.14 81 LYS A CA 7
ATOM 11400 C C . LYS A 1 81 ? -17.226 -5.422 -3.328 1.00 21.03 81 LYS A C 7
ATOM 11401 O O . LYS A 1 81 ? -16.559 -4.735 -4.101 1.00 70.21 81 LYS A O 7
ATOM 11420 N N . GLN A 1 82 ? -17.635 -6.652 -3.620 1.00 75.12 82 GLN A N 7
ATOM 11421 C CA . GLN A 1 82 ? -17.316 -7.280 -4.897 1.00 12.30 82 GLN A CA 7
ATOM 11422 C C . GLN A 1 82 ? -18.212 -6.741 -6.007 1.00 72.24 82 GLN A C 7
ATOM 11423 O O . GLN A 1 82 ? -19.413 -7.007 -6.034 1.00 11.13 82 GLN A O 7
ATOM 11437 N N . GLY A 1 83 ? -17.619 -5.982 -6.924 1.00 13.31 83 GLY A N 7
ATOM 11438 C CA . GLY A 1 83 ? -18.379 -5.417 -8.024 1.00 20.20 83 GLY A CA 7
ATOM 11439 C C . GLY A 1 83 ? -18.298 -3.904 -8.068 1.00 70.24 83 GLY A C 7
ATOM 11440 O O . GLY A 1 83 ? -19.114 -3.250 -8.719 1.00 22.43 83 GLY A O 7
ATOM 11444 N N . PHE A 1 84 ? -17.313 -3.345 -7.374 1.00 25.42 84 PHE A N 7
ATOM 11445 C CA . PHE A 1 84 ? -17.130 -1.899 -7.334 1.00 64.23 84 PHE A CA 7
ATOM 11446 C C . PHE A 1 84 ? -15.647 -1.538 -7.341 1.00 71.10 84 PHE A C 7
ATOM 11447 O O . PHE A 1 84 ? -14.931 -1.796 -6.374 1.00 50.11 84 PHE A O 7
ATOM 11464 N N . GLU A 1 85 ? -15.195 -0.940 -8.439 1.00 24.51 85 GLU A N 7
ATOM 11465 C CA . GLU A 1 85 ? -13.797 -0.545 -8.572 1.00 73.42 85 GLU A CA 7
ATOM 11466 C C . GLU A 1 85 ? -13.675 0.963 -8.767 1.00 44.13 85 GLU A C 7
ATOM 11467 O O . GLU A 1 85 ? -13.697 1.473 -9.887 1.00 43.45 85 GLU A O 7
ATOM 11479 N N . PRO A 1 86 ? -13.543 1.695 -7.651 1.00 23.21 86 PRO A N 7
ATOM 11480 C CA . PRO A 1 86 ? -13.414 3.155 -7.672 1.00 70.11 86 PRO A CA 7
ATOM 11481 C C . PRO A 1 86 ? -12.077 3.611 -8.246 1.00 61.31 86 PRO A C 7
ATOM 11482 O O . PRO A 1 86 ? -11.053 2.941 -8.106 1.00 12.31 86 PRO A O 7
ATOM 11493 N N . PRO A 1 87 ? -12.083 4.777 -8.908 1.00 50.32 87 PRO A N 7
ATOM 11494 C CA . PRO A 1 87 ? -10.878 5.349 -9.516 1.00 23.12 87 PRO A CA 7
ATOM 11495 C C . PRO A 1 87 ? -9.877 5.834 -8.473 1.00 22.03 87 PRO A C 7
ATOM 11496 O O . PRO A 1 87 ? -8.703 6.051 -8.776 1.00 71.02 87 PRO A O 7
ATOM 11507 N N . THR A 1 88 ? -10.348 6.002 -7.241 1.00 5.33 88 THR A N 7
ATOM 11508 C CA . THR A 1 88 ? -9.494 6.462 -6.153 1.00 10.43 88 THR A CA 7
ATOM 11509 C C . THR A 1 88 ? -8.531 5.367 -5.708 1.00 53.23 88 THR A C 7
ATOM 11510 O O . THR A 1 88 ? -7.331 5.601 -5.568 1.00 43.33 88 THR A O 7
ATOM 11521 N N . PHE A 1 89 ? -9.065 4.170 -5.488 1.00 50.23 89 PHE A N 7
ATOM 11522 C CA . PHE A 1 89 ? -8.252 3.038 -5.059 1.00 73.13 89 PHE A CA 7
ATOM 11523 C C . PHE A 1 89 ? -7.249 2.648 -6.140 1.00 45.24 89 PHE A C 7
ATOM 11524 O O . PHE A 1 89 ? -6.063 2.458 -5.865 1.00 13.11 89 PHE A O 7
ATOM 11541 N N . THR A 1 90 ? -7.732 2.530 -7.373 1.00 43.24 90 THR A N 7
ATOM 11542 C CA . THR A 1 90 ? -6.879 2.162 -8.496 1.00 70.44 90 THR A CA 7
ATOM 11543 C C . THR A 1 90 ? -5.635 3.040 -8.553 1.00 44.24 90 THR A C 7
ATOM 11544 O O . THR A 1 90 ? -4.551 2.577 -8.907 1.00 73.23 90 THR A O 7
ATOM 11555 N N . GLY A 1 91 ? -5.797 4.312 -8.202 1.00 11.31 91 GLY A N 7
ATOM 11556 C CA . GLY A 1 91 ? -4.678 5.236 -8.220 1.00 24.44 91 GLY A CA 7
ATOM 11557 C C . GLY A 1 91 ? -3.515 4.753 -7.375 1.00 0.41 91 GLY A C 7
ATOM 11558 O O . GLY A 1 91 ? -2.378 5.185 -7.568 1.00 32.50 91 GLY A O 7
ATOM 11562 N N . TRP A 1 92 ? -3.800 3.859 -6.436 1.00 24.33 92 TRP A N 7
ATOM 11563 C CA . TRP A 1 92 ? -2.768 3.319 -5.557 1.00 11.12 92 TRP A CA 7
ATOM 11564 C C . TRP A 1 92 ? -1.873 2.338 -6.306 1.00 74.10 92 TRP A C 7
ATOM 11565 O O . TRP A 1 92 ? -0.744 2.072 -5.893 1.00 15.12 92 TRP A O 7
ATOM 11586 N N . PHE A 1 93 ? -2.384 1.802 -7.410 1.00 0.22 93 PHE A N 7
ATOM 11587 C CA . PHE A 1 93 ? -1.630 0.849 -8.216 1.00 54.24 93 PHE A CA 7
ATOM 11588 C C . PHE A 1 93 ? -0.590 1.565 -9.073 1.00 21.21 93 PHE A C 7
ATOM 11589 O O . PHE A 1 93 ? -0.559 2.793 -9.133 1.00 41.51 93 PHE A O 7
ATOM 11606 N N . MET A 1 94 ? 0.261 0.786 -9.733 1.00 51.12 94 MET A N 7
ATOM 11607 C CA . MET A 1 94 ? 1.303 1.345 -10.587 1.00 72.20 94 MET A CA 7
ATOM 11608 C C . MET A 1 94 ? 0.731 1.768 -11.937 1.00 20.35 94 MET A C 7
ATOM 11609 O O . MET A 1 94 ? 1.365 2.513 -12.683 1.00 74.34 94 MET A O 7
ATOM 11623 N N . ALA A 1 95 ? -0.470 1.287 -12.242 1.00 43.13 95 ALA A N 7
ATOM 11624 C CA . ALA A 1 95 ? -1.127 1.617 -13.501 1.00 2.11 95 ALA A CA 7
ATOM 11625 C C . ALA A 1 95 ? -2.350 2.498 -13.267 1.00 64.44 95 ALA A C 7
ATOM 11626 O O . ALA A 1 95 ? -3.373 2.034 -12.766 1.00 35.53 95 ALA A O 7
ATOM 11633 N N . TRP A 1 96 ? -2.236 3.769 -13.633 1.00 45.13 96 TRP A N 7
ATOM 11634 C CA . TRP A 1 96 ? -3.333 4.715 -13.463 1.00 23.25 96 TRP A CA 7
ATOM 11635 C C . TRP A 1 96 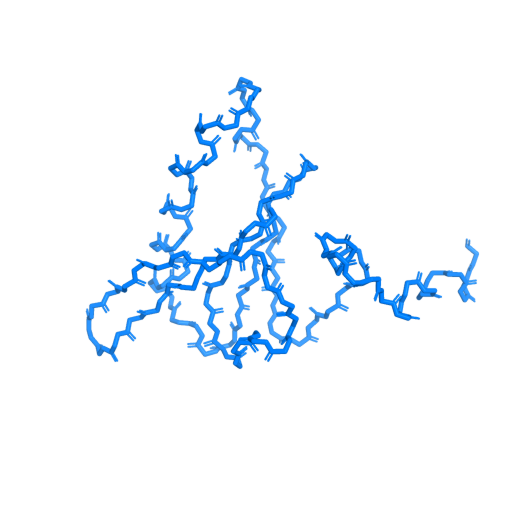? -4.608 4.193 -14.116 1.00 43.21 96 TRP A C 7
ATOM 11636 O O . TRP A 1 96 ? -4.563 3.294 -14.955 1.00 63.44 96 TRP A O 7
ATOM 11657 N N . ASP A 1 97 ? -5.743 4.763 -13.727 1.00 3.14 97 ASP A N 7
ATOM 11658 C CA . ASP A 1 97 ? -7.031 4.356 -14.276 1.00 64.23 97 ASP A CA 7
ATOM 11659 C C . ASP A 1 97 ? -7.683 5.504 -15.040 1.00 62.14 97 ASP A C 7
ATOM 11660 O O . ASP A 1 97 ? -7.666 6.657 -14.610 1.00 41.20 97 ASP A O 7
ATOM 11669 N N . PRO A 1 98 ? -8.271 5.183 -16.202 1.00 40.14 98 PRO A N 7
ATOM 11670 C CA . PRO A 1 98 ? -8.939 6.174 -17.051 1.00 73.23 98 PRO A CA 7
ATOM 11671 C C . PRO A 1 98 ? -10.230 6.694 -16.429 1.00 14.12 98 PRO A C 7
ATOM 11672 O O . PRO A 1 98 ? -10.834 7.644 -16.929 1.00 75.33 98 PRO A O 7
ATOM 11683 N N . LEU A 1 99 ? -10.649 6.067 -15.335 1.00 4.33 99 LEU A N 7
ATOM 11684 C CA . LEU A 1 99 ? -11.869 6.468 -14.643 1.00 22.33 99 LEU A CA 7
ATOM 11685 C C . LEU A 1 99 ? -11.572 7.522 -13.581 1.00 41.24 99 LEU A C 7
ATOM 11686 O O . LEU A 1 99 ? -12.424 7.837 -12.749 1.00 62.14 99 LEU A O 7
ATOM 11702 N N . CYS A 1 100 ? -10.360 8.066 -13.618 1.00 35.33 100 CYS A N 7
ATOM 11703 C CA . CYS A 1 100 ? -9.951 9.087 -12.660 1.00 34.34 100 CYS A CA 7
ATOM 11704 C C . CYS A 1 100 ? -10.722 10.384 -12.885 1.00 21.51 100 CYS A C 7
ATOM 11705 O O . CYS A 1 100 ? -10.772 11.247 -12.009 1.00 51.22 100 CYS A O 7
ATOM 11713 N N . TRP A 1 101 ? -11.319 10.513 -14.064 1.00 41.30 101 TRP A N 7
ATOM 11714 C CA . TRP A 1 101 ? -12.086 11.706 -14.405 1.00 43.21 101 TRP A CA 7
ATOM 11715 C C . TRP A 1 101 ? -13.559 11.524 -14.059 1.00 73.41 101 TRP A C 7
ATOM 11716 O O . TRP A 1 101 ? -14.412 12.284 -14.516 1.00 15.32 101 TRP A O 7
ATOM 11737 N N . SER A 1 102 ? -13.852 10.511 -13.250 1.00 24.44 102 SER A N 7
ATOM 11738 C CA . SER A 1 102 ? -15.224 10.226 -12.846 1.00 4.55 102 SER A CA 7
ATOM 11739 C C . SER A 1 102 ? -15.800 11.380 -12.030 1.00 42.22 102 SER A C 7
ATOM 11740 O O . SER A 1 102 ? -17.012 11.475 -11.839 1.00 53.25 102 SER A O 7
ATOM 11748 N N . ASP A 1 103 ? -14.922 12.254 -11.552 1.00 5.52 103 ASP A N 7
ATOM 11749 C CA . ASP A 1 103 ? -15.341 13.403 -10.758 1.00 13.24 103 ASP A CA 7
ATOM 11750 C C . ASP A 1 103 ? -15.652 14.599 -11.653 1.00 22.30 103 ASP A C 7
ATOM 11751 O O . ASP A 1 103 ? -16.643 15.299 -11.448 1.00 11.30 103 ASP A O 7
ATOM 11760 N N . ARG A 1 104 ? -14.797 14.826 -12.645 1.00 54.02 104 ARG A N 7
ATOM 11761 C CA . ARG A 1 104 ? -14.979 15.938 -13.570 1.00 73.04 104 ARG A CA 7
ATOM 11762 C C . ARG A 1 104 ? -16.365 15.893 -14.208 1.00 43.43 104 ARG A C 7
ATOM 11763 O O . ARG A 1 104 ? -17.004 16.927 -14.405 1.00 4.44 104 ARG A O 7
ATOM 11784 N N . LYS A 1 105 ? -16.823 14.689 -14.530 1.00 75.25 105 LYS A N 7
ATOM 11785 C CA . LYS A 1 105 ? -18.133 14.508 -15.146 1.00 20.44 105 LYS A CA 7
ATOM 11786 C C . LYS A 1 105 ? -19.247 14.702 -14.122 1.00 3.14 105 LYS A C 7
ATOM 11787 O O . LYS A 1 105 ? -20.395 14.962 -14.481 1.00 61.02 105 LYS A O 7
ATOM 11806 N N . SER A 1 106 ? -18.899 14.576 -12.845 1.00 12.11 106 SER A N 7
ATOM 11807 C CA . SER A 1 106 ? -19.870 14.736 -11.769 1.00 35.10 106 SER A CA 7
ATOM 11808 C C . SER A 1 106 ? -19.990 16.200 -11.358 1.00 50.32 106 SER A C 7
ATOM 11809 O O . SER A 1 106 ? -19.117 17.014 -11.659 1.00 5.43 106 SER A O 7
ATOM 11817 N N . TYR A 1 107 ? -21.078 16.528 -10.669 1.00 64.14 107 TYR A N 7
ATOM 11818 C CA . TYR A 1 107 ? -21.314 17.894 -10.219 1.00 11.22 107 TYR A CA 7
ATOM 11819 C C . TYR A 1 107 ? -21.648 17.927 -8.730 1.00 64.14 107 TYR A C 7
ATOM 11820 O O . TYR A 1 107 ? -21.677 16.891 -8.068 1.00 54.03 107 TYR A O 7
ATOM 11838 N N . PRO A 1 1 ? 2.771 -0.434 0.295 1.00 31.02 1 PRO A N 8
ATOM 11839 C CA . PRO A 1 1 ? 2.314 -0.158 -1.070 1.00 44.02 1 PRO A CA 8
ATOM 11840 C C . PRO A 1 1 ? 2.122 -1.432 -1.886 1.00 15.13 1 PRO A C 8
ATOM 11841 O O . PRO A 1 1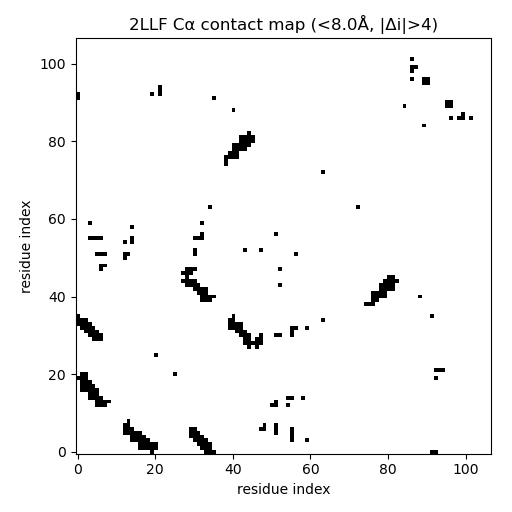 ? 2.059 -1.390 -3.114 1.00 64.15 1 PRO A O 8
ATOM 11852 N N . ARG A 1 2 ? 2.027 -2.563 -1.194 1.00 50.02 2 ARG A N 8
ATOM 11853 C CA . ARG A 1 2 ? 1.842 -3.849 -1.855 1.00 72.21 2 ARG A CA 8
ATOM 11854 C C . ARG A 1 2 ? 0.508 -4.476 -1.460 1.00 21.51 2 ARG A C 8
ATOM 11855 O O . ARG A 1 2 ? -0.275 -3.881 -0.718 1.00 61.04 2 ARG A O 8
ATOM 11876 N N . LEU A 1 3 ? 0.256 -5.681 -1.960 1.00 33.13 3 LEU A N 8
ATOM 11877 C CA . LEU A 1 3 ? -0.984 -6.390 -1.660 1.00 4.34 3 LEU A CA 8
ATOM 11878 C C . LEU A 1 3 ? -0.729 -7.551 -0.704 1.00 12.12 3 LEU A C 8
ATOM 11879 O O . LEU A 1 3 ? 0.409 -7.808 -0.312 1.00 64.32 3 LEU A O 8
ATOM 11895 N N . PHE A 1 4 ? -1.797 -8.250 -0.333 1.00 64.44 4 PHE A N 8
ATOM 11896 C CA . PHE A 1 4 ? -1.689 -9.386 0.576 1.00 50.34 4 PHE A CA 8
ATOM 11897 C C . PHE A 1 4 ? -2.828 -10.375 0.347 1.00 22.20 4 PHE A C 8
ATOM 11898 O O . PHE A 1 4 ? -3.937 -10.186 0.846 1.00 63.42 4 PHE A O 8
ATOM 11915 N N . GLU A 1 5 ? -2.544 -11.430 -0.411 1.00 53.21 5 GLU A N 8
ATOM 11916 C CA . GLU A 1 5 ? -3.545 -12.448 -0.707 1.00 31.20 5 GLU A CA 8
ATOM 11917 C C . GLU A 1 5 ? -3.543 -13.540 0.360 1.00 45.44 5 GLU A C 8
ATOM 11918 O O . GLU A 1 5 ? -2.599 -14.325 0.457 1.00 43.11 5 GLU A O 8
ATOM 11930 N N . CYS A 1 6 ? -4.604 -13.582 1.157 1.00 52.32 6 CYS A N 8
ATOM 11931 C CA . CYS A 1 6 ? -4.725 -14.575 2.218 1.00 63.43 6 CYS A CA 8
ATOM 11932 C C . CYS A 1 6 ? -6.047 -15.328 2.110 1.00 63.33 6 CYS A C 8
ATOM 11933 O O . CYS A 1 6 ? -7.114 -14.767 2.355 1.00 53.30 6 CYS A O 8
ATOM 11941 N N . SER A 1 7 ? -5.968 -16.602 1.739 1.00 24.55 7 SER A N 8
ATOM 11942 C CA . SER A 1 7 ? -7.158 -17.431 1.593 1.00 34.43 7 SER A CA 8
ATOM 11943 C C . SER A 1 7 ? -6.923 -18.826 2.166 1.00 13.33 7 SER A C 8
ATOM 11944 O O . SER A 1 7 ? -5.787 -19.287 2.259 1.00 63.14 7 SER A O 8
ATOM 11952 N N . ASN A 1 8 ? -8.008 -19.491 2.550 1.00 62.52 8 ASN A N 8
ATOM 11953 C CA . ASN A 1 8 ? -7.921 -20.833 3.115 1.00 60.33 8 ASN A CA 8
ATOM 11954 C C . ASN A 1 8 ? -8.079 -21.892 2.028 1.00 61.31 8 ASN A C 8
ATOM 11955 O O . ASN A 1 8 ? -8.891 -21.744 1.114 1.00 22.42 8 ASN A O 8
ATOM 11966 N N . LYS A 1 9 ? -7.297 -22.962 2.134 1.00 54.45 9 LYS A N 8
ATOM 11967 C CA . LYS A 1 9 ? -7.350 -24.048 1.162 1.00 13.40 9 LYS A CA 8
ATOM 11968 C C . LYS A 1 9 ? -8.620 -24.874 1.339 1.00 70.24 9 LYS A C 8
ATOM 11969 O O . LYS A 1 9 ? -9.417 -25.013 0.410 1.00 33.43 9 LYS A O 8
ATOM 11988 N N . THR A 1 10 ? -8.804 -25.420 2.537 1.00 65.53 10 THR A N 8
ATOM 11989 C CA . THR A 1 10 ? -9.976 -26.233 2.835 1.00 53.32 10 THR A CA 8
ATOM 11990 C C . THR A 1 10 ? -10.564 -25.871 4.194 1.00 33.30 10 THR A C 8
ATOM 11991 O O . THR A 1 10 ? -11.738 -25.518 4.300 1.00 71.45 10 THR A O 8
ATOM 12002 N N . GLY A 1 11 ? -9.740 -25.961 5.233 1.00 22.14 11 GLY A N 8
ATOM 12003 C CA . GLY A 1 11 ? -10.197 -25.640 6.573 1.00 42.43 11 GLY A CA 8
ATOM 12004 C C . GLY A 1 11 ? -9.203 -24.785 7.335 1.00 72.32 11 GLY A C 8
ATOM 12005 O O . GLY A 1 11 ? -9.422 -24.458 8.501 1.00 14.41 11 GLY A O 8
ATOM 12009 N N . ARG A 1 12 ? -8.107 -24.425 6.676 1.00 41.04 12 ARG A N 8
ATOM 12010 C CA . ARG A 1 12 ? -7.075 -23.606 7.300 1.00 64.24 12 ARG A CA 8
ATOM 12011 C C . ARG A 1 12 ? -6.806 -22.349 6.477 1.00 73.42 12 ARG A C 8
ATOM 12012 O O . ARG A 1 12 ? -6.702 -22.408 5.251 1.00 1.54 12 ARG A O 8
ATOM 12033 N N . PHE A 1 13 ? -6.696 -21.214 7.159 1.00 73.22 13 PHE A N 8
ATOM 12034 C CA . PHE A 1 13 ? -6.442 -19.943 6.491 1.00 3.13 13 PHE A CA 8
ATOM 12035 C C . PHE A 1 13 ? -4.949 -19.748 6.244 1.00 4.22 13 PHE A C 8
ATOM 12036 O O . PHE A 1 13 ? -4.119 -20.083 7.090 1.00 24.03 13 PHE A O 8
ATOM 12053 N N . LEU A 1 14 ? -4.614 -19.204 5.079 1.00 12.03 14 LEU A N 8
ATOM 12054 C CA . LEU A 1 14 ? -3.221 -18.964 4.719 1.00 51.12 14 LEU A CA 8
ATOM 12055 C C . LEU A 1 14 ? -2.980 -17.485 4.433 1.00 62.35 14 LEU A C 8
ATOM 12056 O O . LEU A 1 14 ? -3.737 -16.854 3.696 1.00 42.02 14 LEU A O 8
ATOM 12072 N N . ALA A 1 15 ? -1.919 -16.940 5.019 1.00 50.24 15 ALA A N 8
ATOM 12073 C CA . ALA A 1 15 ? -1.575 -15.537 4.823 1.00 13.11 15 ALA A CA 8
ATOM 12074 C C . ALA A 1 15 ? -0.311 -15.393 3.982 1.00 32.34 15 ALA A C 8
ATOM 12075 O O . ALA A 1 15 ?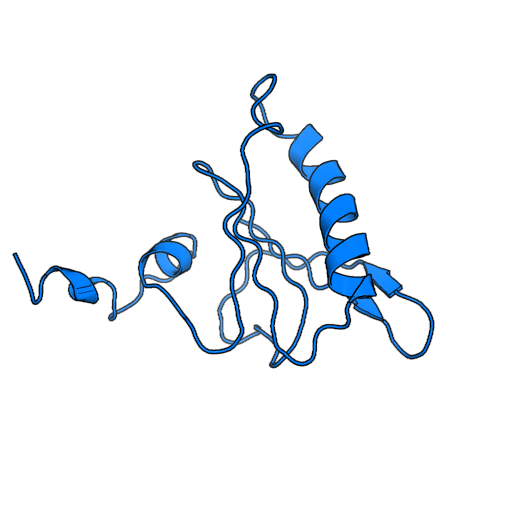 0.755 -15.884 4.356 1.00 50.41 15 ALA A O 8
ATOM 12082 N N . THR A 1 16 ? -0.437 -14.718 2.844 1.00 64.42 16 THR A N 8
ATOM 12083 C CA . THR A 1 16 ? 0.695 -14.512 1.949 1.00 22.01 16 THR A CA 8
ATOM 12084 C C . THR A 1 16 ? 0.709 -13.090 1.399 1.00 60.41 16 THR A C 8
ATOM 12085 O O . THR A 1 16 ? -0.334 -12.545 1.040 1.00 44.43 16 THR A O 8
ATOM 12096 N N . GLU A 1 17 ? 1.897 -12.497 1.335 1.00 11.14 17 GLU A N 8
ATOM 12097 C CA . GLU A 1 17 ? 2.045 -11.138 0.828 1.00 13.35 17 GLU A CA 8
ATOM 12098 C C . GLU A 1 17 ? 2.310 -11.143 -0.674 1.00 71.33 17 GLU A C 8
ATOM 12099 O O . GLU A 1 17 ? 2.959 -12.050 -1.197 1.00 43.40 17 GLU A O 8
ATOM 12111 N N . ILE A 1 18 ? 1.803 -10.126 -1.362 1.00 75.24 18 ILE A N 8
ATOM 12112 C CA . ILE A 1 18 ? 1.985 -10.013 -2.804 1.00 73.51 18 ILE A CA 8
ATOM 12113 C C . ILE A 1 18 ? 2.541 -8.645 -3.183 1.00 24.24 18 ILE A C 8
ATOM 12114 O O . ILE A 1 18 ? 1.888 -7.621 -2.984 1.00 3.40 18 ILE A O 8
ATOM 12130 N N . VAL A 1 19 ? 3.752 -8.636 -3.731 1.00 3.11 19 VAL A N 8
ATOM 12131 C CA . VAL A 1 19 ? 4.397 -7.394 -4.141 1.00 14.24 19 VAL A CA 8
ATOM 12132 C C . VAL A 1 19 ? 3.435 -6.509 -4.926 1.00 30.02 19 VAL A C 8
ATOM 12133 O O . VAL A 1 19 ? 2.539 -7.003 -5.610 1.00 72.13 19 VAL A O 8
ATOM 12146 N N . ASP A 1 20 ? 3.627 -5.199 -4.823 1.00 4.33 20 ASP A N 8
ATOM 12147 C CA . ASP A 1 20 ? 2.778 -4.243 -5.525 1.00 20.53 20 ASP A CA 8
ATOM 12148 C C . ASP A 1 20 ? 2.524 -4.695 -6.960 1.00 14.34 20 ASP A C 8
ATOM 12149 O O . ASP A 1 20 ? 3.337 -4.451 -7.851 1.00 71.34 20 ASP A O 8
ATOM 12158 N N . PHE A 1 21 ? 1.390 -5.354 -7.175 1.00 22.21 21 PHE A N 8
ATOM 12159 C CA . PHE A 1 21 ? 1.029 -5.842 -8.501 1.00 44.41 21 PHE A CA 8
ATOM 12160 C C . PHE A 1 21 ? -0.150 -5.056 -9.067 1.00 33.43 21 PHE A C 8
ATOM 12161 O O . PHE A 1 21 ? -0.715 -4.191 -8.396 1.00 64.13 21 PHE A O 8
ATOM 12178 N N . THR A 1 22 ? -0.518 -5.364 -10.307 1.00 14.03 22 THR A N 8
ATOM 12179 C CA . THR A 1 22 ? -1.629 -4.687 -10.964 1.00 70.24 22 THR A CA 8
ATOM 12180 C C . THR A 1 22 ? -2.923 -5.478 -10.811 1.00 13.34 22 THR A C 8
ATOM 12181 O O . THR A 1 22 ? -2.953 -6.513 -10.145 1.00 51.43 22 THR A O 8
ATOM 12192 N N . GLN A 1 23 ? -3.990 -4.984 -11.430 1.00 52.33 23 GLN A N 8
ATOM 12193 C CA . GLN A 1 23 ? -5.288 -5.645 -11.361 1.00 63.43 23 GLN A CA 8
ATOM 12194 C C . GLN A 1 23 ? -5.275 -6.951 -12.149 1.00 32.42 23 GLN A C 8
ATOM 12195 O O . GLN A 1 23 ? -6.115 -7.825 -11.934 1.00 32.44 23 GLN A O 8
ATOM 12209 N N . ASP A 1 24 ? -4.318 -7.077 -13.061 1.00 71.03 24 ASP A N 8
ATOM 12210 C CA . ASP A 1 24 ? -4.196 -8.277 -13.881 1.00 22.11 24 ASP A CA 8
ATOM 12211 C C . ASP A 1 24 ? -4.053 -9.519 -13.007 1.00 64.43 24 ASP A C 8
ATOM 12212 O O . ASP A 1 24 ? -4.734 -10.523 -13.221 1.00 3.50 24 ASP A O 8
ATOM 12221 N N . ASP A 1 25 ? -3.162 -9.446 -12.024 1.00 53.41 25 ASP A N 8
ATOM 12222 C CA . ASP A 1 25 ? -2.929 -10.564 -11.118 1.00 35.12 25 ASP A CA 8
ATOM 12223 C C . ASP A 1 25 ? -4.022 -10.640 -10.056 1.00 10.41 25 ASP A C 8
ATOM 12224 O O . ASP A 1 25 ? -4.105 -11.611 -9.303 1.00 60.11 25 ASP A O 8
ATOM 12233 N N . LEU A 1 26 ? -4.858 -9.608 -10.000 1.00 24.42 26 LEU A N 8
ATOM 12234 C CA . LEU A 1 26 ? -5.945 -9.557 -9.029 1.00 52.20 26 LEU A CA 8
ATOM 12235 C C . LEU A 1 26 ? -6.917 -10.714 -9.238 1.00 53.54 26 LEU A C 8
ATOM 12236 O O . LEU A 1 26 ? -7.755 -10.678 -10.140 1.00 63.32 26 LEU A O 8
ATOM 12252 N N . ASP A 1 27 ? -6.801 -11.736 -8.398 1.00 74.15 27 ASP A N 8
ATOM 12253 C CA . ASP A 1 27 ? -7.672 -12.902 -8.489 1.00 71.51 27 ASP A CA 8
ATOM 12254 C C . ASP A 1 27 ? -9.138 -12.484 -8.532 1.00 14.11 27 ASP A C 8
ATOM 12255 O O . ASP A 1 27 ? -9.469 -11.322 -8.296 1.00 63.32 27 ASP A O 8
ATOM 12264 N N . GLU A 1 28 ? -10.013 -13.438 -8.835 1.00 65.53 28 GLU A N 8
ATOM 12265 C CA . GLU A 1 28 ? -11.443 -13.167 -8.911 1.00 32.32 28 GLU A CA 8
ATOM 12266 C C . GLU A 1 28 ? -12.003 -12.812 -7.536 1.00 70.53 28 GLU A C 8
ATOM 12267 O O . GLU A 1 28 ? -12.447 -11.689 -7.307 1.00 14.42 28 GLU A O 8
ATOM 12279 N N . ASN A 1 29 ? -11.978 -13.780 -6.626 1.00 21.42 29 ASN A N 8
ATOM 12280 C CA . ASN A 1 29 ? -12.484 -13.571 -5.274 1.00 23.50 29 ASN A CA 8
ATOM 12281 C C . ASN A 1 29 ? -11.427 -13.936 -4.235 1.00 72.05 29 ASN A C 8
ATOM 12282 O O . ASN A 1 29 ? -11.225 -15.110 -3.926 1.00 61.55 29 ASN A O 8
ATOM 12293 N N . ASP A 1 30 ? -10.757 -12.922 -3.700 1.00 51.52 30 ASP A N 8
ATOM 12294 C CA . ASP A 1 30 ? -9.722 -13.134 -2.695 1.00 33.21 30 ASP A CA 8
ATOM 12295 C C . ASP A 1 30 ? -9.661 -11.961 -1.722 1.00 22.12 30 ASP A C 8
ATOM 12296 O O . ASP A 1 30 ? -10.257 -10.911 -1.961 1.00 11.25 30 ASP A O 8
ATOM 12305 N N . VAL A 1 31 ? -8.936 -12.148 -0.623 1.00 12.50 31 VAL A N 8
ATOM 12306 C CA . VAL A 1 31 ? -8.797 -11.105 0.387 1.00 64.03 31 VAL A CA 8
ATOM 12307 C C . VAL A 1 31 ? -7.465 -10.377 0.244 1.00 23.05 31 VAL A C 8
ATOM 12308 O O . VAL A 1 31 ? -6.409 -10.923 0.567 1.00 73.13 31 VAL A O 8
ATOM 12321 N N . TYR A 1 32 ? -7.521 -9.141 -0.239 1.00 72.35 32 TYR A N 8
ATOM 12322 C CA . TYR A 1 32 ? -6.319 -8.338 -0.427 1.00 22.05 32 TYR A CA 8
ATOM 12323 C C . TYR A 1 32 ? -6.261 -7.200 0.588 1.00 41.34 32 TYR A C 8
ATOM 12324 O O . TYR A 1 32 ? -7.277 -6.818 1.170 1.00 73.34 32 TYR A O 8
ATOM 12342 N N . LEU A 1 33 ? -5.065 -6.660 0.794 1.00 65.51 33 LEU A N 8
ATOM 12343 C CA . LEU A 1 33 ? -4.872 -5.564 1.737 1.00 24.41 33 LEU A CA 8
ATOM 12344 C C . LEU A 1 33 ? -3.984 -4.479 1.136 1.00 31.05 33 LEU A C 8
ATOM 12345 O O . LEU A 1 33 ? -2.790 -4.689 0.917 1.00 74.24 33 LEU A O 8
ATOM 12361 N N . LEU A 1 34 ? -4.574 -3.318 0.875 1.00 4.31 34 LEU A N 8
ATOM 12362 C CA . LEU A 1 34 ? -3.836 -2.197 0.302 1.00 71.11 34 LEU A CA 8
ATOM 12363 C C . LEU A 1 34 ? -3.681 -1.070 1.318 1.00 32.33 34 LEU A C 8
ATOM 12364 O O . LEU A 1 34 ? -4.669 -0.508 1.792 1.00 63.00 34 LEU A O 8
ATOM 12380 N N . ASP A 1 35 ? -2.436 -0.744 1.647 1.00 31.31 35 ASP A N 8
ATOM 12381 C CA . ASP A 1 35 ? -2.151 0.318 2.605 1.00 53.03 35 ASP A CA 8
ATOM 12382 C C . ASP A 1 35 ? -1.748 1.602 1.887 1.00 4.43 35 ASP A C 8
ATOM 12383 O O . ASP A 1 35 ? -0.682 1.676 1.275 1.00 44.11 35 ASP A O 8
ATOM 12392 N N . THR A 1 36 ? -2.607 2.614 1.966 1.00 30.42 36 THR A N 8
ATOM 12393 C CA . THR A 1 36 ? -2.342 3.894 1.323 1.00 4.21 36 THR A CA 8
ATOM 12394 C C . THR A 1 36 ? -1.977 4.960 2.350 1.00 25.00 36 THR A C 8
ATOM 12395 O O . THR A 1 36 ? -2.089 4.738 3.556 1.00 72.14 36 THR A O 8
ATOM 12406 N N . TRP A 1 37 ? -1.540 6.117 1.865 1.00 22.43 37 TRP A N 8
ATOM 12407 C CA . TRP A 1 37 ? -1.159 7.218 2.743 1.00 63.24 37 TRP A CA 8
ATOM 12408 C C . TRP A 1 37 ? -2.375 7.782 3.468 1.00 54.13 37 TRP A C 8
ATOM 12409 O O . TRP A 1 37 ? -2.283 8.198 4.623 1.00 74.12 37 TRP A O 8
ATOM 12430 N N . ASP A 1 38 ? -3.514 7.794 2.783 1.00 21.43 38 ASP A N 8
ATOM 12431 C CA . ASP A 1 38 ? -4.750 8.306 3.364 1.00 43.15 38 ASP A CA 8
ATOM 12432 C C . ASP A 1 38 ? -5.368 7.286 4.314 1.00 22.42 38 ASP A C 8
ATOM 12433 O O . ASP A 1 38 ? -5.758 7.622 5.432 1.00 41.12 38 ASP A O 8
ATOM 12442 N N . GLN A 1 39 ? -5.454 6.039 3.861 1.00 11.04 39 GLN A N 8
ATOM 12443 C CA . GLN A 1 39 ? -6.027 4.970 4.672 1.00 44.53 39 GLN A CA 8
ATOM 12444 C C . GLN A 1 39 ? -5.921 3.628 3.955 1.00 11.15 39 GLN A C 8
ATOM 12445 O O . GLN A 1 39 ? -5.662 3.574 2.753 1.00 51.22 39 GLN A O 8
ATOM 12459 N N . ILE A 1 40 ? -6.123 2.548 4.702 1.00 61.52 40 ILE A N 8
ATOM 12460 C CA . ILE A 1 40 ? -6.051 1.206 4.137 1.00 31.44 40 ILE A CA 8
ATOM 12461 C C . ILE A 1 40 ? -7.357 0.829 3.446 1.00 13.15 40 ILE A C 8
ATOM 12462 O O . ILE A 1 40 ? -8.441 1.011 4.002 1.00 21.42 40 ILE A O 8
ATOM 12478 N N . PHE A 1 41 ? -7.247 0.302 2.232 1.00 52.15 41 PHE A N 8
ATOM 12479 C CA . PHE A 1 41 ? -8.420 -0.101 1.464 1.00 24.41 41 PHE A CA 8
ATOM 12480 C C . PHE A 1 41 ? -8.626 -1.611 1.539 1.00 25.52 41 PHE A C 8
ATOM 12481 O O . PHE A 1 41 ? -7.840 -2.385 0.990 1.00 12.42 41 PHE A O 8
ATOM 12498 N N . PHE A 1 42 ? -9.687 -2.024 2.223 1.00 32.55 42 PHE A N 8
ATOM 12499 C CA . PHE A 1 42 ? -9.997 -3.442 2.373 1.00 43.33 42 PHE A CA 8
ATOM 12500 C C . PHE A 1 42 ? -10.929 -3.915 1.261 1.00 13.34 42 PHE A C 8
ATOM 12501 O O . PHE A 1 42 ? -12.116 -3.589 1.252 1.00 14.15 42 PHE A O 8
ATOM 12518 N N . TRP A 1 43 ? -10.383 -4.684 0.327 1.00 50.44 43 TRP A N 8
ATOM 12519 C CA . TRP A 1 43 ? -11.165 -5.201 -0.790 1.00 74.33 43 TRP A CA 8
ATOM 12520 C C . TRP A 1 43 ? -11.608 -6.636 -0.526 1.00 63.31 43 TRP A C 8
ATOM 12521 O O . TRP A 1 43 ? -10.798 -7.563 -0.570 1.00 3.33 43 TRP A O 8
ATOM 12542 N N . ILE A 1 44 ? -12.896 -6.813 -0.253 1.00 1.02 44 ILE A N 8
ATOM 12543 C CA . ILE A 1 44 ? -13.445 -8.136 0.017 1.00 64.22 44 ILE A CA 8
ATOM 12544 C C . ILE A 1 44 ? -14.421 -8.559 -1.075 1.00 72.32 44 ILE A C 8
ATOM 12545 O O . ILE A 1 44 ? -15.481 -7.957 -1.243 1.00 4.33 44 ILE A O 8
ATOM 12561 N N . GLY A 1 45 ? -14.057 -9.602 -1.816 1.00 33.13 45 GLY A N 8
ATOM 12562 C CA . GLY A 1 45 ? -14.913 -10.090 -2.882 1.00 1.34 45 GLY A CA 8
ATOM 12563 C C . GLY A 1 45 ? -16.092 -10.887 -2.360 1.00 10.32 45 GLY A C 8
ATOM 12564 O O . GLY A 1 45 ? -16.434 -10.804 -1.180 1.00 21.22 45 GLY A O 8
ATOM 12568 N N . LYS A 1 46 ? -16.718 -11.660 -3.241 1.00 24.14 46 LYS A N 8
ATOM 12569 C CA . LYS A 1 46 ? -17.866 -12.476 -2.864 1.00 11.42 46 LYS A CA 8
ATOM 12570 C C . LYS A 1 46 ? -17.430 -13.888 -2.487 1.00 13.25 46 LYS A C 8
ATOM 12571 O O . LYS A 1 46 ? -18.036 -14.526 -1.627 1.00 33.10 46 LYS A O 8
ATOM 12590 N N . GLY A 1 47 ? -16.374 -14.370 -3.135 1.00 0.42 47 GLY A N 8
ATOM 12591 C CA . GLY A 1 47 ? -15.875 -15.703 -2.852 1.00 44.41 47 GLY A CA 8
ATOM 12592 C C . GLY A 1 47 ? -15.073 -15.761 -1.567 1.00 35.04 47 GLY A C 8
ATOM 12593 O O . GLY A 1 47 ? -15.067 -16.781 -0.878 1.00 4.55 47 GLY A O 8
ATOM 12597 N N . ALA A 1 48 ? -14.395 -14.665 -1.244 1.00 0.23 48 ALA A N 8
ATOM 12598 C CA . ALA A 1 48 ? -13.587 -14.596 -0.033 1.00 10.55 48 ALA A CA 8
ATOM 12599 C C . ALA A 1 48 ? -14.380 -15.060 1.184 1.00 74.50 48 ALA A C 8
ATOM 12600 O O . ALA A 1 48 ? -15.454 -14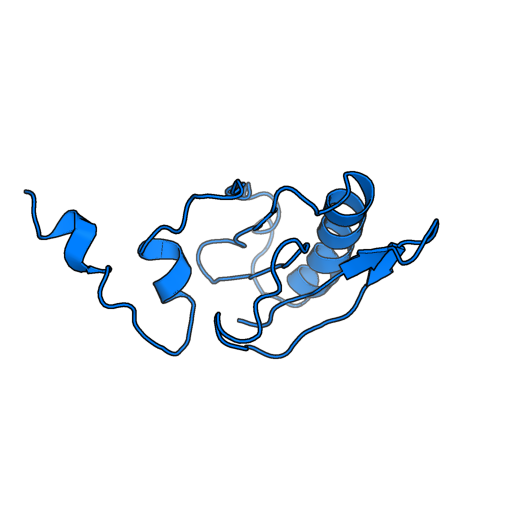.534 1.475 1.00 62.44 48 ALA A O 8
ATOM 12607 N N . ASN A 1 49 ? -13.845 -16.050 1.891 1.00 22.30 49 ASN A N 8
ATOM 12608 C CA . ASN A 1 49 ? -14.504 -16.587 3.076 1.00 53.11 49 ASN A CA 8
ATOM 12609 C C . ASN A 1 49 ? -14.615 -15.524 4.165 1.00 33.30 49 ASN A C 8
ATOM 12610 O O . ASN A 1 49 ? -13.968 -14.480 4.094 1.00 15.14 49 ASN A O 8
ATOM 12621 N N . GLU A 1 50 ? -15.439 -15.800 5.171 1.00 13.42 50 GLU A N 8
ATOM 12622 C CA . GLU A 1 50 ? -15.635 -14.867 6.275 1.00 44.22 50 GLU A CA 8
ATOM 12623 C C . GLU A 1 50 ? -14.414 -14.844 7.190 1.00 1.33 50 GLU A C 8
ATOM 12624 O O . GLU A 1 50 ? -14.085 -13.813 7.778 1.00 20.30 50 GLU A O 8
ATOM 12636 N N . SER A 1 51 ? -13.747 -15.987 7.306 1.00 22.43 51 SER A N 8
ATOM 12637 C CA . SER A 1 51 ? -12.565 -16.101 8.153 1.00 12.32 51 SER A CA 8
ATOM 12638 C C . SER A 1 51 ? -11.366 -15.415 7.506 1.00 4.24 51 SER A C 8
ATOM 12639 O O . SER A 1 51 ? -10.624 -14.687 8.166 1.00 60.23 51 SER A O 8
ATOM 12647 N N . GLU A 1 52 ? -11.183 -15.653 6.211 1.00 24.44 52 GLU A N 8
ATOM 12648 C CA . GLU A 1 52 ? -10.073 -15.060 5.475 1.00 3.44 52 GLU A CA 8
ATOM 12649 C C . GLU A 1 52 ? -10.036 -13.547 5.674 1.00 44.01 52 GLU A C 8
ATOM 12650 O O . GLU A 1 52 ? -8.989 -12.974 5.977 1.00 64.24 52 GLU A O 8
ATOM 12662 N N . LYS A 1 53 ? -11.186 -12.905 5.501 1.00 60.14 53 LYS A N 8
ATOM 12663 C CA . LYS A 1 53 ? -11.288 -11.459 5.661 1.00 63.43 53 LYS A CA 8
ATOM 12664 C C . LYS A 1 53 ? -10.944 -11.045 7.088 1.00 54.42 53 LYS A C 8
ATOM 12665 O O . LYS A 1 53 ? -10.449 -9.943 7.321 1.00 52.53 53 LYS A O 8
ATOM 12684 N N . GLU A 1 54 ? -11.210 -11.935 8.038 1.00 23.34 54 GLU A N 8
ATOM 12685 C CA . GLU A 1 54 ? -10.928 -11.660 9.442 1.00 24.23 54 GLU A CA 8
ATOM 12686 C C . GLU A 1 54 ? -9.438 -11.808 9.737 1.00 44.22 54 GLU A C 8
ATOM 12687 O O . GLU A 1 54 ? -8.797 -10.881 10.232 1.00 51.35 54 GLU A O 8
ATOM 12699 N N . ALA A 1 55 ? -8.893 -12.980 9.429 1.00 20.44 55 ALA A N 8
ATOM 12700 C CA . ALA A 1 55 ? -7.479 -13.250 9.659 1.00 11.24 55 ALA A CA 8
ATOM 12701 C C . ALA A 1 55 ? -6.601 -12.309 8.842 1.00 41.14 55 ALA A C 8
ATOM 12702 O O . ALA A 1 55 ? -5.679 -11.689 9.370 1.00 25.14 55 ALA A O 8
ATOM 12709 N N . ALA A 1 56 ? -6.893 -12.208 7.549 1.00 13.32 56 ALA A N 8
ATOM 12710 C CA . ALA A 1 56 ? -6.131 -11.341 6.659 1.00 62.20 56 ALA A CA 8
ATOM 12711 C C . ALA A 1 56 ? -6.198 -9.888 7.117 1.00 71.22 56 ALA A C 8
ATOM 12712 O O . ALA A 1 56 ? -5.299 -9.097 6.835 1.00 1.34 56 ALA A O 8
ATOM 12719 N N . ALA A 1 57 ? -7.270 -9.544 7.823 1.00 31.21 57 ALA A N 8
ATOM 12720 C CA . ALA A 1 57 ? -7.454 -8.186 8.321 1.00 64.53 57 ALA A CA 8
ATOM 12721 C C . ALA A 1 57 ? -6.522 -7.901 9.493 1.00 4.14 57 ALA A C 8
ATOM 12722 O O . ALA A 1 57 ? -5.897 -6.843 9.557 1.00 3.13 57 ALA A O 8
ATOM 12729 N N . GLU A 1 58 ? -6.434 -8.851 10.419 1.00 72.10 58 GLU A N 8
ATOM 12730 C CA . GLU A 1 58 ? -5.579 -8.699 11.590 1.00 20.32 58 GLU A CA 8
ATOM 12731 C C . GLU A 1 58 ? -4.108 -8.846 11.212 1.00 2.34 58 GLU A C 8
ATOM 12732 O O . GLU A 1 58 ? -3.254 -8.098 11.691 1.00 70.13 58 GLU A O 8
ATOM 12744 N N . THR A 1 59 ? -3.818 -9.815 10.350 1.00 21.43 59 THR A N 8
ATOM 12745 C CA . THR A 1 59 ? -2.451 -10.062 9.909 1.00 70.21 59 THR A CA 8
ATOM 12746 C C . THR A 1 59 ? -1.840 -8.812 9.288 1.00 44.44 59 THR A C 8
ATOM 12747 O O . THR A 1 59 ? -0.639 -8.570 9.409 1.00 31.20 59 THR A O 8
ATOM 12758 N N . ALA A 1 60 ? -2.673 -8.019 8.622 1.00 14.12 60 ALA A N 8
ATOM 12759 C CA . ALA A 1 60 ? -2.215 -6.791 7.984 1.00 23.32 60 ALA A CA 8
ATOM 12760 C C . ALA A 1 60 ? -1.825 -5.745 9.023 1.00 35.00 60 ALA A C 8
ATOM 12761 O O . ALA A 1 60 ? -0.825 -5.046 8.867 1.00 2.14 60 ALA A O 8
ATOM 12768 N N . GLN A 1 61 ? -2.623 -5.643 10.081 1.00 31.33 61 GLN A N 8
ATOM 12769 C CA . GLN A 1 61 ? -2.362 -4.681 11.145 1.00 45.43 61 GLN A CA 8
ATOM 12770 C C . GLN A 1 61 ? -0.928 -4.805 11.651 1.00 13.20 61 GLN A C 8
ATOM 12771 O O . GLN A 1 61 ? -0.320 -3.819 12.067 1.00 61.41 61 GLN A O 8
ATOM 12785 N N . GLU A 1 62 ? -0.396 -6.022 11.613 1.00 62.31 62 GLU A N 8
ATOM 12786 C CA . GLU A 1 62 ? 0.966 -6.274 12.070 1.00 71.45 62 GLU A CA 8
ATOM 12787 C C . GLU A 1 62 ? 1.966 -5.419 11.297 1.00 70.23 62 GLU A C 8
ATOM 12788 O O . GLU A 1 62 ? 2.925 -4.898 11.867 1.00 71.42 62 GLU A O 8
ATOM 12800 N N . TYR A 1 63 ? 1.735 -5.280 9.996 1.00 1.00 63 TYR A N 8
ATOM 12801 C CA . TYR A 1 63 ? 2.617 -4.491 9.144 1.00 75.15 63 TYR A CA 8
ATOM 12802 C C . TYR A 1 63 ? 2.438 -2.999 9.408 1.00 70.13 63 TYR A C 8
ATOM 12803 O O . TYR A 1 63 ? 3.408 -2.240 9.434 1.00 60.44 63 TYR A O 8
ATOM 12821 N N . LEU A 1 64 ? 1.191 -2.585 9.604 1.00 21.11 64 LEU A N 8
ATOM 12822 C CA . LEU A 1 64 ? 0.883 -1.184 9.868 1.00 52.34 64 LEU A CA 8
ATOM 12823 C C . LEU A 1 64 ? 1.703 -0.657 11.041 1.00 42.13 64 LEU A C 8
ATOM 12824 O O . LEU A 1 64 ? 2.217 0.461 10.999 1.00 0.01 64 LEU A O 8
ATOM 12840 N N . ARG A 1 65 ? 1.823 -1.470 12.085 1.00 63.43 65 ARG A N 8
ATOM 12841 C CA . ARG A 1 65 ? 2.582 -1.087 13.269 1.00 42.31 65 ARG A CA 8
ATOM 12842 C C . ARG A 1 65 ? 4.055 -0.882 12.928 1.00 64.31 65 ARG A C 8
ATOM 12843 O O . ARG A 1 65 ? 4.754 -0.111 13.585 1.00 12.23 65 ARG A O 8
ATOM 12864 N N . SER A 1 66 ? 4.521 -1.579 11.896 1.00 31.32 66 SER A N 8
ATOM 12865 C CA . SER A 1 66 ? 5.912 -1.478 11.470 1.00 11.25 66 SER A CA 8
ATOM 12866 C C . SER A 1 66 ? 6.262 -0.041 11.096 1.00 52.13 66 SER A C 8
ATOM 12867 O O . SER A 1 66 ? 7.421 0.369 11.174 1.00 75.24 66 SER A O 8
ATOM 12875 N N . HIS A 1 67 ? 5.251 0.721 10.688 1.00 23.43 67 HIS A N 8
ATOM 12876 C CA . HIS A 1 67 ? 5.451 2.113 10.301 1.00 34.24 67 HIS A CA 8
ATOM 12877 C C . HIS A 1 67 ? 4.987 3.056 11.408 1.00 64.23 67 HIS A C 8
ATOM 12878 O O . HIS A 1 67 ? 4.208 2.686 12.286 1.00 21.22 67 HIS A O 8
ATOM 12892 N N . PRO A 1 68 ? 5.478 4.304 11.366 1.00 34.42 68 PRO A N 8
ATOM 12893 C CA . PRO A 1 68 ? 5.128 5.325 12.358 1.00 75.02 68 PRO A CA 8
ATOM 12894 C C . PRO A 1 68 ? 3.679 5.785 12.230 1.00 23.30 68 PRO A C 8
ATOM 12895 O O . PRO A 1 68 ? 2.859 5.117 11.602 1.00 31.10 68 PRO A O 8
ATOM 12906 N N . GLY A 1 69 ? 3.372 6.931 12.830 1.00 73.11 69 GLY A N 8
ATOM 12907 C CA . GLY A 1 69 ? 2.022 7.460 12.771 1.00 52.24 69 GLY A CA 8
ATOM 12908 C C . GLY A 1 69 ? 1.414 7.655 14.146 1.00 64.23 69 GLY A C 8
ATOM 12909 O O . GLY A 1 69 ? 1.910 7.112 15.133 1.00 1.22 69 GLY A O 8
ATOM 12913 N N . SER A 1 70 ? 0.339 8.433 14.211 1.00 33.22 70 SER A N 8
ATOM 12914 C CA . SER A 1 70 ? -0.334 8.702 15.477 1.00 41.44 70 SER A CA 8
ATOM 12915 C C . SER A 1 70 ? -1.626 7.899 15.587 1.00 53.21 70 SER A C 8
ATOM 12916 O O . SER A 1 70 ? -1.694 6.909 16.315 1.00 33.12 70 SER A O 8
ATOM 12924 N N . ARG A 1 71 ? -2.649 8.334 14.858 1.00 35.44 71 ARG A N 8
ATOM 12925 C CA . ARG A 1 71 ? -3.941 7.657 14.875 1.00 64.35 71 ARG A CA 8
ATOM 12926 C C . ARG A 1 71 ? -4.157 6.868 13.586 1.00 12.13 71 ARG A C 8
ATOM 12927 O O . ARG A 1 71 ? -5.292 6.580 13.206 1.00 12.32 71 ARG A O 8
ATOM 12948 N N . ASP A 1 72 ? -3.062 6.523 12.919 1.00 24.52 72 ASP A N 8
ATOM 12949 C CA . ASP A 1 72 ? -3.131 5.767 11.674 1.00 71.21 72 ASP A CA 8
ATOM 12950 C C . ASP A 1 72 ? -3.886 4.457 11.875 1.00 70.51 72 ASP A C 8
ATOM 12951 O O . ASP A 1 72 ? -4.433 3.891 10.927 1.00 1.00 72 ASP A O 8
ATOM 12960 N N . LEU A 1 73 ? -3.911 3.978 13.114 1.00 51.30 73 LEU A N 8
ATOM 12961 C CA . LEU A 1 73 ? -4.598 2.733 13.440 1.00 52.32 73 LEU A CA 8
ATOM 12962 C C . LEU A 1 73 ? -6.036 3.002 13.872 1.00 72.11 73 LEU A C 8
ATOM 12963 O O . LEU A 1 73 ? -6.921 2.170 13.670 1.00 11.12 73 LEU A O 8
ATOM 12979 N N . ASP A 1 74 ? -6.262 4.169 14.465 1.00 41.02 74 ASP A N 8
ATOM 12980 C CA . ASP A 1 74 ? -7.593 4.549 14.922 1.00 14.24 74 ASP A CA 8
ATOM 12981 C C . ASP A 1 74 ? -8.490 4.914 13.743 1.00 3.21 74 ASP A C 8
ATOM 12982 O O . ASP A 1 74 ? -9.716 4.854 13.839 1.00 70.43 74 ASP A O 8
ATOM 12991 N N . THR A 1 75 ? -7.870 5.295 12.630 1.00 24.43 75 THR A N 8
ATOM 12992 C CA . THR A 1 75 ? -8.610 5.672 11.433 1.00 34.43 75 THR A CA 8
ATOM 12993 C C . THR A 1 75 ? -9.394 4.489 10.876 1.00 31.33 75 THR A C 8
ATOM 12994 O O . THR A 1 75 ? -8.873 3.384 10.724 1.00 24.24 75 THR A O 8
ATOM 13005 N N . PRO A 1 76 ? -10.677 4.723 10.563 1.00 32.31 76 PRO A N 8
ATOM 13006 C CA . PRO A 1 76 ? -11.560 3.688 10.016 1.00 20.15 76 PRO A CA 8
ATOM 13007 C C . PRO A 1 76 ? -11.182 3.296 8.592 1.00 4.41 76 PRO A C 8
ATOM 13008 O O . PRO A 1 76 ? -10.661 4.113 7.832 1.00 51.14 76 PRO A O 8
ATOM 13019 N N . ILE A 1 77 ? -11.447 2.044 8.238 1.00 62.44 77 ILE A N 8
ATOM 13020 C CA . ILE A 1 77 ? -11.135 1.545 6.904 1.00 52.53 77 ILE A CA 8
ATOM 13021 C C . ILE A 1 77 ? -12.376 1.536 6.017 1.00 44.12 77 ILE A C 8
ATOM 13022 O O . ILE A 1 77 ? -13.481 1.255 6.481 1.00 22.32 77 ILE A O 8
ATOM 13038 N N . ILE A 1 78 ? -12.184 1.844 4.738 1.00 34.44 78 ILE A N 8
ATOM 13039 C CA . ILE A 1 78 ? -13.287 1.868 3.786 1.00 73.53 78 ILE A CA 8
ATOM 13040 C C . ILE A 1 78 ? -13.560 0.476 3.226 1.00 72.35 78 ILE A C 8
ATOM 13041 O O . ILE A 1 78 ? -12.851 0.002 2.338 1.00 24.32 78 ILE A O 8
ATOM 13057 N N . VAL A 1 79 ? -14.595 -0.174 3.749 1.00 61.53 79 VAL A N 8
ATOM 13058 C CA . VAL A 1 79 ? -14.964 -1.511 3.299 1.00 33.31 79 VAL A CA 8
ATOM 13059 C C . VAL A 1 79 ? -15.427 -1.494 1.847 1.00 60.34 79 VAL A C 8
ATOM 13060 O O . VAL A 1 79 ? -16.122 -0.574 1.416 1.00 41.03 79 VAL A O 8
ATOM 13073 N N . VAL A 1 80 ? -15.037 -2.519 1.095 1.00 72.10 80 VAL A N 8
ATOM 13074 C CA . VAL A 1 80 ? -15.413 -2.623 -0.310 1.00 32.52 80 VAL A CA 8
ATOM 13075 C C . VAL A 1 80 ? -16.094 -3.957 -0.599 1.00 11.51 80 VAL A C 8
ATOM 13076 O O . VAL A 1 80 ? -15.677 -5.001 -0.098 1.00 34.12 80 VAL A O 8
ATOM 13089 N N . LYS A 1 81 ? -17.145 -3.914 -1.411 1.00 64.04 81 LYS A N 8
ATOM 13090 C CA . LYS A 1 81 ? -17.884 -5.118 -1.770 1.00 71.33 81 LYS A CA 8
ATOM 13091 C C . LYS A 1 81 ? -17.520 -5.581 -3.177 1.00 72.24 81 LYS A C 8
ATOM 13092 O O . LYS A 1 81 ? -16.913 -4.837 -3.947 1.00 55.01 81 LYS A O 8
ATOM 13111 N N . GLN A 1 82 ? -17.896 -6.813 -3.506 1.00 10.00 82 GLN A N 8
ATOM 13112 C CA . GLN A 1 82 ? -17.609 -7.373 -4.821 1.00 72.42 82 GLN A CA 8
ATOM 13113 C C . GLN A 1 82 ? -18.570 -6.822 -5.869 1.00 75.31 82 GLN A C 8
ATOM 13114 O O . GLN A 1 82 ? -19.773 -7.077 -5.818 1.00 61.33 82 GLN A O 8
ATOM 13128 N N . GLY A 1 83 ? -18.031 -6.064 -6.819 1.00 74.23 83 GLY A N 8
ATOM 13129 C CA . GLY A 1 83 ? -18.856 -5.488 -7.866 1.00 22.43 83 GLY A CA 8
ATOM 13130 C C . GLY A 1 83 ? -18.762 -3.976 -7.912 1.00 22.22 83 GLY A C 8
ATOM 13131 O O . GLY A 1 83 ? -19.573 -3.316 -8.562 1.00 22.04 83 GLY A O 8
ATOM 13135 N N . PHE A 1 84 ? -17.770 -3.425 -7.219 1.00 75.22 84 PHE A N 8
ATOM 13136 C CA . PHE A 1 84 ? -17.575 -1.981 -7.181 1.00 40.44 84 PHE A CA 8
ATOM 13137 C C . PHE A 1 84 ? -16.091 -1.631 -7.250 1.00 13.43 84 PHE A C 8
ATOM 13138 O O . PHE A 1 84 ? -15.338 -1.891 -6.312 1.00 14.21 84 PHE A O 8
ATOM 13155 N N . GLU A 1 85 ? -15.680 -1.040 -8.367 1.00 44.31 85 GLU A N 8
ATOM 13156 C CA . GLU A 1 85 ? -14.286 -0.655 -8.558 1.00 70.54 85 GLU A CA 8
ATOM 13157 C C . GLU A 1 85 ? -14.161 0.850 -8.773 1.00 13.35 85 GLU A C 8
ATOM 13158 O O . GLU A 1 85 ? -14.217 1.350 -9.896 1.00 75.24 85 GLU A O 8
ATOM 13170 N N . PRO A 1 86 ? -13.988 1.592 -7.668 1.00 55.15 86 PRO A N 8
ATOM 13171 C CA . PRO A 1 86 ? -13.852 3.051 -7.708 1.00 53.14 86 PRO A CA 8
ATOM 13172 C C . PRO A 1 86 ? -12.532 3.493 -8.331 1.00 13.32 86 PRO A C 8
ATOM 13173 O O . PRO A 1 86 ? -11.488 2.869 -8.140 1.00 75.24 86 PRO A O 8
ATOM 13184 N N . PRO A 1 87 ? -12.576 4.596 -9.093 1.00 14.44 87 PRO A N 8
ATOM 13185 C CA . PRO A 1 87 ? -11.392 5.147 -9.758 1.00 3.15 87 PRO A CA 8
ATOM 13186 C C . PRO A 1 87 ? -10.400 5.751 -8.769 1.00 31.12 87 PRO A C 8
ATOM 13187 O O . PRO A 1 87 ? -9.245 6.008 -9.110 1.00 51.20 87 PRO A O 8
ATOM 13198 N N . THR A 1 88 ? -10.858 5.975 -7.541 1.00 23.12 88 THR A N 8
ATOM 13199 C CA . THR A 1 88 ? -10.011 6.549 -6.503 1.00 11.03 88 THR A CA 8
ATOM 13200 C C . THR A 1 88 ? -9.015 5.523 -5.975 1.00 70.45 88 THR A C 8
ATOM 13201 O O . THR A 1 88 ? -7.821 5.801 -5.865 1.00 0.53 88 THR A O 8
ATOM 13212 N N . PHE A 1 89 ? -9.513 4.334 -5.652 1.00 21.31 89 PHE A N 8
ATOM 13213 C CA . PHE A 1 89 ? -8.666 3.265 -5.136 1.00 22.13 89 PHE A CA 8
ATOM 13214 C C . PHE A 1 89 ? -7.590 2.886 -6.149 1.00 71.24 89 PHE A C 8
ATOM 13215 O O . PHE A 1 89 ? -6.417 2.740 -5.803 1.00 73.31 89 PHE A O 8
ATOM 13232 N N . THR A 1 90 ? -7.998 2.727 -7.405 1.00 0.12 90 THR A N 8
ATOM 13233 C CA . THR A 1 90 ? -7.071 2.363 -8.469 1.00 54.43 90 THR A CA 8
ATOM 13234 C C . THR A 1 90 ? -5.854 3.281 -8.476 1.00 54.43 90 THR A C 8
ATOM 13235 O O . THR A 1 90 ? -4.738 2.846 -8.753 1.00 24.34 90 THR A O 8
ATOM 13246 N N . GLY A 1 91 ? -6.078 4.556 -8.170 1.00 31.23 91 GLY A N 8
ATOM 13247 C CA . GLY A 1 91 ? -4.990 5.515 -8.146 1.00 45.21 91 GLY A CA 8
ATOM 13248 C C . GLY A 1 91 ? -3.867 5.096 -7.217 1.00 53.04 91 GLY A C 8
ATOM 13249 O O . GLY A 1 91 ? -2.737 5.564 -7.349 1.00 5.42 91 GLY A O 8
ATOM 13253 N N . TRP A 1 92 ? -4.180 4.213 -6.276 1.00 2.33 92 TRP A N 8
ATOM 13254 C CA . TRP A 1 92 ? -3.188 3.733 -5.320 1.00 35.42 92 TRP A CA 8
ATOM 13255 C C . TRP A 1 92 ? -2.189 2.799 -5.995 1.00 14.34 92 TRP A C 8
ATOM 13256 O O . TRP A 1 92 ? -1.158 2.456 -5.417 1.00 3.10 92 TRP A O 8
ATOM 13277 N N . PHE A 1 93 ? -2.502 2.392 -7.220 1.00 65.34 93 PHE A N 8
ATOM 13278 C CA . PHE A 1 93 ? -1.630 1.497 -7.973 1.00 75.15 93 PHE A CA 8
ATOM 13279 C C . PHE A 1 93 ? -0.617 2.288 -8.794 1.00 44.44 93 PHE A C 8
ATOM 13280 O O . PHE A 1 93 ? -0.689 3.514 -8.875 1.00 3.35 93 PHE A O 8
ATOM 13297 N N . MET A 1 94 ? 0.328 1.578 -9.402 1.00 31.31 94 MET A N 8
ATOM 13298 C CA . MET A 1 94 ? 1.356 2.213 -10.217 1.00 44.22 94 MET A CA 8
ATOM 13299 C C . MET A 1 94 ? 0.843 2.482 -11.628 1.00 54.21 94 MET A C 8
ATOM 13300 O O . MET A 1 94 ? 1.405 3.298 -12.358 1.00 55.11 94 MET A O 8
ATOM 13314 N N . ALA A 1 95 ? -0.228 1.791 -12.005 1.00 60.20 95 ALA A N 8
ATOM 13315 C CA . ALA A 1 95 ? -0.818 1.957 -13.328 1.00 21.15 95 ALA A CA 8
ATOM 13316 C C . ALA A 1 95 ? -2.104 2.773 -13.256 1.00 50.04 95 ALA A C 8
ATOM 13317 O O . ALA A 1 95 ? -3.129 2.293 -12.773 1.00 20.52 95 ALA A O 8
ATOM 13324 N N . TRP A 1 96 ? -2.042 4.008 -13.740 1.00 55.30 96 TRP A N 8
ATOM 13325 C CA . TRP A 1 96 ? -3.203 4.891 -13.730 1.00 52.52 96 TRP A CA 8
ATOM 13326 C C . TRP A 1 96 ? -4.406 4.216 -14.379 1.00 15.20 96 TRP A C 8
ATOM 13327 O O . TRP A 1 96 ? -4.261 3.233 -15.105 1.00 32.52 96 TRP A O 8
ATOM 13348 N N . ASP A 1 97 ? -5.593 4.750 -14.113 1.00 55.12 97 ASP A N 8
ATOM 13349 C CA . ASP A 1 97 ? -6.822 4.199 -14.673 1.00 13.11 97 ASP A CA 8
ATOM 13350 C C . ASP A 1 97 ? -7.553 5.243 -15.513 1.00 24.45 97 ASP A C 8
ATOM 13351 O O . ASP A 1 97 ? -7.653 6.413 -15.143 1.00 74.40 97 ASP A O 8
ATOM 13360 N N . PRO A 1 98 ? -8.074 4.811 -16.671 1.00 1.33 98 PRO A N 8
ATOM 13361 C CA . PRO A 1 98 ? -8.803 5.693 -17.587 1.00 75.52 98 PRO A CA 8
ATOM 13362 C C . PRO A 1 98 ? -10.155 6.122 -17.026 1.00 23.01 98 PRO A C 8
ATOM 13363 O O . PRO A 1 98 ? -10.811 7.011 -17.571 1.00 4.14 98 PRO A O 8
ATOM 13374 N N . LEU A 1 99 ? -10.566 5.486 -15.934 1.00 44.23 99 LEU A N 8
ATOM 13375 C CA . LEU A 1 99 ? -11.840 5.803 -15.298 1.00 44.12 99 LEU A CA 8
ATOM 13376 C C . LEU A 1 99 ? -11.668 6.901 -14.253 1.00 32.31 99 LEU A C 8
ATOM 13377 O O . LEU A 1 99 ? -12.577 7.170 -13.467 1.00 10.14 99 LEU A O 8
ATOM 13393 N N . CYS A 1 100 ? -10.499 7.532 -14.252 1.00 33.34 100 CYS A N 8
ATOM 13394 C CA . CYS A 1 100 ? -10.209 8.602 -13.304 1.00 32.32 100 CYS A CA 8
ATOM 13395 C C . CYS A 1 100 ? -11.004 9.858 -13.642 1.00 53.44 100 CYS A C 8
ATOM 13396 O O . CYS A 1 100 ? -11.099 10.781 -12.833 1.00 54.33 100 CYS A O 8
ATOM 13404 N N . TRP A 1 101 ? -11.572 9.887 -14.843 1.00 3.33 101 TRP A N 8
ATOM 13405 C CA . TRP A 1 101 ? -12.357 11.032 -15.289 1.00 54.21 101 TRP A CA 8
ATOM 13406 C C . TRP A 1 101 ? -13.835 10.836 -14.970 1.00 74.44 101 TRP A C 8
ATOM 13407 O O . TRP A 1 101 ? -14.694 11.538 -15.504 1.00 63.14 101 TRP A O 8
ATOM 13428 N N . SER A 1 102 ? -14.126 9.877 -14.097 1.00 24.22 102 SER A N 8
ATOM 13429 C CA . SER A 1 102 ? -15.501 9.586 -13.710 1.00 32.01 102 SER A CA 8
ATOM 13430 C C . SER A 1 102 ? -16.131 10.782 -13.003 1.00 11.20 102 SER A C 8
ATOM 13431 O O . SER A 1 102 ? -17.351 10.859 -12.857 1.00 11.13 102 SER A O 8
ATOM 13439 N N . ASP A 1 103 ? -15.290 11.713 -12.566 1.00 51.34 103 ASP A N 8
ATOM 13440 C CA . ASP A 1 103 ? -15.763 12.907 -11.875 1.00 40.34 103 ASP A CA 8
ATOM 13441 C C . ASP A 1 103 ? -15.883 14.082 -12.841 1.00 3.43 103 ASP A C 8
ATOM 13442 O O . ASP A 1 103 ? -16.810 14.886 -12.744 1.00 75.21 103 ASP A O 8
ATOM 13451 N N . ARG A 1 104 ? -14.938 14.177 -13.770 1.00 65.43 104 ARG A N 8
ATOM 13452 C CA . ARG A 1 104 ? -14.936 15.255 -14.752 1.00 22.33 104 ARG A CA 8
ATOM 13453 C C . ARG A 1 104 ? -16.248 15.284 -15.530 1.00 31.41 104 ARG A C 8
ATOM 13454 O O . ARG A 1 104 ? -16.695 16.341 -15.976 1.00 31.51 104 ARG A O 8
ATOM 13475 N N . LYS A 1 105 ? -16.861 14.116 -15.690 1.00 21.53 105 LYS A N 8
ATOM 13476 C CA . LYS A 1 105 ? -18.122 14.005 -16.413 1.00 51.30 105 LYS A CA 8
ATOM 13477 C C . LYS A 1 105 ? -19.295 14.411 -15.526 1.00 50.35 105 LYS A C 8
ATOM 13478 O O . LYS A 1 105 ? -20.371 14.747 -16.020 1.00 75.12 105 LYS A O 8
ATOM 13497 N N . SER A 1 106 ? -19.079 14.380 -14.215 1.00 63.54 106 SER A N 8
ATOM 13498 C CA . SER A 1 106 ? -20.119 14.742 -13.260 1.00 51.10 106 SER A CA 8
ATOM 13499 C C . SER A 1 106 ? -19.924 16.171 -12.761 1.00 33.41 106 SER A C 8
ATOM 13500 O O . SER A 1 106 ? -18.850 16.531 -12.280 1.00 23.00 106 SER A O 8
ATOM 13508 N N . TYR A 1 107 ? -20.971 16.979 -12.879 1.00 13.41 107 TYR A N 8
ATOM 13509 C CA . TYR A 1 107 ? -20.916 18.370 -12.443 1.00 32.45 107 TYR A CA 8
ATOM 13510 C C . TYR A 1 107 ? -21.276 18.491 -10.965 1.00 4.32 107 TYR A C 8
ATOM 13511 O O . TYR A 1 107 ? -21.218 17.515 -10.220 1.00 33.43 107 TYR A O 8
ATOM 13529 N N . PRO A 1 1 ? 2.850 -0.519 -0.085 1.00 42.11 1 PRO A N 9
ATOM 13530 C CA . PRO A 1 1 ? 2.445 -0.413 -1.490 1.00 11.21 1 PRO A CA 9
ATOM 13531 C C . PRO A 1 1 ? 2.350 -1.774 -2.170 1.00 62.23 1 PRO A C 9
ATOM 13532 O O . PRO A 1 1 ? 2.418 -1.872 -3.396 1.00 20.24 1 PRO A O 9
ATOM 13543 N N . ARG A 1 2 ? 2.193 -2.822 -1.368 1.00 54.10 2 ARG A N 9
ATOM 13544 C CA . ARG A 1 2 ? 2.089 -4.178 -1.894 1.00 3.15 2 ARG A CA 9
ATOM 13545 C C . ARG A 1 2 ? 0.772 -4.824 -1.475 1.00 71.21 2 ARG A C 9
ATOM 13546 O O . ARG A 1 2 ? 0.107 -4.360 -0.548 1.00 23.24 2 ARG A O 9
ATOM 13567 N N . LEU A 1 3 ? 0.400 -5.897 -2.165 1.00 10.22 3 LEU A N 9
ATOM 13568 C CA . LEU A 1 3 ? -0.838 -6.607 -1.866 1.00 34.45 3 LEU A CA 9
ATOM 13569 C C . LEU A 1 3 ? -0.581 -7.777 -0.921 1.00 4.12 3 LEU A C 9
ATOM 13570 O O . LEU A 1 3 ? 0.563 -8.057 -0.560 1.00 52.30 3 LEU A O 9
ATOM 13586 N N . PHE A 1 4 ? -1.651 -8.458 -0.525 1.00 62.22 4 PHE A N 9
ATOM 13587 C CA . PHE A 1 4 ? -1.540 -9.599 0.377 1.00 55.23 4 PHE A CA 9
ATOM 13588 C C . PHE A 1 4 ? -2.700 -10.569 0.171 1.00 14.33 4 PHE A C 9
ATOM 13589 O O . PHE A 1 4 ? -3.797 -10.358 0.687 1.00 33.04 4 PHE A O 9
ATOM 13606 N N . GLU A 1 5 ? -2.448 -11.631 -0.587 1.00 33.32 5 GLU A N 9
ATOM 13607 C CA . GLU A 1 5 ? -3.472 -12.633 -0.862 1.00 1.22 5 GLU A CA 9
ATOM 13608 C C . GLU A 1 5 ? -3.470 -13.721 0.208 1.00 11.44 5 GLU A C 9
ATOM 13609 O O . GLU A 1 5 ? -2.517 -14.493 0.322 1.00 13.32 5 GLU A O 9
ATOM 13621 N N . CYS A 1 6 ? -4.542 -13.774 0.990 1.00 35.44 6 CYS A N 9
ATOM 13622 C CA . CYS A 1 6 ? -4.665 -14.766 2.053 1.00 70.31 6 CYS A CA 9
ATOM 13623 C C . CYS A 1 6 ? -5.971 -15.544 1.923 1.00 65.14 6 CYS A C 9
ATOM 13624 O O . CYS A 1 6 ? -7.053 -15.001 2.142 1.00 10.22 6 CYS A O 9
ATOM 13632 N N . SER A 1 7 ? -5.860 -16.819 1.562 1.00 14.22 7 SER A N 9
ATOM 13633 C CA . SER A 1 7 ? -7.033 -17.670 1.397 1.00 65.40 7 SER A CA 9
ATOM 13634 C C . SER A 1 7 ? -6.787 -19.054 1.990 1.00 24.25 7 SER A C 9
ATOM 13635 O O . SER A 1 7 ? -5.645 -19.494 2.114 1.00 65.51 7 SER A O 9
ATOM 13643 N N . ASN A 1 8 ? -7.868 -19.735 2.356 1.00 1.25 8 ASN A N 9
ATOM 13644 C CA . ASN A 1 8 ? -7.771 -21.069 2.938 1.00 41.20 8 ASN A CA 9
ATOM 13645 C C . ASN A 1 8 ? -7.895 -22.142 1.861 1.00 65.13 8 ASN A C 9
ATOM 13646 O O . ASN A 1 8 ? -8.692 -22.016 0.932 1.00 75.24 8 ASN A O 9
ATOM 13657 N N . LYS A 1 9 ? -7.100 -23.199 1.992 1.00 3.31 9 LYS A N 9
ATOM 13658 C CA . LYS A 1 9 ? -7.120 -24.296 1.032 1.00 20.13 9 LYS A CA 9
ATOM 13659 C C . LYS A 1 9 ? -8.381 -25.138 1.195 1.00 33.23 9 LYS A C 9
ATOM 13660 O O . LYS A 1 9 ? -9.160 -25.298 0.255 1.00 61.44 9 LYS A O 9
ATOM 13679 N N . THR A 1 10 ? -8.579 -25.674 2.396 1.00 63.21 10 THR A N 9
ATOM 13680 C CA . THR A 1 10 ? -9.745 -26.499 2.682 1.00 34.31 10 THR A CA 9
ATOM 13681 C C . THR A 1 10 ? -10.362 -26.132 4.027 1.00 53.23 10 THR A C 9
ATOM 13682 O O . THR A 1 10 ? -11.542 -25.794 4.108 1.00 54.33 10 THR A O 9
ATOM 13693 N N . GLY A 1 11 ? -9.555 -26.200 5.081 1.00 13.44 11 GLY A N 9
ATOM 13694 C CA . GLY A 1 11 ? -10.040 -25.870 6.409 1.00 74.31 11 GLY A CA 9
ATOM 13695 C C . GLY A 1 11 ? -9.070 -24.999 7.181 1.00 1.31 11 GLY A C 9
ATOM 13696 O O . GLY A 1 11 ? -9.309 -24.671 8.343 1.00 32.04 11 GLY A O 9
ATOM 13700 N N . ARG A 1 12 ? -7.971 -24.624 6.535 1.00 41.41 12 ARG A N 9
ATOM 13701 C CA . ARG A 1 12 ? -6.959 -23.787 7.170 1.00 73.24 12 ARG A CA 9
ATOM 13702 C C . ARG A 1 12 ? -6.696 -22.532 6.344 1.00 44.44 12 ARG A C 9
ATOM 13703 O O . ARG A 1 12 ? -6.567 -22.596 5.121 1.00 52.22 12 ARG A O 9
ATOM 13724 N N . PHE A 1 13 ? -6.617 -21.390 7.020 1.00 64.50 13 PHE A N 9
ATOM 13725 C CA . PHE A 1 13 ? -6.370 -20.120 6.349 1.00 42.51 13 PHE A CA 9
ATOM 13726 C C . PHE A 1 13 ? -4.876 -19.903 6.126 1.00 61.30 13 PHE A C 9
ATOM 13727 O O . PHE A 1 13 ? -4.055 -20.220 6.988 1.00 15.15 13 PHE A O 9
ATOM 13744 N N . LEU A 1 14 ? -4.530 -19.363 4.963 1.00 43.40 14 LEU A N 9
ATOM 13745 C CA . LEU A 1 14 ? -3.134 -19.104 4.625 1.00 54.23 14 LEU A CA 9
ATOM 13746 C C . LEU A 1 14 ? -2.912 -17.625 4.326 1.00 41.41 14 LEU A C 9
ATOM 13747 O O . LEU A 1 14 ? -3.662 -17.016 3.564 1.00 51.51 14 LEU A O 9
ATOM 13763 N N . ALA A 1 15 ? -1.875 -17.054 4.930 1.00 42.32 15 ALA A N 9
ATOM 13764 C CA . ALA A 1 15 ? -1.551 -15.647 4.725 1.00 21.41 15 ALA A CA 9
ATOM 13765 C C . ALA A 1 15 ? -0.276 -15.492 3.903 1.00 1.22 15 ALA A C 9
ATOM 13766 O O . ALA A 1 15 ? 0.792 -15.960 4.299 1.00 2.33 15 ALA A O 9
ATOM 13773 N N . THR A 1 16 ? -0.394 -14.832 2.755 1.00 11.21 16 THR A N 9
ATOM 13774 C CA . THR A 1 16 ? 0.748 -14.616 1.876 1.00 24.33 16 THR A CA 9
ATOM 13775 C C . THR A 1 16 ? 0.791 -13.178 1.373 1.00 62.01 16 THR A C 9
ATOM 13776 O O . THR A 1 16 ? -0.234 -12.499 1.321 1.00 5.33 16 THR A O 9
ATOM 13787 N N . GLU A 1 17 ? 1.983 -12.721 1.002 1.00 1.21 17 GLU A N 9
ATOM 13788 C CA . GLU A 1 17 ? 2.158 -11.362 0.503 1.00 73.04 17 GLU A CA 9
ATOM 13789 C C . GLU A 1 17 ? 2.392 -11.363 -1.005 1.00 40.43 17 GLU A C 9
ATOM 13790 O O . GLU A 1 17 ? 3.000 -12.285 -1.549 1.00 74.31 17 GLU A O 9
ATOM 13802 N N . ILE A 1 18 ? 1.905 -10.323 -1.674 1.00 44.40 18 ILE A N 9
ATOM 13803 C CA . ILE A 1 18 ? 2.062 -10.203 -3.118 1.00 40.42 18 ILE A CA 9
ATOM 13804 C C . ILE A 1 18 ? 2.634 -8.841 -3.498 1.00 21.01 18 ILE A C 9
ATOM 13805 O O . ILE A 1 18 ? 1.998 -7.808 -3.289 1.00 31.03 18 ILE A O 9
ATOM 13821 N N . VAL A 1 19 ? 3.839 -8.847 -4.059 1.00 61.12 19 VAL A N 9
ATOM 13822 C CA . VAL A 1 19 ? 4.497 -7.613 -4.472 1.00 14.25 19 VAL A CA 9
ATOM 13823 C C . VAL A 1 19 ? 3.541 -6.713 -5.247 1.00 74.51 19 VAL A C 9
ATOM 13824 O O . VAL A 1 19 ? 2.629 -7.194 -5.921 1.00 0.12 19 VAL A O 9
ATOM 13837 N N . ASP A 1 20 ? 3.755 -5.406 -5.148 1.00 23.33 20 ASP A N 9
ATOM 13838 C CA . ASP A 1 20 ? 2.914 -4.438 -5.841 1.00 75.34 20 ASP A CA 9
ATOM 13839 C C . ASP A 1 20 ? 2.633 -4.889 -7.272 1.00 10.33 20 ASP A C 9
ATOM 13840 O O . ASP A 1 20 ? 3.440 -4.664 -8.174 1.00 52.20 20 ASP A O 9
ATOM 13849 N N . PHE A 1 21 ? 1.484 -5.527 -7.471 1.00 44.32 21 PHE A N 9
ATOM 13850 C CA . PHE A 1 21 ? 1.098 -6.011 -8.791 1.00 41.23 21 PHE A CA 9
ATOM 13851 C C . PHE A 1 21 ? -0.066 -5.197 -9.350 1.00 24.00 21 PHE A C 9
ATOM 13852 O O . PHE A 1 21 ? -0.600 -4.313 -8.679 1.00 23.20 21 PHE A O 9
ATOM 13869 N N . THR A 1 22 ? -0.454 -5.501 -10.585 1.00 21.24 22 THR A N 9
ATOM 13870 C CA . THR A 1 22 ? -1.552 -4.798 -11.235 1.00 72.23 22 THR A CA 9
ATOM 13871 C C . THR A 1 22 ? -2.858 -5.572 -11.098 1.00 74.12 22 THR A C 9
ATOM 13872 O O . THR A 1 22 ? -2.876 -6.690 -10.583 1.00 14.40 22 THR A O 9
ATOM 13883 N N . GLN A 1 23 ? -3.949 -4.971 -11.563 1.00 3.31 23 GLN A N 9
ATOM 13884 C CA . GLN A 1 23 ? -5.260 -5.605 -11.491 1.00 63.14 23 GLN A CA 9
ATOM 13885 C C . GLN A 1 23 ? -5.287 -6.892 -12.310 1.00 12.14 23 GLN A C 9
ATOM 13886 O O . GLN A 1 23 ? -6.144 -7.752 -12.104 1.00 1.32 23 GLN A O 9
ATOM 13900 N N . ASP A 1 24 ? -4.345 -7.017 -13.238 1.00 12.11 24 ASP A N 9
ATOM 13901 C CA . ASP A 1 24 ? -4.261 -8.199 -14.087 1.00 62.32 24 ASP A CA 9
ATOM 13902 C C . ASP A 1 24 ? -4.129 -9.465 -13.245 1.00 42.35 24 ASP A C 9
ATOM 13903 O O . ASP A 1 24 ? -4.836 -10.448 -13.469 1.00 44.43 24 ASP A O 9
ATOM 13912 N N . ASP A 1 25 ? -3.219 -9.433 -12.278 1.00 70.20 25 ASP A N 9
ATOM 13913 C CA . ASP A 1 25 ? -2.994 -10.577 -11.402 1.00 70.55 25 ASP A CA 9
ATOM 13914 C C . ASP A 1 25 ? -4.072 -10.658 -10.326 1.00 60.41 25 ASP A C 9
ATOM 13915 O O . ASP A 1 25 ? -4.162 -11.646 -9.595 1.00 43.22 25 ASP A O 9
ATOM 13924 N N . LEU A 1 26 ? -4.888 -9.614 -10.233 1.00 45.03 26 LEU A N 9
ATOM 13925 C CA . LEU A 1 26 ? -5.960 -9.566 -9.245 1.00 43.21 26 LEU A CA 9
ATOM 13926 C C . LEU A 1 26 ? -6.954 -10.702 -9.465 1.00 1.44 26 LEU A C 9
ATOM 13927 O O . LEU A 1 26 ? -7.801 -10.635 -10.356 1.00 25.21 26 LEU A O 9
ATOM 13943 N N . ASP A 1 27 ? -6.846 -11.742 -8.645 1.00 53.41 27 ASP A N 9
ATOM 13944 C CA . ASP A 1 27 ? -7.738 -12.891 -8.747 1.00 40.02 27 ASP A CA 9
ATOM 13945 C C . ASP A 1 27 ? -9.197 -12.447 -8.767 1.00 12.40 27 ASP A C 9
ATOM 13946 O O . ASP A 1 27 ? -9.505 -11.285 -8.502 1.00 33.20 27 ASP A O 9
ATOM 13955 N N . GLU A 1 28 ? -10.090 -13.379 -9.084 1.00 13.12 28 GLU A N 9
ATOM 13956 C CA . GLU A 1 28 ? -11.517 -13.082 -9.140 1.00 2.31 28 GLU A CA 9
ATOM 13957 C C . GLU A 1 28 ? -12.061 -12.761 -7.751 1.00 22.44 28 GLU A C 9
ATOM 13958 O O . GLU A 1 28 ? -12.487 -11.639 -7.483 1.00 41.21 28 GLU A O 9
ATOM 13970 N N . ASN A 1 29 ? -12.043 -13.757 -6.871 1.00 20.24 29 ASN A N 9
ATOM 13971 C CA . ASN A 1 29 ? -12.535 -13.583 -5.509 1.00 14.21 29 ASN A CA 9
ATOM 13972 C C . ASN A 1 29 ? -11.475 -13.990 -4.491 1.00 22.24 29 ASN A C 9
ATOM 13973 O O . ASN A 1 29 ? -11.289 -15.175 -4.213 1.00 65.13 29 ASN A O 9
ATOM 13984 N N . ASP A 1 30 ? -10.783 -13.000 -3.937 1.00 33.32 30 ASP A N 9
ATOM 13985 C CA . ASP A 1 30 ? -9.742 -13.255 -2.948 1.00 14.33 30 ASP A CA 9
ATOM 13986 C C . ASP A 1 30 ? -9.649 -12.105 -1.949 1.00 33.41 30 ASP A C 9
ATOM 13987 O O . ASP A 1 30 ? -10.229 -11.040 -2.157 1.00 50.52 30 ASP A O 9
ATOM 13996 N N . VAL A 1 31 ? -8.917 -12.330 -0.863 1.00 4.13 31 VAL A N 9
ATOM 13997 C CA . VAL A 1 31 ? -8.747 -11.313 0.169 1.00 74.52 31 VAL A CA 9
ATOM 13998 C C . VAL A 1 31 ? -7.402 -10.610 0.031 1.00 11.34 31 VAL A C 9
ATOM 13999 O O . VAL A 1 31 ? -6.356 -11.181 0.341 1.00 72.14 31 VAL A O 9
ATOM 14012 N N . TYR A 1 32 ? -7.436 -9.366 -0.434 1.00 13.02 32 TYR A N 9
ATOM 14013 C CA . TYR A 1 32 ? -6.219 -8.584 -0.614 1.00 51.33 32 TYR A CA 9
ATOM 14014 C C . TYR A 1 32 ? -6.124 -7.475 0.429 1.00 15.22 32 TYR A C 9
ATOM 14015 O O . TYR A 1 32 ? -7.102 -7.161 1.110 1.00 21.41 32 TYR A O 9
ATOM 14033 N N . LEU A 1 33 ? -4.941 -6.884 0.549 1.00 42.21 33 LEU A N 9
ATOM 14034 C CA . LEU A 1 33 ? -4.716 -5.808 1.509 1.00 72.34 33 LEU A CA 9
ATOM 14035 C C . LEU A 1 33 ? -3.792 -4.743 0.927 1.00 70.43 33 LEU A C 9
ATOM 14036 O O . LEU A 1 33 ? -2.606 -4.989 0.705 1.00 24.51 33 LEU A O 9
ATOM 14052 N N . LEU A 1 34 ? -4.342 -3.559 0.683 1.00 33.20 34 LEU A N 9
ATOM 14053 C CA . LEU A 1 34 ? -3.567 -2.455 0.129 1.00 41.31 34 LEU A CA 9
ATOM 14054 C C . LEU A 1 34 ? -3.410 -1.333 1.150 1.00 14.24 34 LEU A C 9
ATOM 14055 O O . LEU A 1 34 ? -4.331 -0.545 1.367 1.00 1.45 34 LEU A O 9
ATOM 14071 N N . ASP A 1 35 ? -2.239 -1.266 1.773 1.00 1.10 35 ASP A N 9
ATOM 14072 C CA . ASP A 1 35 ? -1.960 -0.238 2.769 1.00 31.35 35 ASP A CA 9
ATOM 14073 C C . ASP A 1 35 ? -1.378 1.010 2.114 1.00 14.42 35 ASP A C 9
ATOM 14074 O O . ASP A 1 35 ? -0.264 0.989 1.590 1.00 74.54 35 ASP A O 9
ATOM 14083 N N . THR A 1 36 ? -2.140 2.099 2.147 1.00 54.43 36 THR A N 9
ATOM 14084 C CA . THR A 1 36 ? -1.702 3.357 1.554 1.00 32.14 36 THR A CA 9
ATOM 14085 C C . THR A 1 36 ? -1.289 4.356 2.629 1.00 51.22 36 THR A C 9
ATOM 14086 O O . THR A 1 36 ? -1.419 4.087 3.823 1.00 53.11 36 THR A O 9
ATOM 14097 N N . TRP A 1 37 ? -0.792 5.509 2.197 1.00 4.42 37 TRP A N 9
ATOM 14098 C CA . TRP A 1 37 ? -0.360 6.550 3.124 1.00 61.12 37 TRP A CA 9
ATOM 14099 C C . TRP A 1 37 ? -1.548 7.131 3.881 1.00 13.44 37 TRP A C 9
ATOM 14100 O O . TRP A 1 37 ? -1.440 7.469 5.060 1.00 5.42 37 TRP A O 9
ATOM 14121 N N . ASP A 1 38 ? -2.682 7.245 3.198 1.00 42.10 38 ASP A N 9
ATOM 14122 C CA . ASP A 1 38 ? -3.891 7.785 3.808 1.00 75.02 38 ASP A CA 9
ATOM 14123 C C . ASP A 1 38 ? -4.592 6.727 4.655 1.00 63.01 38 ASP A C 9
ATOM 14124 O O . ASP A 1 38 ? -5.003 6.995 5.783 1.00 12.13 38 ASP A O 9
ATOM 14133 N N . GLN A 1 39 ? -4.724 5.526 4.102 1.00 63.41 39 GLN A N 9
ATOM 14134 C CA . GLN A 1 39 ? -5.376 4.428 4.807 1.00 41.34 39 GLN A CA 9
ATOM 14135 C C . GLN A 1 39 ? -5.305 3.140 3.993 1.00 3.21 39 GLN A C 9
ATOM 14136 O O . GLN A 1 39 ? -5.020 3.166 2.795 1.00 4.24 39 GLN A O 9
ATOM 14150 N N . ILE A 1 40 ? -5.565 2.016 4.651 1.00 21.41 40 ILE A N 9
ATOM 14151 C CA . ILE A 1 40 ? -5.531 0.718 3.988 1.00 22.13 40 ILE A CA 9
ATOM 14152 C C . ILE A 1 40 ? -6.894 0.363 3.404 1.00 42.34 40 ILE A C 9
ATOM 14153 O O . ILE A 1 40 ? -7.916 0.456 4.083 1.00 11.23 40 ILE A O 9
ATOM 14169 N N . PHE A 1 41 ? -6.901 -0.045 2.139 1.00 22.20 41 PHE A N 9
ATOM 14170 C CA . PHE A 1 41 ? -8.138 -0.415 1.462 1.00 33.21 41 PHE A CA 9
ATOM 14171 C C . PHE A 1 41 ? -8.370 -1.921 1.538 1.00 73.51 41 PHE A C 9
ATOM 14172 O O . PHE A 1 41 ? -7.593 -2.709 0.998 1.00 41.31 41 PHE A O 9
ATOM 14189 N N . PHE A 1 42 ? -9.445 -2.315 2.213 1.00 74.23 42 PHE A N 9
ATOM 14190 C CA . PHE A 1 42 ? -9.780 -3.727 2.361 1.00 11.34 42 PHE A CA 9
ATOM 14191 C C . PHE A 1 42 ? -10.730 -4.180 1.256 1.00 2.24 42 PHE A C 9
ATOM 14192 O O . PHE A 1 42 ? -11.909 -3.826 1.253 1.00 22.02 42 PHE A O 9
ATOM 14209 N N . TRP A 1 43 ? -10.207 -4.963 0.320 1.00 31.53 43 TRP A N 9
ATOM 14210 C CA . TRP A 1 43 ? -11.008 -5.465 -0.791 1.00 43.10 43 TRP A CA 9
ATOM 14211 C C . TRP A 1 43 ? -11.475 -6.892 -0.525 1.00 12.50 43 TRP A C 9
ATOM 14212 O O . TRP A 1 43 ? -10.669 -7.822 -0.490 1.00 54.13 43 TRP A O 9
ATOM 14233 N N . ILE A 1 44 ? -12.780 -7.057 -0.338 1.00 53.30 44 ILE A N 9
ATOM 14234 C CA . ILE A 1 44 ? -13.354 -8.371 -0.077 1.00 23.05 44 ILE A CA 9
ATOM 14235 C C . ILE A 1 44 ? -14.367 -8.752 -1.151 1.00 22.44 44 ILE A C 9
ATOM 14236 O O . ILE A 1 44 ? -15.423 -8.133 -1.271 1.00 21.15 44 ILE A O 9
ATOM 14252 N N . GLY A 1 45 ? -14.038 -9.779 -1.929 1.00 44.45 45 GLY A N 9
ATOM 14253 C CA . GLY A 1 45 ? -14.930 -10.227 -2.983 1.00 2.43 45 GLY A CA 9
ATOM 14254 C C . GLY A 1 45 ? -16.089 -11.045 -2.451 1.00 34.31 45 GLY A C 9
ATOM 14255 O O . GLY A 1 45 ? -16.385 -11.014 -1.256 1.00 73.22 45 GLY A O 9
ATOM 14259 N N . LYS A 1 46 ? -16.750 -11.779 -3.340 1.00 20.42 46 LYS A N 9
ATOM 14260 C CA . LYS A 1 46 ? -17.885 -12.610 -2.955 1.00 24.32 46 LYS A CA 9
ATOM 14261 C C . LYS A 1 46 ? -17.438 -14.039 -2.661 1.00 50.03 46 LYS A C 9
ATOM 14262 O O . LYS A 1 46 ? -18.016 -14.719 -1.814 1.00 50.33 46 LYS A O 9
ATOM 14281 N N . GLY A 1 47 ? -16.404 -14.488 -3.367 1.00 12.03 47 GLY A N 9
ATOM 14282 C CA . GLY A 1 47 ? -15.897 -15.833 -3.166 1.00 12.21 47 GLY A CA 9
ATOM 14283 C C . GLY A 1 47 ? -15.081 -15.961 -1.895 1.00 45.23 47 GLY A C 9
ATOM 14284 O O . GLY A 1 47 ? -15.091 -17.006 -1.245 1.00 55.51 47 GLY A O 9
ATOM 14288 N N . ALA A 1 48 ? -14.369 -14.896 -1.541 1.00 43.34 48 ALA A N 9
ATOM 14289 C CA . ALA A 1 48 ? -13.543 -14.893 -0.340 1.00 61.53 48 ALA A CA 9
ATOM 14290 C C . ALA A 1 48 ? -14.333 -15.380 0.870 1.00 61.01 48 ALA A C 9
ATOM 14291 O O . ALA A 1 48 ? -15.423 -14.885 1.151 1.00 11.52 48 ALA A O 9
ATOM 14298 N N . ASN A 1 49 ? -13.775 -16.354 1.582 1.00 13.22 49 ASN A N 9
ATOM 14299 C CA . ASN A 1 49 ? -14.429 -16.908 2.762 1.00 30.40 49 ASN A CA 9
ATOM 14300 C C . ASN A 1 49 ? -14.562 -15.854 3.856 1.00 11.34 49 ASN A C 9
ATOM 14301 O O . ASN A 1 49 ? -13.918 -14.807 3.804 1.00 51.52 49 ASN A O 9
ATOM 14312 N N . GLU A 1 50 ? -15.402 -16.139 4.847 1.00 43.02 50 GLU A N 9
ATOM 14313 C CA . GLU A 1 50 ? -15.619 -15.215 5.953 1.00 1.44 50 GLU A CA 9
ATOM 14314 C C . GLU A 1 50 ? -14.412 -15.191 6.887 1.00 12.42 50 GLU A C 9
ATOM 14315 O O . GLU A 1 50 ? -14.102 -14.164 7.492 1.00 71.31 50 GLU A O 9
ATOM 14327 N N . SER A 1 51 ? -13.736 -16.329 7.000 1.00 63.25 51 SER A N 9
ATOM 14328 C CA . SER A 1 51 ? -12.566 -16.441 7.863 1.00 64.14 51 SER A CA 9
ATOM 14329 C C . SER A 1 51 ? -11.363 -15.737 7.241 1.00 30.14 51 SER A C 9
ATOM 14330 O O . SER A 1 51 ? -10.635 -15.015 7.921 1.00 44.10 51 SER A O 9
ATOM 14338 N N . GLU A 1 52 ? -11.163 -15.954 5.945 1.00 23.12 52 GLU A N 9
ATOM 14339 C CA . GLU A 1 52 ? -10.048 -15.341 5.232 1.00 31.32 52 GLU A CA 9
ATOM 14340 C C . GLU A 1 52 ? -10.024 -13.832 5.455 1.00 41.24 52 GLU A C 9
ATOM 14341 O O . GLU A 1 52 ? -8.987 -13.258 5.787 1.00 45.23 52 GLU A O 9
ATOM 14353 N N . LYS A 1 53 ? -11.175 -13.194 5.269 1.00 44.23 53 LYS A N 9
ATOM 14354 C CA . LYS A 1 53 ? -11.288 -11.751 5.449 1.00 31.40 53 LYS A CA 9
ATOM 14355 C C . LYS A 1 53 ? -10.982 -11.358 6.891 1.00 51.45 53 LYS A C 9
ATOM 14356 O O . LYS A 1 53 ? -10.501 -10.256 7.153 1.00 14.21 53 LYS A O 9
ATOM 14375 N N . GLU A 1 54 ? -11.263 -12.266 7.820 1.00 43.12 54 GLU A N 9
ATOM 14376 C CA . GLU A 1 54 ? -11.016 -12.012 9.234 1.00 11.24 54 GLU A CA 9
ATOM 14377 C C . GLU A 1 54 ? -9.531 -12.146 9.561 1.00 74.25 54 GLU A C 9
ATOM 14378 O O . GLU A 1 54 ? -8.913 -11.218 10.081 1.00 30.41 54 GLU A O 9
ATOM 14390 N N . ALA A 1 55 ? -8.966 -13.309 9.251 1.00 55.42 55 ALA A N 9
ATOM 14391 C CA . ALA A 1 55 ? -7.555 -13.565 9.509 1.00 10.11 55 ALA A CA 9
ATOM 14392 C C . ALA A 1 55 ? -6.670 -12.601 8.727 1.00 42.24 55 ALA A C 9
ATOM 14393 O O . ALA A 1 55 ? -5.763 -11.984 9.285 1.00 62.15 55 ALA A O 9
ATOM 14400 N N . ALA A 1 56 ? -6.939 -12.476 7.431 1.00 32.41 56 ALA A N 9
ATOM 14401 C CA . ALA A 1 56 ? -6.168 -11.586 6.572 1.00 23.45 56 ALA A CA 9
ATOM 14402 C C . ALA A 1 56 ? -6.262 -10.142 7.053 1.00 61.20 56 ALA A C 9
ATOM 14403 O O . ALA A 1 56 ? -5.365 -9.336 6.807 1.00 61.52 56 ALA A O 9
ATOM 14410 N N . ALA A 1 57 ? -7.354 -9.822 7.739 1.00 52.31 57 ALA A N 9
ATOM 14411 C CA . ALA A 1 57 ? -7.564 -8.475 8.255 1.00 55.22 57 ALA A CA 9
ATOM 14412 C C . ALA A 1 57 ? -6.662 -8.199 9.453 1.00 53.32 57 ALA A C 9
ATOM 14413 O O . ALA A 1 57 ? -6.062 -7.129 9.555 1.00 33.44 57 ALA A O 9
ATOM 14420 N N . GLU A 1 58 ? -6.572 -9.170 10.356 1.00 13.33 58 GLU A N 9
ATOM 14421 C CA . GLU A 1 58 ? -5.744 -9.029 11.548 1.00 1.11 58 GLU A CA 9
ATOM 14422 C C . GLU A 1 58 ? -4.264 -9.157 11.200 1.00 23.11 58 GLU A C 9
ATOM 14423 O O . GLU A 1 58 ? -3.426 -8.418 11.717 1.00 5.23 58 GLU A O 9
ATOM 14435 N N . THR A 1 59 ? -3.948 -10.102 10.320 1.00 74.05 59 THR A N 9
ATOM 14436 C CA . THR A 1 59 ? -2.570 -10.330 9.903 1.00 55.50 59 THR A CA 9
ATOM 14437 C C . THR A 1 59 ? -1.927 -9.041 9.403 1.00 34.00 59 THR A C 9
ATOM 14438 O O . THR A 1 59 ? -0.728 -8.826 9.578 1.00 35.03 59 THR A O 9
ATOM 14449 N N . ALA A 1 60 ? -2.732 -8.186 8.780 1.00 34.33 60 ALA A N 9
ATOM 14450 C CA . ALA A 1 60 ? -2.242 -6.917 8.257 1.00 24.34 60 ALA A CA 9
ATOM 14451 C C . ALA A 1 60 ? -1.873 -5.963 9.389 1.00 64.45 60 ALA A C 9
ATOM 14452 O O . ALA A 1 60 ? -0.856 -5.273 9.323 1.00 61.12 60 ALA A O 9
ATOM 14459 N N . GLN A 1 61 ? -2.706 -5.930 10.424 1.00 65.13 61 GLN A N 9
ATOM 14460 C CA . GLN A 1 61 ? -2.466 -5.059 11.568 1.00 13.03 61 GLN A CA 9
ATOM 14461 C C . GLN A 1 61 ? -1.055 -5.252 12.114 1.00 34.41 61 GLN A C 9
ATOM 14462 O O . GLN A 1 61 ? -0.449 -4.318 12.638 1.00 75.22 61 GLN A O 9
ATOM 14476 N N . GLU A 1 62 ? -0.539 -6.471 11.988 1.00 51.12 62 GLU A N 9
ATOM 14477 C CA . GLU A 1 62 ? 0.800 -6.786 12.470 1.00 5.01 62 GLU A CA 9
ATOM 14478 C C . GLU A 1 62 ? 1.841 -5.884 11.813 1.00 4.12 62 GLU A C 9
ATOM 14479 O O . GLU A 1 62 ? 2.781 -5.425 12.464 1.00 34.40 62 GLU A O 9
ATOM 14491 N N . TYR A 1 63 ? 1.668 -5.634 10.520 1.00 35.32 63 TYR A N 9
ATOM 14492 C CA . TYR A 1 63 ? 2.593 -4.790 9.774 1.00 54.04 63 TYR A CA 9
ATOM 14493 C C . TYR A 1 63 ? 2.421 -3.323 10.156 1.00 54.04 63 TYR A C 9
ATOM 14494 O O . TYR A 1 63 ? 3.397 -2.582 10.276 1.00 10.23 63 TYR A O 9
ATOM 14512 N N . LEU A 1 64 ? 1.172 -2.910 10.345 1.00 21.51 64 LEU A N 9
ATOM 14513 C CA . LEU A 1 64 ? 0.870 -1.532 10.714 1.00 14.05 64 LEU A CA 9
ATOM 14514 C C . LEU A 1 64 ? 1.648 -1.118 11.959 1.00 22.42 64 LEU A C 9
ATOM 14515 O O . LEU A 1 64 ? 2.011 0.047 12.118 1.00 53.43 64 LEU A O 9
ATOM 14531 N N . ARG A 1 65 ? 1.904 -2.082 12.838 1.00 14.34 65 ARG A N 9
ATOM 14532 C CA . ARG A 1 65 ? 2.640 -1.818 14.068 1.00 2.35 65 ARG A CA 9
ATOM 14533 C C . ARG A 1 65 ? 4.032 -1.273 13.762 1.00 23.13 65 ARG A C 9
ATOM 14534 O O . ARG A 1 65 ? 4.667 -0.649 14.613 1.00 32.50 65 ARG A O 9
ATOM 14555 N N . SER A 1 66 ? 4.501 -1.514 12.542 1.00 41.30 66 SER A N 9
ATOM 14556 C CA . SER A 1 66 ? 5.820 -1.051 12.125 1.00 74.33 66 SER A CA 9
ATOM 14557 C C . SER A 1 66 ? 5.989 0.437 12.412 1.00 42.41 66 SER A C 9
ATOM 14558 O O . SER A 1 66 ? 7.040 0.875 12.883 1.00 54.13 66 SER A O 9
ATOM 14566 N N . HIS A 1 67 ? 4.947 1.212 12.125 1.00 64.53 67 HIS A N 9
ATOM 14567 C CA . HIS A 1 67 ? 4.980 2.652 12.352 1.00 35.12 67 HIS A CA 9
ATOM 14568 C C . HIS A 1 67 ? 3.730 3.112 13.097 1.00 2.23 67 HIS A C 9
ATOM 14569 O O . HIS A 1 67 ? 2.706 2.430 13.122 1.00 31.32 67 HIS A O 9
ATOM 14583 N N . PRO A 1 68 ? 3.815 4.297 13.720 1.00 11.12 68 PRO A N 9
ATOM 14584 C CA . PRO A 1 68 ? 2.701 4.875 14.478 1.00 74.34 68 PRO A CA 9
ATOM 14585 C C . PRO A 1 68 ? 1.555 5.321 13.575 1.00 65.42 68 PRO A C 9
ATOM 14586 O O . PRO A 1 68 ? 0.604 4.575 13.349 1.00 72.55 68 PRO A O 9
ATOM 14597 N N . GLY A 1 69 ? 1.655 6.543 13.061 1.00 75.13 69 GLY A N 9
ATOM 14598 C CA . GLY A 1 69 ? 0.620 7.067 12.188 1.00 61.41 69 GLY A CA 9
ATOM 14599 C C . GLY A 1 69 ? 0.082 8.402 12.663 1.00 71.31 69 GLY A C 9
ATOM 14600 O O . GLY A 1 69 ? 0.290 8.789 13.813 1.00 71.13 69 GLY A O 9
ATOM 14604 N N . SER A 1 70 ? -0.611 9.108 11.775 1.00 3.44 70 SER A N 9
ATOM 14605 C CA . SER A 1 70 ? -1.176 10.411 12.108 1.00 23.25 70 SER A CA 9
ATOM 14606 C C . SER A 1 70 ? -2.680 10.308 12.338 1.00 75.43 70 SER A C 9
ATOM 14607 O O . SER A 1 70 ? -3.151 10.353 13.475 1.00 42.15 70 SER A O 9
ATOM 14615 N N . ARG A 1 71 ? -3.430 10.169 11.249 1.00 32.43 71 ARG A N 9
ATOM 14616 C CA . ARG A 1 71 ? -4.882 10.060 11.330 1.00 1.12 71 ARG A CA 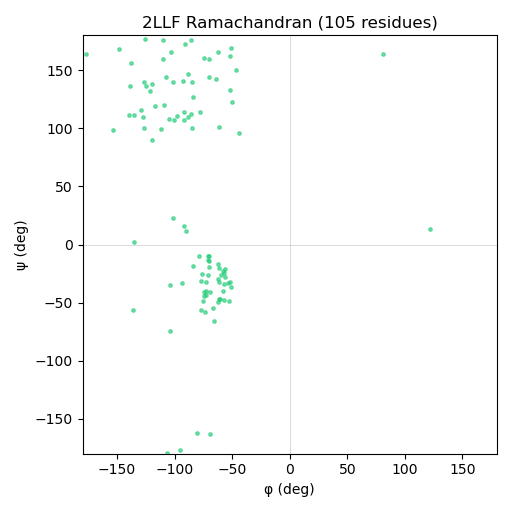9
ATOM 14617 C C . ARG A 1 71 ? -5.335 8.625 11.077 1.00 2.21 71 ARG A C 9
ATOM 14618 O O . ARG A 1 71 ? -6.480 8.383 10.697 1.00 55.33 71 ARG A O 9
ATOM 14639 N N . ASP A 1 72 ? -4.428 7.678 11.290 1.00 32.12 72 ASP A N 9
ATOM 14640 C CA . ASP A 1 72 ? -4.734 6.267 11.086 1.00 72.22 72 ASP A CA 9
ATOM 14641 C C . ASP A 1 72 ? -5.883 5.824 11.986 1.00 30.15 72 ASP A C 9
ATOM 14642 O O . ASP A 1 72 ? -6.542 4.817 11.721 1.00 3.50 72 ASP A O 9
ATOM 14651 N N . LEU A 1 73 ? -6.117 6.581 13.053 1.00 74.32 73 LEU A N 9
ATOM 14652 C CA . LEU A 1 73 ? -7.186 6.266 13.994 1.00 34.03 73 LEU A CA 9
ATOM 14653 C C . LEU A 1 73 ? -8.487 6.952 13.590 1.00 14.02 73 LEU A C 9
ATOM 14654 O O . LEU A 1 73 ? -9.538 6.315 13.511 1.00 12.24 73 LEU A O 9
ATOM 14670 N N . ASP A 1 74 ? -8.409 8.253 13.333 1.00 30.03 74 ASP A N 9
ATOM 14671 C CA . ASP A 1 74 ? -9.580 9.025 12.934 1.00 43.33 74 ASP A CA 9
ATOM 14672 C C . ASP A 1 74 ? -10.064 8.601 11.551 1.00 54.22 74 ASP A C 9
ATOM 14673 O O . ASP A 1 74 ? -11.205 8.869 11.171 1.00 43.41 74 ASP A O 9
ATOM 14682 N N . THR A 1 75 ? -9.190 7.938 10.800 1.00 0.03 75 THR A N 9
ATOM 14683 C CA . THR A 1 75 ? -9.527 7.479 9.459 1.00 74.10 75 THR A CA 9
ATOM 14684 C C . THR A 1 75 ? -9.497 5.957 9.375 1.00 44.12 75 THR A C 9
ATOM 14685 O O . THR A 1 75 ? -8.457 5.346 9.127 1.00 70.11 75 THR A O 9
ATOM 14696 N N . PRO A 1 76 ? -10.663 5.328 9.585 1.00 44.41 76 PRO A N 9
ATOM 14697 C CA . PRO A 1 76 ? -10.795 3.869 9.537 1.00 52.24 76 PRO A CA 9
ATOM 14698 C C . PRO A 1 76 ? -10.641 3.320 8.122 1.00 35.25 76 PRO A C 9
ATOM 14699 O O . PRO A 1 76 ? -10.586 4.079 7.154 1.00 20.24 76 PRO A O 9
ATOM 14710 N N . ILE A 1 77 ? -10.574 1.998 8.011 1.00 63.54 77 ILE A N 9
ATOM 14711 C CA . ILE A 1 77 ? -10.428 1.348 6.714 1.00 31.51 77 ILE A CA 9
ATOM 14712 C C . ILE A 1 77 ? -11.729 1.405 5.921 1.00 13.11 77 ILE A C 9
ATOM 14713 O O . ILE A 1 77 ? -12.815 1.237 6.477 1.00 1.15 77 ILE A O 9
ATOM 14729 N N . ILE A 1 78 ? -11.612 1.642 4.619 1.00 70.31 78 ILE A N 9
ATOM 14730 C CA . ILE A 1 78 ? -12.779 1.718 3.749 1.00 41.12 78 ILE A CA 9
ATOM 14731 C C . ILE A 1 78 ? -13.150 0.343 3.205 1.00 72.32 78 ILE A C 9
ATOM 14732 O O . ILE A 1 78 ? -12.518 -0.161 2.276 1.00 54.31 78 ILE A O 9
ATOM 14748 N N . VAL A 1 79 ? -14.181 -0.260 3.789 1.00 61.21 79 VAL A N 9
ATOM 14749 C CA . VAL A 1 79 ? -14.639 -1.577 3.361 1.00 11.43 79 VAL A CA 9
ATOM 14750 C C . VAL A 1 79 ? -15.109 -1.551 1.911 1.00 2.41 79 VAL A C 9
ATOM 14751 O O . VAL A 1 79 ? -15.743 -0.592 1.470 1.00 62.24 79 VAL A O 9
ATOM 14764 N N . VAL A 1 80 ? -14.794 -2.611 1.174 1.00 43.23 80 VAL A N 9
ATOM 14765 C CA . VAL A 1 80 ? -15.185 -2.711 -0.227 1.00 62.03 80 VAL A CA 9
ATOM 14766 C C . VAL A 1 80 ? -15.944 -4.006 -0.495 1.00 11.34 80 VAL A C 9
ATOM 14767 O O . VAL A 1 80 ? -15.707 -5.023 0.157 1.00 74.44 80 VAL A O 9
ATOM 14780 N N . LYS A 1 81 ? -16.858 -3.961 -1.458 1.00 12.11 81 LYS A N 9
ATOM 14781 C CA . LYS A 1 81 ? -17.653 -5.130 -1.814 1.00 63.34 81 LYS A CA 9
ATOM 14782 C C . LYS A 1 81 ? -17.287 -5.632 -3.208 1.00 14.01 81 LYS A C 9
ATOM 14783 O O . LYS A 1 81 ? -16.638 -4.927 -3.980 1.00 31.11 81 LYS A O 9
ATOM 14802 N N . GLN A 1 82 ? -17.710 -6.852 -3.522 1.00 71.22 82 GLN A N 9
ATOM 14803 C CA . GLN A 1 82 ? -17.427 -7.446 -4.823 1.00 74.54 82 GLN A CA 9
ATOM 14804 C C . GLN A 1 82 ? -18.355 -6.881 -5.893 1.00 51.44 82 GLN A C 9
ATOM 14805 O O . GLN A 1 82 ? -19.562 -7.118 -5.872 1.00 10.14 82 GLN A O 9
ATOM 14819 N N . GLY A 1 83 ? -17.782 -6.130 -6.830 1.00 14.13 83 GLY A N 9
ATOM 14820 C CA . GLY A 1 83 ? -18.573 -5.541 -7.895 1.00 20.31 83 GLY A CA 9
ATOM 14821 C C . GLY A 1 83 ? -18.456 -4.031 -7.937 1.00 43.41 83 GLY A C 9
ATOM 14822 O O . GLY A 1 83 ? -19.248 -3.357 -8.597 1.00 22.42 83 GLY A O 9
ATOM 14826 N N . PHE A 1 84 ? -17.466 -3.496 -7.230 1.00 42.41 84 PHE A N 9
ATOM 14827 C CA . PHE A 1 84 ? -17.249 -2.054 -7.187 1.00 72.13 84 PHE A CA 9
ATOM 14828 C C . PHE A 1 84 ? -15.759 -1.727 -7.212 1.00 70.13 84 PHE A C 9
ATOM 14829 O O . PHE A 1 84 ? -15.036 -2.005 -6.256 1.00 34.30 84 PHE A O 9
ATOM 14846 N N . GLU A 1 85 ? -15.307 -1.135 -8.314 1.00 35.33 85 GLU A N 9
ATOM 14847 C CA . GLU A 1 85 ? -13.903 -0.772 -8.464 1.00 13.21 85 GLU A CA 9
ATOM 14848 C C . GLU A 1 85 ? -13.748 0.735 -8.653 1.00 35.52 85 GLU A C 9
ATOM 14849 O O . GLU A 1 85 ? -13.770 1.251 -9.770 1.00 53.11 85 GLU A O 9
ATOM 14861 N N . PRO A 1 86 ? -13.589 1.457 -7.534 1.00 42.32 86 PRO A N 9
ATOM 14862 C CA . PRO A 1 86 ? -13.427 2.914 -7.549 1.00 53.24 86 PRO A CA 9
ATOM 14863 C C . PRO A 1 86 ? -12.086 3.343 -8.135 1.00 31.32 86 PRO A C 9
ATOM 14864 O O . PRO A 1 86 ? -11.058 2.696 -7.932 1.00 71.04 86 PRO A O 9
ATOM 14875 N N . PRO A 1 87 ? -12.093 4.459 -8.878 1.00 14.20 87 PRO A N 9
ATOM 14876 C CA . PRO A 1 87 ? -10.885 4.999 -9.507 1.00 45.40 87 PRO A CA 9
ATOM 14877 C C . PRO A 1 87 ? -9.905 5.568 -8.486 1.00 44.04 87 PRO A C 9
ATOM 14878 O O . PRO A 1 87 ? -8.738 5.809 -8.797 1.00 43.45 87 PRO A O 9
ATOM 14889 N N . THR A 1 88 ? -10.386 5.780 -7.265 1.00 65.02 88 THR A N 9
ATOM 14890 C CA . THR A 1 88 ? -9.552 6.321 -6.199 1.00 32.21 88 THR A CA 9
ATOM 14891 C C . THR A 1 88 ? -8.576 5.272 -5.678 1.00 72.02 88 THR A C 9
ATOM 14892 O O . THR A 1 88 ? -7.381 5.535 -5.541 1.00 52.13 88 THR A O 9
ATOM 14903 N N . PHE A 1 89 ? -9.092 4.082 -5.390 1.00 31.22 89 PHE A N 9
ATOM 14904 C CA . PHE A 1 89 ? -8.265 2.992 -4.884 1.00 13.44 89 PHE A CA 9
ATOM 14905 C C . PHE A 1 89 ? -7.221 2.577 -5.916 1.00 2.52 89 PHE A C 9
ATOM 14906 O O . PHE A 1 89 ? -6.041 2.424 -5.596 1.00 74.24 89 PHE A O 9
ATOM 14923 N N . THR A 1 90 ? -7.663 2.397 -7.157 1.00 21.45 90 THR A N 9
ATOM 14924 C CA . THR A 1 90 ? -6.769 1.998 -8.236 1.00 25.20 90 THR A CA 9
ATOM 14925 C C . THR A 1 90 ? -5.538 2.896 -8.291 1.00 20.25 90 THR A C 9
ATOM 14926 O O . THR A 1 90 ? -4.437 2.439 -8.596 1.00 12.12 90 THR A O 9
ATOM 14937 N N . GLY A 1 91 ? -5.732 4.177 -7.992 1.00 21.13 91 GLY A N 9
ATOM 14938 C CA . GLY A 1 91 ? -4.628 5.119 -8.012 1.00 71.22 91 GLY A CA 9
ATOM 14939 C C . GLY A 1 91 ? -3.481 4.687 -7.120 1.00 11.30 91 GLY A C 9
ATOM 14940 O O . GLY A 1 91 ? -2.343 5.115 -7.311 1.00 2.10 91 GLY A O 9
ATOM 14944 N N . TRP A 1 92 ? -3.781 3.840 -6.143 1.00 21.43 92 TRP A N 9
ATOM 14945 C CA . TRP A 1 92 ? -2.765 3.352 -5.216 1.00 75.42 92 TRP A CA 9
ATOM 14946 C C . TRP A 1 92 ? -1.833 2.360 -5.903 1.00 51.14 92 TRP A C 9
ATOM 14947 O O . TRP A 1 92 ? -0.719 2.116 -5.439 1.00 51.52 92 TRP A O 9
ATOM 14968 N N . PHE A 1 93 ? -2.295 1.791 -7.012 1.00 22.21 93 PHE A N 9
ATOM 14969 C CA . PHE A 1 93 ? -1.502 0.825 -7.763 1.00 25.44 93 PHE A CA 9
ATOM 14970 C C . PHE A 1 93 ? -0.495 1.532 -8.666 1.00 33.21 93 PHE A C 9
ATOM 14971 O O . PHE A 1 93 ? -0.519 2.755 -8.801 1.00 21.22 93 PHE A O 9
ATOM 14988 N N . MET A 1 94 ? 0.388 0.753 -9.282 1.00 32.44 94 MET A N 9
ATOM 14989 C CA . MET A 1 94 ? 1.402 1.304 -10.173 1.00 22.34 94 MET A CA 9
ATOM 14990 C C . MET A 1 94 ? 0.809 1.619 -11.542 1.00 44.13 94 MET A C 9
ATOM 14991 O O . MET A 1 94 ? 1.406 2.348 -12.334 1.00 50.21 94 MET A O 9
ATOM 15005 N N . ALA A 1 95 ? -0.367 1.065 -11.815 1.00 34.14 95 ALA A N 9
ATOM 15006 C CA . ALA A 1 95 ? -1.041 1.289 -13.088 1.00 21.12 95 ALA A CA 9
ATOM 15007 C C . ALA A 1 95 ? -2.286 2.150 -12.906 1.00 41.41 95 ALA A C 9
ATOM 15008 O O . ALA A 1 95 ? -3.293 1.696 -12.363 1.00 60.45 95 ALA A O 9
ATOM 15015 N N . TRP A 1 96 ? -2.210 3.395 -13.362 1.00 44.32 96 TRP A N 9
ATOM 15016 C CA . TRP A 1 96 ? -3.331 4.321 -13.249 1.00 33.22 96 TRP A CA 9
ATOM 15017 C C . TRP A 1 96 ? -4.591 3.727 -13.869 1.00 54.40 96 TRP A C 9
ATOM 15018 O O . TRP A 1 96 ? -4.522 2.778 -14.650 1.00 12.11 96 TRP A O 9
ATOM 15039 N N . ASP A 1 97 ? -5.741 4.292 -13.517 1.00 51.10 97 ASP A N 9
ATOM 15040 C CA . ASP A 1 97 ? -7.017 3.819 -14.041 1.00 13.12 97 ASP A CA 9
ATOM 15041 C C . ASP A 1 97 ? -7.680 4.888 -14.904 1.00 13.12 97 ASP A C 9
ATOM 15042 O O . ASP A 1 97 ? -7.686 6.074 -14.572 1.00 23.44 97 ASP A O 9
ATOM 15051 N N . PRO A 1 98 ? -8.252 4.461 -16.039 1.00 54.45 98 PRO A N 9
ATOM 15052 C CA . PRO A 1 98 ? -8.928 5.366 -16.974 1.00 13.31 98 PRO A CA 9
ATOM 15053 C C . PRO A 1 98 ? -10.233 5.915 -16.408 1.00 12.44 98 PRO A C 9
ATOM 15054 O O . PRO A 1 98 ? -10.842 6.816 -16.986 1.00 15.41 98 PRO A O 9
ATOM 15065 N N . LEU A 1 99 ? -10.657 5.368 -15.274 1.00 14.10 99 LEU A N 9
ATOM 15066 C CA . LEU A 1 99 ? -11.891 5.804 -14.629 1.00 21.05 99 LEU A CA 9
ATOM 15067 C C . LEU A 1 99 ? -11.620 6.938 -13.645 1.00 24.21 99 LEU A C 9
ATOM 15068 O O . LEU A 1 99 ? -12.481 7.293 -12.839 1.00 42.45 99 LEU A O 9
ATOM 15084 N N . CYS A 1 100 ? -10.420 7.502 -13.718 1.00 5.44 100 CYS A N 9
ATOM 15085 C CA . CYS A 1 100 ? -10.035 8.598 -12.834 1.00 70.33 100 CYS A CA 9
ATOM 15086 C C . CYS A 1 100 ? -10.816 9.865 -13.168 1.00 23.32 100 CYS A C 9
ATOM 15087 O O . CYS A 1 100 ? -10.849 10.810 -12.380 1.00 42.44 100 CYS A O 9
ATOM 15095 N N . TRP A 1 101 ? -11.441 9.877 -14.339 1.00 63.34 101 TRP A N 9
ATOM 15096 C CA . TRP A 1 101 ? -12.220 11.029 -14.778 1.00 70.00 101 TRP A CA 9
ATOM 15097 C C . TRP A 1 101 ? -13.679 10.890 -14.359 1.00 55.51 101 TRP A C 9
ATOM 15098 O O . TRP A 1 101 ? -14.544 11.625 -14.837 1.00 33.40 101 TRP A O 9
ATOM 15119 N N . SER A 1 102 ? -13.947 9.945 -13.464 1.00 4.12 102 SER A N 9
ATOM 15120 C CA . SER A 1 102 ? -15.303 9.709 -12.983 1.00 60.44 102 SER A CA 9
ATOM 15121 C C . SER A 1 102 ? -15.782 10.868 -12.115 1.00 43.22 102 SER A C 9
ATOM 15122 O O . SER A 1 102 ? -16.963 10.962 -11.781 1.00 71.34 102 SER A O 9
ATOM 15130 N N . ASP A 1 103 ? -14.856 11.749 -11.753 1.00 41.33 103 ASP A N 9
ATOM 15131 C CA . ASP A 1 103 ? -15.182 12.904 -10.925 1.00 1.23 103 ASP A CA 9
ATOM 15132 C C . ASP A 1 103 ? -15.461 14.131 -11.788 1.00 33.32 103 ASP A C 9
ATOM 15133 O O . ASP A 1 103 ? -16.189 15.036 -11.380 1.00 3.32 103 ASP A O 9
ATOM 15142 N N . ARG A 1 104 ? -14.878 14.153 -12.982 1.00 2.24 104 ARG A N 9
ATOM 15143 C CA . ARG A 1 104 ? -15.062 15.269 -13.901 1.00 51.42 104 ARG A CA 9
ATOM 15144 C C . ARG A 1 104 ? -16.545 15.542 -14.135 1.00 71.34 104 ARG A C 9
ATOM 15145 O O . ARG A 1 104 ? -16.973 16.694 -14.202 1.00 12.10 104 ARG A O 9
ATOM 15166 N N . LYS A 1 105 ? -17.325 14.473 -14.260 1.00 41.14 105 LYS A N 9
ATOM 15167 C CA . LYS A 1 105 ? -18.760 14.595 -14.487 1.00 12.05 105 LYS A CA 9
ATOM 15168 C C . LYS A 1 105 ? -19.533 14.427 -13.182 1.00 43.11 105 LYS A C 9
ATOM 15169 O O . LYS A 1 105 ? -20.730 14.141 -13.191 1.00 62.41 105 LYS A O 9
ATOM 15188 N N . SER A 1 106 ? -18.840 14.609 -12.062 1.00 34.50 106 SER A N 9
ATOM 15189 C CA . SER A 1 106 ? -19.461 14.475 -10.749 1.00 74.34 106 SER A CA 9
ATOM 15190 C C . SER A 1 106 ? -19.621 15.838 -10.082 1.00 62.53 106 SER A C 9
ATOM 15191 O O . SER A 1 106 ? -18.806 16.739 -10.283 1.00 72.34 106 SER A O 9
ATOM 15199 N N . TYR A 1 107 ? -20.676 15.980 -9.288 1.00 4.32 107 TYR A N 9
ATOM 15200 C CA . TYR A 1 107 ? -20.945 17.233 -8.592 1.00 44.23 107 TYR A CA 9
ATOM 15201 C C . TYR A 1 107 ? -21.242 16.984 -7.117 1.00 11.32 107 TYR A C 9
ATOM 15202 O O . TYR A 1 107 ? -21.867 15.987 -6.759 1.00 50.23 107 TYR A O 9
ATOM 15220 N N . PRO A 1 1 ? 3.300 0.440 -1.899 1.00 44.52 1 PRO A N 10
ATOM 15221 C CA . PRO A 1 1 ? 2.217 -0.412 -1.402 1.00 21.54 1 PRO A CA 10
ATOM 15222 C C . PRO A 1 1 ? 2.132 -1.738 -2.151 1.00 53.41 1 PRO A C 10
ATOM 15223 O O . PRO A 1 1 ? 2.172 -1.769 -3.381 1.00 70.52 1 PRO A O 10
ATOM 15234 N N . ARG A 1 2 ? 2.013 -2.829 -1.402 1.00 61.23 2 ARG A N 10
ATOM 15235 C CA . ARG A 1 2 ? 1.923 -4.157 -1.997 1.00 32.43 2 ARG A CA 10
ATOM 15236 C C . ARG A 1 2 ? 0.604 -4.830 -1.627 1.00 22.15 2 ARG A C 10
ATOM 15237 O O . ARG A 1 2 ? -0.205 -4.269 -0.887 1.00 32.15 2 ARG A O 10
ATOM 15258 N N . LEU A 1 3 ? 0.394 -6.035 -2.146 1.00 43.40 3 LEU A N 10
ATOM 15259 C CA . LEU A 1 3 ? -0.826 -6.784 -1.871 1.00 34.42 3 LEU A CA 10
ATOM 15260 C C . LEU A 1 3 ? -0.550 -7.944 -0.920 1.00 31.44 3 LEU A C 10
ATOM 15261 O O . LEU A 1 3 ? 0.600 -8.219 -0.576 1.00 51.11 3 LEU A O 10
ATOM 15277 N N . PHE A 1 4 ? -1.612 -8.624 -0.499 1.00 11.41 4 PHE A N 10
ATOM 15278 C CA . PHE A 1 4 ? -1.484 -9.755 0.412 1.00 71.32 4 PHE A CA 10
ATOM 15279 C C . PHE A 1 4 ? -2.649 -10.726 0.240 1.00 12.45 4 PHE A C 10
ATOM 15280 O O . PHE A 1 4 ? -3.746 -10.489 0.745 1.00 31.14 4 PHE A O 10
ATOM 15297 N N . GLU A 1 5 ? -2.402 -11.818 -0.476 1.00 4.30 5 GLU A N 10
ATOM 15298 C CA . GLU A 1 5 ? -3.430 -12.823 -0.715 1.00 74.11 5 GLU A CA 10
ATOM 15299 C C . GLU A 1 5 ? -3.443 -13.865 0.400 1.00 44.03 5 GLU A C 10
ATOM 15300 O O . GLU A 1 5 ? -2.505 -14.651 0.539 1.00 21.24 5 GLU A O 10
ATOM 15312 N N . CYS A 1 6 ? -4.510 -13.864 1.190 1.00 1.14 6 CYS A N 10
ATOM 15313 C CA . CYS A 1 6 ? -4.645 -14.808 2.294 1.00 4.34 6 CYS A CA 10
ATOM 15314 C C . CYS A 1 6 ? -5.975 -15.550 2.216 1.00 3.10 6 CYS A C 10
ATOM 15315 O O . CYS A 1 6 ? -7.037 -14.966 2.431 1.00 43.55 6 CYS A O 10
ATOM 15323 N N . SER A 1 7 ? -5.909 -16.841 1.906 1.00 42.33 7 SER A N 10
ATOM 15324 C CA . SER A 1 7 ? -7.108 -17.662 1.793 1.00 34.02 7 SER A CA 10
ATOM 15325 C C . SER A 1 7 ? -6.893 -19.029 2.435 1.00 20.14 7 SER A C 10
ATOM 15326 O O . SER A 1 7 ? -5.762 -19.498 2.557 1.00 34.42 7 SER A O 10
ATOM 15334 N N . ASN A 1 8 ? -7.987 -19.663 2.845 1.00 53.34 8 ASN A N 10
ATOM 15335 C CA . ASN A 1 8 ? -7.919 -20.976 3.475 1.00 14.02 8 ASN A CA 10
ATOM 15336 C C . ASN A 1 8 ? -8.090 -22.085 2.442 1.00 63.24 8 ASN A C 10
ATOM 15337 O O . ASN A 1 8 ? -8.900 -21.973 1.521 1.00 4.32 8 ASN A O 10
ATOM 15348 N N . LYS A 1 9 ? -7.321 -23.157 2.600 1.00 30.34 9 LYS A N 10
ATOM 15349 C CA . LYS A 1 9 ? -7.387 -24.289 1.683 1.00 23.04 9 LYS A CA 10
ATOM 15350 C C . LYS A 1 9 ? -8.666 -25.091 1.899 1.00 14.42 9 LYS A C 10
ATOM 15351 O O . LYS A 1 9 ? -9.467 -25.263 0.979 1.00 2.52 9 LYS A O 10
ATOM 15370 N N . THR A 1 10 ? -8.855 -25.579 3.121 1.00 3.24 10 THR A N 10
ATOM 15371 C CA . THR A 1 10 ? -10.037 -26.362 3.458 1.00 40.30 10 THR A CA 10
ATOM 15372 C C . THR A 1 10 ? -10.616 -25.933 4.801 1.00 12.03 10 THR A C 10
ATOM 15373 O O . THR A 1 10 ? -11.785 -25.562 4.894 1.00 35.12 10 THR A O 10
ATOM 15384 N N . GLY A 1 11 ? -9.789 -25.986 5.841 1.00 12.23 11 GLY A N 10
ATOM 15385 C CA . GLY A 1 11 ? -10.238 -25.599 7.166 1.00 20.32 11 GLY A CA 10
ATOM 15386 C C . GLY A 1 11 ? -9.233 -24.721 7.885 1.00 34.13 11 GLY A C 10
ATOM 15387 O O . GLY A 1 11 ? -9.445 -24.338 9.036 1.00 55.32 11 GLY A O 10
ATOM 15391 N N . ARG A 1 12 ? -8.136 -24.403 7.207 1.00 4.21 12 ARG A N 10
ATOM 15392 C CA . ARG A 1 12 ? -7.093 -23.567 7.790 1.00 51.32 12 ARG A CA 10
ATOM 15393 C C . ARG A 1 12 ? -6.816 -22.351 6.910 1.00 31.02 12 ARG A C 10
ATOM 15394 O O . ARG A 1 12 ? -6.725 -22.464 5.688 1.00 70.15 12 ARG A O 10
ATOM 15415 N N . PHE A 1 13 ? -6.684 -21.189 7.541 1.00 43.23 13 PHE A N 10
ATOM 15416 C CA . PHE A 1 13 ? -6.419 -19.952 6.816 1.00 43.53 13 PHE A CA 10
ATOM 15417 C C . PHE A 1 13 ? -4.924 -19.781 6.559 1.00 13.01 13 PHE A C 10
ATOM 15418 O O . PHE A 1 13 ? -4.097 -20.077 7.422 1.00 64.10 13 PHE A O 10
ATOM 15435 N N . LEU A 1 14 ? -4.586 -19.302 5.367 1.00 61.30 14 LEU A N 10
ATOM 15436 C CA . LEU A 1 14 ? -3.191 -19.092 4.995 1.00 71.23 14 LEU A CA 10
ATOM 15437 C C . LEU A 1 14 ? -2.934 -17.629 4.650 1.00 10.31 14 LEU A C 10
ATOM 15438 O O . LEU A 1 14 ? -3.679 -17.022 3.881 1.00 44.12 14 LEU A O 10
ATOM 15454 N N . ALA A 1 15 ? -1.874 -17.069 5.223 1.00 2.43 15 ALA A N 10
ATOM 15455 C CA . ALA A 1 15 ? -1.516 -15.678 4.973 1.00 1.15 15 ALA A CA 10
ATOM 15456 C C . ALA A 1 15 ? -0.276 -15.580 4.091 1.00 74.13 15 ALA A C 10
ATOM 15457 O O . ALA A 1 15 ? 0.790 -16.086 4.441 1.00 4.32 15 ALA A O 10
ATOM 15464 N N . THR A 1 16 ? -0.423 -14.927 2.942 1.00 14.21 16 THR A N 10
ATOM 15465 C CA . THR A 1 16 ? 0.683 -14.764 2.008 1.00 25.41 16 THR A CA 10
ATOM 15466 C C . THR A 1 16 ? 0.787 -13.323 1.523 1.00 13.11 16 THR A C 10
ATOM 15467 O O . THR A 1 16 ? -0.196 -12.582 1.538 1.00 62.33 16 THR A O 10
ATOM 15478 N N . GLU A 1 17 ? 1.982 -12.932 1.093 1.00 24.13 17 GLU A N 10
ATOM 15479 C CA . GLU A 1 17 ? 2.212 -11.578 0.604 1.00 44.12 17 GLU A CA 10
ATOM 15480 C C . GLU A 1 17 ? 2.443 -11.576 -0.905 1.00 33.43 17 GLU A C 10
ATOM 15481 O O . GLU A 1 17 ? 3.012 -12.519 -1.457 1.00 55.51 17 GLU A O 10
ATOM 15493 N N . ILE A 1 18 ? 1.996 -10.513 -1.564 1.00 43.13 18 ILE A N 10
ATOM 15494 C CA . ILE A 1 18 ? 2.154 -10.388 -3.008 1.00 31.31 18 ILE A CA 10
ATOM 15495 C C . ILE A 1 18 ? 2.670 -9.004 -3.387 1.00 71.42 18 ILE A C 10
ATOM 15496 O O . ILE A 1 18 ? 1.990 -7.999 -3.182 1.00 3.32 18 ILE A O 10
ATOM 15512 N N . VAL A 1 19 ? 3.876 -8.961 -3.944 1.00 42.30 19 VAL A N 10
ATOM 15513 C CA . VAL A 1 19 ? 4.483 -7.700 -4.355 1.00 60.45 19 VAL A CA 10
ATOM 15514 C C . VAL A 1 19 ? 3.493 -6.842 -5.135 1.00 31.31 19 VAL A C 10
ATOM 15515 O O . VAL A 1 19 ? 2.604 -7.361 -5.811 1.00 1.22 19 VAL A O 10
ATOM 15528 N N . ASP A 1 20 ? 3.653 -5.527 -5.036 1.00 72.34 20 ASP A N 10
ATOM 15529 C CA . ASP A 1 20 ? 2.774 -4.596 -5.734 1.00 12.23 20 ASP A CA 10
ATOM 15530 C C . ASP A 1 20 ? 2.520 -5.056 -7.166 1.00 22.42 20 ASP A C 10
ATOM 15531 O O . ASP A 1 20 ? 3.322 -4.796 -8.064 1.00 35.43 20 ASP A O 10
ATOM 15540 N N . PHE A 1 21 ? 1.401 -5.743 -7.372 1.00 0.42 21 PHE A N 10
ATOM 15541 C CA . PHE A 1 21 ? 1.043 -6.242 -8.694 1.00 53.44 21 PHE A CA 10
ATOM 15542 C C . PHE A 1 21 ? -0.143 -5.469 -9.264 1.00 51.44 21 PHE A C 10
ATOM 15543 O O . PHE A 1 21 ? -0.713 -4.602 -8.600 1.00 24.45 21 PHE A O 10
ATOM 15560 N N . THR A 1 22 ? -0.510 -5.788 -10.502 1.00 12.33 22 THR A N 10
ATOM 15561 C CA . THR A 1 22 ? -1.626 -5.123 -11.163 1.00 72.41 22 THR A CA 10
ATOM 15562 C C . THR A 1 22 ? -2.908 -5.936 -11.028 1.00 35.53 22 THR A C 10
ATOM 15563 O O . THR A 1 22 ? -2.929 -6.974 -10.366 1.00 64.03 22 THR A O 10
ATOM 15574 N N . GLN A 1 23 ? -3.976 -5.459 -11.659 1.00 11.42 23 GLN A N 10
ATOM 15575 C CA . GLN A 1 23 ? -5.263 -6.143 -11.608 1.00 2.42 23 GLN A CA 10
ATOM 15576 C C . GLN A 1 23 ? -5.218 -7.446 -12.398 1.00 22.42 23 GLN A C 10
ATOM 15577 O O . GLN A 1 23 ? -6.048 -8.333 -12.199 1.00 33.22 23 GLN A O 10
ATOM 15591 N N . ASP A 1 24 ? -4.244 -7.556 -13.294 1.00 43.33 24 ASP A N 10
ATOM 15592 C CA . ASP A 1 24 ? -4.090 -8.752 -14.114 1.00 42.23 24 ASP A CA 10
ATOM 15593 C C . ASP A 1 24 ? -3.946 -9.994 -13.241 1.00 74.52 24 ASP A C 10
ATOM 15594 O O . ASP A 1 24 ? -4.609 -11.006 -13.471 1.00 21.42 24 ASP A O 10
ATOM 15603 N N . ASP A 1 25 ? -3.077 -9.911 -12.240 1.00 42.24 25 ASP A N 10
ATOM 15604 C CA . ASP A 1 25 ? -2.846 -11.029 -11.333 1.00 11.54 25 ASP A CA 10
ATOM 15605 C C . ASP A 1 25 ? -3.957 -11.122 -10.292 1.00 15.52 25 ASP A C 10
ATOM 15606 O O . ASP A 1 25 ? -4.042 -12.096 -9.543 1.00 63.22 25 ASP A O 10
ATOM 15615 N N . LEU A 1 26 ? -4.808 -10.102 -10.249 1.00 43.30 26 LEU A N 10
ATOM 15616 C CA . LEU A 1 26 ? -5.914 -10.067 -9.299 1.00 32.41 26 LEU A CA 10
ATOM 15617 C C . LEU A 1 26 ? -6.864 -11.239 -9.526 1.00 63.34 26 LEU A C 10
ATOM 15618 O O . LEU A 1 26 ? -7.680 -11.220 -10.448 1.00 10.12 26 LEU A O 10
ATOM 15634 N N . ASP A 1 27 ? -6.752 -12.257 -8.680 1.00 15.12 27 ASP A N 10
ATOM 15635 C CA . ASP A 1 27 ? -7.603 -13.436 -8.786 1.00 74.51 27 ASP A CA 10
ATOM 15636 C C . ASP A 1 27 ? -9.077 -13.043 -8.816 1.00 1.31 27 ASP A C 10
ATOM 15637 O O . ASP A 1 27 ? -9.421 -11.876 -8.632 1.00 5.34 27 ASP A O 10
ATOM 15646 N N . GLU A 1 28 ? -9.942 -14.024 -9.050 1.00 70.43 28 GLU A N 10
ATOM 15647 C CA . GLU A 1 28 ? -11.378 -13.779 -9.106 1.00 53.10 28 GLU A CA 10
ATOM 15648 C C . GLU A 1 28 ? -11.924 -13.426 -7.725 1.00 40.03 28 GLU A C 10
ATOM 15649 O O . GLU A 1 28 ? -12.381 -12.307 -7.494 1.00 62.43 28 GLU A O 10
ATOM 15661 N N . ASN A 1 29 ? -11.873 -14.390 -6.811 1.00 42.43 29 ASN A N 10
ATOM 15662 C CA . ASN A 1 29 ? -12.363 -14.182 -5.453 1.00 43.25 29 ASN A CA 10
ATOM 15663 C C . ASN A 1 29 ? -11.289 -14.533 -4.428 1.00 41.41 29 ASN A C 10
ATOM 15664 O O . ASN A 1 29 ? -11.073 -15.704 -4.116 1.00 12.22 29 ASN A O 10
ATOM 15675 N N . ASP A 1 30 ? -10.619 -13.510 -3.908 1.00 32.23 30 ASP A N 10
ATOM 15676 C CA . ASP A 1 30 ? -9.569 -13.709 -2.916 1.00 22.50 30 ASP A CA 10
ATOM 15677 C C . ASP A 1 30 ? -9.500 -12.529 -1.952 1.00 52.13 30 ASP A C 10
ATOM 15678 O O . ASP A 1 30 ? -10.102 -11.482 -2.193 1.00 5.03 30 ASP A O 10
ATOM 15687 N N . VAL A 1 31 ? -8.764 -12.705 -0.860 1.00 20.54 31 VAL A N 10
ATOM 15688 C CA . VAL A 1 31 ? -8.617 -11.655 0.141 1.00 64.12 31 VAL A CA 10
ATOM 15689 C C . VAL A 1 31 ? -7.285 -10.929 -0.017 1.00 15.12 31 VAL A C 10
ATOM 15690 O O . VAL A 1 31 ? -6.230 -11.466 0.320 1.00 42.34 31 VAL A O 10
ATOM 15703 N N . TYR A 1 32 ? -7.343 -9.705 -0.530 1.00 60.00 32 TYR A N 10
ATOM 15704 C CA . TYR A 1 32 ? -6.141 -8.905 -0.734 1.00 54.24 32 TYR A CA 10
ATOM 15705 C C . TYR A 1 32 ? -6.056 -7.778 0.291 1.00 32.30 32 TYR A C 10
ATOM 15706 O O . TYR A 1 32 ? -7.055 -7.409 0.910 1.00 30.22 32 TYR A O 10
ATOM 15724 N N . LEU A 1 33 ? -4.856 -7.235 0.465 1.00 74.22 33 LEU A N 10
ATOM 15725 C CA . LEU A 1 33 ? -4.638 -6.149 1.414 1.00 34.44 33 LEU A CA 10
ATOM 15726 C C . LEU A 1 33 ? -3.753 -5.065 0.808 1.00 21.42 33 LEU A C 10
ATOM 15727 O O . LEU A 1 33 ? -2.565 -5.283 0.564 1.00 33.23 33 LEU A O 10
ATOM 15743 N N . LEU A 1 34 ? -4.337 -3.897 0.569 1.00 13.31 34 LEU A N 10
ATOM 15744 C CA . LEU A 1 34 ? -3.601 -2.777 -0.007 1.00 1.44 34 LEU A CA 10
ATOM 15745 C C . LEU A 1 34 ? -3.499 -1.624 0.987 1.00 1.20 34 LEU A C 10
ATOM 15746 O O . LEU A 1 34 ? -4.399 -0.789 1.079 1.00 33.35 34 LEU A O 10
ATOM 15762 N N . ASP A 1 35 ? -2.396 -1.583 1.726 1.00 10.04 35 ASP A N 10
ATOM 15763 C CA . ASP A 1 35 ? -2.174 -0.530 2.711 1.00 32.41 35 ASP A CA 10
ATOM 15764 C C . ASP A 1 35 ? -1.555 0.702 2.059 1.00 21.12 35 ASP A C 10
ATOM 15765 O O . ASP A 1 35 ? -0.406 0.673 1.617 1.00 41.11 35 ASP A O 10
ATOM 15774 N N . THR A 1 36 ? -2.324 1.785 2.002 1.00 73.42 36 THR A N 10
ATOM 15775 C CA . THR A 1 36 ? -1.853 3.026 1.402 1.00 2.40 36 THR A CA 10
ATOM 15776 C C . THR A 1 36 ? -1.545 4.070 2.469 1.00 13.44 36 THR A C 10
ATOM 15777 O O . THR A 1 36 ? -1.693 3.812 3.664 1.00 44.21 36 THR A O 10
ATOM 15788 N N . TRP A 1 37 ? -1.118 5.249 2.031 1.00 15.23 37 TRP A N 10
ATOM 15789 C CA . TRP A 1 37 ? -0.791 6.333 2.951 1.00 41.13 37 TRP A CA 10
ATOM 15790 C C . TRP A 1 37 ? -2.039 6.834 3.668 1.00 13.23 37 TRP A C 10
ATOM 15791 O O . TRP A 1 37 ? -2.087 6.872 4.898 1.00 63.41 37 TRP A O 10
ATOM 15812 N N . ASP A 1 38 ? -3.048 7.218 2.893 1.00 3.25 38 ASP A N 10
ATOM 15813 C CA . ASP A 1 38 ? -4.298 7.716 3.456 1.00 4.11 38 ASP A CA 10
ATOM 15814 C C . ASP A 1 38 ? -4.964 6.654 4.325 1.00 24.11 38 ASP A C 10
ATOM 15815 O O . ASP A 1 38 ? -5.403 6.937 5.439 1.00 34.11 38 ASP A O 10
ATOM 15824 N N . GLN A 1 39 ? -5.035 5.432 3.807 1.00 64.00 39 GLN A N 10
ATOM 15825 C CA . GLN A 1 39 ? -5.649 4.328 4.536 1.00 42.34 39 GLN A CA 10
ATOM 15826 C C . GLN A 1 39 ? -5.526 3.025 3.754 1.00 63.41 39 GLN A C 10
ATOM 15827 O O . GLN A 1 39 ? -5.231 3.032 2.558 1.00 11.13 39 GLN A O 10
ATOM 15841 N N . ILE A 1 40 ? -5.753 1.908 4.437 1.00 63.54 40 ILE A N 10
ATOM 15842 C CA . ILE A 1 40 ? -5.668 0.596 3.805 1.00 3.44 40 ILE A CA 10
ATOM 15843 C C . ILE A 1 40 ? -6.987 0.221 3.139 1.00 21.52 40 ILE A C 10
ATOM 15844 O O . ILE A 1 40 ? -8.041 0.232 3.775 1.00 53.52 40 ILE A O 10
ATOM 15860 N N . PHE A 1 41 ? -6.920 -0.115 1.855 1.00 14.21 41 PHE A N 10
ATOM 15861 C CA . PHE A 1 41 ? -8.110 -0.496 1.102 1.00 44.31 41 PHE A CA 10
ATOM 15862 C C . PHE A 1 41 ? -8.278 -2.012 1.081 1.00 22.22 41 PHE A C 10
ATOM 15863 O O . PHE A 1 41 ? -7.503 -2.725 0.443 1.00 33.40 41 PHE A O 10
ATOM 15880 N N . PHE A 1 42 ? -9.295 -2.498 1.785 1.00 71.23 42 PHE A N 10
ATOM 15881 C CA . PHE A 1 42 ? -9.565 -3.930 1.849 1.00 11.23 42 PHE A CA 10
ATOM 15882 C C . PHE A 1 42 ? -10.569 -4.343 0.777 1.00 44.14 42 PHE A C 10
ATOM 15883 O O . PHE A 1 42 ? -11.739 -3.965 0.828 1.00 30.13 42 PHE A O 10
ATOM 15900 N N . TRP A 1 43 ? -10.101 -5.120 -0.194 1.00 14.31 43 TRP A N 10
ATOM 15901 C CA . TRP A 1 43 ? -10.957 -5.584 -1.280 1.00 32.11 43 TRP A CA 10
ATOM 15902 C C . TRP A 1 43 ? -11.427 -7.013 -1.030 1.00 14.34 43 TRP A C 10
ATOM 15903 O O . TRP A 1 43 ? -10.664 -7.965 -1.194 1.00 41.42 43 TRP A O 10
ATOM 15924 N N . ILE A 1 44 ? -12.687 -7.155 -0.632 1.00 31.24 44 ILE A N 10
ATOM 15925 C CA . ILE A 1 44 ? -13.258 -8.469 -0.360 1.00 40.44 44 ILE A CA 10
ATOM 15926 C C . ILE A 1 44 ? -14.183 -8.910 -1.489 1.00 53.44 44 ILE A C 10
ATOM 15927 O O . ILE A 1 44 ? -15.145 -8.219 -1.823 1.00 73.32 44 ILE A O 10
ATOM 15943 N N . GLY A 1 45 ? -13.886 -10.067 -2.073 1.00 40.44 45 GLY A N 10
ATOM 15944 C CA . GLY A 1 45 ? -14.702 -10.581 -3.158 1.00 24.43 45 GLY A CA 10
ATOM 15945 C C . GLY A 1 45 ? -15.926 -11.324 -2.660 1.00 63.23 45 GLY A C 10
ATOM 15946 O O . GLY A 1 45 ? -16.325 -11.176 -1.505 1.00 24.11 45 GLY A O 10
ATOM 15950 N N . LYS A 1 46 ? -16.526 -12.125 -3.534 1.00 64.14 46 LYS A N 10
ATOM 15951 C CA . LYS A 1 46 ? -17.712 -12.894 -3.179 1.00 73.12 46 LYS A CA 10
ATOM 15952 C C . LYS A 1 46 ? -17.333 -14.296 -2.712 1.00 43.31 46 LYS A C 10
ATOM 15953 O O . LYS A 1 46 ? -18.024 -14.895 -1.890 1.00 72.20 46 LYS A O 10
ATOM 15972 N N . GLY A 1 47 ? -16.228 -14.812 -3.242 1.00 23.24 47 GLY A N 10
ATOM 15973 C CA . GLY A 1 47 ? -15.775 -16.139 -2.866 1.00 1.24 47 GLY A CA 10
ATOM 15974 C C . GLY A 1 47 ? -14.985 -16.137 -1.572 1.00 0.21 47 GLY A C 10
ATOM 15975 O O . GLY A 1 47 ? -15.008 -17.111 -0.821 1.00 74.51 47 GLY A O 10
ATOM 15979 N N . ALA A 1 48 ? -14.282 -15.039 -1.311 1.00 71.43 48 ALA A N 10
ATOM 15980 C CA . ALA A 1 48 ? -13.482 -14.915 -0.100 1.00 3.35 48 ALA A CA 10
ATOM 15981 C C . ALA A 1 48 ? -14.295 -15.284 1.136 1.00 32.52 48 ALA A C 10
ATOM 15982 O O . ALA A 1 48 ? -15.384 -14.756 1.355 1.00 51.31 48 ALA A O 10
ATOM 15989 N N . ASN A 1 49 ? -13.759 -16.196 1.941 1.00 70.52 49 ASN A N 10
ATOM 15990 C CA . ASN A 1 49 ? -14.437 -16.638 3.154 1.00 4.14 49 ASN A CA 10
ATOM 15991 C C . ASN A 1 49 ? -14.510 -15.509 4.178 1.00 55.34 49 ASN A C 10
ATOM 15992 O O . ASN A 1 49 ? -13.807 -14.506 4.061 1.00 23.12 49 ASN A O 10
ATOM 16003 N N . GLU A 1 50 ? -15.367 -15.680 5.180 1.00 72.34 50 GLU A N 10
ATOM 16004 C CA . GLU A 1 50 ? -15.533 -14.675 6.223 1.00 64.10 50 GLU A CA 10
ATOM 16005 C C . GLU A 1 50 ? -14.330 -14.664 7.163 1.00 55.31 50 GLU A C 10
ATOM 16006 O O . GLU A 1 50 ? -13.971 -13.624 7.716 1.00 72.31 50 GLU A O 10
ATOM 16018 N N . SER A 1 51 ? -13.713 -15.828 7.339 1.00 14.21 51 SER A N 10
ATOM 16019 C CA . SER A 1 51 ? -12.555 -15.954 8.215 1.00 4.32 51 SER A CA 10
ATOM 16020 C C . SER A 1 51 ? -11.314 -15.349 7.565 1.00 2.12 51 SER A C 10
ATOM 16021 O O . SER A 1 51 ? -10.545 -14.639 8.213 1.00 62.51 51 SER A O 10
ATOM 16029 N N . GLU A 1 52 ? -11.127 -15.636 6.281 1.00 41.33 52 GLU A N 10
ATOM 16030 C CA . GLU A 1 52 ? -9.979 -15.121 5.543 1.00 53.11 52 GLU A CA 10
ATOM 16031 C C . GLU A 1 52 ? -9.868 -13.607 5.697 1.00 0.23 52 GLU A C 10
ATOM 16032 O O . GLU A 1 52 ? -8.806 -13.082 6.033 1.00 51.43 52 GLU A O 10
ATOM 16044 N N . LYS A 1 53 ? -10.972 -12.910 5.450 1.00 61.15 53 LYS A N 10
ATOM 16045 C CA . LYS A 1 53 ? -11.001 -11.457 5.561 1.00 41.50 53 LYS A CA 10
ATOM 16046 C C . LYS A 1 53 ? -10.673 -11.013 6.983 1.00 30.21 53 LYS A C 10
ATOM 16047 O O . LYS A 1 53 ? -10.125 -9.932 7.194 1.00 12.15 53 LYS A O 10
ATOM 16066 N N . GLU A 1 54 ? -11.011 -11.856 7.954 1.00 62.31 54 GLU A N 10
ATOM 16067 C CA . GLU A 1 54 ? -10.751 -11.550 9.356 1.00 41.04 54 GLU A CA 10
ATOM 16068 C C . GLU A 1 54 ? -9.277 -11.754 9.693 1.00 63.31 54 GLU A C 10
ATOM 16069 O O . GLU A 1 54 ? -8.606 -10.839 10.169 1.00 24.42 54 GLU A O 10
ATOM 16081 N N . ALA A 1 55 ? -8.780 -12.961 9.443 1.00 73.44 55 ALA A N 10
ATOM 16082 C CA . ALA A 1 55 ? -7.386 -13.286 9.718 1.00 73.22 55 ALA A CA 10
ATOM 16083 C C . ALA A 1 55 ? -6.446 -12.409 8.898 1.00 31.02 55 ALA A C 10
ATOM 16084 O O . ALA A 1 55 ? -5.506 -11.822 9.433 1.00 62.22 55 ALA A O 10
ATOM 16091 N N . ALA A 1 56 ? -6.706 -12.325 7.598 1.00 60.14 56 ALA A N 10
ATOM 16092 C CA . ALA A 1 56 ? -5.883 -11.518 6.705 1.00 74.43 56 ALA A CA 10
ATOM 16093 C C . ALA A 1 56 ? -5.869 -10.058 7.142 1.00 42.42 56 ALA A C 10
ATOM 16094 O O . ALA A 1 56 ? -4.913 -9.330 6.875 1.00 1.33 56 ALA A O 10
ATOM 16101 N N . ALA A 1 57 ? -6.935 -9.635 7.814 1.00 63.12 57 ALA A N 10
ATOM 16102 C CA . ALA A 1 57 ? -7.043 -8.261 8.289 1.00 72.33 57 ALA A CA 10
ATOM 16103 C C . ALA A 1 57 ? -6.145 -8.026 9.498 1.00 31.14 57 ALA A C 10
ATOM 16104 O O . ALA A 1 57 ? -5.440 -7.020 9.573 1.00 71.44 57 ALA A O 10
ATOM 16111 N N . GLU A 1 58 ? -6.177 -8.960 10.444 1.00 70.00 58 GLU A N 10
ATOM 16112 C CA . GLU A 1 58 ? -5.366 -8.852 11.651 1.00 12.11 58 GLU A CA 10
ATOM 16113 C C . GLU A 1 58 ? -3.882 -8.980 11.323 1.00 65.54 58 GLU A C 10
ATOM 16114 O O . GLU A 1 58 ? -3.044 -8.280 11.892 1.00 12.24 58 GLU A O 10
ATOM 16126 N N . THR A 1 59 ? -3.562 -9.882 10.399 1.00 4.03 59 THR A N 10
ATOM 16127 C CA . THR A 1 59 ? -2.179 -10.105 9.995 1.00 11.33 59 THR A CA 10
ATOM 16128 C C . THR A 1 59 ? -1.565 -8.836 9.414 1.00 70.52 59 THR A C 10
ATOM 16129 O O . THR A 1 59 ? -0.375 -8.576 9.588 1.00 51.52 59 THR A O 10
ATOM 16140 N N . ALA A 1 60 ? -2.385 -8.051 8.723 1.00 4.30 60 ALA A N 10
ATOM 16141 C CA . ALA A 1 60 ? -1.922 -6.808 8.118 1.00 1.22 60 ALA A CA 10
ATOM 16142 C C . ALA A 1 60 ? -1.613 -5.761 9.183 1.00 10.20 60 ALA A C 10
ATOM 16143 O O . ALA A 1 60 ? -0.632 -5.026 9.077 1.00 42.25 60 ALA A O 10
ATOM 16150 N N . GLN A 1 61 ? -2.457 -5.699 10.208 1.00 51.12 61 GLN A N 10
ATOM 16151 C CA . GLN A 1 61 ? -2.274 -4.740 11.291 1.00 63.10 61 GLN A CA 10
ATOM 16152 C C . GLN A 1 61 ? -0.859 -4.819 11.854 1.00 23.45 61 GLN A C 10
ATOM 16153 O O . GLN A 1 61 ? -0.302 -3.817 12.302 1.00 71.34 61 GLN A O 10
ATOM 16167 N N . GLU A 1 62 ? -0.283 -6.018 11.830 1.00 54.43 62 GLU A N 10
ATOM 16168 C CA . GLU A 1 62 ? 1.067 -6.227 12.340 1.00 54.33 62 GLU A CA 10
ATOM 16169 C C . GLU A 1 62 ? 2.067 -5.332 11.614 1.00 41.31 62 GLU A C 10
ATOM 16170 O O . GLU A 1 62 ? 2.982 -4.781 12.227 1.00 41.15 62 GLU A O 10
ATOM 16182 N N . TYR A 1 63 ? 1.886 -5.192 10.305 1.00 21.24 63 TYR A N 10
ATOM 16183 C CA . TYR A 1 63 ? 2.774 -4.367 9.495 1.00 72.13 63 TYR A CA 10
ATOM 16184 C C . TYR A 1 63 ? 2.533 -2.884 9.761 1.00 61.24 63 TYR A C 10
ATOM 16185 O O . TYR A 1 63 ? 3.474 -2.091 9.820 1.00 33.00 63 TYR A O 10
ATOM 16203 N N . LEU A 1 64 ? 1.267 -2.517 9.921 1.00 54.34 64 LEU A N 10
ATOM 16204 C CA . LEU A 1 64 ? 0.900 -1.129 10.181 1.00 34.12 64 LEU A CA 10
ATOM 16205 C C . LEU A 1 64 ? 1.665 -0.579 11.380 1.00 25.33 64 LEU A C 10
ATOM 16206 O O . LEU A 1 64 ? 1.963 0.613 11.445 1.00 2.54 64 LEU A O 10
ATOM 16222 N N . ARG A 1 65 ? 1.983 -1.457 12.326 1.00 22.31 65 ARG A N 10
ATOM 16223 C CA . ARG A 1 65 ? 2.716 -1.060 13.522 1.00 35.05 65 ARG A CA 10
ATOM 16224 C C . ARG A 1 65 ? 3.972 -0.276 13.155 1.00 11.35 65 ARG A C 10
ATOM 16225 O O . ARG A 1 65 ? 4.410 0.599 13.903 1.00 65.51 65 ARG A O 10
ATOM 16246 N N . SER A 1 66 ? 4.546 -0.595 12.000 1.00 24.33 66 SER A N 10
ATOM 16247 C CA . SER A 1 66 ? 5.755 0.076 11.536 1.00 52.00 66 SER A CA 10
ATOM 16248 C C . SER A 1 66 ? 5.563 1.590 11.520 1.00 62.54 66 SER A C 10
ATOM 16249 O O . SER A 1 66 ? 6.521 2.350 11.668 1.00 35.24 66 SER A O 10
ATOM 16257 N N . HIS A 1 67 ? 4.319 2.020 11.337 1.00 11.35 67 HIS A N 10
ATOM 16258 C CA . HIS A 1 67 ? 4.000 3.443 11.302 1.00 50.11 67 HIS A CA 10
ATOM 16259 C C . HIS A 1 67 ? 2.859 3.768 12.261 1.00 54.12 67 HIS A C 10
ATOM 16260 O O . HIS A 1 67 ? 1.681 3.703 11.908 1.00 60.44 67 HIS A O 10
ATOM 16274 N N . PRO A 1 68 ? 3.213 4.126 13.504 1.00 41.42 68 PRO A N 10
ATOM 16275 C CA . PRO A 1 68 ? 2.233 4.468 14.539 1.00 40.30 68 PRO A CA 10
ATOM 16276 C C . PRO A 1 68 ? 1.526 5.789 14.254 1.00 3.35 68 PRO A C 10
ATOM 16277 O O . PRO A 1 68 ? 1.550 6.287 13.130 1.00 53.32 68 PRO A O 10
ATOM 16288 N N . GLY A 1 69 ? 0.898 6.353 15.282 1.00 21.41 69 GLY A N 10
ATOM 16289 C CA . GLY A 1 69 ? 0.194 7.611 15.121 1.00 12.24 69 GLY A CA 10
ATOM 16290 C C . GLY A 1 69 ? -1.247 7.533 15.586 1.00 70.22 69 GLY A C 10
ATOM 16291 O O . GLY A 1 69 ? -1.791 6.443 15.761 1.00 74.31 69 GLY A O 10
ATOM 16295 N N . SER A 1 70 ? -1.866 8.692 15.788 1.00 71.44 70 SER A N 10
ATOM 16296 C CA . SER A 1 70 ? -3.251 8.750 16.240 1.00 30.33 70 SER A CA 10
ATOM 16297 C C . SER A 1 70 ? -4.189 9.064 15.079 1.00 33.10 70 SER A C 10
ATOM 16298 O O . SER A 1 70 ? -5.405 9.143 15.253 1.00 35.22 70 SER A O 10
ATOM 16306 N N . ARG A 1 71 ? -3.615 9.242 13.894 1.00 42.30 71 ARG A N 10
ATOM 16307 C CA . ARG A 1 71 ? -4.398 9.549 12.703 1.00 14.25 71 ARG A CA 10
ATOM 16308 C C . ARG A 1 71 ? -4.736 8.277 11.932 1.00 34.31 71 ARG A C 10
ATOM 16309 O O . ARG A 1 71 ? -5.062 8.326 10.746 1.00 53.01 71 ARG A O 10
ATOM 16330 N N . ASP A 1 72 ? -4.656 7.139 12.614 1.00 41.25 72 ASP A N 10
ATOM 16331 C CA . ASP A 1 72 ? -4.954 5.854 11.993 1.00 23.40 72 ASP A CA 10
ATOM 16332 C C . ASP A 1 72 ? -6.298 5.317 12.474 1.00 71.52 72 ASP A C 10
ATOM 16333 O O . ASP A 1 72 ? -6.903 4.460 11.828 1.00 33.42 72 ASP A O 10
ATOM 16342 N N . LEU A 1 73 ? -6.760 5.825 13.611 1.00 23.42 73 LEU A N 10
ATOM 16343 C CA . LEU A 1 73 ? -8.033 5.395 14.180 1.00 43.51 73 LEU A CA 10
ATOM 16344 C C . LEU A 1 73 ? -9.186 6.220 13.617 1.00 0.24 73 LEU A C 10
ATOM 16345 O O . LEU A 1 73 ? -10.194 5.672 13.171 1.00 14.45 73 LEU A O 10
ATOM 16361 N N . ASP A 1 74 ? -9.029 7.539 13.640 1.00 52.13 74 ASP A N 10
ATOM 16362 C CA . ASP A 1 74 ? -10.056 8.440 13.129 1.00 61.11 74 ASP A CA 10
ATOM 16363 C C . ASP A 1 74 ? -10.448 8.064 11.703 1.00 1.53 74 ASP A C 10
ATOM 16364 O O . ASP A 1 74 ? -11.577 8.305 11.274 1.00 43.33 74 ASP A O 10
ATOM 16373 N N . THR A 1 75 ? -9.508 7.473 10.972 1.00 4.44 75 THR A N 10
ATOM 16374 C CA . THR A 1 75 ? -9.753 7.067 9.595 1.00 74.33 75 THR A CA 10
ATOM 16375 C C . THR A 1 75 ? -9.738 5.549 9.459 1.00 70.55 75 THR A C 10
ATOM 16376 O O . THR A 1 75 ? -8.692 4.929 9.263 1.00 51.23 75 THR A O 10
ATOM 16387 N N . PRO A 1 76 ? -10.925 4.932 9.564 1.00 43.24 76 PRO A N 10
ATOM 16388 C CA . PRO A 1 76 ? -11.074 3.478 9.454 1.00 61.02 76 PRO A CA 10
ATOM 16389 C C . PRO A 1 76 ? -10.828 2.975 8.035 1.00 11.43 76 PRO A C 10
ATOM 16390 O O . PRO A 1 76 ? -10.737 3.765 7.094 1.00 22.45 76 PRO A O 10
ATOM 16401 N N . ILE A 1 77 ? -10.722 1.659 7.889 1.00 13.10 77 ILE A N 10
ATOM 16402 C CA . ILE A 1 77 ? -10.489 1.052 6.584 1.00 3.34 77 ILE A CA 10
ATOM 16403 C C . ILE A 1 77 ? -11.744 1.106 5.721 1.00 72.15 77 ILE A C 10
ATOM 16404 O O . ILE A 1 77 ? -12.849 0.846 6.197 1.00 34.13 77 ILE A O 10
ATOM 16420 N N . ILE A 1 78 ? -11.566 1.443 4.448 1.00 62.23 78 ILE A N 10
ATOM 16421 C CA . ILE A 1 78 ? -12.684 1.527 3.516 1.00 1.35 78 ILE A CA 10
ATOM 16422 C C . ILE A 1 78 ? -13.010 0.161 2.924 1.00 73.31 78 ILE A C 10
ATOM 16423 O O . ILE A 1 78 ? -12.394 -0.268 1.948 1.00 20.33 78 ILE A O 10
ATOM 16439 N N . VAL A 1 79 ? -13.985 -0.519 3.519 1.00 15.21 79 VAL A N 10
ATOM 16440 C CA . VAL A 1 79 ? -14.397 -1.836 3.049 1.00 62.12 79 VAL A CA 10
ATOM 16441 C C . VAL A 1 79 ? -14.925 -1.769 1.620 1.00 24.51 79 VAL A C 10
ATOM 16442 O O . VAL A 1 79 ? -15.612 -0.820 1.244 1.00 33.04 79 VAL A O 10
ATOM 16455 N N . VAL A 1 80 ? -14.598 -2.785 0.827 1.00 54.25 80 VAL A N 10
ATOM 16456 C CA . VAL A 1 80 ? -15.041 -2.843 -0.562 1.00 1.05 80 VAL A CA 10
ATOM 16457 C C . VAL A 1 80 ? -15.755 -4.157 -0.856 1.00 71.30 80 VAL A C 10
ATOM 16458 O O . VAL A 1 80 ? -15.349 -5.218 -0.380 1.00 52.22 80 VAL A O 10
ATOM 16471 N N . LYS A 1 81 ? -16.822 -4.081 -1.645 1.00 2.25 81 LYS A N 10
ATOM 16472 C CA . LYS A 1 81 ? -17.593 -5.264 -2.005 1.00 75.15 81 LYS A CA 10
ATOM 16473 C C . LYS A 1 81 ? -17.230 -5.744 -3.407 1.00 22.11 81 LYS A C 10
ATOM 16474 O O . LYS A 1 81 ? -16.614 -5.013 -4.182 1.00 55.03 81 LYS A O 10
ATOM 16493 N N . GLN A 1 82 ? -17.616 -6.976 -3.724 1.00 44.23 82 GLN A N 10
ATOM 16494 C CA . GLN A 1 82 ? -17.330 -7.552 -5.033 1.00 51.20 82 GLN A CA 10
ATOM 16495 C C . GLN A 1 82 ? -18.273 -6.991 -6.092 1.00 75.01 82 GLN A C 10
ATOM 16496 O O . GLN A 1 82 ? -19.474 -7.258 -6.072 1.00 72.23 82 GLN A O 10
ATOM 16510 N N . GLY A 1 83 ? -17.721 -6.211 -7.017 1.00 31.14 83 GLY A N 10
ATOM 16511 C CA . GLY A 1 83 ? -18.528 -5.625 -8.071 1.00 0.54 83 GLY A CA 10
ATOM 16512 C C . GLY A 1 83 ? -18.448 -4.111 -8.088 1.00 44.10 83 GLY A C 10
ATOM 16513 O O . GLY A 1 83 ? -19.276 -3.445 -8.710 1.00 23.10 83 GLY A O 10
ATOM 16517 N N . PHE A 1 84 ? -17.449 -3.565 -7.402 1.00 62.12 84 PHE A N 10
ATOM 16518 C CA . PHE A 1 84 ? -17.265 -2.120 -7.339 1.00 1.11 84 PHE A CA 10
ATOM 16519 C C . PHE A 1 84 ? -15.783 -1.758 -7.382 1.00 53.32 84 PHE A C 10
ATOM 16520 O O . PHE A 1 84 ? -15.040 -2.032 -6.441 1.00 45.11 84 PHE A O 10
ATOM 16537 N N . GLU A 1 85 ? -15.363 -1.141 -8.482 1.00 41.41 85 GLU A N 10
ATOM 16538 C CA . GLU A 1 85 ? -13.970 -0.742 -8.649 1.00 31.33 85 GLU A CA 10
ATOM 16539 C C . GLU A 1 85 ? -13.854 0.769 -8.826 1.00 22.12 85 GLU A C 10
ATOM 16540 O O . GLU A 1 85 ? -13.906 1.295 -9.938 1.00 25.22 85 GLU A O 10
ATOM 16552 N N . PRO A 1 86 ? -13.693 1.485 -7.703 1.00 55.21 86 PRO A N 10
ATOM 16553 C CA . PRO A 1 86 ? -13.567 2.946 -7.707 1.00 64.42 86 PRO A CA 10
ATOM 16554 C C . PRO A 1 86 ? -12.245 3.411 -8.309 1.00 73.05 86 PRO A C 10
ATOM 16555 O O . PRO A 1 86 ? -11.209 2.760 -8.172 1.00 12.32 86 PRO A O 10
ATOM 16566 N N . PRO A 1 87 ? -12.279 4.564 -8.993 1.00 54.43 87 PRO A N 10
ATOM 16567 C CA . PRO A 1 87 ? -11.092 5.143 -9.629 1.00 72.14 87 PRO A CA 10
ATOM 16568 C C . PRO A 1 87 ? -10.084 5.663 -8.610 1.00 50.35 87 PRO A C 10
ATOM 16569 O O . PRO A 1 87 ? -8.918 5.891 -8.935 1.00 52.41 87 PRO A O 10
ATOM 16580 N N . THR A 1 88 ? -10.540 5.849 -7.375 1.00 42.14 88 THR A N 10
ATOM 16581 C CA . THR A 1 88 ? -9.678 6.343 -6.309 1.00 50.20 88 THR A CA 10
ATOM 16582 C C . THR A 1 88 ? -8.690 5.273 -5.861 1.00 25.14 88 THR A C 10
ATOM 16583 O O . THR A 1 88 ? -7.491 5.531 -5.742 1.00 74.43 88 THR A O 10
ATOM 16594 N N . PHE A 1 89 ? -9.198 4.071 -5.613 1.00 34.43 89 PHE A N 10
ATOM 16595 C CA . PHE A 1 89 ? -8.359 2.960 -5.177 1.00 14.43 89 PHE A CA 10
ATOM 16596 C C . PHE A 1 89 ? -7.322 2.612 -6.240 1.00 52.23 89 PHE A C 10
ATOM 16597 O O . PHE A 1 89 ? -6.141 2.435 -5.939 1.00 13.31 89 PHE A O 10
ATOM 16614 N N . THR A 1 90 ? -7.772 2.514 -7.488 1.00 10.54 90 THR A N 10
ATOM 16615 C CA . THR A 1 90 ? -6.885 2.186 -8.596 1.00 71.24 90 THR A CA 10
ATOM 16616 C C . THR A 1 90 ? -5.653 3.083 -8.599 1.00 63.11 90 THR A C 10
ATOM 16617 O O . THR A 1 90 ? -4.554 2.644 -8.937 1.00 31.13 90 THR A O 10
ATOM 16628 N N . GLY A 1 91 ? -5.843 4.343 -8.220 1.00 5.14 91 GLY A N 10
ATOM 16629 C CA . GLY A 1 91 ? -4.737 5.282 -8.185 1.00 45.01 91 GLY A CA 10
ATOM 16630 C C . GLY A 1 91 ? -3.583 4.789 -7.334 1.00 34.41 91 GLY A C 10
ATOM 16631 O O . GLY A 1 91 ? -2.446 5.228 -7.503 1.00 70.13 91 GLY A O 10
ATOM 16635 N N . TRP A 1 92 ? -3.877 3.875 -6.416 1.00 2.12 92 TRP A N 10
ATOM 16636 C CA . TRP A 1 92 ? -2.855 3.323 -5.533 1.00 51.04 92 TRP A CA 10
ATOM 16637 C C . TRP A 1 92 ? -1.913 2.402 -6.301 1.00 33.34 92 TRP A C 10
ATOM 16638 O O . TRP A 1 92 ? -0.780 2.168 -5.881 1.00 23.31 92 TRP A O 10
ATOM 16659 N N . PHE A 1 93 ? -2.389 1.881 -7.427 1.00 10.11 93 PHE A N 10
ATOM 16660 C CA . PHE A 1 93 ? -1.589 0.984 -8.252 1.00 43.14 93 PHE A CA 10
ATOM 16661 C C . PHE A 1 93 ? -0.568 1.767 -9.073 1.00 62.54 93 PHE A C 10
ATOM 16662 O O . PHE A 1 93 ? -0.586 2.997 -9.097 1.00 21.25 93 PHE A O 10
ATOM 16679 N N . MET A 1 94 ? 0.322 1.043 -9.745 1.00 73.04 94 MET A N 10
ATOM 16680 C CA . MET A 1 94 ? 1.350 1.669 -10.568 1.00 63.23 94 MET A CA 10
ATOM 16681 C C . MET A 1 94 ? 0.795 2.048 -11.937 1.00 71.05 94 MET A C 10
ATOM 16682 O O . MET A 1 94 ? 1.392 2.844 -12.661 1.00 3.31 94 MET A O 10
ATOM 16696 N N . ALA A 1 95 ? -0.351 1.472 -12.286 1.00 40.35 95 ALA A N 10
ATOM 16697 C CA . ALA A 1 95 ? -0.987 1.752 -13.568 1.00 30.31 95 ALA A CA 10
ATOM 16698 C C . ALA A 1 95 ? -2.231 2.614 -13.387 1.00 13.43 95 ALA A C 10
ATOM 16699 O O . ALA A 1 95 ? -3.254 2.147 -12.886 1.00 54.14 95 ALA A O 10
ATOM 16706 N N . TRP A 1 96 ? -2.136 3.874 -13.795 1.00 52.35 96 TRP A N 10
ATOM 16707 C CA . TRP A 1 96 ? -3.255 4.803 -13.677 1.00 71.51 96 TRP A CA 10
ATOM 16708 C C . TRP A 1 96 ? -4.494 4.253 -14.374 1.00 75.14 96 TRP A C 10
ATOM 16709 O O . TRP A 1 96 ? -4.402 3.344 -15.199 1.00 60.43 96 TRP A O 10
ATOM 16730 N N . ASP A 1 97 ? -5.653 4.810 -14.039 1.00 22.24 97 ASP A N 10
ATOM 16731 C CA . ASP A 1 97 ? -6.911 4.376 -14.634 1.00 71.42 97 ASP A CA 10
ATOM 16732 C C . ASP A 1 97 ? -7.600 5.532 -15.353 1.00 65.41 97 ASP A C 10
ATOM 16733 O O . ASP A 1 97 ? -7.640 6.662 -14.866 1.00 70.32 97 ASP A O 10
ATOM 16742 N N . PRO A 1 98 ? -8.153 5.245 -16.541 1.00 34.35 98 PRO A N 10
ATOM 16743 C CA . PRO A 1 98 ? -8.850 6.247 -17.352 1.00 43.32 98 PRO A CA 10
ATOM 16744 C C . PRO A 1 98 ? -10.172 6.680 -16.730 1.00 15.44 98 PRO A C 10
ATOM 16745 O O . PRO A 1 98 ? -10.801 7.637 -17.185 1.00 31.12 98 PRO A O 10
ATOM 16756 N N . LEU A 1 99 ? -10.590 5.972 -15.687 1.00 31.45 99 LEU A N 10
ATOM 16757 C CA . LEU A 1 99 ? -11.839 6.283 -15.000 1.00 51.43 99 LEU A CA 10
ATOM 16758 C C . LEU A 1 99 ? -11.605 7.281 -13.870 1.00 73.31 99 LEU A C 10
ATOM 16759 O O . LEU A 1 99 ? -12.487 7.515 -13.043 1.00 74.22 99 LEU A O 10
ATOM 16775 N N . CYS A 1 100 ? -10.413 7.866 -13.842 1.00 53.23 100 CYS A N 10
ATOM 16776 C CA . CYS A 1 100 ? -10.064 8.840 -12.814 1.00 42.22 100 CYS A CA 10
ATOM 16777 C C . CYS A 1 100 ? -10.824 10.146 -13.022 1.00 5.32 100 CYS A C 10
ATOM 16778 O O . CYS A 1 100 ? -10.865 10.999 -12.135 1.00 45.53 100 CYS A O 10
ATOM 16786 N N . TRP A 1 101 ? -11.422 10.296 -14.198 1.00 21.31 101 TRP A N 10
ATOM 16787 C CA . TRP A 1 101 ? -12.179 11.499 -14.523 1.00 11.35 101 TRP A CA 10
ATOM 16788 C C . TRP A 1 101 ? -13.651 11.330 -14.162 1.00 2.43 101 TRP A C 10
ATOM 16789 O O . TRP A 1 101 ? -14.498 12.115 -14.588 1.00 1.31 101 TRP A O 10
ATOM 16810 N N . SER A 1 102 ? -13.948 10.302 -13.374 1.00 13.01 102 SER A N 10
ATOM 16811 C CA . SER A 1 102 ? -15.319 10.029 -12.959 1.00 32.32 102 SER A CA 10
ATOM 16812 C C . SER A 1 102 ? -15.852 11.150 -12.071 1.00 62.42 102 SER A C 10
ATOM 16813 O O . SER A 1 102 ? -17.055 11.247 -11.830 1.00 31.52 102 SER A O 10
ATOM 16821 N N . ASP A 1 103 ? -14.947 11.994 -11.589 1.00 22.25 103 ASP A N 10
ATOM 16822 C CA . ASP A 1 103 ? -15.324 13.109 -10.728 1.00 40.32 103 ASP A CA 10
ATOM 16823 C C . ASP A 1 103 ? -15.587 14.366 -11.552 1.00 2.10 103 ASP A C 10
ATOM 16824 O O . ASP A 1 103 ? -16.350 15.241 -11.142 1.00 31.42 103 ASP A O 10
ATOM 16833 N N . ARG A 1 104 ? -14.949 14.449 -12.715 1.00 3.52 104 ARG A N 10
ATOM 16834 C CA . ARG A 1 104 ? -15.112 15.600 -13.595 1.00 3.21 104 ARG A CA 10
ATOM 16835 C C . ARG A 1 104 ? -16.586 15.841 -13.907 1.00 43.14 104 ARG A C 10
ATOM 16836 O O . ARG A 1 104 ? -17.024 16.983 -14.045 1.00 10.51 104 ARG A O 10
ATOM 16857 N N . LYS A 1 105 ? -17.346 14.757 -14.019 1.00 53.40 105 LYS A N 10
ATOM 16858 C CA . LYS A 1 105 ? -18.771 14.849 -14.315 1.00 11.14 105 LYS A CA 10
ATOM 16859 C C . LYS A 1 105 ? -19.570 15.161 -13.053 1.00 25.32 105 LYS A C 10
ATOM 16860 O O . LYS A 1 105 ? -20.701 15.640 -13.125 1.00 72.44 105 LYS A O 10
ATOM 16879 N N . SER A 1 106 ? -18.972 14.887 -11.897 1.00 53.03 106 SER A N 10
ATOM 16880 C CA . SER A 1 106 ? -19.629 15.136 -10.619 1.00 51.14 106 SER A CA 10
ATOM 16881 C C . SER A 1 106 ? -19.069 16.390 -9.956 1.00 4.50 106 SER A C 10
ATOM 16882 O O . SER A 1 106 ? -18.202 17.066 -10.512 1.00 21.23 106 SER A O 10
ATOM 16890 N N . TYR A 1 107 ? -19.570 16.696 -8.764 1.00 63.33 107 TYR A N 10
ATOM 16891 C CA . TYR A 1 107 ? -19.122 17.870 -8.025 1.00 21.22 107 TYR A CA 10
ATOM 16892 C C . TYR A 1 107 ? -17.929 17.532 -7.136 1.00 63.32 107 TYR A C 10
ATOM 16893 O O . TYR A 1 107 ? -17.886 16.471 -6.515 1.00 62.14 107 TYR A O 10
#

InterPro domains:
  IPR003128 Villin headpiece [PF02209] (791-826)
  IPR003128 Villin headpiece [PS51089] (760-826)
  IPR003128 Villin headpiece [SM00153] (791-826)
  IPR007122 Villin/Gelsolin [PR00597] (328-349)
  IPR007122 Villin/Gelsolin [PR00597] (417-433)
  IPR007122 Villin/Gelsolin [PR00597] (442-460)
  IPR007122 Villin/Gelsolin [PR00597] (475-495)
  IPR007122 Villin/Gelsolin [PR00597] (528-548)
  IPR007122 Villin/Gelsolin [PR00597] (587-606)
  IPR007122 Villin/Gelsolin [PR00597] (641-663)
  IPR007122 Villin/Gelsolin [PR00597] (670-689)
  IPR007122 Villin/Gelsolin [PTHR11977] (15-814)
  IPR007122 Villin/Gelsolin [SM00262] (17-114)
  IPR007122 Villin/Gelsolin [SM00262] (135-229)
  IPR007122 Villin/Gelsolin [SM00262] (251-349)
  IPR007122 Villin/Gelsolin [SM00262] (398-495)
  IPR007122 Villin/Gelsolin [SM00262] (515-601)
  IPR007122 Villin/Gelsolin [SM00262] (620-714)
  IPR007123 Gelsolin-like domain [PF00626] (27-108)
  IPR007123 Gelsolin-like domain [PF00626] (147-218)

CATH classification: 3.40.20.10

Secondary structure (DSSP, 8-state):
--EEEEEESSSSEEEEEE-S--TTS--SS-EEEEE-SS-EEEEE-SSS-HHHHHHHHHHHHHHHTTSS-SSGGGS--EEE-TT---HHHHTTSSS--GGGGGTTT--

B-factor: mean 37.27, std 22.95, range [0.02, 75.54]

Nearest PDB structures (foldseek):
  2llf-assembly1_A  TM=1.009E+00  e=2.329E-23  Gallus gallus
  3fg7-assembly2_B  TM=7.780E-01  e=7.805E-13  Homo sapiens
  3fg6-assembly5_F  TM=7.777E-01  e=2.845E-10  Homo sapiens
  2fh3-assembly2_B  TM=7.685E-01  e=1.172E-08  Homo sapiens
  7c2h-assembly1_G  TM=7.954E-01  e=9.779E-07  Candidatus Thorarchaeota archaeon SMTZ1-83